Protein 2CZC (pdb70)

Solvent-accessible surface area: 44474 Å² total; per-residue (Å²): 212,88,9,59,0,0,0,4,17,11,30,52,34,0,6,2,0,0,45,0,0,72,87,7,99,31,4,76,22,32,0,0,1,21,52,97,14,20,19,18,0,81,35,0,88,118,88,64,17,47,5,9,0,21,23,98,134,57,38,72,109,1,125,171,92,67,10,142,34,58,15,16,6,63,56,0,6,147,104,12,62,0,0,0,2,14,26,98,52,36,62,0,53,150,18,42,80,72,0,95,183,46,67,10,34,0,0,0,20,10,58,11,155,46,128,9,18,94,30,5,0,0,0,18,26,20,0,97,44,0,72,28,77,69,22,0,4,0,0,18,23,1,0,0,0,0,0,1,0,0,31,34,0,77,93,58,8,67,16,0,0,0,0,0,0,58,36,7,2,18,28,34,39,13,152,132,6,5,16,9,0,0,64,1,43,4,105,15,37,5,95,7,0,68,17,0,85,54,14,6,98,19,92,10,21,0,0,2,0,24,0,4,0,5,23,0,0,0,0,0,0,0,0,29,17,110,82,118,17,72,88,97,60,0,31,78,44,0,98,133,18,10,0,3,48,34,7,52,59,143,47,24,13,23,0,0,4,10,0,14,4,56,0,11,5,60,59,17,20,11,14,0,0,1,7,0,0,0,0,79,50,0,2,25,37,94,75,109,45,0,0,0,0,0,0,0,0,6,4,0,0,8,0,0,0,0,0,0,0,0,1,0,1,56,115,73,30,106,38,131,90,0,1,112,74,0,0,182,26,7,42,3,158,80,158,16,82,0,0,0,5,16,11,31,48,33,0,7,2,0,0,43,0,1,76,98,5,106,36,9,76,28,21,0,0,1,20,47,96,15,20,20,20,0,80,40,0,84,126,87,62,16,53,4,8,0,18,38,114,132,38,24,75,109,1,118,168,88,66,9,144,35,50,16,11,15,78,53,0,6,149,93,11,59,0,0,0,3,17,26,92,53,35,69,0,49,161,26,42,61,79,0,75,156,50,67,9,35,0,0,0,21,13,57,9,149,49,109,8,16,99,33,5,0,0,0,18,24,22,0,96,41,0,70,30,74,75,28,0,2,0,1,28,23,1,1,0,0,0,0,1,0,0,22,34,0,94,94,48,7,68,23,0,0,0,0,0,0,58,34,8,1,23,26,40,44,12,142,132,6,4,15,10,0,0,75,1,36,5,107,9,29,3,120,8,0,70,23,0,86,51,12,8,98,16,95,10,20,0,0,2,0,24,0,4,0,3,27,0,0,0,0,0,0,0,0,22,20,118,100,128,11,74,78,106,60,0,19,82,40,0,81,117,14,14,0,0,34,36,9,46,42,138,57,25,12,24,0,0,3,12,0,11,3,51,0,10,6,54,60,17,19,11,13,0,0,0,5,0,0,0,1,64,44,0,0,28,46,76,76,77,28,0,0,0,0,0,0,0,1,7,5,0,0,6,0,0,0,0,0,0,0,0,0,0,2,49,118,72,33,104,35,137,73,0,3,143,73,0,11,167,26,8,42,6,171,71,145,12,58,0,0,1,6,16,10,30,47,35,0,6,1,0,0,46,0,1,84,97,10,103,25,5,77,25,28,0,0,1,22,55,97,13,16,22,23,0,77,38,0,86,125,87,60,19,52,5,4,0,21,31,136,125,41,65,68,106,0,120,161,89,71,8,147,30,46,19,27,10,88,60,0,5,144,98,12,61,0,0,0,2,16,25,102,54,39,62,0,51,131,19,40,58,59,0,79,158,41,65,10,34,0,0,0,21,10,56,9,149,42,104,6,13,86,34,6,0,0,0,20,25,23,1,97,43,0,68,32,71,72,24,0,2,0,0,17,24,1,0,0,0,0,0,1,0,1,32,30,0,92,94,38,7,59,14,0,0,0,0,0,0,60,33,6,0,23,26,34,40,8,134,129,6,4,16,9,0,0,72,0,46,4,105,16,41,3,96,8,0,60,19,0,82,57,12,8,95,19,86,8,27,0,0,6,1,24,0,4,0,4,24,0,0,0,0,0,0,0,0,36,13,115,91,128,15,74,97,101,65,0,24,75,40,0,80,113,17,14,0,0,22,40,9,54,45,136,47,24,10,32,1,0,3,14,0,10,5,41,0,10,4,43,59,19,20,10,15,0,0,0,0,0,0,0,0,67,53,0,3,41,35,90,76,93,27,0,0,0,0,0,0,0,0,7,3,0,0,6,0,0,0,0,0,0,0,0,0,0,2,50,117,73,36,107,37,110,83,0,1,133,74,0,11,180,25,6,41,10,89,72,157,12,83,0,0,0,5,18,10,31,42,40,0,6,2,0,3,49,0,0,68,98,14,92,33,4,66,22,32,0,0,0,24,48,91,16,24,17,22,0,73,34,0,79,128,89,60,25,53,4,4,0,19,28,120,134,50,26,66,105,3,120,193,63,84,10,143,33,52,15,13,8,64,56,0,4,143,100,12,54,0,0,0,2,16,24,101,55,37,73,0,49,142,20,42,77,54,0,89,123,39,66,11,30,0,0,0,21,12,59,8,139,52,103,5,15,94,28,5,0,0,0,17,24,18,1,95,40,0,70,28,75,71,24,0,6,0,0,25,25,12,0,0,0,0,0,1,0,3,33,27,1,99,93,40,7,69,13,2,0,0,0,0,0,39,48,9,2,22,26,36,40,17,160,139,7,4,15,10,0,0,66,0,26,4,112,8,33,3,105,2,0,73,20,0,90,44,13,8,93,22,100,7,25,0,0,0,0,27,0,5,0,4,25,0,3,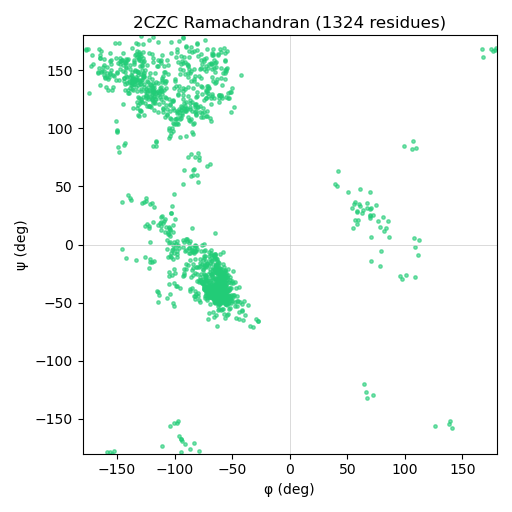0,0,0,0,0,0,17,18,116,88,127,13,76,101,102,60,0,22,81,36,0,111,116,23,35,4,10,52,41,9,50,45,136,55,29,11,28,0,0,3,14,0,11,3,61,0,11,5,61,60,19,18,14,17,0,0,1,3,0,0,0,0,66,45,0,0,33,48,81,76,83,26,0,1,0,0,0,0,0,1,5,3,0,0,6,0,0,0,0,0,0,0,0,0,0,2,54,118,77,29,107,37,115,86,0,1,124,84,0,15,170,24,8,40,9,206

Radius of gyration: 32.2 Å; Cα contacts (8 Å, |Δi|>4): 3314; chains: 4; bounding box: 84×84×84 Å

B-factor: mean 29.63, std 9.0, range [9.37, 69.11]

Structure (mmCIF, N/CA/C/O backbone):
data_2CZC
#
_entry.id   2CZC
#
_cell.length_a   67.693
_cell.length_b   127.192
_cell.length_c   161.454
_cell.angle_alpha   90.00
_cell.angle_beta   90.00
_cell.angle_gamma   90.00
#
_symmetry.space_group_name_H-M   'P 21 21 21'
#
loop_
_entity.id
_entity.type
_entity.pdbx_description
1 polymer 'Glyceraldehyde-3-phosphate dehydrogenase'
2 non-polymer 'PHOSPHATE ION'
3 non-polymer NICOTINAMIDE-ADENINE-DINUCLEOTIDE
4 water water
#
loop_
_atom_site.group_PDB
_atom_site.id
_atom_site.type_symbol
_atom_site.label_atom_id
_atom_site.label_alt_id
_atom_site.label_comp_id
_atom_site.label_asym_id
_atom_site.label_entity_id
_atom_site.label_seq_id
_atom_site.pdbx_PDB_ins_code
_atom_site.Cartn_x
_atom_site.Cartn_y
_atom_site.Cartn_z
_atom_site.occupancy
_atom_site.B_iso_or_equiv
_atom_site.auth_seq_id
_atom_site.auth_comp_id
_atom_site.auth_asym_id
_atom_site.auth_atom_id
_atom_site.pdbx_PDB_model_num
ATOM 1 N N . MET A 1 1 ? 29.515 25.188 21.633 1.00 50.46 1 MET A N 1
ATOM 2 C CA . MET A 1 1 ? 29.934 25.497 20.241 1.00 48.98 1 MET A CA 1
ATOM 3 C C . MET A 1 1 ? 29.856 24.259 19.359 1.00 48.41 1 MET A C 1
ATOM 4 O O . MET A 1 1 ? 29.748 23.130 19.848 1.00 48.13 1 MET A O 1
ATOM 9 N N . LYS A 1 2 ? 29.911 24.485 18.053 1.00 44.95 2 LYS A N 1
ATOM 10 C CA . LYS A 1 2 ? 29.853 23.403 17.089 1.00 41.10 2 LYS A CA 1
ATOM 11 C C . LYS A 1 2 ? 31.231 22.766 16.903 1.00 37.83 2 LYS A C 1
ATOM 12 O O . LYS A 1 2 ? 32.254 23.453 16.993 1.00 31.28 2 LYS A O 1
ATOM 18 N N . VAL A 1 3 ? 31.261 21.451 16.684 1.00 35.27 3 VAL A N 1
ATOM 19 C CA . VAL A 1 3 ? 32.538 20.760 16.446 1.00 34.43 3 VAL A CA 1
ATOM 20 C C . VAL A 1 3 ? 32.966 21.193 15.040 1.00 32.51 3 VAL A C 1
ATOM 21 O O . VAL A 1 3 ? 32.138 21.266 14.138 1.00 30.26 3 VAL A O 1
ATOM 25 N N . LYS A 1 4 ? 34.247 21.514 14.868 1.00 28.09 4 LYS A N 1
ATOM 26 C CA . LYS A 1 4 ? 34.739 21.958 13.572 1.00 27.46 4 LYS A CA 1
ATOM 27 C C . LYS A 1 4 ? 35.203 20.762 12.742 1.00 27.55 4 LYS A C 1
ATOM 28 O O . LYS A 1 4 ? 36.153 20.055 13.102 1.00 27.97 4 LYS A O 1
ATOM 34 N N . VAL A 1 5 ? 34.523 20.549 11.625 1.00 23.26 5 VAL A N 1
ATOM 35 C CA . VAL A 1 5 ? 34.812 19.423 10.756 1.00 22.72 5 VAL A CA 1
ATOM 36 C C . VAL A 1 5 ? 35.429 19.782 9.407 1.00 24.43 5 VAL A C 1
ATOM 37 O O . VAL A 1 5 ? 35.105 20.802 8.794 1.00 22.63 5 VAL A O 1
ATOM 41 N N . GLY A 1 6 ? 36.335 18.918 8.968 1.00 24.30 6 GLY A N 1
ATOM 42 C CA . GLY A 1 6 ? 36.983 19.067 7.680 1.00 23.61 6 GLY A CA 1
ATOM 43 C C . GLY A 1 6 ? 36.787 17.740 6.950 1.00 19.66 6 GLY A C 1
ATOM 44 O O . GLY A 1 6 ? 36.720 16.693 7.578 1.00 20.60 6 GLY A O 1
ATOM 45 N N . VAL A 1 7 ? 36.666 17.760 5.631 1.00 20.63 7 VAL A N 1
ATOM 46 C CA . VAL A 1 7 ? 36.499 16.506 4.920 1.00 20.93 7 VAL A CA 1
ATOM 47 C C . VAL A 1 7 ? 37.637 16.385 3.922 1.00 23.07 7 VAL A C 1
ATOM 48 O O . VAL A 1 7 ? 37.807 17.232 3.045 1.00 21.87 7 VAL A O 1
ATOM 52 N N . ASN A 1 8 ? 38.440 15.343 4.084 1.00 21.84 8 ASN A N 1
ATOM 53 C CA . ASN A 1 8 ? 39.553 15.102 3.188 1.00 22.52 8 ASN A CA 1
ATOM 54 C C . ASN A 1 8 ? 39.064 14.060 2.179 1.00 22.87 8 ASN A C 1
ATOM 55 O O . ASN A 1 8 ? 38.780 12.912 2.543 1.00 22.28 8 ASN A O 1
ATOM 60 N N . GLY A 1 9 ? 38.964 14.463 0.917 1.00 23.47 9 GLY A N 1
ATOM 61 C CA . GLY A 1 9 ? 38.490 13.557 -0.115 1.00 25.14 9 GLY A CA 1
ATOM 62 C C . GLY A 1 9 ? 37.023 13.839 -0.396 1.00 23.25 9 GLY A C 1
ATOM 63 O O . GLY A 1 9 ? 36.136 13.203 0.171 1.00 22.77 9 GLY A O 1
ATOM 64 N N . TYR A 1 10 ? 36.772 14.811 -1.262 1.00 23.24 10 TYR A N 1
ATOM 65 C CA . TYR A 1 10 ? 35.411 15.207 -1.611 1.00 26.11 10 TYR A CA 1
ATOM 66 C C . TYR A 1 10 ? 34.906 14.315 -2.733 1.00 24.03 10 TYR A C 1
ATOM 67 O O . TYR A 1 10 ? 34.562 14.794 -3.815 1.00 28.35 10 TYR A O 1
ATOM 76 N N . GLY A 1 11 ? 34.876 13.012 -2.464 1.00 25.59 11 GLY A N 1
ATOM 77 C CA . GLY A 1 11 ? 34.420 12.043 -3.451 1.00 19.90 11 GLY A CA 1
ATOM 78 C C . GLY A 1 11 ? 32.962 11.630 -3.275 1.00 21.62 11 GLY A C 1
ATOM 79 O O . GLY A 1 11 ? 32.156 12.395 -2.741 1.00 17.02 11 GLY A O 1
ATOM 80 N N . THR A 1 12 ? 32.606 10.417 -3.692 1.00 19.21 12 THR A N 1
ATOM 81 C CA . THR A 1 12 ? 31.211 10.015 -3.590 1.00 19.90 12 THR A CA 1
ATOM 82 C C . THR A 1 12 ? 30.727 9.995 -2.139 1.00 19.91 12 THR A C 1
ATOM 83 O O . THR A 1 12 ? 29.615 10.455 -1.835 1.00 16.83 12 THR A O 1
ATOM 87 N N . ILE A 1 13 ? 31.562 9.506 -1.231 1.00 20.90 13 ILE A N 1
ATOM 88 C CA . ILE A 1 13 ? 31.184 9.496 0.178 1.00 19.81 13 ILE A CA 1
ATOM 89 C C . ILE A 1 13 ? 31.456 10.864 0.803 1.00 19.92 13 ILE A C 1
ATOM 90 O O . ILE A 1 13 ? 30.620 11.415 1.536 1.00 19.90 13 ILE A O 1
ATOM 95 N N . GLY A 1 14 ? 32.623 11.415 0.495 1.00 18.28 14 GLY A N 1
ATOM 96 C CA . GLY A 1 14 ? 33.005 12.702 1.048 1.00 20.34 14 GLY A CA 1
ATOM 97 C C . GLY A 1 14 ? 32.040 13.851 0.823 1.00 20.98 14 GLY A C 1
ATOM 98 O O . GLY A 1 14 ? 31.676 14.558 1.772 1.00 16.93 14 GLY A O 1
ATOM 99 N N . LYS A 1 15 ? 31.604 14.060 -0.416 1.00 18.30 15 LYS A N 1
ATOM 100 C CA . LYS A 1 15 ? 30.704 15.189 -0.629 1.00 20.64 15 LYS A CA 1
ATOM 101 C C . LYS A 1 15 ? 29.376 15.000 0.077 1.00 19.58 15 LYS A C 1
ATOM 102 O O . LYS A 1 15 ? 28.737 15.978 0.464 1.00 19.38 15 LYS A O 1
ATOM 108 N N . ARG A 1 16 ? 28.965 13.743 0.256 1.00 19.09 16 ARG A N 1
ATOM 109 C CA . ARG A 1 16 ? 27.699 13.451 0.913 1.00 18.97 16 ARG A CA 1
ATOM 110 C C . ARG A 1 16 ? 27.820 13.644 2.407 1.00 19.72 16 ARG A C 1
ATOM 111 O O . ARG A 1 16 ? 26.852 14.046 3.080 1.00 17.33 16 ARG A O 1
ATOM 119 N N . VAL A 1 17 ? 29.001 13.357 2.945 1.00 20.46 17 VAL A N 1
ATOM 120 C CA . VAL A 1 17 ? 29.219 13.581 4.369 1.00 21.37 17 VAL A CA 1
ATOM 121 C C . VAL A 1 17 ? 29.282 15.092 4.616 1.00 18.90 17 VAL A C 1
ATOM 122 O O . VAL A 1 17 ? 28.687 15.585 5.571 1.00 23.70 17 VAL A O 1
ATOM 126 N N . ALA A 1 18 ? 29.987 15.818 3.746 1.00 19.67 18 ALA A N 1
ATOM 127 C CA . ALA A 1 18 ? 30.126 17.271 3.867 1.00 20.28 18 ALA A CA 1
ATOM 128 C C . ALA A 1 18 ? 28.735 17.892 3.902 1.00 22.22 18 ALA A C 1
ATOM 129 O O . ALA A 1 18 ? 28.449 18.796 4.702 1.00 20.04 18 ALA A O 1
ATOM 131 N N . TYR A 1 19 ? 27.865 17.408 3.021 1.00 18.12 19 TYR A N 1
ATOM 132 C CA . TYR A 1 19 ? 26.503 17.915 2.986 1.00 17.88 19 TYR A CA 1
ATOM 133 C C . TYR A 1 19 ? 25.826 17.611 4.322 1.00 18.83 19 TYR A C 1
ATOM 134 O O . TYR A 1 19 ? 25.153 18.468 4.901 1.00 17.47 19 TYR A O 1
ATOM 143 N N . ALA A 1 20 ? 25.981 16.375 4.803 1.00 16.63 20 ALA A N 1
ATOM 144 C CA . ALA A 1 20 ? 25.361 15.994 6.075 1.00 18.13 20 ALA A CA 1
ATOM 145 C C . ALA A 1 20 ? 25.851 16.898 7.204 1.00 22.73 20 ALA A C 1
ATOM 146 O O . ALA A 1 20 ? 25.059 17.354 8.041 1.00 23.86 20 ALA A O 1
ATOM 148 N N . VAL A 1 21 ? 27.150 17.168 7.232 1.00 19.12 21 VAL A N 1
ATOM 149 C CA . VAL A 1 21 ? 27.673 18.028 8.275 1.00 21.97 21 VAL A CA 1
ATOM 150 C C . VAL A 1 21 ? 27.022 19.421 8.233 1.00 21.61 21 VAL A C 1
ATOM 151 O O . VAL A 1 21 ? 26.717 19.997 9.276 1.00 23.21 21 VAL A O 1
ATOM 155 N N . THR A 1 22 ? 26.799 19.965 7.046 1.00 22.35 22 THR A N 1
ATOM 156 C CA . THR A 1 22 ? 26.174 21.282 6.975 1.00 25.76 22 THR A CA 1
ATOM 157 C C . THR A 1 22 ? 24.743 21.266 7.534 1.00 25.48 22 THR A C 1
ATOM 158 O O . THR A 1 22 ? 24.211 22.317 7.913 1.00 25.46 22 THR A O 1
ATOM 162 N N . LYS A 1 23 ? 24.122 20.087 7.596 1.00 25.81 23 LYS A N 1
ATOM 163 C CA . LYS A 1 23 ? 22.749 19.986 8.111 1.00 28.09 23 LYS A CA 1
ATOM 164 C C . LYS A 1 23 ? 22.681 19.818 9.635 1.00 29.07 23 LYS A C 1
ATOM 165 O O . LYS A 1 23 ? 21.595 19.783 10.210 1.00 28.84 23 LYS A O 1
ATOM 171 N N . GLN A 1 24 ? 23.831 19.719 10.296 1.00 24.88 24 GLN A N 1
ATOM 172 C CA . GLN A 1 24 ? 23.833 19.548 11.742 1.00 28.34 24 GLN A CA 1
ATOM 173 C C . GLN A 1 24 ? 24.006 20.900 12.437 1.00 30.81 24 GLN A C 1
ATOM 174 O O . GLN A 1 24 ? 24.870 21.696 12.067 1.00 33.44 24 GLN A O 1
ATOM 180 N N . ASP A 1 25 ? 23.182 21.173 13.440 1.00 32.07 25 ASP A N 1
ATOM 181 C CA . ASP A 1 25 ? 23.297 22.450 14.124 1.00 34.18 25 ASP A CA 1
ATOM 182 C C . ASP A 1 25 ? 24.386 22.481 15.178 1.00 33.27 25 ASP A C 1
ATOM 183 O O . ASP A 1 25 ? 24.637 23.538 15.758 1.00 36.16 25 ASP A O 1
ATOM 188 N N . ASP A 1 26 ? 25.031 21.338 15.428 1.00 32.48 26 ASP A N 1
ATOM 189 C CA . ASP A 1 26 ? 26.116 21.270 16.405 1.00 30.25 26 ASP A CA 1
ATOM 190 C C . ASP A 1 26 ? 27.480 21.003 15.737 1.00 30.16 26 ASP A C 1
ATOM 191 O O . ASP A 1 26 ? 28.461 20.635 16.396 1.00 27.23 26 ASP A O 1
ATOM 196 N N . MET A 1 27 ? 27.540 21.197 14.425 1.00 28.59 27 MET A N 1
ATOM 197 C CA . MET A 1 27 ? 28.776 20.982 13.685 1.00 27.33 27 MET A CA 1
ATOM 198 C C . MET A 1 27 ? 28.909 22.033 12.618 1.00 24.27 27 MET A C 1
ATOM 199 O O . MET A 1 27 ? 27.916 22.548 12.131 1.00 29.73 27 MET A O 1
ATOM 204 N N . GLU A 1 28 ? 30.141 22.337 12.239 1.00 24.60 28 GLU A N 1
ATOM 205 C CA . GLU A 1 28 ? 30.383 23.313 11.197 1.00 24.90 28 GLU A CA 1
ATOM 206 C C . GLU A 1 28 ? 31.395 22.767 10.189 1.00 23.67 28 GLU A C 1
ATOM 207 O O . GLU A 1 28 ? 32.446 22.247 10.576 1.00 22.68 28 GLU A O 1
ATOM 213 N N . LEU A 1 29 ? 31.089 22.890 8.901 1.00 20.06 29 LEU A N 1
ATOM 214 C CA . LEU A 1 29 ? 31.998 22.400 7.854 1.00 22.05 29 LEU A CA 1
ATOM 215 C C . LEU A 1 29 ? 33.056 23.463 7.566 1.00 22.99 29 LEU A C 1
ATOM 216 O O . LEU A 1 29 ? 32.779 24.452 6.898 1.00 22.61 29 LEU A O 1
ATOM 221 N N . ILE A 1 30 ? 34.265 23.252 8.064 1.00 21.85 30 ILE A N 1
ATOM 222 C CA . ILE A 1 30 ? 35.360 24.203 7.863 1.00 22.10 30 ILE A CA 1
ATOM 223 C C . ILE A 1 30 ? 35.858 24.169 6.430 1.00 22.86 30 ILE A C 1
ATOM 224 O O . ILE A 1 30 ? 36.296 25.188 5.892 1.00 22.45 30 ILE A O 1
ATOM 229 N N . GLY A 1 31 ? 35.827 22.991 5.814 1.00 19.34 31 GLY A N 1
ATOM 230 C CA . GLY A 1 31 ? 36.268 22.898 4.431 1.00 21.91 31 GLY A CA 1
ATOM 231 C C . GLY A 1 31 ? 36.478 21.478 3.940 1.00 22.11 31 GLY A C 1
ATOM 232 O O . GLY A 1 31 ? 36.476 20.533 4.733 1.00 25.02 31 GLY A O 1
ATOM 233 N N . ILE A 1 32 ? 36.647 21.324 2.631 1.00 22.09 32 ILE A N 1
ATOM 234 C CA . ILE A 1 32 ? 36.896 20.012 2.048 1.00 20.85 32 ILE A CA 1
ATOM 235 C C . ILE A 1 32 ? 38.105 20.094 1.116 1.00 22.57 32 ILE A C 1
ATOM 236 O O . ILE A 1 32 ? 38.545 21.201 0.742 1.00 23.05 32 ILE A O 1
ATOM 241 N N . THR A 1 33 ? 38.661 18.936 0.760 1.00 18.86 33 THR A N 1
ATOM 242 C CA . THR A 1 33 ? 39.794 18.918 -0.152 1.00 19.00 33 THR A CA 1
ATOM 243 C C . THR A 1 33 ? 39.468 18.241 -1.475 1.00 21.67 33 THR A C 1
ATOM 244 O O . THR A 1 33 ? 38.565 17.403 -1.558 1.00 18.07 33 THR A O 1
ATOM 248 N N . LYS A 1 34 ? 40.201 18.643 -2.514 1.00 21.66 34 LYS A N 1
ATOM 249 C CA . LYS A 1 34 ? 40.099 18.065 -3.849 1.00 23.24 34 LYS A CA 1
ATOM 250 C C . LYS A 1 34 ? 41.530 17.926 -4.423 1.00 25.19 34 LYS A C 1
ATOM 251 O O . LYS A 1 34 ? 42.451 18.649 -4.012 1.00 21.00 34 LYS A O 1
ATOM 257 N N . THR A 1 35 ? 41.721 16.989 -5.348 1.00 24.12 35 THR A N 1
ATOM 258 C CA . THR A 1 35 ? 43.040 16.801 -5.940 1.00 24.89 35 THR A CA 1
ATOM 259 C C . THR A 1 35 ? 43.136 17.526 -7.279 1.00 25.20 35 THR A C 1
ATOM 260 O O . THR A 1 35 ? 44.214 17.637 -7.863 1.00 25.76 35 THR A O 1
ATOM 264 N N . LYS A 1 36 ? 42.010 18.042 -7.752 1.00 25.43 36 LYS A N 1
ATOM 265 C CA . LYS A 1 36 ? 41.974 18.731 -9.035 1.00 25.75 36 LYS A CA 1
ATOM 266 C C . LYS A 1 36 ? 40.781 19.661 -9.124 1.00 21.99 36 LYS A C 1
ATOM 267 O O . LYS A 1 36 ? 39.751 19.438 -8.492 1.00 21.05 36 LYS A O 1
ATOM 273 N N . PRO A 1 37 ? 40.908 20.720 -9.920 1.00 24.05 37 PRO A N 1
ATOM 274 C CA . PRO A 1 37 ? 39.801 21.664 -10.064 1.00 24.14 37 PRO A CA 1
ATOM 275 C C . PRO A 1 37 ? 38.782 21.214 -11.116 1.00 23.74 37 PRO A C 1
ATOM 276 O O . PRO A 1 37 ? 38.613 21.887 -12.130 1.00 21.04 37 PRO A O 1
ATOM 280 N N . ASP A 1 38 ? 38.104 20.085 -10.875 1.00 23.40 38 ASP A N 1
ATOM 281 C CA . ASP A 1 38 ? 37.102 19.618 -11.822 1.00 23.36 38 ASP A CA 1
ATOM 282 C C . ASP A 1 38 ? 35.734 20.201 -11.444 1.00 23.48 38 ASP A C 1
ATOM 283 O O . ASP A 1 38 ? 35.646 21.043 -10.547 1.00 19.18 38 ASP A O 1
ATOM 288 N N . PHE A 1 39 ? 34.675 19.745 -12.105 1.00 19.44 39 PHE A N 1
ATOM 289 C CA . PHE A 1 39 ? 33.341 20.286 -11.847 1.00 20.62 39 PHE A CA 1
ATOM 290 C C . PHE A 1 39 ? 32.855 20.147 -10.404 1.00 20.68 39 PHE A C 1
ATOM 291 O O . PHE A 1 39 ? 32.096 20.990 -9.925 1.00 18.84 39 PHE A O 1
ATOM 299 N N . GLU A 1 40 ? 33.308 19.106 -9.707 1.00 17.96 40 GLU A N 1
ATOM 300 C CA . GLU A 1 40 ? 32.913 18.906 -8.310 1.00 20.21 40 GLU A CA 1
ATOM 301 C C . GLU A 1 40 ? 33.570 19.967 -7.422 1.00 21.74 40 GLU A C 1
ATOM 302 O O . GLU A 1 40 ? 32.960 20.469 -6.484 1.00 21.12 40 GLU A O 1
ATOM 308 N N . ALA A 1 41 ? 34.813 20.316 -7.732 1.00 19.49 41 ALA A N 1
ATOM 309 C CA . ALA A 1 41 ? 35.510 21.358 -6.988 1.00 20.45 41 ALA A CA 1
ATOM 310 C C . ALA A 1 41 ? 34.761 22.673 -7.191 1.00 19.29 41 ALA A C 1
ATOM 311 O O . ALA A 1 41 ? 34.537 23.420 -6.240 1.00 18.67 41 ALA A O 1
ATOM 313 N N . TYR A 1 42 ? 34.391 22.967 -8.434 1.00 17.54 42 TYR A N 1
ATOM 314 C CA . TYR A 1 42 ? 33.650 24.183 -8.700 1.00 18.92 42 TYR A CA 1
ATOM 315 C C . TYR A 1 42 ? 32.325 24.187 -7.960 1.00 20.64 42 TYR A C 1
ATOM 316 O O . TYR A 1 42 ? 31.848 25.242 -7.539 1.00 23.24 42 TYR A O 1
ATOM 325 N N . ARG A 1 43 ? 31.726 23.014 -7.793 1.00 19.78 43 ARG A N 1
ATOM 326 C CA . ARG A 1 43 ? 30.442 22.920 -7.098 1.00 21.28 43 ARG A CA 1
ATOM 327 C C . ARG A 1 43 ? 30.611 23.240 -5.606 1.00 20.50 43 ARG A C 1
ATOM 328 O O . ARG A 1 43 ? 29.816 23.972 -5.018 1.00 20.13 43 ARG A O 1
ATOM 336 N N . ALA A 1 44 ? 31.653 22.700 -4.995 1.00 23.44 44 ALA A N 1
ATOM 337 C CA . ALA A 1 44 ? 31.899 22.966 -3.586 1.00 24.26 44 ALA A CA 1
ATOM 338 C C . ALA A 1 44 ? 32.007 24.485 -3.378 1.00 24.02 44 ALA A C 1
ATOM 339 O O . ALA A 1 44 ? 31.371 25.054 -2.487 1.00 24.34 44 ALA A O 1
ATOM 341 N N . LYS A 1 45 ? 32.819 25.139 -4.201 1.00 25.71 45 LYS A N 1
ATOM 342 C CA . LYS A 1 45 ? 32.981 26.585 -4.097 1.00 29.19 45 LYS A CA 1
ATOM 343 C C . LYS A 1 45 ? 31.642 27.287 -4.322 1.00 29.61 45 LYS A C 1
ATOM 344 O O . LYS A 1 45 ? 31.272 28.208 -3.588 1.00 32.51 45 LYS A O 1
ATOM 350 N N . GLU A 1 46 ? 30.916 26.845 -5.342 1.00 27.90 46 GLU A N 1
ATOM 351 C CA . GLU A 1 46 ? 29.614 27.417 -5.651 1.00 28.14 46 GLU A CA 1
ATOM 352 C C . GLU A 1 46 ? 28.718 27.319 -4.409 1.00 26.63 46 GLU A C 1
ATOM 353 O O . GLU A 1 46 ? 27.870 28.181 -4.166 1.00 25.14 46 GLU A O 1
ATOM 359 N N . LEU A 1 47 ? 28.922 26.265 -3.620 1.00 24.40 47 LEU A N 1
ATOM 360 C CA . LEU A 1 47 ? 28.151 26.051 -2.396 1.00 23.30 47 LEU A CA 1
ATOM 361 C C . LEU A 1 47 ? 28.654 26.880 -1.212 1.00 24.80 47 LEU A C 1
ATOM 362 O O . LEU A 1 47 ? 28.063 26.851 -0.134 1.00 25.28 47 LEU A O 1
ATOM 367 N N . GLY A 1 48 ? 29.748 27.608 -1.405 1.00 24.65 48 GLY A N 1
ATOM 368 C CA . GLY A 1 48 ? 30.292 28.405 -0.318 1.00 27.52 48 GLY A CA 1
ATOM 369 C C . GLY A 1 48 ? 31.237 27.607 0.573 1.00 27.22 48 GLY A C 1
ATOM 370 O O . GLY A 1 48 ? 31.677 28.104 1.600 1.00 29.09 48 GLY A O 1
ATOM 371 N N . ILE A 1 49 ? 31.539 26.366 0.190 1.00 28.18 49 ILE A N 1
ATOM 372 C CA . ILE A 1 49 ? 32.434 25.515 0.980 1.00 23.86 49 ILE A CA 1
ATOM 373 C C . ILE A 1 49 ? 33.878 25.766 0.591 1.00 25.62 49 ILE A C 1
ATOM 374 O O . ILE A 1 49 ? 34.248 25.650 -0.572 1.00 23.36 49 ILE A O 1
ATOM 379 N N . PRO A 1 50 ? 34.716 26.106 1.569 1.00 24.18 50 PRO A N 1
ATOM 380 C CA . PRO A 1 50 ? 36.125 26.365 1.269 1.00 25.30 50 PRO A CA 1
ATOM 381 C C . PRO A 1 50 ? 36.787 25.131 0.694 1.00 20.67 50 PRO A C 1
ATOM 382 O O . PRO A 1 50 ? 36.693 24.048 1.251 1.00 22.83 50 PRO A O 1
ATOM 386 N N . VAL A 1 51 ? 37.443 25.311 -0.438 1.00 21.91 51 VAL A N 1
ATOM 387 C CA . VAL A 1 51 ? 38.114 24.218 -1.135 1.00 23.32 51 VAL A CA 1
ATOM 388 C C . VAL A 1 51 ? 39.620 24.281 -0.934 1.00 25.16 51 VAL A C 1
ATOM 389 O O . VAL A 1 51 ? 40.261 25.282 -1.284 1.00 25.59 51 VAL A O 1
ATOM 393 N N . TYR A 1 52 ? 40.169 23.214 -0.361 1.00 24.60 52 TYR A N 1
ATOM 394 C CA . TYR A 1 52 ? 41.605 23.103 -0.106 1.00 26.10 52 TYR A CA 1
ATOM 395 C C . TYR A 1 52 ? 42.227 22.046 -1.018 1.00 27.18 52 TYR A C 1
ATOM 396 O O . TYR A 1 52 ? 41.635 20.991 -1.249 1.00 23.74 52 TYR A O 1
ATOM 405 N N . ALA A 1 53 ? 43.417 22.316 -1.535 1.00 25.95 53 ALA A N 1
ATOM 406 C CA . ALA A 1 53 ? 44.069 21.311 -2.363 1.00 25.83 53 ALA A CA 1
ATOM 407 C C . ALA A 1 53 ? 44.489 20.194 -1.395 1.00 26.16 53 ALA A C 1
ATOM 408 O O . ALA A 1 53 ? 45.019 20.473 -0.313 1.00 23.01 53 ALA A O 1
ATOM 410 N N . ALA A 1 54 ? 44.241 18.940 -1.772 1.00 22.07 54 ALA A N 1
ATOM 411 C CA . ALA A 1 54 ? 44.579 17.799 -0.924 1.00 23.53 54 ALA A CA 1
ATOM 412 C C . ALA A 1 54 ? 46.042 17.813 -0.493 1.00 28.32 54 ALA A C 1
ATOM 413 O O . ALA A 1 54 ? 46.407 17.179 0.489 1.00 27.49 54 ALA A O 1
ATOM 415 N N . SER A 1 55 ? 46.878 18.523 -1.240 1.00 30.41 55 SER A N 1
ATOM 416 C CA . SER A 1 55 ? 48.287 18.592 -0.908 1.00 30.44 55 SER A CA 1
ATOM 417 C C . SER A 1 55 ? 49.021 19.605 -1.751 1.00 28.82 55 SER A C 1
ATOM 418 O O . SER A 1 55 ? 48.540 20.033 -2.793 1.00 29.01 55 SER A O 1
ATOM 421 N N . GLU A 1 56 ? 50.204 19.989 -1.295 1.00 30.00 56 GLU A N 1
ATOM 422 C CA . GLU A 1 56 ? 51.013 20.954 -2.029 1.00 33.02 56 GLU A CA 1
ATOM 423 C C . GLU A 1 56 ? 51.296 20.397 -3.425 1.00 31.87 56 GLU A C 1
ATOM 424 O O . GLU A 1 56 ? 51.469 21.151 -4.389 1.00 29.59 56 GLU A O 1
ATOM 430 N N . GLU A 1 57 ? 51.335 19.071 -3.524 1.00 29.34 57 GLU A N 1
ATOM 431 C CA . GLU A 1 57 ? 51.595 18.386 -4.789 1.00 32.19 57 GLU A CA 1
ATOM 432 C C . GLU A 1 57 ? 50.525 18.602 -5.864 1.00 33.50 57 GLU A C 1
ATOM 433 O O . GLU A 1 57 ? 50.814 18.463 -7.063 1.00 32.77 57 GLU A O 1
ATOM 439 N N . PHE A 1 58 ? 49.301 18.936 -5.455 1.00 30.31 58 PHE A N 1
ATOM 440 C CA . PHE A 1 58 ? 48.215 19.131 -6.417 1.00 29.78 58 PHE A CA 1
ATOM 441 C C . PHE A 1 58 ? 47.932 20.598 -6.713 1.00 29.51 58 PHE A C 1
ATOM 442 O O . PHE A 1 58 ? 47.144 20.918 -7.604 1.00 27.39 58 PHE A O 1
ATOM 450 N N . ILE A 1 59 ? 48.579 21.481 -5.958 1.00 29.56 59 ILE A N 1
ATOM 451 C CA . ILE A 1 59 ? 48.416 22.923 -6.106 1.00 31.02 59 ILE A CA 1
ATOM 452 C C . ILE A 1 59 ? 48.624 23.397 -7.540 1.00 33.78 59 ILE A C 1
ATOM 453 O O . ILE A 1 59 ? 47.938 24.311 -8.009 1.00 34.28 59 ILE A O 1
ATOM 458 N N . PRO A 1 60 ? 49.584 22.799 -8.257 1.00 35.01 60 PRO A N 1
ATOM 459 C CA . PRO A 1 60 ? 49.792 23.237 -9.642 1.00 35.87 60 PRO A CA 1
ATOM 460 C C . PRO A 1 60 ? 48.569 23.005 -10.539 1.00 33.65 60 PRO A C 1
ATOM 461 O O . PRO A 1 60 ? 48.321 23.777 -11.466 1.00 34.45 60 PRO A O 1
ATOM 465 N N . ARG A 1 61 ? 47.800 21.953 -10.262 1.00 32.16 61 ARG A N 1
ATOM 466 C CA . ARG A 1 61 ? 46.604 21.673 -11.059 1.00 30.78 61 ARG A CA 1
ATOM 467 C C . ARG A 1 61 ? 45.625 22.826 -10.920 1.00 31.68 61 ARG A C 1
ATOM 468 O O . ARG A 1 61 ? 44.976 23.219 -11.889 1.00 30.51 61 ARG A O 1
ATOM 476 N N . PHE A 1 62 ? 45.522 23.370 -9.710 1.00 31.63 62 PHE A N 1
ATOM 477 C CA . PHE A 1 62 ? 44.624 24.486 -9.452 1.00 32.05 62 PHE A CA 1
ATOM 478 C C . PHE A 1 62 ? 45.150 25.787 -10.031 1.00 33.88 62 PHE A C 1
ATOM 479 O O . PHE A 1 62 ? 44.405 26.537 -10.657 1.00 31.18 62 PHE A O 1
ATOM 487 N N . GLU A 1 63 ? 46.435 26.050 -9.808 1.00 39.04 63 GLU A N 1
ATOM 488 C CA . GLU A 1 63 ? 47.076 27.266 -10.310 1.00 40.49 63 GLU A CA 1
ATOM 489 C C . GLU A 1 63 ? 46.955 27.284 -11.818 1.00 39.98 63 GLU A C 1
ATOM 490 O O . GLU A 1 63 ? 46.669 28.320 -12.413 1.00 38.73 63 GLU A O 1
ATOM 496 N N . LYS A 1 64 ? 47.173 26.124 -12.429 1.00 38.95 64 LYS A N 1
ATOM 497 C CA . LYS A 1 64 ? 47.085 25.995 -13.874 1.00 41.00 64 LYS A CA 1
ATOM 498 C C . LYS A 1 64 ? 45.751 26.502 -14.399 1.00 42.03 64 LYS A C 1
ATOM 499 O O . LYS A 1 64 ? 45.713 27.253 -15.370 1.00 44.26 64 LYS A O 1
ATOM 505 N N . GLU A 1 65 ? 44.662 26.088 -13.760 1.00 37.42 65 GLU A N 1
ATOM 506 C CA . GLU A 1 65 ? 43.332 26.520 -14.174 1.00 39.34 65 GLU A CA 1
ATOM 507 C C . GLU A 1 65 ? 42.942 27.862 -13.577 1.00 35.26 65 GLU A C 1
ATOM 508 O O . GLU A 1 65 ? 41.864 28.368 -13.859 1.00 34.81 65 GLU A O 1
ATOM 514 N N . GLY A 1 66 ? 43.808 28.431 -12.745 1.00 34.94 66 GLY A N 1
ATOM 515 C CA . GLY A 1 66 ? 43.491 29.705 -12.116 1.00 34.53 66 GLY A CA 1
ATOM 516 C C . GLY A 1 66 ? 42.375 29.548 -11.091 1.00 32.85 66 GLY A C 1
ATOM 517 O O . GLY A 1 66 ? 41.583 30.461 -10.860 1.00 30.61 66 GLY A O 1
ATOM 518 N N . PHE A 1 67 ? 42.315 28.371 -10.480 1.00 31.65 67 PHE A N 1
ATOM 519 C CA . PHE A 1 67 ? 41.303 28.077 -9.479 1.00 32.22 67 PHE A CA 1
ATOM 520 C C . PHE A 1 67 ? 41.880 28.345 -8.090 1.00 31.46 67 PHE A C 1
ATOM 521 O O . PHE A 1 67 ? 42.711 27.586 -7.596 1.00 29.19 67 PHE A O 1
ATOM 529 N N . GLU A 1 68 ? 41.422 29.420 -7.461 1.00 32.34 68 GLU A N 1
ATOM 530 C CA . GLU A 1 68 ? 41.913 29.785 -6.134 1.00 35.21 68 GLU A CA 1
ATOM 531 C C . GLU A 1 68 ? 41.455 28.823 -5.029 1.00 33.43 68 GLU A C 1
ATOM 532 O O . GLU A 1 68 ? 40.292 28.440 -4.974 1.00 32.06 68 GLU A O 1
ATOM 538 N N . VAL A 1 69 ? 42.382 28.422 -4.160 1.00 32.82 69 VAL A N 1
ATOM 539 C CA . VAL A 1 69 ? 42.051 27.523 -3.050 1.00 30.64 69 VAL A CA 1
ATOM 540 C C . VAL A 1 69 ? 42.353 28.226 -1.736 1.00 30.86 69 VAL A C 1
ATOM 541 O O . VAL A 1 69 ? 43.095 29.202 -1.714 1.00 31.33 69 VAL A O 1
ATOM 545 N N . ALA A 1 70 ? 41.756 27.750 -0.648 1.00 30.15 70 ALA A N 1
ATOM 546 C CA . ALA A 1 70 ? 41.966 28.349 0.666 1.00 27.16 70 ALA A CA 1
ATOM 547 C C . ALA A 1 70 ? 43.240 27.836 1.303 1.00 29.31 70 ALA A C 1
ATOM 548 O O . ALA A 1 70 ? 43.581 28.241 2.408 1.00 31.07 70 ALA A O 1
ATOM 550 N N . GLY A 1 71 ? 43.930 26.935 0.611 1.00 28.22 71 GLY A N 1
ATOM 551 C CA . GLY A 1 71 ? 45.152 26.364 1.147 1.00 26.88 71 GLY A CA 1
ATOM 552 C C . GLY A 1 71 ? 45.262 24.885 0.815 1.00 30.22 71 GLY A C 1
ATOM 553 O O . GLY A 1 71 ? 44.638 24.409 -0.136 1.00 30.13 71 GLY A O 1
ATOM 554 N N . THR A 1 72 ? 46.059 24.162 1.597 1.00 27.03 72 THR A N 1
ATOM 555 C CA . THR A 1 72 ? 46.263 22.722 1.408 1.00 26.61 72 THR A CA 1
ATOM 556 C C . THR A 1 72 ? 45.687 22.035 2.638 1.00 23.76 72 THR A C 1
ATOM 557 O O . THR A 1 72 ? 45.303 22.706 3.591 1.00 26.18 72 THR A O 1
ATOM 561 N N . LEU A 1 73 ? 45.649 20.705 2.631 1.00 23.44 73 LEU A N 1
ATOM 562 C CA . LEU A 1 73 ? 45.131 19.960 3.776 1.00 24.87 73 LEU A CA 1
ATOM 563 C C . LEU A 1 73 ? 45.872 20.359 5.056 1.00 27.99 73 LEU A C 1
ATOM 564 O O . LEU A 1 73 ? 45.286 20.392 6.140 1.00 27.14 73 LEU A O 1
ATOM 569 N N . ASN A 1 74 ? 47.164 20.651 4.941 1.00 28.75 74 ASN A N 1
ATOM 570 C CA . ASN A 1 74 ? 47.923 21.053 6.121 1.00 31.35 74 ASN A CA 1
ATOM 571 C C . ASN A 1 74 ? 47.318 22.309 6.738 1.00 30.20 74 ASN A C 1
ATOM 572 O O . ASN A 1 74 ? 47.280 22.456 7.958 1.00 33.59 74 ASN A O 1
ATOM 577 N N . ASP A 1 75 ? 46.828 23.211 5.895 1.00 28.11 75 ASP A N 1
ATOM 578 C CA . ASP A 1 75 ? 46.208 24.424 6.406 1.00 28.14 75 ASP A CA 1
ATOM 579 C C . ASP A 1 75 ? 44.887 24.061 7.065 1.00 28.03 75 ASP A C 1
ATOM 580 O O . ASP A 1 75 ? 44.586 24.510 8.169 1.00 32.10 75 ASP A O 1
ATOM 585 N N . LEU A 1 76 ? 44.109 23.221 6.394 1.00 25.17 76 LEU A N 1
ATOM 586 C CA . LEU A 1 76 ? 42.821 22.803 6.922 1.00 25.34 76 LEU A CA 1
ATOM 587 C C . LEU A 1 76 ? 42.936 22.079 8.262 1.00 24.09 76 LEU A C 1
ATOM 588 O O . LEU A 1 76 ? 42.089 22.265 9.134 1.00 19.21 76 LEU A O 1
ATOM 593 N N . LEU A 1 77 ? 43.975 21.258 8.432 1.00 25.97 77 LEU A N 1
ATOM 594 C CA . LEU A 1 77 ? 44.154 20.503 9.683 1.00 25.50 77 LEU A CA 1
ATOM 595 C C . LEU A 1 77 ? 44.414 21.390 10.897 1.00 28.04 77 LEU A C 1
ATOM 596 O O . LEU A 1 77 ? 44.211 20.972 12.037 1.00 28.50 77 LEU A O 1
ATOM 601 N N . GLU A 1 78 ? 44.862 22.615 10.652 1.00 27.44 78 GLU A N 1
ATOM 602 C CA . GLU A 1 78 ? 45.123 23.541 11.740 1.00 32.51 78 GLU A CA 1
ATOM 603 C C . GLU A 1 78 ? 43.837 24.226 12.192 1.00 31.50 78 GLU A C 1
ATOM 604 O O . GLU A 1 78 ? 43.794 24.852 13.243 1.00 28.33 78 GLU A O 1
ATOM 610 N N . LYS A 1 79 ? 42.770 24.095 11.412 1.00 33.51 79 LYS A N 1
ATOM 611 C CA . LYS A 1 79 ? 41.524 24.734 11.810 1.00 32.15 79 LYS A CA 1
ATOM 612 C C . LYS A 1 79 ? 40.318 23.834 12.056 1.00 31.11 79 LYS A C 1
ATOM 613 O O . LYS A 1 79 ? 39.190 24.315 12.074 1.00 33.17 79 LYS A O 1
ATOM 619 N N . VAL A 1 80 ? 40.552 22.541 12.276 1.00 26.92 80 VAL A N 1
ATOM 620 C CA . VAL A 1 80 ? 39.444 21.629 12.541 1.00 26.15 80 VAL A CA 1
ATOM 621 C C . VAL A 1 80 ? 39.692 20.812 13.799 1.00 26.43 80 VAL A C 1
ATOM 622 O O . VAL A 1 80 ? 40.832 20.652 14.234 1.00 23.58 80 VAL A O 1
ATOM 626 N N . ASP A 1 81 ? 38.611 20.302 14.382 1.00 23.86 81 ASP A N 1
ATOM 627 C CA . ASP A 1 81 ? 38.711 19.460 15.568 1.00 22.59 81 ASP A CA 1
ATOM 628 C C . ASP A 1 81 ? 38.777 18.013 15.097 1.00 23.12 81 ASP A C 1
ATOM 629 O O . ASP A 1 81 ? 39.322 17.146 15.781 1.00 21.39 81 ASP A O 1
ATOM 634 N N . ILE A 1 82 ? 38.200 17.744 13.926 1.00 22.46 82 ILE A N 1
ATOM 635 C CA . ILE A 1 82 ? 38.195 16.386 13.409 1.00 27.86 82 ILE A CA 1
ATOM 636 C C . ILE A 1 82 ? 38.186 16.376 11.894 1.00 28.20 82 ILE A C 1
ATOM 637 O O . ILE A 1 82 ? 37.628 17.264 11.248 1.00 29.66 82 ILE A O 1
ATOM 642 N N . ILE A 1 83 ? 38.830 15.366 11.335 1.00 27.57 83 ILE A N 1
ATOM 643 C CA . ILE A 1 83 ? 38.892 15.247 9.902 1.00 26.83 83 ILE A CA 1
ATOM 644 C C . ILE A 1 83 ? 38.171 13.977 9.514 1.00 25.23 83 ILE A C 1
ATOM 645 O O . ILE A 1 83 ? 38.383 12.933 10.119 1.00 24.89 83 ILE A O 1
ATOM 650 N N . VAL A 1 84 ? 37.265 14.083 8.548 1.00 24.61 84 VAL A N 1
ATOM 651 C CA . VAL A 1 84 ? 36.576 12.901 8.055 1.00 24.90 84 VAL A CA 1
ATOM 652 C C . VAL A 1 84 ? 37.426 12.527 6.855 1.00 23.73 84 VAL A C 1
ATOM 653 O O . VAL A 1 84 ? 37.543 13.303 5.900 1.00 22.10 84 VAL A O 1
ATOM 657 N N . ASP A 1 85 ? 38.060 11.364 6.918 1.00 20.66 85 ASP A N 1
ATOM 658 C CA . ASP A 1 85 ? 38.906 10.925 5.813 1.00 20.53 85 ASP A CA 1
ATOM 659 C C . ASP A 1 85 ? 38.030 10.115 4.864 1.00 20.69 85 ASP A C 1
ATOM 660 O O . ASP A 1 85 ? 37.497 9.066 5.232 1.00 22.99 85 ASP A O 1
ATOM 665 N N . ALA A 1 86 ? 37.851 10.621 3.655 1.00 21.92 86 ALA A N 1
ATOM 666 C CA . ALA A 1 86 ? 37.021 9.934 2.668 1.00 22.86 86 ALA A CA 1
ATOM 667 C C . ALA A 1 86 ? 37.828 9.705 1.399 1.00 22.06 86 ALA A C 1
ATOM 668 O O . ALA A 1 86 ? 37.296 9.861 0.291 1.00 21.65 86 ALA A O 1
ATOM 670 N N . THR A 1 87 ? 39.105 9.341 1.569 1.00 21.57 87 THR A N 1
ATOM 671 C CA . THR A 1 87 ? 40.016 9.088 0.436 1.00 22.08 87 THR A CA 1
ATOM 672 C C . THR A 1 87 ? 39.957 7.620 0.018 1.00 22.21 87 THR A C 1
ATOM 673 O O . THR A 1 87 ? 39.351 6.799 0.698 1.00 21.84 87 THR A O 1
ATOM 677 N N . PRO A 1 88 ? 40.588 7.268 -1.111 1.00 24.45 88 PRO A N 1
ATOM 678 C CA . PRO A 1 88 ? 40.565 5.874 -1.571 1.00 24.71 88 PRO A CA 1
ATOM 679 C C . PRO A 1 88 ? 41.070 4.896 -0.532 1.00 25.51 88 PRO A C 1
ATOM 680 O O . PRO A 1 88 ? 41.935 5.237 0.285 1.00 24.44 88 PRO A O 1
ATOM 684 N N . GLY A 1 89 ? 40.527 3.677 -0.566 1.00 26.16 89 GLY A N 1
ATOM 685 C CA . GLY A 1 89 ? 40.950 2.647 0.367 1.00 25.09 89 GLY A CA 1
ATOM 686 C C . GLY A 1 89 ? 42.467 2.490 0.394 1.00 28.59 89 GLY A C 1
ATOM 687 O O . GLY A 1 89 ? 43.111 2.382 -0.647 1.00 30.80 89 GLY A O 1
ATOM 688 N N . GLY A 1 90 ? 43.040 2.468 1.592 1.00 28.88 90 GLY A N 1
ATOM 689 C CA . GLY A 1 90 ? 44.481 2.345 1.728 1.00 30.48 90 GLY A CA 1
ATOM 690 C C . GLY A 1 90 ? 45.125 3.707 1.931 1.00 31.31 90 GLY A C 1
ATOM 691 O O . GLY A 1 90 ? 46.165 3.828 2.579 1.00 34.34 90 GLY A O 1
ATOM 692 N N . ILE A 1 91 ? 44.506 4.741 1.373 1.00 28.69 91 ILE A N 1
ATOM 693 C CA . ILE A 1 91 ? 45.024 6.085 1.497 1.00 28.53 91 ILE A CA 1
ATOM 694 C C . ILE A 1 91 ? 44.769 6.633 2.911 1.00 27.94 91 ILE A C 1
ATOM 695 O O . ILE A 1 91 ? 45.494 7.508 3.390 1.00 23.65 91 ILE A O 1
ATOM 700 N N . GLY A 1 92 ? 43.743 6.116 3.579 1.00 27.50 92 GLY A N 1
ATOM 701 C CA . GLY A 1 92 ? 43.451 6.581 4.927 1.00 30.56 92 GLY A CA 1
ATOM 702 C C . GLY A 1 92 ? 44.624 6.291 5.848 1.00 29.43 92 GLY A C 1
ATOM 703 O O . GLY A 1 92 ? 45.060 7.142 6.623 1.00 28.20 92 GLY A O 1
ATOM 704 N N . ALA A 1 93 ? 45.140 5.074 5.753 1.00 30.32 93 ALA A N 1
ATOM 705 C CA . ALA A 1 93 ? 46.272 4.658 6.571 1.00 30.81 93 ALA A CA 1
ATOM 706 C C . ALA A 1 93 ? 47.451 5.606 6.370 1.00 32.93 93 ALA A C 1
ATOM 707 O O . ALA A 1 93 ? 48.157 5.954 7.320 1.00 33.59 93 ALA A O 1
ATOM 709 N N . LYS A 1 94 ? 47.660 6.039 5.133 1.00 31.08 94 LYS A N 1
ATOM 710 C CA . LYS A 1 94 ? 48.777 6.925 4.849 1.00 33.50 94 LYS A CA 1
ATOM 711 C C . LYS A 1 94 ? 48.595 8.313 5.445 1.00 34.84 94 LYS A C 1
ATOM 712 O O . LYS A 1 94 ? 49.563 8.957 5.842 1.00 34.84 94 LYS A O 1
ATOM 718 N N . ASN A 1 95 ? 47.352 8.768 5.516 1.00 31.99 95 ASN A N 1
ATOM 719 C CA . ASN A 1 95 ? 47.066 10.080 6.072 1.00 33.49 95 ASN A CA 1
ATOM 720 C C . ASN A 1 95 ? 47.094 10.113 7.603 1.00 30.41 95 ASN A C 1
ATOM 721 O O . ASN A 1 95 ? 47.399 11.149 8.192 1.00 32.06 95 ASN A O 1
ATOM 726 N N . LYS A 1 96 ? 46.794 8.987 8.242 1.00 32.04 96 LYS A N 1
ATOM 727 C CA . LYS A 1 96 ? 46.730 8.926 9.706 1.00 33.59 96 LYS A CA 1
ATOM 728 C C . LYS A 1 96 ? 47.846 9.646 10.453 1.00 32.65 96 LYS A C 1
ATOM 729 O O . LYS A 1 96 ? 47.579 10.418 11.376 1.00 34.07 96 LYS A O 1
ATOM 735 N N . PRO A 1 97 ? 49.109 9.398 10.080 1.00 34.48 97 PRO A N 1
ATOM 736 C CA . PRO A 1 97 ? 50.195 10.086 10.791 1.00 34.12 97 PRO A CA 1
ATOM 737 C C . PRO A 1 97 ? 50.132 11.609 10.654 1.00 34.05 97 PRO A C 1
ATOM 738 O O . PRO A 1 97 ? 50.596 12.339 11.533 1.00 34.27 97 PRO A O 1
ATOM 742 N N . LEU A 1 98 ? 49.544 12.092 9.565 1.00 34.19 98 LEU A N 1
ATOM 743 C CA . LEU A 1 98 ? 49.403 13.535 9.371 1.00 32.68 98 LEU A CA 1
ATOM 744 C C . LEU A 1 98 ? 48.372 14.051 10.364 1.00 31.95 98 LEU A C 1
ATOM 745 O O . LEU A 1 98 ? 48.517 15.142 10.915 1.00 27.59 98 LEU A O 1
ATOM 750 N N . TYR A 1 99 ? 47.339 13.246 10.606 1.00 26.43 99 TYR A N 1
ATOM 751 C CA . TYR A 1 99 ? 46.293 13.619 11.542 1.00 29.45 99 TYR A CA 1
ATOM 752 C C . TYR A 1 99 ? 46.820 13.572 12.978 1.00 29.41 99 TYR A C 1
ATOM 753 O O . TYR A 1 99 ? 46.546 14.470 13.768 1.00 27.65 99 TYR A O 1
ATOM 762 N N . GLU A 1 100 ? 47.581 12.532 13.310 1.00 32.00 100 GLU A N 1
ATOM 763 C CA . GLU A 1 100 ? 48.140 12.410 14.656 1.00 33.47 100 GLU A CA 1
ATOM 764 C C . GLU A 1 100 ? 49.123 13.536 14.920 1.00 32.43 100 GLU A C 1
ATOM 765 O O . GLU A 1 100 ? 49.146 14.097 16.002 1.00 35.18 100 GLU A O 1
ATOM 771 N N . LYS A 1 101 ? 49.921 13.886 13.925 1.00 34.36 101 LYS A N 1
ATOM 772 C CA . LYS A 1 101 ? 50.878 14.967 14.102 1.00 35.72 101 LYS A CA 1
ATOM 773 C C . LYS A 1 101 ? 50.163 16.302 14.287 1.00 36.89 101 LYS A C 1
ATOM 774 O O . LYS A 1 101 ? 50.639 17.171 15.016 1.00 35.85 101 LYS A O 1
ATOM 780 N N . ALA A 1 102 ? 49.021 16.466 13.627 1.00 34.54 102 ALA A N 1
ATOM 781 C CA . ALA A 1 102 ? 48.259 17.704 13.732 1.00 33.13 102 ALA A CA 1
ATOM 782 C C . ALA A 1 102 ? 47.381 17.707 14.979 1.00 30.82 102 ALA A C 1
ATOM 783 O O . ALA A 1 102 ? 46.760 18.713 15.294 1.00 31.04 102 ALA A O 1
ATOM 785 N N . GLY A 1 103 ? 47.317 16.574 15.675 1.00 30.47 103 GLY A N 1
ATOM 786 C CA . GLY A 1 103 ? 46.528 16.494 16.893 1.00 31.03 103 GLY A CA 1
ATOM 787 C C . GLY A 1 103 ? 45.019 16.540 16.750 1.00 32.67 103 GLY A C 1
ATOM 788 O O . GLY A 1 103 ? 44.314 16.904 17.693 1.00 33.45 103 GLY A O 1
ATOM 789 N N . VAL A 1 104 ? 44.504 16.160 15.587 1.00 30.54 104 VAL A N 1
ATOM 790 C CA . VAL A 1 104 ? 43.064 16.181 15.382 1.00 29.86 104 VAL A CA 1
ATOM 791 C C . VAL A 1 104 ? 42.523 14.761 15.310 1.00 28.41 104 VAL A C 1
ATOM 792 O O . VAL A 1 104 ? 43.221 13.857 14.861 1.00 30.14 104 VAL A O 1
ATOM 796 N N . LYS A 1 105 ? 41.286 14.567 15.757 1.00 28.72 105 LYS A N 1
ATOM 797 C CA . LYS A 1 105 ? 40.636 13.256 15.692 1.00 26.96 105 LYS A CA 1
ATOM 798 C C . LYS A 1 105 ? 40.394 12.940 14.220 1.00 28.45 105 LYS A C 1
ATOM 799 O O . LYS A 1 105 ? 40.432 13.842 13.377 1.00 30.91 105 LYS A O 1
ATOM 805 N N . ALA A 1 106 ? 40.131 11.673 13.901 1.00 25.01 106 ALA A N 1
ATOM 806 C CA . ALA A 1 106 ? 39.905 11.310 12.516 1.00 25.38 106 ALA A CA 1
ATOM 807 C C . ALA A 1 106 ? 38.980 10.128 12.345 1.00 24.71 106 ALA A C 1
ATOM 808 O O . ALA A 1 106 ? 38.998 9.175 13.134 1.00 24.59 106 ALA A O 1
ATOM 810 N N . ILE A 1 107 ? 38.146 10.217 11.316 1.00 24.19 107 ILE A N 1
ATOM 811 C CA . ILE A 1 107 ? 37.225 9.130 10.978 1.00 24.22 107 ILE A CA 1
ATOM 812 C C . ILE A 1 107 ? 37.643 8.582 9.611 1.00 24.68 107 ILE A C 1
ATOM 813 O O . ILE A 1 107 ? 37.827 9.338 8.653 1.00 25.88 107 ILE A O 1
ATOM 818 N N . PHE A 1 108 ? 37.817 7.268 9.538 1.00 25.64 108 PHE A N 1
ATOM 819 C CA . PHE A 1 108 ? 38.210 6.603 8.309 1.00 24.34 108 PHE A CA 1
ATOM 820 C C . PHE A 1 108 ? 37.026 5.803 7.798 1.00 25.19 108 PHE A C 1
ATOM 821 O O . PHE A 1 108 ? 36.177 5.397 8.586 1.00 22.16 108 PHE A O 1
ATOM 829 N N . GLN A 1 109 ? 36.977 5.573 6.484 1.00 26.93 109 GLN A N 1
ATOM 830 C CA . GLN A 1 109 ? 35.892 4.795 5.876 1.00 26.52 109 GLN A CA 1
ATOM 831 C C . GLN A 1 109 ? 36.226 3.299 5.824 1.00 26.27 109 GLN A C 1
ATOM 832 O O . GLN A 1 109 ? 37.368 2.894 6.063 1.00 24.78 109 GLN A O 1
ATOM 838 N N . GLY A 1 110 ? 35.222 2.497 5.481 1.00 26.37 110 GLY A N 1
ATOM 839 C CA . GLY A 1 110 ? 35.362 1.055 5.433 1.00 23.80 110 GLY A CA 1
ATOM 840 C C . GLY A 1 110 ? 36.424 0.481 4.529 1.00 27.69 110 GLY A C 1
ATOM 841 O O . GLY A 1 110 ? 36.809 -0.683 4.681 1.00 29.02 110 GLY A O 1
ATOM 842 N N . GLY A 1 111 ? 36.909 1.291 3.596 1.00 27.26 111 GLY A N 1
ATOM 843 C CA . GLY A 1 111 ? 37.934 0.820 2.694 1.00 29.55 111 GLY A CA 1
ATOM 844 C C . GLY A 1 111 ? 39.271 0.615 3.381 1.00 29.09 111 GLY A C 1
ATOM 845 O O . GLY A 1 111 ? 40.190 0.057 2.783 1.00 29.19 111 GLY A O 1
ATOM 846 N N . GLU A 1 112 ? 39.393 1.072 4.627 1.00 25.14 112 GLU A N 1
ATOM 847 C CA . GLU A 1 112 ? 40.644 0.917 5.375 1.00 26.86 112 GLU A CA 1
ATOM 848 C C . GLU A 1 112 ? 40.616 -0.330 6.246 1.00 27.44 112 GLU A C 1
ATOM 849 O O . GLU A 1 112 ? 39.550 -0.882 6.528 1.00 27.22 112 GLU A O 1
ATOM 855 N N . LYS A 1 113 ? 41.795 -0.770 6.670 1.00 28.21 113 LYS A N 1
ATOM 856 C CA . LYS A 1 113 ? 41.917 -1.940 7.530 1.00 29.07 113 LYS A CA 1
ATOM 857 C C . LYS A 1 113 ? 41.440 -1.586 8.938 1.00 28.20 113 LYS A C 1
ATOM 858 O O . LYS A 1 113 ? 41.575 -0.433 9.361 1.00 21.50 113 LYS A O 1
ATOM 864 N N . ALA A 1 114 ? 40.885 -2.564 9.660 1.00 27.61 114 ALA A N 1
ATOM 865 C CA . ALA A 1 114 ? 40.413 -2.337 11.034 1.00 31.35 114 ALA A CA 1
ATOM 866 C C . ALA A 1 114 ? 41.584 -1.712 11.797 1.00 31.18 114 ALA A C 1
ATOM 867 O O . ALA A 1 114 ? 41.407 -0.893 12.693 1.00 31.68 114 ALA A O 1
ATOM 869 N N . ASP A 1 115 ? 42.772 -2.131 11.390 1.00 31.72 115 ASP A N 1
ATOM 870 C CA . ASP A 1 115 ? 44.064 -1.674 11.884 1.00 36.07 115 ASP A CA 1
ATOM 871 C C . ASP A 1 115 ? 44.075 -0.187 12.211 1.00 33.36 115 ASP A C 1
ATOM 872 O O . ASP A 1 115 ? 44.491 0.248 13.282 1.00 34.94 115 ASP A O 1
ATOM 877 N N . VAL A 1 116 ? 43.627 0.566 11.215 1.00 30.20 116 VAL A N 1
ATOM 878 C CA . VAL A 1 116 ? 43.593 2.018 11.197 1.00 30.16 116 VAL A CA 1
ATOM 879 C C . VAL A 1 116 ? 42.996 2.787 12.359 1.00 26.78 116 VAL A C 1
ATOM 880 O O . VAL A 1 116 ? 43.423 3.892 12.642 1.00 27.48 116 VAL A O 1
ATOM 884 N N . ALA A 1 117 ? 41.999 2.229 13.022 1.00 26.49 117 ALA A N 1
ATOM 885 C CA . ALA A 1 117 ? 41.385 2.971 14.101 1.00 29.14 117 ALA A CA 1
ATOM 886 C C . ALA A 1 117 ? 41.318 2.202 15.397 1.00 30.83 117 ALA A C 1
ATOM 887 O O . ALA A 1 117 ? 41.616 1.003 15.457 1.00 31.17 117 ALA A O 1
ATOM 889 N N . GLU A 1 118 ? 40.896 2.914 16.433 1.00 29.89 118 GLU A N 1
ATOM 890 C CA . GLU A 1 118 ? 40.764 2.339 17.748 1.00 29.56 118 GLU A CA 1
ATOM 891 C C . GLU A 1 118 ? 39.551 1.427 17.794 1.00 28.46 118 GLU A C 1
ATOM 892 O O . GLU A 1 118 ? 39.510 0.497 18.591 1.00 21.22 118 GLU A O 1
ATOM 898 N N . VAL A 1 119 ? 38.569 1.692 16.934 1.00 27.65 119 VAL A N 1
ATOM 899 C CA . VAL A 1 119 ? 37.361 0.881 16.906 1.00 24.42 119 VAL A CA 1
ATOM 900 C C . VAL A 1 119 ? 36.573 1.099 15.614 1.00 27.82 119 VAL A C 1
ATOM 901 O O . VAL A 1 119 ? 36.610 2.190 15.052 1.00 30.34 119 VAL A O 1
ATOM 905 N N . SER A 1 120 ? 35.869 0.062 15.145 1.00 25.78 120 SER A N 1
ATOM 906 C CA . SER A 1 120 ? 35.033 0.154 13.940 1.00 24.85 120 SER A CA 1
ATOM 907 C C . SER A 1 120 ? 33.637 0.526 14.434 1.00 26.02 120 SER A C 1
ATOM 908 O O . SER A 1 120 ? 33.239 0.127 15.531 1.00 26.11 120 SER A O 1
ATOM 911 N N . PHE A 1 121 ? 32.872 1.232 13.615 1.00 23.28 121 PHE A N 1
ATOM 912 C CA . PHE A 1 121 ? 31.609 1.778 14.090 1.00 23.84 121 PHE A CA 1
ATOM 913 C C . PHE A 1 121 ? 30.361 1.664 13.208 1.00 23.13 121 PHE A C 1
ATOM 914 O O . PHE A 1 121 ? 30.423 1.766 11.990 1.00 20.34 121 PHE A O 1
ATOM 922 N N . VAL A 1 122 ? 29.239 1.426 13.873 1.00 22.54 122 VAL A N 1
ATOM 923 C CA . VAL A 1 122 ? 27.913 1.384 13.280 1.00 24.01 122 VAL A CA 1
ATOM 924 C C . VAL A 1 122 ? 27.009 1.859 14.433 1.00 24.81 122 VAL A C 1
ATOM 925 O O . VAL A 1 122 ? 26.650 1.075 15.313 1.00 25.25 122 VAL A O 1
ATOM 929 N N . ALA A 1 123 ? 26.674 3.146 14.416 1.00 24.77 123 ALA A N 1
ATOM 930 C CA . ALA A 1 123 ? 25.850 3.785 15.444 1.00 24.43 123 ALA A CA 1
ATOM 931 C C . ALA A 1 123 ? 24.859 2.899 16.186 1.00 23.82 123 ALA A C 1
ATOM 932 O O . ALA A 1 123 ? 25.010 2.664 17.382 1.00 26.61 123 ALA A O 1
ATOM 934 N N . GLN A 1 124 ? 23.858 2.386 15.486 1.00 22.49 124 GLN A N 1
ATOM 935 C CA . GLN A 1 124 ? 22.843 1.580 16.156 1.00 23.20 124 GLN A CA 1
ATOM 936 C C . GLN A 1 124 ? 23.340 0.289 16.785 1.00 20.61 124 GLN A C 1
ATOM 937 O O . GLN A 1 124 ? 22.616 -0.342 17.571 1.00 20.46 124 GLN A O 1
ATOM 943 N N . ALA A 1 125 ? 24.567 -0.108 16.460 1.00 20.99 125 ALA A N 1
ATOM 944 C CA . ALA A 1 125 ? 25.115 -1.355 17.015 1.00 22.98 125 ALA A CA 1
ATOM 945 C C . ALA A 1 125 ? 26.131 -1.185 18.137 1.00 25.41 125 ALA A C 1
ATOM 946 O O . ALA A 1 125 ? 26.074 -1.921 19.120 1.00 22.92 125 ALA A O 1
ATOM 948 N N . ASN A 1 126 ? 27.061 -0.233 18.011 1.00 24.05 126 ASN A N 1
ATOM 949 C CA . ASN A 1 126 ? 28.070 -0.057 19.065 1.00 22.29 126 ASN A CA 1
ATOM 950 C C . ASN A 1 126 ? 28.500 1.406 19.292 1.00 25.26 126 ASN A C 1
ATOM 951 O O . ASN A 1 126 ? 29.671 1.704 19.578 1.00 21.36 126 ASN A O 1
ATOM 956 N N . TYR A 1 127 ? 27.539 2.317 19.169 1.00 24.63 127 TYR A N 1
ATOM 957 C CA . TYR A 1 127 ? 27.793 3.737 19.359 1.00 25.05 127 TYR A CA 1
ATOM 958 C C . TYR A 1 127 ? 28.717 4.005 20.543 1.00 25.96 127 TYR A C 1
ATOM 959 O O . TYR A 1 127 ? 29.761 4.657 20.408 1.00 26.36 127 TYR A O 1
ATOM 968 N N . GLU A 1 128 ? 28.314 3.507 21.706 1.00 25.77 128 GLU A N 1
ATOM 969 C CA . GLU A 1 128 ? 29.085 3.722 22.929 1.00 27.80 128 GLU A CA 1
ATOM 970 C C . GLU A 1 128 ? 30.544 3.305 22.833 1.00 30.09 128 GLU A C 1
ATOM 971 O O . GLU A 1 128 ? 31.382 3.841 23.552 1.00 31.35 128 GLU A O 1
ATOM 977 N N . ALA A 1 129 ? 30.865 2.360 21.955 1.00 27.85 129 ALA A N 1
ATOM 978 C CA . ALA A 1 129 ? 32.254 1.929 21.831 1.00 25.72 129 ALA A CA 1
ATOM 979 C C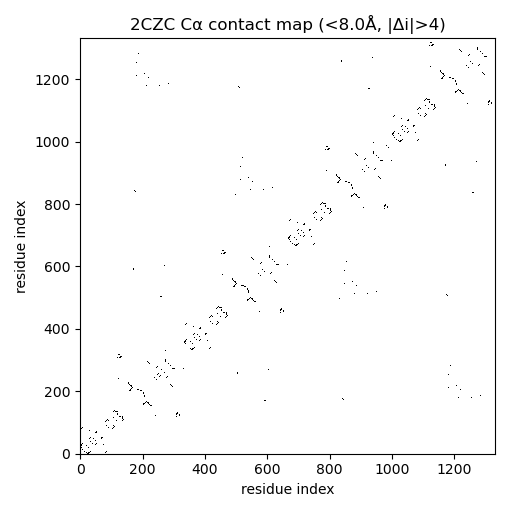 . ALA A 1 129 ? 33.171 3.033 21.307 1.00 24.51 129 ALA A C 1
ATOM 980 O O . ALA A 1 129 ? 34.383 2.997 21.529 1.00 23.68 129 ALA A O 1
ATOM 982 N N . ALA A 1 130 ? 32.604 4.020 20.624 1.00 23.02 130 ALA A N 1
ATOM 983 C CA . ALA A 1 130 ? 33.418 5.105 20.074 1.00 26.10 130 ALA A CA 1
ATOM 984 C C . ALA A 1 130 ? 33.435 6.338 20.959 1.00 26.18 130 ALA A C 1
ATOM 985 O O . ALA A 1 130 ? 34.060 7.342 20.612 1.00 23.35 130 ALA A O 1
ATOM 987 N N . LEU A 1 131 ? 32.731 6.283 22.084 1.00 28.45 131 LEU A N 1
ATOM 988 C CA . LEU A 1 131 ? 32.688 7.433 22.984 1.00 28.04 131 LEU A CA 1
ATOM 989 C C . LEU A 1 131 ? 34.099 7.907 23.337 1.00 29.09 131 LEU A C 1
ATOM 990 O O . LEU A 1 131 ? 34.935 7.114 23.753 1.00 25.06 131 LEU A O 1
ATOM 995 N N . GLY A 1 132 ? 34.360 9.197 23.119 1.00 28.46 132 GLY A N 1
ATOM 996 C CA . GLY A 1 132 ? 35.654 9.777 23.440 1.00 29.74 132 GLY A CA 1
ATOM 997 C C . GLY A 1 132 ? 36.837 9.388 22.573 1.00 29.91 132 GLY A C 1
ATOM 998 O O . GLY A 1 132 ? 37.880 10.044 22.617 1.00 26.51 132 GLY A O 1
ATOM 999 N N . LYS A 1 133 ? 36.692 8.336 21.777 1.00 27.28 133 LYS A N 1
ATOM 1000 C CA . LYS A 1 133 ? 37.783 7.894 20.919 1.00 28.00 133 LYS A CA 1
ATOM 1001 C C . LYS A 1 133 ? 38.281 8.990 19.987 1.00 28.54 133 LYS A C 1
ATOM 1002 O O . LYS A 1 133 ? 37.559 9.952 19.693 1.00 27.62 133 LYS A O 1
ATOM 1008 N N . ASN A 1 134 ? 39.517 8.843 19.518 1.00 28.57 134 ASN A N 1
ATOM 1009 C CA . ASN A 1 134 ? 40.102 9.816 18.604 1.00 31.65 134 ASN A CA 1
ATOM 1010 C C . ASN A 1 134 ? 40.141 9.273 17.179 1.00 30.67 134 ASN A C 1
ATOM 1011 O O . ASN A 1 134 ? 40.110 10.042 16.219 1.00 30.90 134 ASN A O 1
ATOM 1016 N N . TYR A 1 135 ? 40.209 7.952 17.044 1.00 28.49 135 TYR A N 1
ATOM 1017 C CA . TYR A 1 135 ? 40.246 7.341 15.727 1.00 30.26 135 TYR A CA 1
ATOM 1018 C C . TYR A 1 135 ? 39.208 6.242 15.593 1.00 28.65 135 TYR A C 1
ATOM 1019 O O . TYR A 1 135 ? 39.257 5.207 16.275 1.00 27.09 135 TYR A O 1
ATOM 1028 N N . VAL A 1 136 ? 38.252 6.494 14.704 1.00 29.46 136 VAL A N 1
ATOM 1029 C CA . VAL A 1 136 ? 37.151 5.566 14.458 1.00 24.46 136 VAL A CA 1
ATOM 1030 C C . VAL A 1 136 ? 37.002 5.217 12.986 1.00 23.00 136 VAL A C 1
ATOM 1031 O O . VAL A 1 136 ? 37.108 6.078 12.120 1.00 25.98 136 VAL A O 1
ATOM 1035 N N . ARG A 1 137 ? 36.752 3.945 12.708 1.00 25.91 137 ARG A N 1
ATOM 1036 C CA . ARG A 1 137 ? 36.548 3.494 11.343 1.00 23.67 137 ARG A CA 1
ATOM 1037 C C . ARG A 1 137 ? 35.072 3.182 11.122 1.00 23.78 137 ARG A C 1
ATOM 1038 O O . ARG A 1 137 ? 34.541 2.296 11.767 1.00 18.57 137 ARG A O 1
ATOM 1046 N N . VAL A 1 138 ? 34.414 3.920 10.236 1.00 23.62 138 VAL A N 1
ATOM 1047 C CA . VAL A 1 138 ? 33.020 3.639 9.909 1.00 23.97 138 VAL A CA 1
ATOM 1048 C C . VAL A 1 138 ? 33.152 2.519 8.898 1.00 23.47 138 VAL A C 1
ATOM 1049 O O . VAL A 1 138 ? 33.753 2.722 7.848 1.00 24.47 138 VAL A O 1
ATOM 1053 N N . VAL A 1 139 ? 32.611 1.343 9.201 1.00 23.80 139 VAL A N 1
ATOM 1054 C CA . VAL A 1 139 ? 32.737 0.220 8.286 1.00 23.29 139 VAL A CA 1
ATOM 1055 C C . VAL A 1 139 ? 32.131 0.483 6.907 1.00 23.74 139 VAL A C 1
ATOM 1056 O O . VAL A 1 139 ? 31.389 1.447 6.709 1.00 23.79 139 VAL A O 1
ATOM 1060 N N . SER A 1 140 ? 32.474 -0.381 5.953 1.00 22.78 140 SER A N 1
ATOM 1061 C CA . SER A 1 140 ? 32.013 -0.265 4.574 1.00 23.08 140 SER A CA 1
ATOM 1062 C C . SER A 1 140 ? 30.494 -0.323 4.355 1.00 24.01 140 SER A C 1
ATOM 1063 O O . SER A 1 140 ? 29.723 -0.693 5.246 1.00 22.41 140 SER A O 1
ATOM 1066 N N . CYS A 1 141 ? 30.094 0.034 3.137 1.00 21.94 141 CYS A N 1
ATOM 1067 C CA . CYS A 1 141 ? 28.697 0.043 2.732 1.00 27.80 141 CYS A CA 1
ATOM 1068 C C . CYS A 1 141 ? 27.985 -1.279 2.990 1.00 23.29 141 CYS A C 1
ATOM 1069 O O . CYS A 1 141 ? 26.919 -1.300 3.577 1.00 22.33 141 CYS A O 1
ATOM 1072 N N . ASN A 1 142 ? 28.567 -2.387 2.550 1.00 25.98 142 ASN A N 1
ATOM 1073 C CA . ASN A 1 142 ? 27.938 -3.697 2.754 1.00 26.65 142 ASN A CA 1
ATOM 1074 C C . ASN A 1 142 ? 28.008 -4.166 4.205 1.00 25.54 142 ASN A C 1
ATOM 1075 O O . ASN A 1 142 ? 27.085 -4.804 4.696 1.00 26.91 142 ASN A O 1
ATOM 1080 N N . THR A 1 143 ? 29.109 -3.864 4.884 1.00 22.99 143 THR A N 1
ATOM 1081 C CA . THR A 1 143 ? 29.262 -4.244 6.283 1.00 24.53 143 THR A CA 1
ATOM 1082 C C . THR A 1 143 ? 28.181 -3.516 7.100 1.00 22.22 143 THR A C 1
ATOM 1083 O O . THR A 1 143 ? 27.508 -4.111 7.934 1.00 24.69 143 THR A O 1
ATOM 1087 N N . THR A 1 144 ? 28.008 -2.227 6.843 1.00 24.13 144 THR A N 1
ATOM 1088 C CA . THR A 1 144 ? 26.999 -1.443 7.553 1.00 20.17 144 THR A CA 1
ATOM 1089 C C . THR A 1 144 ? 25.612 -2.040 7.344 1.00 23.00 144 THR A C 1
ATOM 1090 O O . THR A 1 144 ? 24.853 -2.208 8.297 1.00 20.14 144 THR A O 1
ATOM 1094 N N . GLY A 1 145 ? 25.284 -2.365 6.092 1.00 19.89 145 GLY A N 1
ATOM 1095 C CA . GLY A 1 145 ? 23.982 -2.949 5.801 1.00 21.48 145 GLY A CA 1
ATOM 1096 C C . GLY A 1 145 ? 23.769 -4.269 6.535 1.00 16.67 145 GLY A C 1
ATOM 1097 O O . GLY A 1 145 ? 22.703 -4.535 7.087 1.00 18.63 145 GLY A O 1
ATOM 1098 N N . LEU A 1 146 ? 24.788 -5.112 6.521 1.00 15.93 146 LEU A N 1
ATOM 1099 C CA . LEU A 1 146 ? 24.733 -6.403 7.198 1.00 20.75 146 LEU A CA 1
ATOM 1100 C C . LEU A 1 146 ? 24.552 -6.177 8.714 1.00 21.24 146 LEU A C 1
ATOM 1101 O O . LEU A 1 146 ? 23.676 -6.773 9.353 1.00 21.30 146 LEU A O 1
ATOM 1106 N N . VAL A 1 147 ? 25.358 -5.288 9.290 1.00 22.12 147 VAL A N 1
ATOM 1107 C CA . VAL A 1 147 ? 25.270 -5.027 10.728 1.00 19.67 147 VAL A CA 1
ATOM 1108 C C . VAL A 1 147 ? 23.905 -4.500 11.159 1.00 20.45 147 VAL A C 1
ATOM 1109 O O . VAL A 1 147 ? 23.389 -4.919 12.200 1.00 18.41 147 VAL A O 1
ATOM 1113 N N . ARG A 1 148 ? 23.309 -3.598 10.373 1.00 19.76 148 ARG A N 1
ATOM 1114 C CA . ARG A 1 148 ? 22.016 -3.045 10.768 1.00 19.55 148 ARG A CA 1
ATOM 1115 C C . ARG A 1 148 ? 20.924 -4.102 11.002 1.00 23.60 148 ARG A C 1
ATOM 1116 O O . ARG A 1 148 ? 20.209 -4.056 12.008 1.00 25.20 148 ARG A O 1
ATOM 1124 N N . THR A 1 149 ? 20.789 -5.065 10.096 1.00 18.82 149 THR A N 1
ATOM 1125 C CA . THR A 1 149 ? 19.743 -6.059 10.286 1.00 19.58 149 THR A CA 1
ATOM 1126 C C . THR A 1 149 ? 20.178 -7.243 11.147 1.00 21.18 149 THR A C 1
ATOM 1127 O O . THR A 1 149 ? 19.400 -7.752 11.969 1.00 21.07 149 THR A O 1
ATOM 1131 N N . LEU A 1 150 ? 21.415 -7.685 10.974 1.00 19.50 150 LEU A N 1
ATOM 1132 C CA . LEU A 1 150 ? 21.906 -8.805 11.766 1.00 23.25 150 LEU A CA 1
ATOM 1133 C C . LEU A 1 150 ? 21.923 -8.424 13.264 1.00 25.17 150 LEU A C 1
ATOM 1134 O O . LEU A 1 150 ? 21.502 -9.199 14.115 1.00 24.23 150 LEU A O 1
ATOM 1139 N N . SER A 1 151 ? 22.384 -7.217 13.573 1.00 26.28 151 SER A N 1
ATOM 1140 C CA . SER A 1 151 ? 22.460 -6.769 14.958 1.00 26.23 151 SER A CA 1
ATOM 1141 C C . SER A 1 151 ? 21.095 -6.788 15.632 1.00 27.10 151 SER A C 1
ATOM 1142 O O . SER A 1 151 ? 20.989 -7.069 16.826 1.00 21.64 151 SER A O 1
ATOM 1145 N N . ALA A 1 152 ? 20.054 -6.493 14.863 1.00 26.50 152 ALA A N 1
ATOM 1146 C CA . ALA A 1 152 ? 18.692 -6.474 15.391 1.00 25.95 152 ALA A CA 1
ATOM 1147 C C . ALA A 1 152 ? 18.215 -7.864 15.789 1.00 26.68 152 ALA A C 1
ATOM 1148 O O . ALA A 1 152 ? 17.326 -7.993 16.627 1.00 24.69 152 ALA A O 1
ATOM 1150 N N . ILE A 1 153 ? 18.791 -8.903 15.188 1.00 22.08 153 ILE A N 1
ATOM 1151 C CA . ILE A 1 153 ? 18.385 -10.278 15.502 1.00 25.87 153 ILE A CA 1
ATOM 1152 C C . ILE A 1 153 ? 19.550 -11.132 16.001 1.00 25.13 153 ILE A C 1
ATOM 1153 O O . ILE A 1 153 ? 19.465 -12.358 16.019 1.00 26.77 153 ILE A O 1
ATOM 1158 N N . ARG A 1 154 ? 20.638 -10.486 16.400 1.00 22.22 154 ARG A N 1
ATOM 1159 C CA . ARG A 1 154 ? 21.827 -11.200 16.847 1.00 28.08 154 ARG A CA 1
ATOM 1160 C C . ARG A 1 154 ? 21.522 -12.274 17.882 1.00 33.38 154 ARG A C 1
ATOM 1161 O O . ARG A 1 154 ? 22.018 -13.392 17.791 1.00 33.86 154 ARG A O 1
ATOM 1169 N N . GLU A 1 155 ? 20.697 -11.931 18.862 1.00 32.00 155 GLU A N 1
ATOM 1170 C CA . GLU A 1 155 ? 20.345 -12.872 19.916 1.00 38.28 155 GLU A CA 1
ATOM 1171 C C . GLU A 1 155 ? 19.768 -14.184 19.399 1.00 34.66 155 GLU A C 1
ATOM 1172 O O . GLU A 1 155 ? 19.848 -15.202 20.072 1.00 33.89 155 GLU A O 1
ATOM 1178 N N . TYR A 1 156 ? 19.183 -14.167 18.205 1.00 34.72 156 TYR A N 1
ATOM 1179 C CA . TYR A 1 156 ? 18.598 -15.382 17.644 1.00 33.40 156 TYR A CA 1
ATOM 1180 C C . TYR A 1 156 ? 19.512 -16.094 16.659 1.00 35.66 156 TYR A C 1
ATOM 1181 O O . TYR A 1 156 ? 19.174 -17.178 16.192 1.00 36.18 156 TYR A O 1
ATOM 1190 N N . ALA A 1 157 ? 20.654 -15.482 16.336 1.00 34.12 157 ALA A N 1
ATOM 1191 C CA . ALA A 1 157 ? 21.589 -16.038 15.357 1.00 33.52 157 ALA A CA 1
ATOM 1192 C C . ALA A 1 157 ? 22.701 -16.909 15.926 1.00 32.59 157 ALA A C 1
ATOM 1193 O O . ALA A 1 157 ? 23.461 -16.485 16.787 1.00 31.24 157 ALA A O 1
ATOM 1195 N N . ASP A 1 158 ? 22.798 -18.129 15.419 1.00 32.74 158 ASP A N 1
ATOM 1196 C CA . ASP A 1 158 ? 23.834 -19.055 15.852 1.00 33.37 158 ASP A CA 1
ATOM 1197 C C . ASP A 1 158 ? 24.958 -18.974 14.819 1.00 32.12 158 ASP A C 1
ATOM 1198 O O . ASP A 1 158 ? 26.146 -19.032 15.140 1.00 31.90 158 ASP A O 1
ATOM 1203 N N . TYR A 1 159 ? 24.557 -18.801 13.568 1.00 29.45 159 TYR A N 1
ATOM 1204 C CA . TYR A 1 159 ? 25.494 -18.708 12.466 1.00 28.04 159 TYR A CA 1
ATOM 1205 C C . TYR A 1 159 ? 24.772 -18.060 11.288 1.00 26.71 159 TYR A C 1
ATOM 1206 O O . TYR A 1 159 ? 23.561 -18.245 11.104 1.00 24.38 159 TYR A O 1
ATOM 1215 N N . VAL A 1 160 ? 25.511 -17.282 10.509 1.00 23.28 160 VAL A N 1
ATOM 1216 C CA . VAL A 1 160 ? 24.933 -16.634 9.343 1.00 26.09 160 VAL A CA 1
ATOM 1217 C C . VAL A 1 160 ? 25.862 -16.739 8.143 1.00 24.07 160 VAL A C 1
ATOM 1218 O O . VAL A 1 160 ? 27.093 -16.666 8.273 1.00 24.69 160 VAL A O 1
ATOM 1222 N N . TYR A 1 161 ? 25.258 -16.953 6.979 1.00 19.51 161 TYR A N 1
ATOM 1223 C CA . TYR A 1 161 ? 25.995 -17.058 5.737 1.00 18.13 161 TYR A CA 1
ATOM 1224 C C . TYR A 1 161 ? 25.347 -16.039 4.808 1.00 19.65 161 TYR A C 1
ATOM 1225 O O . TYR A 1 161 ? 24.144 -16.093 4.561 1.00 21.07 161 TYR A O 1
ATOM 1234 N N . ALA A 1 162 ? 26.149 -15.102 4.314 1.00 18.66 162 ALA A N 1
ATOM 1235 C CA . ALA A 1 162 ? 25.649 -14.066 3.435 1.00 20.89 162 ALA A CA 1
ATOM 1236 C C . ALA A 1 162 ? 26.474 -13.937 2.153 1.00 20.02 162 ALA A C 1
ATOM 1237 O O . ALA A 1 162 ? 27.705 -13.928 2.174 1.00 19.75 162 ALA A O 1
ATOM 1239 N N . VAL A 1 163 ? 25.766 -13.849 1.036 1.00 21.95 163 VAL A N 1
ATOM 1240 C CA . VAL A 1 163 ? 26.382 -13.696 -0.268 1.00 20.51 163 VAL A CA 1
ATOM 1241 C C . VAL A 1 163 ? 26.190 -12.237 -0.694 1.00 21.68 163 VAL A C 1
ATOM 1242 O O . VAL A 1 163 ? 25.068 -11.722 -0.702 1.00 19.33 163 VAL A O 1
ATOM 1246 N N . MET A 1 164 ? 27.295 -11.574 -1.019 1.00 23.17 164 MET A N 1
ATOM 1247 C CA . MET A 1 164 ? 27.268 -10.184 -1.447 1.00 23.13 164 MET A CA 1
ATOM 1248 C C . MET A 1 164 ? 27.192 -10.091 -2.978 1.0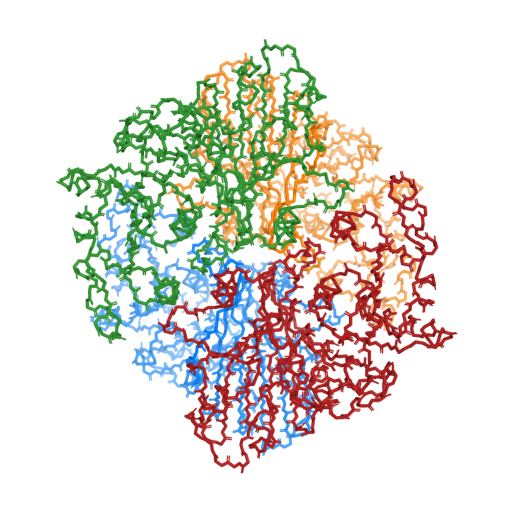0 23.26 164 MET A C 1
ATOM 1249 O O . MET A 1 164 ? 28.138 -10.462 -3.666 1.00 21.30 164 MET A O 1
ATOM 1254 N N . ILE A 1 165 ? 26.082 -9.596 -3.520 1.00 19.52 165 ILE A N 1
ATOM 1255 C CA . ILE A 1 165 ? 25.991 -9.432 -4.980 1.00 19.03 165 ILE A CA 1
ATOM 1256 C C . ILE A 1 165 ? 26.201 -7.926 -5.157 1.00 20.45 165 ILE A C 1
ATOM 1257 O O . ILE A 1 165 ? 25.273 -7.131 -4.999 1.00 19.01 165 ILE A O 1
ATOM 1262 N N . ARG A 1 166 ? 27.449 -7.558 -5.447 1.00 16.36 166 ARG A N 1
ATOM 1263 C CA . ARG A 1 166 ? 27.879 -6.167 -5.541 1.00 18.21 166 ARG A CA 1
ATOM 1264 C C . ARG A 1 166 ? 27.802 -5.486 -6.888 1.00 21.81 166 ARG A C 1
ATOM 1265 O O . ARG A 1 166 ? 28.007 -6.125 -7.922 1.00 24.50 166 ARG A O 1
ATOM 1273 N N . ARG A 1 167 ? 27.523 -4.181 -6.886 1.00 20.33 167 ARG A N 1
ATOM 1274 C CA . ARG A 1 167 ? 27.504 -3.446 -8.147 1.00 22.53 167 ARG A CA 1
ATOM 1275 C C . ARG A 1 167 ? 28.964 -3.259 -8.565 1.00 23.14 167 ARG A C 1
ATOM 1276 O O . ARG A 1 167 ? 29.850 -3.204 -7.714 1.00 18.17 167 ARG A O 1
ATOM 1284 N N . ALA A 1 168 ? 29.206 -3.176 -9.871 1.00 24.60 168 ALA A N 1
ATOM 1285 C CA . ALA A 1 168 ? 30.555 -3.047 -10.422 1.00 20.90 168 ALA A CA 1
ATOM 1286 C C . ALA A 1 168 ? 31.159 -1.663 -10.241 1.00 21.97 168 ALA A C 1
ATOM 1287 O O . ALA A 1 168 ? 32.371 -1.540 -10.039 1.00 21.05 168 ALA A O 1
ATOM 1289 N N . ALA A 1 169 ? 30.327 -0.625 -10.324 1.00 18.07 169 ALA A N 1
ATOM 1290 C CA . ALA A 1 169 ? 30.816 0.740 -10.170 1.00 18.89 169 ALA A CA 1
ATOM 1291 C C . ALA A 1 169 ? 29.691 1.718 -9.856 1.00 16.52 169 ALA A C 1
ATOM 1292 O O . ALA A 1 169 ? 28.551 1.505 -10.253 1.00 18.11 169 ALA A O 1
ATOM 1294 N N . ASP A 1 170 ? 30.004 2.773 -9.115 1.00 15.53 170 ASP A N 1
ATOM 1295 C CA . ASP A 1 170 ? 29.003 3.796 -8.801 1.00 19.61 170 ASP A CA 1
ATOM 1296 C C . ASP A 1 170 ? 28.564 4.472 -10.106 1.00 17.25 170 ASP A C 1
ATOM 1297 O O . ASP A 1 170 ? 29.308 4.469 -11.091 1.00 17.82 170 ASP A O 1
ATOM 1302 N N . PRO A 1 171 ? 27.359 5.083 -10.128 1.00 16.00 171 PRO A N 1
ATOM 1303 C CA . PRO A 1 171 ? 26.850 5.746 -11.342 1.00 16.78 171 PRO A CA 1
ATOM 1304 C C . PRO A 1 171 ? 27.804 6.753 -11.984 1.00 18.37 171 PRO A C 1
ATOM 1305 O O . PRO A 1 171 ? 27.800 6.914 -13.200 1.00 20.74 171 PRO A O 1
ATOM 1309 N N . ASN A 1 172 ? 28.633 7.403 -11.171 1.00 18.39 172 ASN A N 1
ATOM 1310 C CA . ASN A 1 172 ? 29.550 8.422 -11.666 1.00 19.17 172 ASN A CA 1
ATOM 1311 C C . ASN A 1 172 ? 30.889 7.863 -12.133 1.00 21.46 172 ASN A C 1
ATOM 1312 O O . ASN A 1 172 ? 31.740 8.603 -12.618 1.00 17.03 172 ASN A O 1
ATOM 1317 N N . ASP A 1 173 ? 31.073 6.558 -11.974 1.00 19.81 173 ASP A N 1
ATOM 1318 C CA . ASP A 1 173 ? 32.311 5.902 -12.367 1.00 21.53 173 ASP A CA 1
ATOM 1319 C C . ASP A 1 173 ? 32.115 5.193 -13.689 1.00 20.68 173 ASP A C 1
ATOM 1320 O O . ASP A 1 173 ? 31.492 4.132 -13.764 1.00 21.36 173 ASP A O 1
ATOM 1325 N N . THR A 1 174 ? 32.655 5.783 -14.739 1.00 17.42 174 THR A N 1
ATOM 1326 C CA . THR A 1 174 ? 32.516 5.212 -16.062 1.00 20.25 174 THR A CA 1
ATOM 1327 C C . THR A 1 174 ? 33.795 4.597 -16.593 1.00 20.77 174 THR A C 1
ATOM 1328 O O . THR A 1 174 ? 33.878 4.300 -17.779 1.00 23.50 174 THR A O 1
ATOM 1332 N N . LYS A 1 175 ? 34.768 4.376 -15.716 1.00 23.48 175 LYS A N 1
ATOM 1333 C CA . LYS A 1 175 ? 36.061 3.829 -16.128 1.00 30.34 175 LYS A CA 1
ATOM 1334 C C . LYS A 1 175 ? 36.334 2.489 -15.471 1.00 31.47 175 LYS A C 1
ATOM 1335 O O . LYS A 1 175 ? 37.480 2.150 -15.196 1.00 34.57 175 LYS A O 1
ATOM 1341 N N . ARG A 1 176 ? 35.282 1.729 -15.222 1.00 29.89 176 ARG A N 1
ATOM 1342 C CA . ARG A 1 176 ? 35.436 0.455 -14.556 1.00 29.56 176 ARG A CA 1
ATOM 1343 C C . ARG A 1 176 ? 34.460 -0.573 -15.124 1.00 26.92 176 ARG A C 1
ATOM 1344 O O . ARG A 1 176 ? 33.306 -0.244 -15.390 1.00 21.69 176 ARG A O 1
ATOM 1352 N N . GLY A 1 177 ? 34.943 -1.800 -15.331 1.00 22.48 177 GLY A N 1
ATOM 1353 C CA . GLY A 1 177 ? 34.087 -2.868 -15.830 1.00 17.91 177 GLY A CA 1
ATOM 1354 C C . GLY A 1 177 ? 33.576 -3.681 -14.656 1.00 18.92 177 GLY A C 1
ATOM 1355 O O . GLY A 1 177 ? 33.688 -3.226 -13.519 1.00 18.89 177 GLY A O 1
ATOM 1356 N N . PRO A 1 178 ? 33.021 -4.886 -14.876 1.00 18.86 178 PRO A N 1
ATOM 1357 C CA . PRO A 1 178 ? 32.844 -5.537 -16.178 1.00 19.74 178 PRO A CA 1
ATOM 1358 C C . PRO A 1 178 ? 31.563 -5.111 -16.878 1.00 20.92 178 PRO A C 1
ATOM 1359 O O . PRO A 1 178 ? 30.522 -4.951 -16.245 1.00 19.51 178 PRO A O 1
ATOM 1363 N N . ILE A 1 179 ? 31.646 -4.934 -18.192 1.00 21.96 179 ILE A N 1
ATOM 1364 C CA . ILE A 1 179 ? 30.487 -4.554 -18.993 1.00 22.75 179 ILE A CA 1
ATOM 1365 C C . ILE A 1 179 ? 29.524 -5.744 -19.051 1.00 22.10 179 ILE A C 1
ATOM 1366 O O . ILE A 1 179 ? 28.300 -5.589 -18.934 1.00 21.83 179 ILE A O 1
ATOM 1371 N N . ASN A 1 180 ? 30.081 -6.938 -19.217 1.00 19.99 180 ASN A N 1
ATOM 1372 C CA . ASN A 1 180 ? 29.251 -8.128 -19.336 1.00 18.87 180 ASN A CA 1
ATOM 1373 C C . ASN A 1 180 ? 29.877 -9.402 -18.778 1.00 19.80 180 ASN A C 1
ATOM 1374 O O . ASN A 1 180 ? 30.391 -10.237 -19.521 1.00 17.70 180 ASN A O 1
ATOM 1379 N N . ALA A 1 181 ? 29.827 -9.551 -17.462 1.00 19.20 181 ALA A N 1
ATOM 1380 C CA . ALA A 1 181 ? 30.356 -10.744 -16.806 1.00 18.54 181 ALA A CA 1
ATOM 1381 C C . ALA A 1 181 ? 30.044 -10.684 -15.330 1.00 20.22 181 ALA A C 1
ATOM 1382 O O . ALA A 1 181 ? 29.622 -9.647 -14.809 1.00 18.61 181 ALA A O 1
ATOM 1384 N N . ILE A 1 182 ? 30.259 -11.814 -14.670 1.00 19.03 182 ILE A N 1
ATOM 1385 C CA . ILE A 1 182 ? 30.097 -11.920 -13.232 1.00 17.33 182 ILE A CA 1
ATOM 1386 C C . ILE A 1 182 ? 31.504 -12.264 -12.737 1.00 21.05 182 ILE A C 1
ATOM 1387 O O . ILE A 1 182 ? 32.074 -13.268 -13.183 1.00 18.57 182 ILE A O 1
ATOM 1392 N N . LYS A 1 183 ? 32.055 -11.422 -11.851 1.00 21.47 183 LYS A N 1
ATOM 1393 C CA . LYS A 1 183 ? 33.391 -11.610 -11.280 1.00 21.01 183 LYS A CA 1
ATOM 1394 C C . LYS A 1 183 ? 33.291 -12.053 -9.829 1.00 22.52 183 LYS A C 1
ATOM 1395 O O . LYS A 1 183 ? 32.856 -11.288 -8.961 1.00 23.05 183 LYS A O 1
ATOM 1401 N N . PRO A 1 184 ? 33.689 -13.302 -9.536 1.00 23.09 184 PRO A N 1
ATOM 1402 C CA . PRO A 1 184 ? 33.605 -13.768 -8.148 1.00 25.79 184 PRO A CA 1
ATOM 1403 C C . PRO A 1 184 ? 34.852 -13.458 -7.329 1.00 25.14 184 PRO A C 1
ATOM 1404 O O . PRO A 1 184 ? 35.936 -13.290 -7.877 1.00 25.55 184 PRO A O 1
ATOM 1408 N N . THR A 1 185 ? 34.684 -13.353 -6.017 1.00 23.81 185 THR A N 1
ATOM 1409 C CA . THR A 1 185 ? 35.820 -13.165 -5.131 1.00 26.58 185 THR A CA 1
ATOM 1410 C C . THR A 1 185 ? 36.132 -14.607 -4.733 1.00 25.89 185 THR A C 1
ATOM 1411 O O . THR A 1 185 ? 35.334 -15.251 -4.044 1.00 23.65 185 THR A O 1
ATOM 1415 N N . VAL A 1 186 ? 37.270 -15.125 -5.191 1.00 27.65 186 VAL A N 1
ATOM 1416 C CA . VAL A 1 186 ? 37.623 -16.513 -4.903 1.00 29.21 186 VAL A CA 1
ATOM 1417 C C . VAL A 1 186 ? 38.035 -16.772 -3.461 1.00 32.88 186 VAL A C 1
ATOM 1418 O O . VAL A 1 186 ? 38.046 -17.925 -3.007 1.00 31.67 186 VAL A O 1
ATOM 1422 N N . GLU A 1 187 ? 38.367 -15.707 -2.739 1.00 32.42 187 GLU A N 1
ATOM 1423 C CA . GLU A 1 187 ? 38.739 -15.851 -1.336 1.00 33.54 187 GLU A CA 1
ATOM 1424 C C . GLU A 1 187 ? 37.469 -16.121 -0.538 1.00 37.40 187 GLU A C 1
ATOM 1425 O O . GLU A 1 187 ? 36.495 -15.355 -0.596 1.00 33.76 187 GLU A O 1
ATOM 1431 N N . VAL A 1 188 ? 37.469 -17.223 0.198 1.00 39.78 188 VAL A N 1
ATOM 1432 C CA . VAL A 1 188 ? 36.314 -17.571 1.006 1.00 44.47 188 VAL A CA 1
ATOM 1433 C C . VAL A 1 188 ? 36.756 -17.657 2.452 1.00 47.76 188 VAL A C 1
ATOM 1434 O O . VAL A 1 188 ? 37.565 -18.511 2.815 1.00 50.54 188 VAL A O 1
ATOM 1438 N N . PRO A 1 189 ? 36.192 -16.802 3.315 1.00 48.30 189 PRO A N 1
ATOM 1439 C CA . PRO A 1 189 ? 35.178 -15.787 3.029 1.00 47.12 189 PRO A CA 1
ATOM 1440 C C . PRO A 1 189 ? 35.711 -14.440 2.552 1.00 45.23 189 PRO A C 1
ATOM 1441 O O . PRO A 1 189 ? 36.907 -14.174 2.599 1.00 46.35 189 PRO A O 1
ATOM 1445 N N . SER A 1 190 ? 34.804 -13.587 2.096 1.00 41.34 190 SER A N 1
ATOM 1446 C CA . SER A 1 190 ? 35.186 -12.258 1.655 1.00 39.85 190 SER A CA 1
ATOM 1447 C C . SER A 1 190 ? 35.507 -11.431 2.910 1.00 39.94 190 SER A C 1
ATOM 1448 O O . SER A 1 190 ? 35.328 -11.908 4.034 1.00 38.89 190 SER A O 1
ATOM 1451 N N . HIS A 1 191 ? 35.964 -10.198 2.718 1.00 35.72 191 HIS A N 1
ATOM 1452 C CA . HIS A 1 191 ? 36.338 -9.338 3.835 1.00 36.77 191 HIS A CA 1
ATOM 1453 C C . HIS A 1 191 ? 35.154 -8.929 4.706 1.00 35.80 191 HIS A C 1
ATOM 1454 O O . HIS A 1 191 ? 35.332 -8.466 5.839 1.00 30.72 191 HIS A O 1
ATOM 1461 N N . HIS A 1 192 ? 33.953 -9.102 4.170 1.00 31.15 192 HIS A N 1
ATOM 1462 C CA . HIS A 1 192 ? 32.737 -8.697 4.851 1.00 32.01 192 HIS A CA 1
ATOM 1463 C C . HIS A 1 192 ? 32.489 -9.366 6.200 1.00 27.61 192 HIS A C 1
ATOM 1464 O O . HIS A 1 192 ? 32.158 -8.692 7.179 1.00 27.14 192 HIS A O 1
ATOM 1471 N N . GLY A 1 193 ? 32.661 -10.680 6.255 1.00 22.85 193 GLY A N 1
ATOM 1472 C CA . GLY A 1 193 ? 32.420 -11.392 7.498 1.00 24.32 193 GLY A CA 1
ATOM 1473 C C . GLY A 1 193 ? 33.229 -10.857 8.661 1.00 24.91 193 GLY A C 1
ATOM 1474 O O . GLY A 1 193 ? 32.661 -10.370 9.649 1.00 26.22 193 GLY A O 1
ATOM 1475 N N . PRO A 1 194 ? 34.563 -10.946 8.588 1.00 24.47 194 PRO A N 1
ATOM 1476 C CA . PRO A 1 194 ? 35.394 -10.441 9.688 1.00 24.70 194 PRO A CA 1
ATOM 1477 C C . PRO A 1 194 ? 35.163 -8.957 9.965 1.00 27.44 194 PRO A C 1
ATOM 1478 O O . PRO A 1 194 ? 35.279 -8.515 11.103 1.00 24.66 194 PRO A O 1
ATOM 1482 N N . ASP A 1 195 ? 34.840 -8.189 8.924 1.00 26.22 195 ASP A N 1
ATOM 1483 C CA . ASP A 1 195 ? 34.561 -6.764 9.106 1.00 27.65 195 ASP A CA 1
ATOM 1484 C C . ASP A 1 195 ? 33.312 -6.586 9.966 1.00 26.16 195 ASP A C 1
ATOM 1485 O O . ASP A 1 195 ? 33.244 -5.680 10.808 1.00 24.31 195 ASP A O 1
ATOM 1490 N N . VAL A 1 196 ? 32.326 -7.455 9.756 1.00 21.04 196 VAL A N 1
ATOM 1491 C CA . VAL A 1 196 ? 31.114 -7.385 10.539 1.00 20.76 196 VAL A CA 1
ATOM 1492 C C . VAL A 1 196 ? 31.472 -7.646 11.998 1.00 23.73 196 VAL A C 1
ATOM 1493 O O . VAL A 1 196 ? 30.986 -6.975 12.908 1.00 21.72 196 VAL A O 1
ATOM 1497 N N . GLN A 1 197 ? 32.330 -8.634 12.209 1.00 19.76 197 GLN A N 1
ATOM 1498 C CA . GLN A 1 197 ? 32.738 -9.010 13.546 1.00 24.42 197 GLN A CA 1
ATOM 1499 C C . GLN A 1 197 ? 33.551 -7.952 14.292 1.00 25.08 197 GLN A C 1
ATOM 1500 O O . GLN A 1 197 ? 33.785 -8.095 15.494 1.00 25.59 197 GLN A O 1
ATOM 1506 N N . THR A 1 198 ? 33.986 -6.898 13.601 1.00 24.15 198 THR A N 1
ATOM 1507 C CA . THR A 1 198 ? 34.731 -5.847 14.289 1.00 23.48 198 THR A CA 1
ATOM 1508 C C . THR A 1 198 ? 33.722 -4.895 14.925 1.00 24.40 198 THR A C 1
ATOM 1509 O O . THR A 1 198 ? 34.080 -3.976 15.661 1.00 23.36 198 THR A O 1
ATOM 1513 N N . VAL A 1 199 ? 32.445 -5.121 14.650 1.00 21.66 199 VAL A N 1
ATOM 1514 C CA . VAL A 1 199 ? 31.408 -4.258 15.187 1.00 24.66 199 VAL A CA 1
ATOM 1515 C C . VAL A 1 199 ? 30.517 -5.000 16.166 1.00 24.14 199 VAL A C 1
ATOM 1516 O O . VAL A 1 199 ? 30.266 -4.510 17.252 1.00 20.43 199 VAL A O 1
ATOM 1520 N N . ILE A 1 200 ? 30.023 -6.169 15.767 1.00 24.21 200 ILE A N 1
ATOM 1521 C CA . ILE A 1 200 ? 29.174 -6.984 16.638 1.00 23.83 200 ILE A CA 1
ATOM 1522 C C . ILE A 1 200 ? 29.705 -8.421 16.695 1.00 26.54 200 ILE A C 1
ATOM 1523 O O . ILE A 1 200 ? 30.255 -8.941 15.722 1.00 21.75 200 ILE A O 1
ATOM 1528 N N . PRO A 1 201 ? 29.547 -9.078 17.851 1.00 28.26 201 PRO A N 1
ATOM 1529 C CA . PRO A 1 201 ? 30.008 -10.454 18.020 1.00 28.92 201 PRO A CA 1
ATOM 1530 C C . PRO A 1 201 ? 28.972 -11.381 17.385 1.00 30.42 201 PRO A C 1
ATOM 1531 O O . PRO A 1 201 ? 27.813 -11.411 17.806 1.00 30.41 201 PRO A O 1
ATOM 1535 N N . ILE A 1 202 ? 29.388 -12.130 16.370 1.00 27.63 202 ILE A N 1
ATOM 1536 C CA . ILE A 1 202 ? 28.479 -13.032 15.683 1.00 28.13 202 ILE A CA 1
ATOM 1537 C C . ILE A 1 202 ? 29.272 -13.995 14.805 1.00 28.12 202 ILE A C 1
ATOM 1538 O O . ILE A 1 202 ? 30.342 -13.645 14.295 1.00 27.02 202 ILE A O 1
ATOM 1543 N N . ASN A 1 203 ? 28.748 -15.210 14.649 1.00 29.21 203 ASN A N 1
ATOM 1544 C CA . ASN A 1 203 ? 29.381 -16.244 13.833 1.00 26.49 203 ASN A CA 1
ATOM 1545 C C . ASN A 1 203 ? 28.913 -16.009 12.418 1.00 25.17 203 ASN A C 1
ATOM 1546 O O . ASN A 1 203 ? 27.755 -16.276 12.100 1.00 26.53 203 ASN A O 1
ATOM 1551 N N . ILE A 1 204 ? 29.803 -15.518 11.565 1.00 26.37 204 ILE A N 1
ATOM 1552 C CA . ILE A 1 204 ? 29.422 -15.218 10.187 1.00 26.29 204 ILE A CA 1
ATOM 1553 C C . ILE A 1 204 ? 30.492 -15.504 9.148 1.00 26.61 204 ILE A C 1
ATOM 1554 O O . ILE A 1 204 ? 31.686 -15.304 9.380 1.00 26.82 204 ILE A O 1
ATOM 1559 N N . GLU A 1 205 ? 30.040 -15.975 7.990 1.00 28.56 205 GLU A N 1
ATOM 1560 C CA . GLU A 1 205 ? 30.916 -16.226 6.859 1.00 25.91 205 GLU A CA 1
ATOM 1561 C C . GLU A 1 205 ? 30.200 -15.625 5.654 1.00 26.61 205 GLU A C 1
ATOM 1562 O O . GLU A 1 205 ? 28.962 -15.709 5.553 1.00 23.20 205 GLU A O 1
ATOM 1568 N N . THR A 1 206 ? 30.970 -15.004 4.761 1.00 23.95 206 THR A N 1
ATOM 1569 C CA . THR A 1 206 ? 30.426 -14.350 3.578 1.00 24.09 206 THR A CA 1
ATOM 1570 C C . THR A 1 206 ? 31.233 -14.658 2.308 1.00 27.46 206 THR A C 1
ATOM 1571 O O . THR A 1 206 ? 32.415 -15.012 2.366 1.00 26.40 206 THR A O 1
ATOM 1575 N N . MET A 1 207 ? 30.567 -14.504 1.168 1.00 26.19 207 MET A N 1
ATOM 1576 C CA . MET A 1 207 ? 31.153 -14.698 -0.154 1.00 25.31 207 MET A CA 1
ATOM 1577 C C . MET A 1 207 ? 30.642 -13.551 -1.018 1.00 24.33 207 MET A C 1
ATOM 1578 O O . MET A 1 207 ? 29.496 -13.127 -0.860 1.00 25.52 207 MET A O 1
ATOM 1583 N N . ALA A 1 208 ? 31.490 -13.027 -1.904 1.00 21.16 208 ALA A N 1
ATOM 1584 C CA . ALA A 1 208 ? 31.104 -11.873 -2.717 1.00 19.36 208 ALA A CA 1
ATOM 1585 C C . ALA A 1 208 ? 31.294 -12.035 -4.217 1.00 22.48 208 ALA A C 1
ATOM 1586 O O . ALA A 1 208 ? 32.124 -12.821 -4.678 1.00 21.88 208 ALA A O 1
ATOM 1588 N N . PHE A 1 209 ? 30.536 -11.230 -4.958 1.00 20.28 209 PHE A N 1
ATOM 1589 C CA . PHE A 1 209 ? 30.560 -11.238 -6.404 1.00 19.89 209 PHE A CA 1
ATOM 1590 C C . PHE A 1 209 ? 30.301 -9.835 -6.930 1.00 22.24 209 PHE A C 1
ATOM 1591 O O . PHE A 1 209 ? 29.667 -9.012 -6.259 1.00 23.35 209 PHE A O 1
ATOM 1599 N N . VAL A 1 210 ? 30.785 -9.573 -8.137 1.00 19.52 210 VAL A N 1
ATOM 1600 C CA . VAL A 1 210 ? 30.563 -8.289 -8.800 1.00 21.83 210 VAL A CA 1
ATOM 1601 C C . VAL A 1 210 ? 29.770 -8.566 -10.087 1.00 22.43 210 VAL A C 1
ATOM 1602 O O . VAL A 1 210 ? 30.122 -9.470 -10.855 1.00 19.11 210 VAL A O 1
ATOM 1606 N N . VAL A 1 211 ? 28.702 -7.799 -10.311 1.00 18.59 211 VAL A N 1
ATOM 1607 C CA . VAL A 1 211 ? 27.851 -7.977 -11.492 1.00 19.34 211 VAL A CA 1
ATOM 1608 C C . VAL A 1 211 ? 27.733 -6.612 -12.162 1.00 20.30 211 VAL A C 1
ATOM 1609 O O . VAL A 1 211 ? 28.070 -5.601 -11.552 1.00 18.56 211 VAL A O 1
ATOM 1613 N N . PRO A 1 212 ? 27.257 -6.560 -13.421 1.00 18.37 212 PRO A N 1
ATOM 1614 C CA . PRO A 1 212 ? 27.155 -5.260 -14.094 1.00 20.15 212 PRO A CA 1
ATOM 1615 C C . PRO A 1 212 ? 25.965 -4.381 -13.752 1.00 20.14 212 PRO A C 1
ATOM 1616 O O . PRO A 1 212 ? 24.998 -4.319 -14.503 1.00 21.62 212 PRO A O 1
ATOM 1620 N N . THR A 1 213 ? 26.027 -3.704 -12.619 1.00 20.50 213 THR A N 1
ATOM 1621 C CA . THR A 1 213 ? 24.958 -2.790 -12.237 1.00 18.25 213 THR A CA 1
ATOM 1622 C C . THR A 1 213 ? 25.634 -1.659 -11.467 1.00 20.55 213 THR A C 1
ATOM 1623 O O . THR A 1 213 ? 26.758 -1.849 -10.972 1.00 17.81 213 THR A O 1
ATOM 1627 N N . THR A 1 214 ? 24.974 -0.504 -11.350 1.00 16.33 214 THR A N 1
ATOM 1628 C CA . THR A 1 214 ? 25.571 0.627 -10.637 1.00 17.98 214 THR A CA 1
ATOM 1629 C C . THR A 1 214 ? 24.743 1.116 -9.460 1.00 22.07 214 THR A C 1
ATOM 1630 O O . THR A 1 214 ? 25.217 1.883 -8.613 1.00 20.13 214 THR A O 1
ATOM 1634 N N . LEU A 1 215 ? 23.496 0.673 -9.439 1.00 22.71 215 LEU A N 1
ATOM 1635 C CA . LEU A 1 215 ? 22.518 1.112 -8.463 1.00 23.09 215 LEU A CA 1
ATOM 1636 C C . LEU A 1 215 ? 22.750 0.811 -6.996 1.00 20.84 215 LEU A C 1
ATOM 1637 O O . LEU A 1 215 ? 22.995 1.721 -6.216 1.00 19.73 215 LEU A O 1
ATOM 1642 N N . MET A 1 216 ? 22.650 -0.452 -6.613 1.00 19.65 216 MET A N 1
ATOM 1643 C CA . MET A 1 216 ? 22.840 -0.838 -5.224 1.00 17.13 216 MET A CA 1
ATOM 1644 C C . MET A 1 216 ? 23.436 -2.226 -5.196 1.00 20.86 216 MET A C 1
ATOM 1645 O O . MET A 1 216 ? 23.558 -2.890 -6.230 1.00 20.57 216 MET A O 1
ATOM 1650 N N . HIS A 1 217 ? 23.802 -2.663 -3.999 1.00 19.85 217 HIS A N 1
ATOM 1651 C CA . HIS A 1 217 ? 24.311 -4.015 -3.807 1.00 20.46 217 HIS A CA 1
ATOM 1652 C C . HIS A 1 217 ? 23.079 -4.772 -3.325 1.00 19.13 217 HIS A C 1
ATOM 1653 O O . HIS A 1 217 ? 22.077 -4.151 -2.930 1.00 19.51 217 HIS A O 1
ATOM 1660 N N . VAL A 1 218 ? 23.145 -6.096 -3.342 1.00 17.34 218 VAL A N 1
ATOM 1661 C CA . VAL A 1 218 ? 22.044 -6.903 -2.837 1.00 17.36 218 VAL A CA 1
ATOM 1662 C C . VAL A 1 218 ? 22.645 -7.992 -1.957 1.00 20.35 218 VAL A C 1
ATOM 1663 O O . VAL A 1 218 ? 23.709 -8.507 -2.272 1.00 17.79 218 VAL A O 1
ATOM 1667 N N . HIS A 1 219 ? 21.964 -8.308 -0.864 1.00 18.95 219 HIS A N 1
ATOM 1668 C CA . HIS A 1 219 ? 22.418 -9.350 0.057 1.00 22.44 219 HIS A CA 1
ATOM 1669 C C . HIS A 1 219 ? 21.407 -10.521 0.177 1.00 20.72 219 HIS A C 1
ATOM 1670 O O . HIS A 1 219 ? 20.194 -10.321 0.342 1.00 19.45 219 HIS A O 1
ATOM 1677 N N . SER A 1 220 ? 21.985 -11.734 0.043 1.00 21.59 220 SER A N 1
ATOM 1678 C CA . SER A 1 220 ? 21.270 -12.985 0.223 1.00 24.85 220 SER A CA 1
ATOM 1679 C C . SER A 1 220 ? 21.718 -13.483 1.563 1.00 24.65 220 SER A C 1
ATOM 1680 O O . SER A 1 220 ? 22.869 -13.899 1.742 1.00 26.90 220 SER A O 1
ATOM 1683 N N . VAL A 1 221 ? 20.788 -13.421 2.515 1.00 23.89 221 VAL A N 1
ATOM 1684 C CA . VAL A 1 221 ? 21.149 -13.773 3.892 1.00 23.73 221 VAL A CA 1
ATOM 1685 C C . VAL A 1 221 ? 20.504 -15.050 4.433 1.00 22.40 221 VAL A C 1
ATOM 1686 O O . VAL A 1 221 ? 19.300 -15.284 4.273 1.00 23.29 221 VAL A O 1
ATOM 1690 N N . MET A 1 222 ? 21.329 -15.866 5.083 1.00 20.76 222 MET A N 1
ATOM 1691 C CA . MET A 1 222 ? 20.882 -17.119 5.701 1.00 26.51 222 MET A CA 1
ATOM 1692 C C . MET A 1 222 ? 21.386 -17.171 7.165 1.00 23.89 222 MET A C 1
ATOM 1693 O O . MET A 1 222 ? 22.585 -17.028 7.431 1.00 24.62 222 MET A O 1
ATOM 1698 N N . VAL A 1 223 ? 20.464 -17.362 8.104 1.00 26.08 223 VAL A N 1
ATOM 1699 C CA . VAL A 1 223 ? 20.810 -17.434 9.521 1.00 22.33 223 VAL A CA 1
ATOM 1700 C C . VAL A 1 223 ? 20.311 -18.716 10.186 1.00 25.10 223 VAL A C 1
ATOM 1701 O O . VAL A 1 223 ? 19.126 -19.030 10.127 1.00 20.92 223 VAL A O 1
ATOM 1705 N N . GLU A 1 224 ? 21.206 -19.450 10.836 1.00 26.85 224 GLU A N 1
ATOM 1706 C CA . GLU A 1 224 ? 20.776 -20.655 11.537 1.00 29.33 224 GLU A CA 1
ATOM 1707 C C . GLU A 1 224 ? 20.340 -20.190 12.932 1.00 28.84 224 GLU A C 1
ATOM 1708 O O . GLU A 1 224 ? 21.133 -19.629 13.686 1.00 31.96 224 GLU A O 1
ATOM 1714 N N . LEU A 1 225 ? 19.057 -20.374 13.236 1.00 31.15 225 LEU A N 1
ATOM 1715 C CA . LEU A 1 225 ? 18.462 -19.952 14.506 1.00 34.72 225 LEU A CA 1
ATOM 1716 C C . LEU A 1 225 ? 18.798 -20.840 15.698 1.00 37.57 225 LEU A C 1
ATOM 1717 O O . LEU A 1 225 ? 18.635 -22.054 15.633 1.00 35.06 225 LEU A O 1
ATOM 1722 N N . LYS A 1 226 ? 19.255 -20.239 16.794 1.00 39.40 226 LYS A N 1
ATOM 1723 C CA . LYS A 1 226 ? 19.548 -21.033 17.986 1.00 42.38 226 LYS A CA 1
ATOM 1724 C C . LYS A 1 226 ? 18.559 -20.683 19.087 1.00 42.41 226 LYS A C 1
ATOM 1725 O O . LYS A 1 226 ? 18.780 -20.964 20.265 1.00 40.53 226 LYS A O 1
ATOM 1731 N N . LYS A 1 227 ? 17.447 -20.083 18.672 1.00 43.96 227 LYS A N 1
ATOM 1732 C CA . LYS A 1 227 ? 16.381 -19.681 19.579 1.00 44.55 227 LYS A CA 1
ATOM 1733 C C . LYS A 1 227 ? 15.136 -19.389 18.737 1.00 44.47 227 LYS A C 1
ATOM 1734 O O . LYS A 1 227 ? 15.230 -18.773 17.678 1.00 44.21 227 LYS A O 1
ATOM 1740 N N . PRO A 1 228 ? 13.956 -19.834 19.195 1.00 44.67 228 PRO A N 1
ATOM 1741 C CA . PRO A 1 228 ? 12.693 -19.623 18.471 1.00 44.07 228 PRO A CA 1
ATOM 1742 C C . PRO A 1 228 ? 12.535 -18.233 17.879 1.00 42.89 228 PRO A C 1
ATOM 1743 O O . PRO A 1 228 ? 12.974 -17.253 18.466 1.00 44.98 228 PRO A O 1
ATOM 1747 N N . LEU A 1 229 ? 11.884 -18.158 16.725 1.00 40.21 229 LEU A N 1
ATOM 1748 C CA . LEU A 1 229 ? 11.668 -16.890 16.036 1.00 38.18 229 LEU A CA 1
ATOM 1749 C C . LEU A 1 229 ? 10.771 -17.135 14.826 1.00 36.05 229 LEU A C 1
ATOM 1750 O O . LEU A 1 229 ? 11.038 -18.029 14.036 1.00 40.00 229 LEU A O 1
ATOM 1755 N N . THR A 1 230 ? 9.715 -16.344 14.674 1.00 34.18 230 THR A N 1
ATOM 1756 C CA . THR A 1 230 ? 8.803 -16.519 13.548 1.00 33.34 230 THR A CA 1
ATOM 1757 C C . THR A 1 230 ? 9.022 -15.472 12.463 1.00 32.92 230 THR A C 1
ATOM 1758 O O . THR A 1 230 ? 9.790 -14.522 12.639 1.00 28.14 230 THR A O 1
ATOM 1762 N N . LYS A 1 231 ? 8.310 -15.654 11.356 1.00 31.92 231 LYS A N 1
ATOM 1763 C CA . LYS A 1 231 ? 8.359 -14.766 10.203 1.00 32.35 231 LYS A CA 1
ATOM 1764 C C . LYS A 1 231 ? 7.855 -13.376 10.577 1.00 34.03 231 LYS A C 1
ATOM 1765 O O . LYS A 1 231 ? 8.443 -12.361 10.197 1.00 33.19 231 LYS A O 1
ATOM 1771 N N . ASP A 1 232 ? 6.754 -13.328 11.317 1.00 31.53 232 ASP A N 1
ATOM 1772 C CA . ASP A 1 232 ? 6.185 -12.049 11.730 1.00 34.55 232 ASP A CA 1
ATOM 1773 C C . ASP A 1 232 ? 7.096 -11.346 12.738 1.00 34.01 232 ASP A C 1
ATOM 1774 O O . ASP A 1 232 ? 7.223 -10.118 12.731 1.00 33.26 232 ASP A O 1
ATOM 1779 N N . ASP A 1 233 ? 7.718 -12.128 13.613 1.00 33.35 233 ASP A N 1
ATOM 1780 C CA . ASP A 1 233 ? 8.624 -11.571 14.602 1.00 32.83 233 ASP A CA 1
ATOM 1781 C C . ASP A 1 233 ? 9.723 -10.826 13.856 1.00 31.93 233 ASP A C 1
ATOM 1782 O O . ASP A 1 233 ? 10.110 -9.720 14.236 1.00 28.12 233 ASP A O 1
ATOM 1787 N N . VAL A 1 234 ? 10.216 -11.434 12.781 1.00 29.14 234 VAL A N 1
ATOM 1788 C CA . VAL A 1 234 ? 11.287 -10.810 12.020 1.00 28.76 234 VAL A CA 1
ATOM 1789 C C . VAL A 1 234 ? 10.840 -9.540 11.322 1.00 28.89 234 VAL A C 1
ATOM 1790 O O . VAL A 1 234 ? 11.554 -8.537 11.356 1.00 30.09 234 VAL A O 1
ATOM 1794 N N . ILE A 1 235 ? 9.666 -9.551 10.695 1.00 29.85 235 ILE A N 1
ATOM 1795 C CA . ILE A 1 235 ? 9.246 -8.333 10.021 1.00 31.99 235 ILE A CA 1
ATOM 1796 C C . ILE A 1 235 ? 8.950 -7.254 11.070 1.00 31.83 235 ILE A C 1
ATOM 1797 O O . ILE A 1 235 ? 9.166 -6.057 10.839 1.00 31.01 235 ILE A O 1
ATOM 1802 N N . ASP A 1 236 ? 8.498 -7.688 12.243 1.00 31.83 236 ASP A N 1
ATOM 1803 C CA . ASP A 1 236 ? 8.204 -6.765 13.329 1.00 28.66 236 ASP A CA 1
ATOM 1804 C C . ASP A 1 236 ? 9.492 -6.082 13.764 1.00 26.81 236 ASP A C 1
ATOM 1805 O O . ASP A 1 236 ? 9.539 -4.856 13.916 1.00 25.43 236 ASP A O 1
ATOM 1810 N N . ILE A 1 237 ? 10.537 -6.881 13.952 1.00 22.64 237 ILE A N 1
ATOM 1811 C CA . ILE A 1 237 ? 11.831 -6.363 14.372 1.00 24.83 237 ILE A CA 1
ATOM 1812 C C . ILE A 1 237 ? 12.410 -5.402 13.333 1.00 24.13 237 ILE A C 1
ATOM 1813 O O . ILE A 1 237 ? 12.845 -4.300 13.669 1.00 23.91 237 ILE A O 1
ATOM 1818 N N . PHE A 1 238 ? 12.410 -5.820 12.073 1.00 23.63 238 PHE A N 1
ATOM 1819 C CA . PHE A 1 238 ? 12.931 -4.973 11.004 1.00 26.39 238 PHE A CA 1
ATOM 1820 C C . PHE A 1 238 ? 12.081 -3.715 10.867 1.00 28.33 238 PHE A C 1
ATOM 1821 O O . PHE A 1 238 ? 12.609 -2.629 10.626 1.00 28.21 238 PHE A O 1
ATOM 1829 N N . GLU A 1 239 ? 10.770 -3.872 11.030 1.00 30.54 239 GLU A N 1
ATOM 1830 C CA . GLU A 1 239 ? 9.837 -2.757 10.938 1.00 32.88 239 GLU A CA 1
ATOM 1831 C C . GLU A 1 239 ? 10.184 -1.697 11.977 1.00 31.54 239 GLU A C 1
ATOM 1832 O O . GLU A 1 239 ? 9.928 -0.509 11.782 1.00 33.14 239 GLU A O 1
ATOM 1838 N N . ASN A 1 240 ? 10.787 -2.119 13.076 1.00 28.48 240 ASN A N 1
ATOM 1839 C CA . ASN A 1 240 ? 11.147 -1.165 14.107 1.00 29.54 240 ASN A CA 1
ATOM 1840 C C . ASN A 1 240 ? 12.622 -0.924 14.311 1.00 28.56 240 ASN A C 1
ATOM 1841 O O . ASN A 1 240 ? 13.027 -0.508 15.389 1.00 24.17 240 ASN A O 1
ATOM 1846 N N . THR A 1 241 ? 13.427 -1.190 13.289 1.00 25.05 241 THR A N 1
ATOM 1847 C CA . THR A 1 241 ? 14.858 -0.952 13.383 1.00 28.79 241 THR A CA 1
ATOM 1848 C C . THR A 1 241 ? 15.185 0.263 12.534 1.00 26.75 241 THR A C 1
ATOM 1849 O O . THR A 1 241 ? 14.847 0.317 11.359 1.00 27.12 241 THR A O 1
ATOM 1853 N N . THR A 1 242 ? 15.847 1.236 13.148 1.00 27.20 242 THR A N 1
ATOM 1854 C CA . THR A 1 242 ? 16.200 2.483 12.482 1.00 26.25 242 THR A CA 1
ATOM 1855 C C . THR A 1 242 ? 17.076 2.242 11.278 1.00 22.50 242 THR A C 1
ATOM 1856 O O . THR A 1 242 ? 17.812 1.260 11.227 1.00 19.55 242 THR A O 1
ATOM 1860 N N . ARG A 1 243 ? 16.969 3.156 10.320 1.00 22.03 243 ARG A N 1
ATOM 1861 C CA . ARG A 1 243 ? 17.729 3.137 9.086 1.00 21.74 243 ARG A CA 1
ATOM 1862 C C . ARG A 1 243 ? 17.600 1.808 8.324 1.00 21.91 243 ARG A C 1
ATOM 1863 O O . ARG A 1 243 ? 18.498 1.356 7.609 1.00 20.74 243 ARG A O 1
ATOM 1871 N N . VAL A 1 244 ? 16.424 1.210 8.491 1.00 21.68 244 VAL A N 1
ATOM 1872 C CA . VAL A 1 244 ? 16.020 -0.001 7.775 1.00 22.79 244 VAL A CA 1
ATOM 1873 C C . VAL A 1 244 ? 14.564 0.197 7.331 1.00 23.74 244 VAL A C 1
ATOM 1874 O O . VAL A 1 244 ? 13.737 0.740 8.077 1.00 22.28 244 VAL A O 1
ATOM 1878 N N . LEU A 1 245 ? 14.257 -0.231 6.109 1.00 23.11 245 LEU A N 1
ATOM 1879 C CA . LEU A 1 245 ? 12.909 -0.104 5.555 1.00 21.52 245 LEU A CA 1
ATOM 1880 C C . LEU A 1 245 ? 12.463 -1.360 4.818 1.00 23.13 245 LEU A C 1
ATOM 1881 O O . LEU A 1 245 ? 13.240 -1.965 4.068 1.00 17.42 245 LEU A O 1
ATOM 1886 N N . LEU A 1 246 ? 11.209 -1.744 5.011 1.00 19.15 246 LEU A N 1
ATOM 1887 C CA . LEU A 1 246 ? 10.693 -2.913 4.318 1.00 21.59 246 LEU A CA 1
ATOM 1888 C C . LEU A 1 246 ? 10.033 -2.452 3.017 1.00 20.47 246 LEU A C 1
ATOM 1889 O O . LEU A 1 246 ? 9.286 -1.470 3.009 1.00 19.26 246 LEU A O 1
ATOM 1894 N N . PHE A 1 247 ? 10.323 -3.154 1.928 1.00 18.89 247 PHE A N 1
ATOM 1895 C CA . PHE A 1 247 ? 9.743 -2.843 0.628 1.00 20.06 247 PHE A CA 1
ATOM 1896 C C . PHE A 1 247 ? 8.996 -4.091 0.154 1.00 21.08 247 PHE A C 1
ATOM 1897 O O . PHE A 1 247 ? 9.491 -5.200 0.306 1.00 22.17 247 PHE A O 1
ATOM 1905 N N . GLU A 1 248 ? 7.811 -3.908 -0.415 1.00 20.92 248 GLU A N 1
ATOM 1906 C CA . GLU A 1 248 ? 7.013 -5.022 -0.905 1.00 21.94 248 GLU A CA 1
ATOM 1907 C C . GLU A 1 248 ? 7.112 -5.191 -2.417 1.00 27.01 248 GLU A C 1
ATOM 1908 O O . GLU A 1 248 ? 6.720 -4.295 -3.173 1.00 22.50 248 GLU A O 1
ATOM 1914 N N . LYS A 1 249 ? 7.629 -6.332 -2.867 1.00 25.03 249 LYS A N 1
ATOM 1915 C CA . LYS A 1 249 ? 7.710 -6.571 -4.305 1.00 29.09 249 LYS A CA 1
ATOM 1916 C C . LYS A 1 249 ? 6.287 -6.492 -4.864 1.00 28.34 249 LYS A C 1
ATOM 1917 O O . LYS A 1 249 ? 6.075 -6.178 -6.036 1.00 29.83 249 LYS A O 1
ATOM 1923 N N . GLU A 1 250 ? 5.312 -6.759 -4.004 1.00 29.54 250 GLU A N 1
ATOM 1924 C CA . GLU A 1 250 ? 3.907 -6.744 -4.405 1.00 30.90 250 GLU A CA 1
ATOM 1925 C C . GLU A 1 250 ? 3.405 -5.351 -4.770 1.00 28.82 250 GLU A C 1
ATOM 1926 O O . GLU A 1 250 ? 2.451 -5.218 -5.525 1.00 27.64 250 GLU A O 1
ATOM 1932 N N . LYS A 1 251 ? 4.038 -4.321 -4.217 1.00 25.06 251 LYS A N 1
ATOM 1933 C CA . LYS A 1 251 ? 3.657 -2.944 -4.501 1.00 24.13 251 LYS A CA 1
ATOM 1934 C C . LYS A 1 251 ? 4.373 -2.464 -5.758 1.00 23.98 251 LYS A C 1
ATOM 1935 O O . LYS A 1 251 ? 4.249 -1.306 -6.145 1.00 21.34 251 LYS A O 1
ATOM 1941 N N . GLY A 1 252 ? 5.137 -3.357 -6.384 1.00 22.93 252 GLY A N 1
ATOM 1942 C CA . GLY A 1 252 ? 5.865 -2.994 -7.589 1.00 20.70 252 GLY A CA 1
ATOM 1943 C C . GLY A 1 252 ? 7.369 -2.862 -7.384 1.00 22.66 252 GLY A C 1
ATOM 1944 O O . GLY A 1 252 ? 8.081 -2.450 -8.306 1.00 23.14 252 GLY A O 1
ATOM 1945 N N . PHE A 1 253 ? 7.869 -3.197 -6.191 1.00 23.42 253 PHE A N 1
ATOM 1946 C CA . PHE A 1 253 ? 9.315 -3.107 -5.951 1.00 21.62 253 PHE A CA 1
ATOM 1947 C C . PHE A 1 253 ? 9.971 -4.400 -6.416 1.00 22.65 253 PHE A C 1
ATOM 1948 O O . PHE A 1 253 ? 10.331 -5.260 -5.624 1.00 21.77 253 PHE A O 1
ATOM 1956 N N . ASP A 1 254 ? 10.141 -4.502 -7.724 1.00 21.63 254 ASP A N 1
ATOM 1957 C CA . ASP A 1 254 ? 10.722 -5.670 -8.355 1.00 23.45 254 ASP A CA 1
ATOM 1958 C C . ASP A 1 254 ? 12.211 -5.858 -8.279 1.00 21.46 254 ASP A C 1
ATOM 1959 O O . ASP A 1 254 ? 12.689 -6.991 -8.250 1.00 21.99 254 ASP A O 1
ATOM 1964 N N . SER A 1 255 ? 12.948 -4.757 -8.266 1.00 19.50 255 SER A N 1
ATOM 1965 C CA . SER A 1 255 ? 14.395 -4.840 -8.260 1.00 17.50 255 SER A CA 1
ATOM 1966 C C . SER A 1 255 ? 15.015 -3.614 -7.631 1.00 15.50 255 SER A C 1
ATOM 1967 O O . SER A 1 255 ? 14.305 -2.714 -7.206 1.00 16.32 255 SER A O 1
ATOM 1970 N N . THR A 1 256 ? 16.341 -3.577 -7.570 1.00 15.69 256 THR A N 1
ATOM 1971 C CA . THR A 1 256 ? 17.018 -2.423 -6.992 1.00 17.42 256 THR A CA 1
ATOM 1972 C C . THR A 1 256 ? 16.620 -1.125 -7.710 1.00 18.47 256 THR A C 1
ATOM 1973 O O . THR A 1 256 ? 16.625 -0.048 -7.115 1.00 17.59 256 THR A O 1
ATOM 1977 N N . ALA A 1 257 ? 16.255 -1.224 -8.985 1.00 18.16 257 ALA A N 1
ATOM 1978 C CA . ALA A 1 257 ? 15.876 -0.016 -9.723 1.00 18.16 257 ALA A CA 1
ATOM 1979 C C . ALA A 1 257 ? 14.655 0.672 -9.105 1.00 18.77 257 ALA A C 1
ATOM 1980 O O . ALA A 1 257 ? 14.631 1.895 -8.969 1.00 13.10 257 ALA A O 1
ATOM 1982 N N . GLN A 1 258 ? 13.647 -0.109 -8.716 1.00 16.93 258 GLN A N 1
ATOM 1983 C CA . GLN A 1 258 ? 12.445 0.479 -8.122 1.00 18.87 258 GLN A CA 1
ATOM 1984 C C . GLN A 1 258 ? 12.734 0.946 -6.698 1.00 16.26 258 GLN A C 1
ATOM 1985 O O . GLN A 1 258 ? 12.140 1.891 -6.234 1.00 15.36 258 GLN A O 1
ATOM 1991 N N . ILE A 1 259 ? 13.643 0.262 -6.008 1.00 16.30 259 ILE A N 1
ATOM 1992 C CA . ILE A 1 259 ? 14.009 0.647 -4.661 1.00 19.15 259 ILE A CA 1
ATOM 1993 C C . ILE A 1 259 ? 14.629 2.050 -4.738 1.00 23.02 259 ILE A C 1
ATOM 1994 O O . ILE A 1 259 ? 14.248 2.947 -3.987 1.00 18.79 259 ILE A O 1
ATOM 1999 N N . ILE A 1 260 ? 15.565 2.239 -5.664 1.00 19.28 260 ILE A N 1
ATOM 2000 C CA . ILE A 1 260 ? 16.171 3.554 -5.847 1.00 19.93 260 ILE A CA 1
ATOM 2001 C C . ILE A 1 260 ? 15.115 4.564 -6.293 1.00 17.97 260 ILE A C 1
ATOM 2002 O O . ILE A 1 260 ? 15.196 5.726 -5.940 1.00 19.49 260 ILE A O 1
ATOM 2007 N N . GLU A 1 261 ? 14.120 4.128 -7.058 1.00 15.27 261 GLU A N 1
ATOM 2008 C CA . GLU A 1 261 ? 13.092 5.058 -7.541 1.00 17.36 261 GLU A CA 1
ATOM 2009 C C . GLU A 1 261 ? 12.327 5.649 -6.345 1.00 20.54 261 GLU A C 1
ATOM 2010 O O . GLU A 1 261 ? 11.842 6.777 -6.389 1.00 21.71 261 GLU A O 1
ATOM 2016 N N . PHE A 1 262 ? 12.231 4.874 -5.274 1.00 19.72 262 PHE A N 1
ATOM 2017 C CA . PHE A 1 262 ? 11.576 5.326 -4.058 1.00 19.92 262 PHE A CA 1
ATOM 2018 C C . PHE A 1 262 ? 12.332 6.557 -3.544 1.00 22.10 262 PHE A C 1
ATOM 2019 O O . PHE A 1 262 ? 11.719 7.535 -3.113 1.00 17.79 262 PHE A O 1
ATOM 2027 N N . ALA A 1 263 ? 13.669 6.488 -3.582 1.00 19.57 263 ALA A N 1
ATOM 2028 C CA . ALA A 1 263 ? 14.509 7.589 -3.114 1.00 22.14 263 ALA A CA 1
ATOM 2029 C C . ALA A 1 263 ? 14.406 8.778 -4.050 1.00 22.33 263 ALA A C 1
ATOM 2030 O O . ALA A 1 263 ? 14.438 9.928 -3.594 1.00 20.50 263 ALA A O 1
ATOM 2032 N N . ARG A 1 264 ? 14.298 8.506 -5.354 1.00 18.96 264 ARG A N 1
ATOM 2033 C CA . ARG A 1 264 ? 14.177 9.581 -6.336 1.00 20.44 264 ARG A CA 1
ATOM 2034 C C . ARG A 1 264 ? 12.843 10.280 -6.097 1.00 22.35 264 ARG A C 1
ATOM 2035 O O . ARG A 1 264 ? 12.760 11.503 -6.162 1.00 21.16 264 ARG A O 1
ATOM 2043 N N . ASP A 1 265 ? 11.817 9.489 -5.772 1.00 21.06 265 ASP A N 1
ATOM 2044 C CA . ASP A 1 265 ? 10.467 10.001 -5.506 1.00 18.82 265 ASP A CA 1
ATOM 2045 C C . ASP A 1 265 ? 10.450 10.927 -4.292 1.00 19.94 265 ASP A C 1
ATOM 2046 O O . ASP A 1 265 ? 9.672 11.883 -4.250 1.00 16.62 265 ASP A O 1
ATOM 2051 N N . LEU A 1 266 ? 11.274 10.620 -3.292 1.00 17.90 266 LEU A N 1
ATOM 2052 C CA . LEU A 1 266 ? 11.372 11.472 -2.113 1.00 19.47 266 LEU A CA 1
ATOM 2053 C C . LEU A 1 266 ? 12.130 12.760 -2.458 1.00 19.96 266 LEU A C 1
ATOM 2054 O O . LEU A 1 266 ? 12.173 13.684 -1.656 1.00 19.42 266 LEU A O 1
ATOM 2059 N N . HIS A 1 267 ? 12.739 12.816 -3.642 1.00 16.89 267 HIS A N 1
ATOM 2060 C CA . HIS A 1 267 ? 13.524 13.976 -4.079 1.00 20.62 267 HIS A CA 1
ATOM 2061 C C . HIS A 1 267 ? 14.758 14.093 -3.220 1.00 24.99 267 HIS A C 1
ATOM 2062 O O . HIS A 1 267 ? 15.203 15.190 -2.882 1.00 23.88 267 HIS A O 1
ATOM 2069 N N . ARG A 1 268 ? 15.311 12.958 -2.844 1.00 24.70 268 ARG A N 1
ATOM 2070 C CA . ARG A 1 268 ? 16.508 12.984 -2.040 1.00 27.29 268 ARG A CA 1
ATOM 2071 C C . ARG A 1 268 ? 17.699 13.566 -2.762 1.00 23.53 268 ARG A C 1
ATOM 2072 O O . ARG A 1 268 ? 17.785 13.488 -3.979 1.00 27.77 268 ARG A O 1
ATOM 2080 N N . GLU A 1 269 ? 18.609 14.154 -1.993 1.00 19.57 269 GLU A N 1
ATOM 2081 C CA . GLU A 1 269 ? 19.835 14.706 -2.542 1.00 18.25 269 GLU A CA 1
ATOM 2082 C C . GLU A 1 269 ? 20.558 13.500 -3.167 1.00 15.71 269 GLU A C 1
ATOM 2083 O O . GLU A 1 269 ? 20.714 12.485 -2.512 1.00 17.82 269 GLU A O 1
ATOM 2089 N N . TRP A 1 270 ? 20.933 13.590 -4.441 1.00 15.01 270 TRP A N 1
ATOM 2090 C CA . TRP A 1 270 ? 21.642 12.486 -5.139 1.00 16.30 270 TRP A CA 1
ATOM 2091 C C . TRP A 1 270 ? 20.872 11.158 -5.121 1.00 20.94 270 TRP A C 1
ATOM 2092 O O . TRP A 1 270 ? 21.464 10.092 -5.318 1.00 23.28 270 TRP A O 1
ATOM 2103 N N . ASN A 1 271 ? 19.561 11.215 -4.905 1.00 20.63 271 ASN A N 1
ATOM 2104 C CA . ASN A 1 271 ? 18.733 10.004 -4.803 1.00 22.26 271 ASN A CA 1
ATOM 2105 C C . ASN A 1 271 ? 19.258 9.073 -3.715 1.00 22.10 271 ASN A C 1
ATOM 2106 O O . ASN A 1 271 ? 19.171 7.859 -3.842 1.00 21.38 271 ASN A O 1
ATOM 2111 N N . ASN A 1 272 ? 19.792 9.657 -2.636 1.00 22.75 272 ASN A N 1
ATOM 2112 C CA . ASN A 1 272 ? 20.336 8.883 -1.513 1.00 20.98 272 ASN A CA 1
ATOM 2113 C C . ASN A 1 272 ? 19.283 8.112 -0.734 1.00 21.50 272 ASN A C 1
ATOM 2114 O O . ASN A 1 272 ? 18.284 8.687 -0.282 1.00 17.85 272 ASN A O 1
ATOM 2119 N N . LEU A 1 273 ? 19.532 6.819 -0.560 1.00 20.97 273 LEU A N 1
ATOM 2120 C CA . LEU A 1 273 ? 18.669 5.952 0.230 1.00 20.43 273 LEU A CA 1
ATOM 2121 C C . LEU A 1 273 ? 19.591 5.528 1.373 1.00 21.89 273 LEU A C 1
ATOM 2122 O O . LEU A 1 273 ? 20.329 4.532 1.283 1.00 23.99 273 LEU A O 1
ATOM 2127 N N . TYR A 1 274 ? 19.580 6.328 2.433 1.00 18.26 274 TYR A N 1
ATOM 2128 C CA . TYR A 1 274 ? 20.405 6.087 3.603 1.00 16.32 274 TYR A CA 1
ATOM 2129 C C . TYR A 1 274 ? 20.041 4.782 4.292 1.00 18.98 274 TYR A C 1
ATOM 2130 O O . TYR A 1 274 ? 20.890 4.137 4.918 1.00 18.84 274 TYR A O 1
ATOM 2139 N N . GLU A 1 275 ? 18.768 4.425 4.170 1.00 15.19 275 GLU A N 1
ATOM 2140 C CA . GLU A 1 275 ? 18.178 3.234 4.775 1.00 16.74 275 GLU A CA 1
ATOM 2141 C C . GLU A 1 275 ? 18.463 1.937 4.031 1.00 19.47 275 GLU A C 1
ATOM 2142 O O . GLU A 1 275 ? 18.512 1.916 2.793 1.00 18.39 275 GLU A O 1
ATOM 2148 N N . ILE A 1 276 ? 18.623 0.850 4.778 1.00 16.72 276 ILE A N 1
ATOM 2149 C CA . ILE A 1 276 ? 18.826 -0.459 4.167 1.00 18.87 276 ILE A CA 1
ATOM 2150 C C . ILE A 1 276 ? 17.453 -0.990 3.745 1.00 19.86 276 ILE A C 1
ATOM 2151 O O . ILE A 1 276 ? 16.517 -0.974 4.533 1.00 22.96 276 ILE A O 1
ATOM 2156 N N . ALA A 1 277 ? 17.335 -1.458 2.512 1.00 17.84 277 ALA A N 1
ATOM 2157 C CA . ALA A 1 277 ? 16.071 -1.988 2.010 1.00 17.71 277 ALA A CA 1
ATOM 2158 C C . ALA A 1 277 ? 15.956 -3.489 2.212 1.00 19.29 277 ALA A C 1
ATOM 2159 O O . ALA A 1 277 ? 16.883 -4.232 1.891 1.00 21.70 277 ALA A O 1
ATOM 2161 N N . VAL A 1 278 ? 14.815 -3.936 2.737 1.00 20.68 278 VAL A N 1
ATOM 2162 C CA . VAL A 1 278 ? 14.563 -5.360 2.939 1.00 20.25 278 VAL A CA 1
ATOM 2163 C C . VAL A 1 278 ? 13.275 -5.739 2.201 1.00 21.95 278 VAL A C 1
ATOM 2164 O O . VAL A 1 278 ? 12.242 -5.078 2.363 1.00 20.00 278 VAL A O 1
ATOM 2168 N N . TRP A 1 279 ? 13.338 -6.759 1.351 1.00 20.09 279 TRP A N 1
ATOM 2169 C CA . TRP A 1 279 ? 12.139 -7.163 0.635 1.00 22.37 279 TRP A CA 1
ATOM 2170 C C . TRP A 1 279 ? 11.283 -7.911 1.635 1.00 24.91 279 TRP A C 1
ATOM 2171 O O . TRP A 1 279 ? 11.687 -8.950 2.167 1.00 29.56 279 TRP A O 1
ATOM 2182 N N . LYS A 1 280 ? 10.101 -7.381 1.904 1.00 25.22 280 LYS A N 1
ATOM 2183 C CA . LYS A 1 280 ? 9.219 -8.012 2.877 1.00 25.96 280 LYS A CA 1
ATOM 2184 C C . LYS A 1 280 ? 8.929 -9.481 2.572 1.00 27.19 280 LYS A C 1
ATOM 2185 O O . LYS A 1 280 ? 9.064 -10.344 3.451 1.00 22.71 280 LYS A O 1
ATOM 2191 N N . GLU A 1 281 ? 8.548 -9.770 1.330 1.00 25.67 281 GLU A N 1
ATOM 2192 C CA . GLU A 1 281 ? 8.215 -11.134 0.944 1.00 25.08 281 GLU A CA 1
ATOM 2193 C C . GLU A 1 281 ? 9.367 -12.124 1.012 1.00 25.68 281 GLU A C 1
ATOM 2194 O O . GLU A 1 281 ? 9.140 -13.335 1.050 1.00 22.37 281 GLU A O 1
ATOM 2200 N N . SER A 1 282 ? 10.598 -11.619 1.039 1.00 23.13 282 SER A N 1
ATOM 2201 C CA . SER A 1 282 ? 11.760 -12.495 1.072 1.00 20.49 282 SER A CA 1
ATOM 2202 C C . SER A 1 282 ? 12.024 -13.077 2.461 1.00 20.38 282 SER A C 1
ATOM 2203 O O . SER A 1 282 ? 12.739 -14.062 2.593 1.00 20.50 282 SER A O 1
ATOM 2206 N N . ILE A 1 283 ? 11.466 -12.461 3.497 1.00 20.72 283 ILE A N 1
ATOM 2207 C CA . ILE A 1 283 ? 11.680 -12.945 4.844 1.00 21.28 283 ILE A CA 1
ATOM 2208 C C . ILE A 1 283 ? 10.905 -14.250 5.037 1.00 24.64 283 ILE A C 1
ATOM 2209 O O . ILE A 1 283 ? 9.676 -14.270 5.001 1.00 20.45 283 ILE A O 1
ATOM 2214 N N . ASN A 1 284 ? 11.637 -15.339 5.239 1.00 24.24 284 ASN A N 1
ATOM 2215 C CA . ASN A 1 284 ? 11.018 -16.656 5.426 1.00 31.90 284 ASN A CA 1
ATOM 2216 C C . ASN A 1 284 ? 11.769 -17.500 6.446 1.00 33.61 284 ASN A C 1
ATOM 2217 O O . ASN A 1 284 ? 12.968 -17.304 6.686 1.00 35.48 284 ASN A O 1
ATOM 2222 N N . ILE A 1 285 ? 11.059 -18.450 7.038 1.00 36.04 285 ILE A N 1
ATOM 2223 C CA . ILE A 1 285 ? 11.675 -19.359 7.984 1.00 38.02 285 ILE A CA 1
ATOM 2224 C C . ILE A 1 285 ? 11.314 -20.805 7.628 1.00 39.23 285 ILE A C 1
ATOM 2225 O O . ILE A 1 285 ? 10.143 -21.190 7.643 1.00 40.30 285 ILE A O 1
ATOM 2230 N N . LYS A 1 286 ? 12.339 -21.577 7.263 1.00 36.65 286 LYS A N 1
ATOM 2231 C CA . LYS A 1 286 ? 12.197 -22.991 6.901 1.00 38.90 286 LYS A CA 1
ATOM 2232 C C . LYS A 1 286 ? 13.010 -23.786 7.911 1.00 36.05 286 LYS A C 1
ATOM 2233 O O . LYS A 1 286 ? 14.228 -23.661 7.958 1.00 34.63 286 LYS A O 1
ATOM 2239 N N . GLY A 1 287 ? 12.342 -24.609 8.711 1.00 37.94 287 GLY A N 1
ATOM 2240 C CA . GLY A 1 287 ? 13.055 -25.375 9.717 1.00 36.25 287 GLY A CA 1
ATOM 2241 C C . GLY A 1 287 ? 13.596 -24.403 10.745 1.00 34.69 287 GLY A C 1
ATOM 2242 O O . GLY A 1 287 ? 12.864 -23.543 11.237 1.00 36.74 287 GLY A O 1
ATOM 2243 N N . ASN A 1 288 ? 14.868 -24.533 11.089 1.00 34.37 288 ASN A N 1
ATOM 2244 C CA . ASN A 1 288 ? 15.465 -23.610 12.044 1.00 33.73 288 ASN A CA 1
ATOM 2245 C C . ASN A 1 288 ? 16.345 -22.574 11.349 1.00 30.89 288 ASN A C 1
ATOM 2246 O O . ASN A 1 288 ? 17.285 -22.063 11.955 1.00 27.64 288 ASN A O 1
ATOM 2251 N N . ARG A 1 289 ? 16.034 -22.265 10.083 1.00 29.15 289 ARG A N 1
ATOM 2252 C CA . ARG A 1 289 ? 16.804 -21.274 9.312 1.00 27.07 289 ARG A CA 1
ATOM 2253 C C . ARG A 1 289 ? 15.992 -20.066 8.837 1.00 28.13 289 ARG A C 1
ATOM 2254 O O . ARG A 1 289 ? 14.905 -20.207 8.287 1.00 25.86 289 ARG A O 1
ATOM 2262 N N . LEU A 1 290 ? 16.524 -18.871 9.066 1.00 26.55 290 LEU A N 1
ATOM 2263 C CA . LEU A 1 290 ? 15.863 -17.662 8.601 1.00 23.09 290 LEU A CA 1
ATOM 2264 C C . LEU A 1 290 ? 16.548 -17.211 7.311 1.00 22.84 290 LEU A C 1
ATOM 2265 O O . LEU A 1 290 ? 17.774 -17.299 7.176 1.00 20.22 290 LEU A O 1
ATOM 2270 N N . PHE A 1 291 ? 15.748 -16.732 6.362 1.00 22.15 291 PHE A N 1
ATOM 2271 C CA . PHE A 1 291 ? 16.263 -16.240 5.094 1.00 25.18 291 PHE A CA 1
ATOM 2272 C C . PHE A 1 291 ? 15.621 -14.887 4.801 1.00 25.10 291 PHE A C 1
ATOM 2273 O O . PHE A 1 291 ? 14.466 -14.633 5.177 1.00 28.90 291 PHE A O 1
ATOM 2281 N N . TYR A 1 292 ? 16.370 -14.025 4.121 1.00 23.53 292 TYR A N 1
ATOM 2282 C CA . TYR A 1 292 ? 15.861 -12.714 3.716 1.00 20.68 292 TYR A CA 1
ATOM 2283 C C . TYR A 1 292 ? 16.829 -12.027 2.761 1.00 21.83 292 TYR A C 1
ATOM 2284 O O . TYR A 1 292 ? 18.030 -12.333 2.732 1.00 24.13 292 TYR A O 1
ATOM 2293 N N . ILE A 1 293 ? 16.293 -11.123 1.952 1.00 18.79 293 ILE A N 1
ATOM 2294 C CA . ILE A 1 293 ? 17.096 -10.425 0.969 1.00 18.65 293 ILE A CA 1
ATOM 2295 C C . ILE A 1 293 ? 17.040 -8.939 1.245 1.00 22.12 293 ILE A C 1
ATOM 2296 O O . ILE A 1 293 ? 15.965 -8.393 1.522 1.00 22.26 293 ILE A O 1
ATOM 2301 N N . GLN A 1 294 ? 18.195 -8.279 1.190 1.00 20.83 294 GLN A N 1
ATOM 2302 C CA . GLN A 1 294 ? 18.219 -6.840 1.404 1.00 22.26 294 GLN A CA 1
ATOM 2303 C C . GLN A 1 294 ? 19.046 -6.149 0.320 1.00 21.06 294 GLN A C 1
ATOM 2304 O O . GLN A 1 294 ? 19.766 -6.791 -0.443 1.00 20.66 294 GLN A O 1
ATOM 2310 N N . ALA A 1 295 ? 18.919 -4.837 0.252 1.00 19.49 295 ALA A N 1
ATOM 2311 C CA . ALA A 1 295 ? 19.649 -4.067 -0.741 1.00 19.83 295 ALA A CA 1
ATOM 2312 C C . ALA A 1 295 ? 20.284 -2.878 -0.060 1.00 19.19 295 ALA A C 1
ATOM 2313 O O . ALA A 1 295 ? 19.749 -2.343 0.921 1.00 21.31 295 ALA A O 1
ATOM 2315 N N . VAL A 1 296 ? 21.430 -2.464 -0.596 1.00 19.27 296 VAL A N 1
ATOM 2316 C CA . VAL A 1 296 ? 22.195 -1.368 -0.042 1.00 20.84 296 VAL A CA 1
ATOM 2317 C C . VAL A 1 296 ? 22.482 -0.298 -1.070 1.00 20.56 296 VAL A C 1
ATOM 2318 O O . VAL A 1 296 ? 22.927 -0.590 -2.177 1.00 16.87 296 VAL A O 1
ATOM 2322 N N . HIS A 1 297 ? 22.237 0.956 -0.705 1.00 20.11 297 HIS A N 1
ATOM 2323 C CA . HIS A 1 297 ? 22.560 2.039 -1.626 1.00 19.54 297 HIS A CA 1
ATOM 2324 C C . HIS A 1 297 ? 23.938 2.461 -1.141 1.00 21.06 297 HIS A C 1
ATOM 2325 O O . HIS A 1 297 ? 24.070 3.294 -0.230 1.00 17.08 297 HIS A O 1
ATOM 2332 N N . GLN A 1 298 ? 24.955 1.864 -1.761 1.00 18.20 298 GLN A N 1
ATOM 2333 C CA . GLN A 1 298 ? 26.347 2.071 -1.378 1.00 20.03 298 GLN A CA 1
ATOM 2334 C C . GLN A 1 298 ? 26.849 3.506 -1.405 1.00 21.22 298 GLN A C 1
ATOM 2335 O O . GLN A 1 298 ? 27.813 3.839 -0.721 1.00 23.04 298 GLN A O 1
ATOM 2341 N N . GLU A 1 299 ? 26.206 4.372 -2.176 1.00 21.14 299 GLU A N 1
ATOM 2342 C CA . GLU A 1 299 ? 26.692 5.734 -2.225 1.00 19.82 299 GLU A CA 1
ATOM 2343 C C . GLU A 1 299 ? 26.333 6.528 -0.985 1.00 21.13 299 GLU A C 1
ATOM 2344 O O . GLU A 1 299 ? 26.900 7.602 -0.754 1.00 18.73 299 GLU A O 1
ATOM 2350 N N . SER A 1 300 ? 25.421 6.017 -0.165 1.00 16.71 300 SER A N 1
ATOM 2351 C CA . SER A 1 300 ? 25.025 6.818 0.992 1.00 17.87 300 SER A CA 1
ATOM 2352 C C . SER A 1 300 ? 24.668 6.162 2.314 1.00 18.29 300 SER A C 1
ATOM 2353 O O . SER A 1 300 ? 24.406 6.877 3.294 1.00 22.19 300 SER A O 1
ATOM 2356 N N . ASP A 1 301 ? 24.640 4.840 2.388 1.00 15.93 301 ASP A N 1
ATOM 2357 C CA . ASP A 1 301 ? 24.256 4.258 3.660 1.00 17.17 301 ASP A CA 1
ATOM 2358 C C . ASP A 1 301 ? 25.194 4.596 4.816 1.00 18.26 301 ASP A C 1
ATOM 2359 O O . ASP A 1 301 ? 24.734 4.669 5.960 1.00 19.27 301 ASP A O 1
ATOM 2364 N N . VAL A 1 302 ? 26.476 4.870 4.546 1.00 17.70 302 VAL A N 1
ATOM 2365 C CA . VAL A 1 302 ? 27.382 5.190 5.656 1.00 20.74 302 VAL A CA 1
ATOM 2366 C C . VAL A 1 302 ? 27.387 6.667 6.029 1.00 22.94 302 VAL A C 1
ATOM 2367 O O . VAL A 1 302 ? 28.109 7.085 6.946 1.00 26.10 302 VAL A O 1
ATOM 2371 N N . ILE A 1 303 ? 26.578 7.462 5.342 1.00 22.93 303 ILE A N 1
ATOM 2372 C CA . ILE A 1 303 ? 26.536 8.889 5.636 1.00 19.35 303 ILE A CA 1
ATOM 2373 C C . ILE A 1 303 ? 26.070 9.187 7.059 1.00 17.51 303 ILE A C 1
ATOM 2374 O O . ILE A 1 303 ? 26.736 9.905 7.778 1.00 20.31 303 ILE A O 1
ATOM 2379 N N . PRO A 1 304 ? 24.932 8.630 7.499 1.00 18.55 304 PRO A N 1
ATOM 2380 C CA . PRO A 1 304 ? 24.507 8.937 8.873 1.00 16.45 304 PRO A CA 1
ATOM 2381 C C . PRO A 1 304 ? 25.476 8.419 9.924 1.00 17.69 304 PRO A C 1
ATOM 2382 O O . PRO A 1 304 ? 25.616 9.019 10.994 1.00 18.42 304 PRO A O 1
ATOM 2386 N N . GLU A 1 305 ? 26.143 7.310 9.606 1.00 15.91 305 GLU A N 1
ATOM 2387 C CA . GLU A 1 305 ? 27.122 6.682 10.493 1.00 18.37 305 GLU A CA 1
ATOM 2388 C C . GLU A 1 305 ? 28.305 7.633 10.787 1.00 19.92 305 GLU A C 1
ATOM 2389 O O . GLU A 1 305 ? 28.816 7.675 11.909 1.00 21.98 305 GLU A O 1
ATOM 2395 N N . ASN A 1 306 ? 28.751 8.378 9.781 1.00 17.78 306 ASN A N 1
ATOM 2396 C CA . ASN A 1 306 ? 29.853 9.336 9.983 1.00 18.92 306 ASN A CA 1
ATOM 2397 C C . ASN A 1 306 ? 29.447 10.452 10.945 1.00 21.18 306 ASN A C 1
ATOM 2398 O O . ASN A 1 306 ? 30.225 10.849 11.812 1.00 22.41 306 ASN A O 1
ATOM 2403 N N . ILE A 1 307 ? 28.225 10.956 10.789 1.00 20.18 307 ILE A N 1
ATOM 2404 C CA . ILE A 1 307 ? 27.732 12.021 11.654 1.00 20.17 307 ILE A CA 1
ATOM 2405 C C . ILE A 1 307 ? 27.662 11.564 13.111 1.00 21.96 307 ILE A C 1
ATOM 2406 O O . ILE A 1 307 ? 28.138 12.262 14.009 1.00 20.97 307 ILE A O 1
ATOM 2411 N N . ASP A 1 308 ? 27.057 10.405 13.353 1.00 19.23 308 ASP A N 1
ATOM 2412 C CA . ASP A 1 308 ? 26.955 9.904 14.713 1.00 21.88 308 ASP A CA 1
ATOM 2413 C C . ASP A 1 308 ? 28.326 9.610 15.327 1.00 21.63 308 ASP A C 1
ATOM 2414 O O . ASP A 1 308 ? 28.531 9.836 16.523 1.00 22.85 308 ASP A O 1
ATOM 2419 N N . ALA A 1 309 ? 29.254 9.102 14.512 1.00 19.71 309 ALA A N 1
ATOM 2420 C CA . ALA A 1 309 ? 30.590 8.773 15.006 1.00 20.74 309 ALA A CA 1
ATOM 2421 C C . ALA A 1 309 ? 31.198 10.042 15.604 1.00 19.79 309 ALA A C 1
ATOM 2422 O O . ALA A 1 309 ? 31.861 10.014 16.646 1.00 18.51 309 ALA A O 1
ATOM 2424 N N . ILE A 1 310 ? 30.946 11.161 14.939 1.00 21.25 310 ILE A N 1
ATOM 2425 C CA . ILE A 1 310 ? 31.453 12.447 15.396 1.00 24.02 310 ILE A CA 1
ATOM 2426 C C . ILE A 1 310 ? 30.886 12.763 16.789 1.00 24.40 310 ILE A C 1
ATOM 2427 O O . ILE A 1 310 ? 31.626 13.187 17.687 1.00 21.94 310 ILE A O 1
ATOM 2432 N N . ARG A 1 311 ? 29.585 12.542 16.971 1.00 25.77 311 ARG A N 1
ATOM 2433 C CA . ARG A 1 311 ? 28.954 12.830 18.267 1.00 25.83 311 ARG A CA 1
ATOM 2434 C C . ARG A 1 311 ? 29.500 11.945 19.374 1.00 25.27 311 ARG A C 1
ATOM 2435 O O . ARG A 1 311 ? 29.722 12.405 20.489 1.00 25.61 311 ARG A O 1
ATOM 2443 N N . ALA A 1 312 ? 29.708 10.672 19.078 1.00 24.67 312 ALA A N 1
ATOM 2444 C CA . ALA A 1 312 ? 30.255 9.773 20.089 1.00 25.15 312 ALA A CA 1
ATOM 2445 C C . ALA A 1 312 ? 31.695 10.165 20.455 1.00 24.60 312 ALA A C 1
ATOM 2446 O O . ALA A 1 312 ? 32.047 10.229 21.643 1.00 26.90 312 ALA A O 1
ATOM 2448 N N . MET A 1 313 ? 32.524 10.422 19.441 1.00 22.98 313 MET A N 1
ATOM 2449 C CA . MET A 1 313 ? 33.922 10.778 19.675 1.00 24.79 313 MET A CA 1
ATOM 2450 C C . MET A 1 313 ? 34.082 12.064 20.491 1.00 26.97 313 MET A C 1
ATOM 2451 O O . MET A 1 313 ? 35.070 12.227 21.202 1.00 27.13 313 MET A O 1
ATOM 2456 N N . PHE A 1 314 ? 33.137 12.991 20.381 1.00 28.53 314 PHE A N 1
ATOM 2457 C CA . PHE A 1 314 ? 33.253 14.215 21.167 1.00 27.21 314 PHE A CA 1
ATOM 2458 C C . PHE A 1 314 ? 32.291 14.155 22.341 1.00 28.15 314 PHE A C 1
ATOM 2459 O O . PHE A 1 314 ? 32.109 15.137 23.057 1.00 28.95 314 PHE A O 1
ATOM 2467 N N . GLU A 1 315 ? 31.664 12.998 22.533 1.00 25.30 315 GLU A N 1
ATOM 2468 C CA . GLU A 1 315 ? 30.727 12.822 23.631 1.00 25.78 315 GLU A CA 1
ATOM 2469 C C . GLU A 1 315 ? 29.704 13.955 23.650 1.00 27.86 315 GLU A C 1
ATOM 2470 O O . GLU A 1 315 ? 29.408 14.524 24.706 1.00 27.79 315 GLU A O 1
ATOM 2476 N N . LEU A 1 316 ? 29.174 14.286 22.475 1.00 29.26 316 LEU A N 1
ATOM 2477 C CA . LEU A 1 316 ? 28.181 15.344 22.348 1.00 26.33 316 LEU A CA 1
ATOM 2478 C C . LEU A 1 316 ? 26.808 14.876 22.797 1.00 25.47 316 LEU A C 1
ATOM 2479 O O . LEU A 1 316 ? 25.987 15.681 23.219 1.00 27.59 316 LEU A O 1
ATOM 2484 N N . ALA A 1 317 ? 26.556 13.574 22.722 1.00 24.34 317 ALA A N 1
ATOM 2485 C CA . ALA A 1 317 ? 25.245 13.068 23.079 1.00 26.22 317 ALA A CA 1
ATOM 2486 C C . ALA A 1 317 ? 25.195 11.565 23.267 1.00 28.03 317 ALA A C 1
ATOM 2487 O O . ALA A 1 317 ? 26.134 10.836 22.908 1.00 30.75 317 ALA A O 1
ATOM 2489 N N . ASP A 1 318 ? 24.093 11.094 23.832 1.00 26.71 318 ASP A N 1
ATOM 2490 C CA . ASP A 1 318 ? 23.913 9.665 24.026 1.00 28.62 318 ASP A CA 1
ATOM 2491 C C . ASP A 1 318 ? 23.532 9.078 22.677 1.00 27.22 318 ASP A C 1
ATOM 2492 O O . ASP A 1 318 ? 23.119 9.800 21.763 1.00 27.11 318 ASP A O 1
ATOM 2497 N N . LYS A 1 319 ? 23.660 7.765 22.583 1.00 26.21 319 LYS A N 1
ATOM 2498 C CA . LYS A 1 319 ? 23.344 7.000 21.383 1.00 27.57 319 LYS A CA 1
ATOM 2499 C C . LYS A 1 319 ? 22.044 7.375 20.670 1.00 28.71 319 LYS A C 1
ATOM 2500 O O . LYS A 1 319 ? 22.074 7.832 19.522 1.00 27.71 319 LYS A O 1
ATOM 2506 N N . TRP A 1 320 ? 20.899 7.177 21.320 1.00 22.64 320 TRP A N 1
ATOM 2507 C CA . TRP A 1 320 ? 19.659 7.479 20.621 1.00 25.99 320 TRP A CA 1
ATOM 2508 C C . TRP A 1 320 ? 19.406 8.957 20.359 1.00 27.33 320 TRP A C 1
ATOM 2509 O O . TRP A 1 320 ? 18.737 9.299 19.376 1.00 26.94 320 TRP A O 1
ATOM 2520 N N . ASP A 1 321 ? 19.928 9.842 21.209 1.00 24.96 321 ASP A N 1
ATOM 2521 C CA . ASP A 1 321 ? 19.737 11.277 20.959 1.00 26.40 321 ASP A CA 1
ATOM 2522 C C . ASP A 1 321 ? 20.460 11.676 19.664 1.00 24.57 321 ASP A C 1
ATOM 2523 O O . ASP A 1 321 ? 19.980 12.501 18.880 1.00 23.87 321 ASP A O 1
ATOM 2528 N N . SER A 1 322 ? 21.624 11.093 19.443 1.00 22.12 322 SER A N 1
ATOM 2529 C CA . SER A 1 322 ? 22.387 11.425 18.249 1.00 24.27 322 SER A CA 1
ATOM 2530 C C . SER A 1 322 ? 21.754 10.845 16.995 1.00 23.45 322 SER A C 1
ATOM 2531 O O . SER A 1 322 ? 21.603 11.540 15.985 1.00 18.47 322 SER A O 1
ATOM 2534 N N . ILE A 1 323 ? 21.408 9.561 17.066 1.00 20.40 323 ILE A N 1
ATOM 2535 C CA . ILE A 1 323 ? 20.813 8.874 15.934 1.00 23.26 323 ILE A CA 1
ATOM 2536 C C . ILE A 1 323 ? 19.538 9.578 15.470 1.00 24.51 323 ILE A C 1
ATOM 2537 O O . ILE A 1 323 ? 19.313 9.773 14.275 1.00 25.44 323 ILE A O 1
ATOM 2542 N N . LYS A 1 324 ? 18.709 9.983 16.417 1.00 24.51 324 LYS A N 1
ATOM 2543 C CA . LYS A 1 324 ? 17.471 10.645 16.050 1.00 24.22 324 LYS A CA 1
ATOM 2544 C C . LYS A 1 324 ? 17.720 12.002 15.418 1.00 24.16 324 LYS A C 1
ATOM 2545 O O . LYS A 1 324 ? 17.057 12.366 14.453 1.00 22.59 324 LYS A O 1
ATOM 2551 N N . LYS A 1 325 ? 18.688 12.737 15.960 1.00 20.20 325 LYS A N 1
ATOM 2552 C CA . LYS A 1 325 ? 19.045 14.054 15.458 1.00 21.64 325 LYS A CA 1
ATOM 2553 C C . LYS A 1 325 ? 19.607 13.889 14.041 1.00 22.07 325 LYS A C 1
ATOM 2554 O O . LYS A 1 325 ? 19.210 14.564 13.089 1.00 19.64 325 LYS A O 1
ATOM 2560 N N . THR A 1 326 ? 20.544 12.967 13.896 1.00 23.61 326 THR A N 1
ATOM 2561 C CA . THR A 1 326 ? 21.118 12.708 12.583 1.00 19.77 326 THR A CA 1
ATOM 2562 C C . THR A 1 326 ? 19.988 12.335 11.607 1.00 19.46 326 THR A C 1
ATOM 2563 O O . THR A 1 326 ? 19.898 12.875 10.491 1.00 18.91 326 THR A O 1
ATOM 2567 N N . ASN A 1 327 ? 19.107 11.443 12.052 1.00 16.20 327 ASN A N 1
ATOM 2568 C CA . ASN A 1 327 ? 17.990 10.983 11.220 1.00 17.19 327 ASN A CA 1
ATOM 2569 C C . ASN A 1 327 ? 17.069 12.101 10.774 1.00 18.38 327 ASN A C 1
ATOM 2570 O O . ASN A 1 327 ? 16.671 12.168 9.609 1.00 17.68 327 ASN A O 1
ATOM 2575 N N . LYS A 1 328 ? 16.699 12.973 11.699 1.00 18.27 328 LYS A N 1
ATOM 2576 C CA . LYS A 1 328 ? 15.807 14.069 11.343 1.00 18.63 328 LYS A CA 1
ATOM 2577 C C . LYS A 1 328 ? 16.457 15.015 10.323 1.00 19.06 328 LYS A C 1
ATOM 2578 O O . LYS A 1 328 ? 15.806 15.453 9.378 1.00 16.79 328 LYS A O 1
ATOM 2584 N N . SER A 1 329 ? 17.740 15.321 10.507 1.00 18.91 329 SER A N 1
ATOM 2585 C CA . SER A 1 329 ? 18.427 16.233 9.586 1.00 20.83 329 SER A CA 1
ATOM 2586 C C . SER A 1 329 ? 18.551 15.680 8.173 1.00 20.48 329 SER A C 1
ATOM 2587 O O . SER A 1 329 ? 18.703 16.445 7.225 1.00 19.79 329 SER A O 1
ATOM 2590 N N . LEU A 1 330 ? 18.498 14.356 8.029 1.00 19.96 330 LEU A N 1
ATOM 2591 C CA . LEU A 1 330 ? 18.613 13.734 6.713 1.00 20.73 330 LEU A CA 1
ATOM 2592 C C . LEU A 1 330 ? 17.265 13.221 6.147 1.00 24.41 330 LEU A C 1
ATOM 2593 O O . LEU A 1 330 ? 17.215 12.620 5.068 1.00 27.08 330 LEU A O 1
ATOM 2598 N N . GLY A 1 331 ? 16.175 13.432 6.873 1.00 26.17 331 GLY A N 1
ATOM 2599 C CA . GLY A 1 331 ? 14.875 12.991 6.407 1.00 23.33 331 GLY A CA 1
ATOM 2600 C C . GLY A 1 331 ? 14.687 11.456 6.543 1.00 25.32 331 GLY A C 1
ATOM 2601 O O . GLY A 1 331 ? 14.035 10.840 5.701 1.00 27.58 331 GLY A O 1
ATOM 2602 N N . ILE A 1 332 ? 15.261 10.845 7.573 1.00 25.16 332 ILE A N 1
ATOM 2603 C CA . ILE A 1 332 ? 15.160 9.403 7.802 1.00 28.76 332 ILE A CA 1
ATOM 2604 C C . ILE A 1 332 ? 14.115 9.202 8.896 1.00 31.92 332 ILE A C 1
ATOM 2605 O O . ILE A 1 332 ? 14.439 9.334 10.075 1.00 32.29 332 ILE A O 1
ATOM 2610 N N . LEU A 1 333 ? 12.879 8.897 8.580 1.00 40.40 333 LEU A N 1
ATOM 2611 C CA . LEU A 1 333 ? 11.828 8.792 9.618 1.00 40.18 333 LEU A CA 1
ATOM 2612 C C . LEU A 1 333 ? 12.029 7.632 10.595 1.00 42.73 333 LEU A C 1
ATOM 2613 O O . LEU A 1 333 ? 11.495 7.584 11.705 1.00 43.21 333 LEU A O 1
ATOM 2618 N N . LYS A 1 334 ? 12.850 6.704 10.046 1.00 18.61 334 LYS A N 1
ATOM 2619 C CA . LYS A 1 334 ? 13.331 5.426 10.571 1.00 20.36 334 LYS A CA 1
ATOM 2620 C C . LYS A 1 334 ? 12.249 4.602 11.261 1.00 19.16 334 LYS A C 1
ATOM 2621 O O . LYS A 1 334 ? 11.868 3.527 10.781 1.00 19.18 334 LYS A O 1
ATOM 2628 N N . LYS B 1 2 ? -7.411 30.290 -11.153 1.00 40.49 2 LYS B N 1
ATOM 2629 C CA . LYS B 1 2 ? -6.305 29.288 -11.320 1.00 39.68 2 LYS B CA 1
ATOM 2630 C C . LYS B 1 2 ? -6.700 28.189 -12.298 1.00 37.50 2 LYS B C 1
ATOM 2631 O O . LYS B 1 2 ? -7.699 27.494 -12.089 1.00 37.44 2 LYS B O 1
ATOM 2637 N N . VAL B 1 3 ? -5.922 28.027 -13.362 1.00 34.63 3 VAL B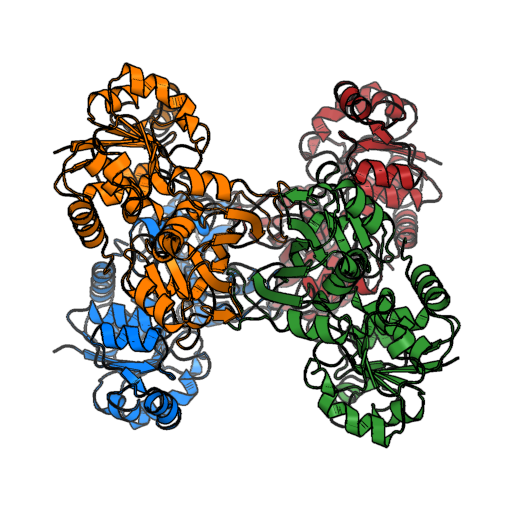 N 1
ATOM 2638 C CA . VAL B 1 3 ? -6.197 26.969 -14.330 1.00 32.64 3 VAL B CA 1
ATOM 2639 C C . VAL B 1 3 ? -6.155 25.672 -13.536 1.00 31.12 3 VAL B C 1
ATOM 2640 O O . VAL B 1 3 ? -5.184 25.409 -12.821 1.00 33.94 3 VAL B O 1
ATOM 2644 N N . LYS B 1 4 ? -7.219 24.883 -13.634 1.00 27.90 4 LYS B N 1
ATOM 2645 C CA . LYS B 1 4 ? -7.310 23.606 -12.924 1.00 29.14 4 LYS B CA 1
ATOM 2646 C C . LYS B 1 4 ? -6.744 22.511 -13.829 1.00 29.05 4 LYS B C 1
ATOM 2647 O O . LYS B 1 4 ? -7.228 22.312 -14.945 1.00 24.49 4 LYS B O 1
ATOM 2653 N N . VAL B 1 5 ? -5.732 21.798 -13.340 1.00 25.62 5 VAL B N 1
ATOM 2654 C CA . VAL B 1 5 ? -5.086 20.768 -14.146 1.00 23.71 5 VAL B CA 1
ATOM 2655 C C . VAL B 1 5 ? -5.200 19.350 -13.593 1.00 21.95 5 VAL B C 1
ATOM 2656 O O . VAL B 1 5 ? -5.234 19.132 -12.386 1.00 24.79 5 VAL B O 1
ATOM 2660 N N . GLY B 1 6 ? -5.250 18.392 -14.504 1.00 23.46 6 GLY B N 1
ATOM 2661 C CA . GLY B 1 6 ? -5.308 16.996 -14.136 1.00 25.14 6 GLY B CA 1
ATOM 2662 C C . GLY B 1 6 ? -4.317 16.225 -14.998 1.00 23.59 6 GLY B C 1
ATOM 2663 O O . GLY B 1 6 ? -4.035 16.609 -16.133 1.00 21.55 6 GLY B O 1
ATOM 2664 N N . VAL B 1 7 ? -3.770 15.136 -14.469 1.00 25.08 7 VAL B N 1
ATOM 2665 C CA . VAL B 1 7 ? -2.825 14.351 -15.246 1.00 21.65 7 VAL B CA 1
ATOM 2666 C C . VAL B 1 7 ? -3.290 12.912 -15.402 1.00 22.14 7 VAL B C 1
ATOM 2667 O O . VAL B 1 7 ? -3.449 12.192 -14.414 1.00 18.48 7 VAL B O 1
ATOM 2671 N N . ASN B 1 8 ? -3.495 12.499 -16.650 1.00 19.15 8 ASN B N 1
ATOM 2672 C CA . ASN B 1 8 ? -3.929 11.142 -16.947 1.00 23.82 8 ASN B CA 1
ATOM 2673 C C . ASN B 1 8 ? -2.682 10.378 -17.347 1.00 22.38 8 ASN B C 1
ATOM 2674 O O . ASN B 1 8 ? -2.141 10.601 -18.436 1.00 22.76 8 ASN B O 1
ATOM 2679 N N . GLY B 1 9 ? -2.233 9.479 -16.473 1.00 24.51 9 GLY B N 1
ATOM 2680 C CA . GLY B 1 9 ? -1.026 8.707 -16.729 1.00 24.24 9 GLY B CA 1
ATOM 2681 C C . GLY B 1 9 ? 0.072 9.250 -15.821 1.00 24.76 9 GLY B C 1
ATOM 2682 O O . GLY B 1 9 ? 0.798 10.166 -16.202 1.00 24.48 9 GLY B O 1
ATOM 2683 N N . TYR B 1 10 ? 0.176 8.698 -14.613 1.00 25.08 10 TYR B N 1
ATOM 2684 C CA . TYR B 1 10 ? 1.151 9.158 -13.615 1.00 25.02 10 TYR B CA 1
ATOM 2685 C C . TYR B 1 10 ? 2.444 8.351 -13.724 1.00 27.64 10 TYR B C 1
ATOM 2686 O O . TYR B 1 10 ? 2.942 7.802 -12.738 1.00 28.26 10 TYR B O 1
ATOM 2695 N N . GLY B 1 11 ? 2.971 8.293 -14.948 1.00 26.45 11 GLY B N 1
ATOM 2696 C CA . GLY B 1 11 ? 4.187 7.552 -15.221 1.00 25.24 11 GLY B CA 1
ATOM 2697 C C . GLY B 1 11 ? 5.413 8.441 -15.237 1.00 23.21 11 GLY B C 1
ATOM 2698 O O . GLY B 1 11 ? 5.428 9.484 -14.595 1.00 24.10 11 GLY B O 1
ATOM 2699 N N . THR B 1 12 ? 6.441 8.035 -15.971 1.00 19.85 12 THR B N 1
ATOM 2700 C CA . THR B 1 12 ? 7.675 8.816 -16.007 1.00 20.12 12 THR B CA 1
ATOM 2701 C C . THR B 1 12 ? 7.435 10.297 -16.240 1.00 17.80 12 THR B C 1
ATOM 2702 O O . THR B 1 12 ? 7.913 11.127 -15.459 1.00 17.34 12 THR B O 1
ATOM 2706 N N . ILE B 1 13 ? 6.687 10.637 -17.291 1.00 16.51 13 ILE B N 1
ATOM 2707 C CA . ILE B 1 13 ? 6.423 12.036 -17.579 1.00 19.74 13 ILE B CA 1
ATOM 2708 C C . ILE B 1 13 ? 5.329 12.613 -16.675 1.00 19.67 13 ILE B C 1
ATOM 2709 O O . ILE B 1 13 ? 5.487 13.693 -16.086 1.00 21.27 13 ILE B O 1
ATOM 2714 N N . GLY B 1 14 ? 4.228 11.882 -16.556 1.00 19.21 14 GLY B N 1
ATOM 2715 C CA . GLY B 1 14 ? 3.123 12.336 -15.728 1.00 18.81 14 GLY B CA 1
ATOM 2716 C C . GLY B 1 14 ? 3.453 12.745 -14.301 1.00 17.43 14 GLY B C 1
ATOM 2717 O O . GLY B 1 14 ? 2.983 13.778 -13.840 1.00 16.02 14 GLY B O 1
ATOM 2718 N N . LYS B 1 15 ? 4.262 11.963 -13.593 1.00 17.14 15 LYS B N 1
ATOM 2719 C CA . LYS B 1 15 ? 4.572 12.313 -12.199 1.00 19.13 15 LYS B CA 1
ATOM 2720 C C . LYS B 1 15 ? 5.433 13.571 -12.110 1.00 19.41 15 LYS B C 1
ATOM 2721 O O . LYS B 1 15 ? 5.292 14.374 -11.179 1.00 22.40 15 LYS B O 1
ATOM 2727 N N . ARG B 1 16 ? 6.318 13.760 -13.081 1.00 17.24 16 ARG B N 1
ATOM 2728 C CA . ARG B 1 16 ? 7.174 14.936 -13.084 1.00 18.45 16 ARG B CA 1
ATOM 2729 C C . ARG B 1 16 ? 6.405 16.183 -13.543 1.00 20.83 16 ARG B C 1
ATOM 2730 O O . ARG B 1 16 ? 6.706 17.297 -13.105 1.00 20.85 16 ARG B O 1
ATOM 2738 N N . VAL B 1 17 ? 5.414 16.004 -14.418 1.00 18.19 17 VAL B N 1
ATOM 2739 C CA . VAL B 1 17 ? 4.625 17.147 -14.860 1.00 20.71 17 VAL B CA 1
ATOM 2740 C C . VAL B 1 17 ? 3.682 17.546 -13.720 1.00 20.42 17 VAL B C 1
ATOM 2741 O O . VAL B 1 17 ? 3.442 18.732 -13.492 1.00 25.35 17 VAL B O 1
ATOM 2745 N N . ALA B 1 18 ? 3.164 16.542 -13.010 1.00 20.39 18 ALA B N 1
ATOM 2746 C CA . ALA B 1 18 ? 2.256 16.762 -11.879 1.00 20.89 18 ALA B CA 1
ATOM 2747 C C . ALA B 1 18 ? 2.993 17.603 -10.842 1.00 22.22 18 ALA B C 1
ATOM 2748 O O . ALA B 1 18 ? 2.465 18.582 -10.323 1.00 21.38 18 ALA B O 1
ATOM 2750 N N . TYR B 1 19 ? 4.227 17.216 -10.548 1.00 20.87 19 TYR B N 1
ATOM 2751 C CA . TYR B 1 19 ? 5.042 17.970 -9.602 1.00 21.91 19 TYR B CA 1
ATOM 2752 C C . TYR B 1 19 ? 5.232 19.418 -10.093 1.00 22.16 19 TYR B C 1
ATOM 2753 O O . TYR B 1 19 ? 5.076 20.365 -9.326 1.00 22.84 19 TYR B O 1
ATOM 2762 N N . ALA B 1 20 ? 5.578 19.583 -11.371 1.00 21.15 20 ALA B N 1
ATOM 2763 C CA . ALA B 1 20 ? 5.792 20.914 -11.945 1.00 19.97 20 ALA B CA 1
ATOM 2764 C C . ALA B 1 20 ? 4.551 21.808 -11.763 1.00 21.77 20 ALA B C 1
ATOM 2765 O O . ALA B 1 20 ? 4.661 23.001 -11.490 1.00 23.10 20 ALA B O 1
ATOM 2767 N N . VAL B 1 21 ? 3.368 21.226 -11.920 1.00 19.17 21 VAL B N 1
ATOM 2768 C CA . VAL B 1 21 ? 2.135 21.982 -11.761 1.00 20.00 21 VAL B CA 1
ATOM 2769 C C . VAL B 1 21 ? 2.001 22.523 -10.350 1.00 20.90 21 VAL B C 1
ATOM 2770 O O . VAL B 1 21 ? 1.610 23.671 -10.168 1.00 22.62 21 VAL B O 1
ATOM 2774 N N . THR B 1 22 ? 2.348 21.721 -9.347 1.00 21.13 22 THR B N 1
ATOM 2775 C CA . THR B 1 22 ? 2.222 22.176 -7.966 1.00 22.67 22 THR B CA 1
ATOM 2776 C C . THR B 1 22 ? 3.177 23.323 -7.658 1.00 24.73 22 THR B C 1
ATOM 2777 O O . THR B 1 22 ? 3.083 23.945 -6.596 1.00 23.63 22 THR B O 1
ATOM 2781 N N . LYS B 1 23 ? 4.101 23.602 -8.573 1.00 22.33 23 LYS B N 1
ATOM 2782 C CA . LYS B 1 23 ? 5.044 24.694 -8.358 1.00 26.46 23 LYS B CA 1
ATOM 2783 C C . LYS B 1 23 ? 4.622 25.954 -9.128 1.00 27.24 23 LYS B C 1
ATOM 2784 O O . LYS B 1 23 ? 5.316 26.962 -9.105 1.00 24.14 23 LYS B O 1
ATOM 2790 N N . GLN B 1 24 ? 3.488 25.898 -9.814 1.00 25.41 24 GLN B N 1
ATOM 2791 C CA . GLN B 1 24 ? 3.040 27.057 -10.580 1.00 27.59 24 GLN B CA 1
ATOM 2792 C C . GLN B 1 24 ? 1.904 27.740 -9.828 1.00 31.70 24 GLN B C 1
ATOM 2793 O O . GLN B 1 24 ? 0.833 27.152 -9.657 1.00 27.22 24 GLN B O 1
ATOM 2799 N N . ASP B 1 25 ? 2.095 28.971 -9.357 1.00 32.19 25 ASP B N 1
ATOM 2800 C CA . ASP B 1 25 ? 0.964 29.539 -8.642 1.00 38.53 25 ASP B CA 1
ATOM 2801 C C . ASP B 1 25 ? -0.193 30.031 -9.495 1.00 35.26 25 ASP B C 1
ATOM 2802 O O . ASP B 1 25 ? -1.186 30.512 -8.970 1.00 35.39 25 ASP B O 1
ATOM 2807 N N . ASP B 1 26 ? -0.103 29.915 -10.811 1.00 33.26 26 ASP B N 1
ATOM 2808 C CA . ASP B 1 26 ? -1.275 30.300 -11.573 1.00 31.89 26 ASP B CA 1
ATOM 2809 C C . ASP B 1 26 ? -1.992 29.007 -11.959 1.00 30.55 26 ASP B C 1
ATOM 2810 O O . ASP B 1 26 ? -2.833 29.001 -12.845 1.00 28.03 26 ASP B O 1
ATOM 2815 N N . MET B 1 27 ? -1.667 27.907 -11.289 1.00 29.71 27 MET B N 1
ATOM 2816 C CA . MET B 1 27 ? -2.321 26.641 -11.618 1.00 27.09 27 MET B CA 1
ATOM 2817 C C . MET B 1 27 ? -2.717 25.842 -10.390 1.00 27.32 27 MET B C 1
ATOM 2818 O O . MET B 1 27 ? -2.314 26.140 -9.271 1.00 27.77 27 MET B O 1
ATOM 2823 N N . GLU B 1 28 ? -3.505 24.804 -10.612 1.00 27.48 28 GLU B N 1
ATOM 2824 C CA . GLU B 1 28 ? -3.954 23.973 -9.515 1.00 28.07 28 GLU B CA 1
ATOM 2825 C C . GLU B 1 28 ? -4.057 22.530 -9.971 1.00 25.33 28 GLU B C 1
ATOM 2826 O O . GLU B 1 28 ? -4.789 22.217 -10.915 1.00 24.94 28 GLU B O 1
ATOM 2832 N N . LEU B 1 29 ? -3.301 21.661 -9.306 1.00 22.92 29 LEU B N 1
ATOM 2833 C CA . LEU B 1 29 ? -3.307 20.243 -9.617 1.00 25.97 29 LEU B CA 1
ATOM 2834 C C . LEU B 1 29 ? -4.528 19.648 -8.928 1.00 26.30 29 LEU B C 1
ATOM 2835 O O . LEU B 1 29 ? -4.605 19.618 -7.705 1.00 25.21 29 LEU B O 1
ATOM 2840 N N . ILE B 1 30 ? -5.471 19.171 -9.732 1.00 28.64 30 ILE B N 1
ATOM 2841 C CA . ILE B 1 30 ? -6.723 18.605 -9.226 1.00 30.82 30 ILE B CA 1
ATOM 2842 C C . ILE B 1 30 ? -6.598 17.129 -8.902 1.00 28.57 30 ILE B C 1
ATOM 2843 O O . ILE B 1 30 ? -7.144 16.655 -7.906 1.00 26.65 30 ILE B O 1
ATOM 2848 N N . GLY B 1 31 ? -5.891 16.406 -9.758 1.00 29.14 31 GLY B N 1
ATOM 2849 C CA . GLY B 1 31 ? -5.710 14.993 -9.518 1.00 22.89 31 GLY B CA 1
ATOM 2850 C C . GLY B 1 31 ? -4.945 14.305 -10.623 1.00 24.09 31 GLY B C 1
ATOM 2851 O O . GLY B 1 31 ? -4.756 14.841 -11.715 1.00 23.15 31 GLY B O 1
ATOM 2852 N N . ILE B 1 32 ? -4.513 13.090 -10.327 1.00 19.34 32 ILE B N 1
ATOM 2853 C CA . ILE B 1 32 ? -3.780 12.288 -11.280 1.00 20.39 32 ILE B CA 1
ATOM 2854 C C . ILE B 1 32 ? -4.435 10.918 -11.304 1.00 21.08 32 ILE B C 1
ATOM 2855 O O . ILE B 1 32 ? -5.166 10.565 -10.371 1.00 23.59 32 ILE B O 1
ATOM 2860 N N . THR B 1 33 ? -4.178 10.151 -12.358 1.00 18.36 33 THR B N 1
ATOM 2861 C CA . THR B 1 33 ? -4.765 8.834 -12.473 1.00 21.66 33 THR B CA 1
ATOM 2862 C C . THR B 1 33 ? -3.742 7.709 -12.428 1.00 24.95 33 THR B C 1
ATOM 2863 O O . THR B 1 33 ? -2.575 7.900 -12.782 1.00 23.16 33 THR B O 1
ATOM 2867 N N . LYS B 1 34 ? -4.202 6.541 -11.984 1.00 22.95 34 LYS B N 1
ATOM 2868 C CA . LYS B 1 34 ? -3.379 5.331 -11.916 1.00 25.69 34 LYS B CA 1
ATOM 2869 C C . LYS B 1 34 ? -4.263 4.163 -12.297 1.00 26.30 34 LYS B C 1
ATOM 2870 O O . LYS B 1 34 ? -5.473 4.210 -12.081 1.00 27.32 34 LYS B O 1
ATOM 2876 N N . THR B 1 35 ? -3.651 3.118 -12.844 1.00 27.50 35 THR B N 1
ATOM 2877 C CA . THR B 1 35 ? -4.364 1.914 -13.267 1.00 32.64 35 THR B CA 1
ATOM 2878 C C . THR B 1 35 ? -4.258 0.808 -12.213 1.00 32.76 35 THR B C 1
ATOM 2879 O O . THR B 1 35 ? -4.771 -0.303 -12.397 1.00 32.53 35 THR B O 1
ATOM 2883 N N . LYS B 1 36 ? -3.568 1.102 -11.122 1.00 31.83 36 LYS B N 1
ATOM 2884 C CA . LYS B 1 36 ? -3.395 0.127 -10.062 1.00 30.66 36 LYS B CA 1
ATOM 2885 C C . LYS B 1 36 ? -2.723 0.801 -8.881 1.00 30.18 36 LYS B C 1
ATOM 2886 O O . LYS B 1 36 ? -2.010 1.790 -9.050 1.00 27.52 36 LYS B O 1
ATOM 2892 N N . PRO B 1 37 ? -2.950 0.275 -7.665 1.00 28.64 37 PRO B N 1
ATOM 2893 C CA . PRO B 1 37 ? -2.369 0.822 -6.440 1.00 30.03 37 PRO B CA 1
ATOM 2894 C C . PRO B 1 37 ? -0.945 0.335 -6.156 1.00 28.13 37 PRO B C 1
ATOM 2895 O O . PRO B 1 37 ? -0.719 -0.378 -5.168 1.00 28.70 37 PRO B O 1
ATOM 2899 N N . ASP B 1 38 ? 0.003 0.697 -7.025 1.00 25.55 38 ASP B N 1
ATOM 2900 C CA . ASP B 1 38 ? 1.403 0.316 -6.811 1.00 24.79 38 ASP B CA 1
ATOM 2901 C C . ASP B 1 38 ? 2.043 1.374 -5.918 1.00 24.79 38 ASP B C 1
ATOM 2902 O O . ASP B 1 38 ? 1.354 2.290 -5.453 1.00 21.51 38 ASP B O 1
ATOM 2907 N N . PHE B 1 39 ? 3.347 1.268 -5.668 1.00 25.80 39 PHE B N 1
ATOM 2908 C CA . PHE B 1 39 ? 3.994 2.236 -4.788 1.00 24.88 39 PHE B CA 1
ATOM 2909 C C . PHE B 1 39 ? 3.916 3.673 -5.275 1.00 23.68 39 PHE B C 1
ATOM 2910 O O . PHE B 1 39 ? 4.038 4.602 -4.477 1.00 21.78 39 PHE B O 1
ATOM 2918 N N . GLU B 1 40 ? 3.719 3.869 -6.575 1.00 23.12 40 GLU B N 1
ATOM 2919 C CA . GLU B 1 40 ? 3.634 5.229 -7.084 1.00 24.74 40 GLU B CA 1
ATOM 2920 C C . GLU B 1 40 ? 2.281 5.845 -6.731 1.00 25.55 40 GLU B C 1
ATOM 2921 O O . GLU B 1 40 ? 2.190 7.048 -6.493 1.00 26.11 40 GLU B O 1
ATOM 2927 N N . ALA B 1 41 ? 1.235 5.022 -6.680 1.00 25.81 41 ALA B N 1
ATOM 2928 C CA . ALA B 1 41 ? -0.101 5.504 -6.305 1.00 26.39 41 ALA B CA 1
ATOM 2929 C C . ALA B 1 41 ? -0.065 5.927 -4.839 1.00 25.48 41 ALA B C 1
ATOM 2930 O O . ALA B 1 41 ? -0.614 6.967 -4.477 1.00 27.17 41 ALA B O 1
ATOM 2932 N N . TYR B 1 42 ? 0.576 5.120 -3.994 1.00 25.41 42 TYR B N 1
ATOM 2933 C CA . TYR B 1 42 ? 0.689 5.457 -2.582 1.00 24.67 42 TYR B CA 1
ATOM 2934 C C . TYR B 1 42 ? 1.515 6.736 -2.406 1.00 24.34 42 TYR B C 1
ATOM 2935 O O . TYR B 1 42 ? 1.272 7.525 -1.486 1.00 22.81 42 TYR B O 1
ATOM 2944 N N . ARG B 1 43 ? 2.503 6.940 -3.276 1.00 20.60 43 ARG B N 1
ATOM 2945 C CA . ARG B 1 43 ? 3.323 8.144 -3.179 1.00 17.46 43 ARG B CA 1
ATOM 2946 C C . ARG B 1 43 ? 2.457 9.364 -3.469 1.00 19.09 43 ARG B C 1
ATOM 2947 O O . ARG B 1 43 ? 2.484 10.322 -2.712 1.00 19.28 43 ARG B O 1
ATOM 2955 N N . ALA B 1 44 ? 1.676 9.317 -4.548 1.00 22.03 44 ALA B N 1
ATOM 2956 C CA . ALA B 1 44 ? 0.791 10.429 -4.913 1.00 22.95 44 ALA B CA 1
ATOM 2957 C C . ALA B 1 44 ? -0.111 10.774 -3.716 1.00 24.80 44 ALA B C 1
ATOM 2958 O O . ALA B 1 44 ? -0.284 11.950 -3.334 1.00 21.41 44 ALA B O 1
ATOM 2960 N N . LYS B 1 45 ? -0.692 9.741 -3.127 1.00 24.88 45 LYS B N 1
ATOM 2961 C CA . LYS B 1 45 ? -1.571 9.931 -1.982 1.00 28.91 45 LYS B CA 1
ATOM 2962 C C . LYS B 1 45 ? -0.817 10.576 -0.819 1.00 29.59 45 LYS B C 1
ATOM 2963 O O . LYS B 1 45 ? -1.329 11.505 -0.187 1.00 27.43 45 LYS B O 1
ATOM 2969 N N . GLU B 1 46 ? 0.392 10.095 -0.540 1.00 28.08 46 GLU B N 1
ATOM 2970 C CA . GLU B 1 46 ? 1.191 10.663 0.540 1.00 29.15 46 GLU B CA 1
ATOM 2971 C C . GLU B 1 46 ? 1.527 12.125 0.274 1.00 28.13 46 GLU B C 1
ATOM 2972 O O . GLU B 1 46 ? 1.706 12.911 1.202 1.00 28.70 46 GLU B O 1
ATOM 2978 N N . LEU B 1 47 ? 1.648 12.480 -0.997 1.00 26.02 47 LEU B N 1
ATOM 2979 C CA . LEU B 1 47 ? 1.959 13.852 -1.372 1.00 27.47 47 LEU B CA 1
ATOM 2980 C C . LEU B 1 47 ? 0.701 14.697 -1.245 1.00 28.59 47 LEU B C 1
ATOM 2981 O O . LEU B 1 47 ? 0.743 15.909 -1.398 1.00 28.28 47 LEU B O 1
ATOM 2986 N N . GLY B 1 48 ? -0.421 14.051 -0.956 1.00 28.71 48 GLY B N 1
ATOM 2987 C CA . GLY B 1 48 ? -1.668 14.784 -0.824 1.00 30.07 48 GLY B CA 1
ATOM 2988 C C . GLY B 1 48 ? -2.341 15.044 -2.163 1.00 29.43 48 GLY B C 1
ATOM 2989 O O . GLY B 1 48 ? -3.242 15.878 -2.258 1.00 25.98 48 GLY B O 1
ATOM 2990 N N . ILE B 1 49 ? -1.890 14.341 -3.202 1.00 28.38 49 ILE B N 1
ATOM 2991 C CA . ILE B 1 49 ? -2.470 14.489 -4.529 1.00 28.31 49 ILE B CA 1
ATOM 2992 C C . ILE B 1 49 ? -3.560 13.453 -4.651 1.00 28.44 49 ILE B C 1
ATOM 2993 O O . ILE B 1 49 ? -3.298 12.256 -4.515 1.00 28.66 49 ILE B O 1
ATOM 2998 N N . PRO B 1 50 ? -4.803 13.885 -4.914 1.00 30.22 50 PRO B N 1
ATOM 2999 C CA . PRO B 1 50 ? -5.849 12.866 -5.032 1.00 27.56 50 PRO B CA 1
ATOM 3000 C C . PRO B 1 50 ? -5.602 11.999 -6.261 1.00 27.81 50 PRO B C 1
ATOM 3001 O O . PRO B 1 50 ? -5.186 12.499 -7.307 1.00 28.47 50 PRO B O 1
ATOM 3005 N N . VAL B 1 51 ? -5.844 10.700 -6.135 1.00 26.61 51 VAL B N 1
ATOM 3006 C CA . VAL B 1 51 ? -5.630 9.801 -7.255 1.00 25.52 51 VAL B CA 1
ATOM 3007 C C . VAL B 1 51 ? -6.936 9.142 -7.673 1.00 27.40 51 VAL B C 1
ATOM 3008 O O . VAL B 1 51 ? -7.694 8.628 -6.851 1.00 28.11 51 VAL B O 1
ATOM 3012 N N . TYR B 1 52 ? -7.196 9.185 -8.974 1.00 26.94 52 TYR B N 1
ATOM 3013 C CA . TYR B 1 52 ? -8.398 8.610 -9.548 1.00 25.48 52 TYR B CA 1
ATOM 3014 C C . TYR B 1 52 ? -8.011 7.366 -10.321 1.00 27.98 52 TYR B C 1
ATOM 3015 O O . TYR B 1 52 ? -6.909 7.298 -10.869 1.00 27.26 52 TYR B O 1
ATOM 3024 N N . ALA B 1 53 ? -8.907 6.383 -10.373 1.00 28.91 53 ALA B N 1
ATOM 3025 C CA . ALA B 1 53 ? -8.642 5.168 -11.137 1.00 28.84 53 ALA B CA 1
ATOM 3026 C C . ALA B 1 53 ? -8.734 5.640 -12.572 1.00 29.14 53 ALA B C 1
ATOM 3027 O O . ALA B 1 53 ? -9.638 6.393 -12.911 1.00 28.71 53 ALA B O 1
ATOM 3029 N N . ALA B 1 54 ? -7.794 5.207 -13.405 1.00 33.18 54 ALA B N 1
ATOM 3030 C CA . ALA B 1 54 ? -7.728 5.615 -14.807 1.00 34.50 54 ALA B CA 1
ATOM 3031 C C . ALA B 1 54 ? -9.043 5.390 -15.545 1.00 39.41 54 ALA B C 1
ATOM 3032 O O . ALA B 1 54 ? -9.455 6.209 -16.377 1.00 38.05 54 ALA B O 1
ATOM 3034 N N . SER B 1 55 ? -9.692 4.272 -15.242 1.00 40.55 55 SER B N 1
ATOM 3035 C CA . SER B 1 55 ? -10.964 3.925 -15.860 1.00 42.97 55 SER B CA 1
ATOM 3036 C C . SER B 1 55 ? -11.809 3.208 -14.827 1.00 44.08 55 SER B C 1
ATOM 3037 O O . SER B 1 55 ? -11.300 2.769 -13.794 1.00 42.69 55 SER B O 1
ATOM 3040 N N . GLU B 1 56 ? -13.098 3.093 -15.107 1.00 44.16 56 GLU B N 1
ATOM 3041 C CA . GLU B 1 56 ? -14.010 2.413 -14.205 1.00 47.11 56 GLU B CA 1
ATOM 3042 C C . GLU B 1 56 ? -13.575 0.953 -14.081 1.00 45.88 56 GLU B C 1
ATOM 3043 O O . GLU B 1 56 ? -13.745 0.324 -13.032 1.00 46.88 56 GLU B O 1
ATOM 3049 N N . GLU B 1 57 ? -12.995 0.427 -15.153 1.00 45.90 57 GLU B N 1
ATOM 3050 C CA . GLU B 1 57 ? -12.534 -0.955 -15.180 1.00 46.62 57 GLU B CA 1
ATOM 3051 C C . GLU B 1 57 ? -11.519 -1.303 -14.088 1.00 46.77 57 GLU B C 1
ATOM 3052 O O . GLU B 1 57 ? -11.627 -2.344 -13.442 1.00 47.95 57 GLU B O 1
ATOM 3058 N N . PHE B 1 58 ? -10.542 -0.430 -13.881 1.00 43.29 58 PHE B N 1
ATOM 3059 C CA . PHE B 1 58 ? -9.498 -0.658 -12.885 1.00 41.75 58 PHE B CA 1
ATOM 3060 C C . PHE B 1 58 ? -9.933 -0.519 -11.421 1.00 41.45 58 PHE B C 1
ATOM 3061 O O . PHE B 1 58 ? -9.217 -0.950 -10.515 1.00 41.46 58 PHE B O 1
ATOM 3069 N N . ILE B 1 59 ? -11.101 0.072 -11.184 1.00 42.76 59 ILE B N 1
ATOM 3070 C CA . ILE B 1 59 ? -11.595 0.274 -9.820 1.00 41.09 59 ILE B CA 1
ATOM 3071 C C . ILE B 1 59 ? -11.379 -0.893 -8.855 1.00 42.88 59 ILE B C 1
ATOM 3072 O O . ILE B 1 59 ? -10.857 -0.704 -7.757 1.00 41.51 59 ILE B O 1
ATOM 3077 N N . PRO B 1 60 ? -11.779 -2.113 -9.244 1.00 40.93 60 PRO B N 1
ATOM 3078 C CA . PRO B 1 60 ? -11.595 -3.264 -8.353 1.00 41.69 60 PRO B CA 1
ATOM 3079 C C . PRO B 1 60 ? -10.159 -3.519 -7.880 1.00 41.12 60 PRO B C 1
ATOM 3080 O O . PRO B 1 60 ? -9.950 -4.077 -6.802 1.00 41.13 60 PRO B O 1
ATOM 3084 N N . ARG B 1 61 ? -9.172 -3.122 -8.679 1.00 41.46 61 ARG B N 1
ATOM 3085 C CA . ARG B 1 61 ? -7.770 -3.299 -8.288 1.00 39.89 61 ARG B CA 1
ATOM 3086 C C . ARG B 1 61 ? -7.499 -2.508 -7.013 1.00 37.29 61 ARG B C 1
ATOM 3087 O O . ARG B 1 61 ? -6.847 -2.991 -6.085 1.00 36.87 61 ARG B O 1
ATOM 3095 N N . PHE B 1 62 ? -8.003 -1.285 -6.974 1.00 37.33 62 PHE B N 1
ATOM 3096 C CA . PHE B 1 62 ? -7.824 -0.433 -5.809 1.00 39.25 62 PHE B CA 1
ATOM 3097 C C . PHE B 1 62 ? -8.674 -0.939 -4.640 1.00 40.69 62 PHE B C 1
ATOM 3098 O O . PHE B 1 62 ? -8.233 -0.933 -3.483 1.00 38.45 62 PHE B O 1
ATOM 3106 N N . GLU B 1 63 ? -9.897 -1.363 -4.950 1.00 40.32 63 GLU B N 1
ATOM 3107 C CA . GLU B 1 63 ? -10.809 -1.872 -3.931 1.00 42.53 63 GLU B CA 1
ATOM 3108 C C . GLU B 1 63 ? -10.211 -3.101 -3.264 1.00 41.24 63 GLU B C 1
ATOM 3109 O O . GLU B 1 63 ? -10.222 -3.225 -2.046 1.00 43.29 63 GLU B O 1
ATOM 3115 N N . LYS B 1 64 ? -9.670 -3.998 -4.072 1.00 41.19 64 LYS B N 1
ATOM 3116 C CA . LYS B 1 64 ? -9.057 -5.207 -3.550 1.00 43.59 64 LYS B CA 1
ATOM 3117 C C . LYS B 1 64 ? -8.037 -4.919 -2.450 1.00 44.43 64 LYS B C 1
ATOM 3118 O O . LYS B 1 64 ? -7.999 -5.602 -1.428 1.00 42.40 64 LYS B O 1
ATOM 3124 N N . GLU B 1 65 ? -7.210 -3.900 -2.668 1.00 43.14 65 GLU B N 1
ATOM 3125 C CA . GLU B 1 65 ? -6.176 -3.532 -1.715 1.00 40.54 65 GLU B CA 1
ATOM 3126 C C . GLU B 1 65 ? -6.668 -2.531 -0.688 1.00 41.62 65 GLU B C 1
ATOM 3127 O O . GLU B 1 65 ? -5.897 -2.062 0.148 1.00 40.68 65 GLU B O 1
ATOM 3133 N N . GLY B 1 66 ? -7.950 -2.189 -0.755 1.00 40.57 66 GLY B N 1
ATOM 3134 C CA . GLY B 1 66 ? -8.489 -1.229 0.189 1.00 38.93 66 GLY B CA 1
ATOM 3135 C C . GLY B 1 66 ? -7.959 0.172 -0.055 1.00 37.21 66 GLY B C 1
ATOM 3136 O O . GLY B 1 66 ? -7.965 1.022 0.837 1.00 36.34 66 GLY B O 1
ATOM 3137 N N . PHE B 1 67 ? -7.507 0.420 -1.276 1.00 36.04 67 PHE B N 1
ATOM 3138 C CA . PHE B 1 67 ? -6.957 1.724 -1.627 1.00 35.35 67 PHE B CA 1
ATOM 3139 C C . PHE B 1 67 ? -8.087 2.620 -2.089 1.00 34.71 67 PHE B C 1
ATOM 3140 O O . PHE B 1 67 ? -8.621 2.441 -3.186 1.00 32.72 67 PHE B O 1
ATOM 3148 N N . GLU B 1 68 ? -8.453 3.587 -1.260 1.00 34.64 68 GLU B N 1
ATOM 3149 C CA . GLU B 1 68 ? -9.532 4.492 -1.625 1.00 37.21 68 GLU B CA 1
ATOM 3150 C C . GLU B 1 68 ? -9.101 5.478 -2.722 1.00 37.07 68 GLU B C 1
ATOM 3151 O O . GLU B 1 68 ? -8.036 6.090 -2.641 1.00 34.78 68 GLU B O 1
ATOM 3157 N N . VAL B 1 69 ? -9.932 5.627 -3.748 1.00 33.02 69 VAL B N 1
ATOM 3158 C CA . VAL B 1 69 ? -9.632 6.552 -4.834 1.00 35.68 69 VAL B CA 1
ATOM 3159 C C . VAL B 1 69 ? -10.599 7.739 -4.790 1.00 35.43 69 VAL B C 1
ATOM 3160 O O . VAL B 1 69 ? -11.633 7.672 -4.131 1.00 36.23 69 VAL B O 1
ATOM 3164 N N . ALA B 1 70 ? -10.257 8.827 -5.475 1.00 34.12 70 ALA B N 1
ATOM 3165 C CA . ALA B 1 70 ? -11.107 10.017 -5.506 1.00 34.87 70 ALA B CA 1
ATOM 3166 C C . ALA B 1 70 ? -12.169 9.874 -6.590 1.00 33.95 70 ALA B C 1
ATOM 3167 O O . ALA B 1 70 ? -13.052 10.712 -6.738 1.00 35.32 70 ALA B O 1
ATOM 3169 N N . GLY B 1 71 ? -12.080 8.792 -7.341 1.00 34.24 71 GLY B N 1
ATOM 3170 C CA . GLY B 1 71 ? -13.034 8.561 -8.399 1.00 35.07 71 GLY B CA 1
ATOM 3171 C C . GLY B 1 71 ? -12.307 8.011 -9.603 1.00 34.95 71 GLY B C 1
ATOM 3172 O O . GLY B 1 71 ? -11.261 7.371 -9.471 1.00 32.98 71 GLY B O 1
ATOM 3173 N N . THR B 1 72 ? -12.853 8.272 -10.781 1.00 35.33 72 THR B N 1
ATOM 3174 C CA . THR B 1 72 ? -12.252 7.793 -12.013 1.00 33.65 72 THR B CA 1
ATOM 3175 C C . THR B 1 72 ? -11.964 8.978 -12.916 1.00 31.15 72 THR B C 1
ATOM 3176 O O . THR B 1 72 ? -12.324 10.114 -12.584 1.00 31.10 72 THR B O 1
ATOM 3180 N N . LEU B 1 73 ? -11.326 8.711 -14.052 1.00 29.21 73 LEU B N 1
ATOM 3181 C CA . LEU B 1 73 ? -10.971 9.761 -15.002 1.00 32.34 73 LEU B CA 1
ATOM 3182 C C . LEU B 1 73 ? -12.191 10.581 -15.406 1.00 33.66 73 LEU B C 1
ATOM 3183 O O . LEU B 1 73 ? -12.081 11.783 -15.647 1.00 34.74 73 LEU B O 1
ATOM 3188 N N . ASN B 1 74 ? -13.356 9.945 -15.464 1.00 35.96 74 ASN B N 1
ATOM 3189 C CA . ASN B 1 74 ? -14.570 10.671 -15.840 1.00 41.01 74 ASN B CA 1
ATOM 3190 C C . ASN B 1 74 ? -14.872 11.732 -14.790 1.00 41.84 74 ASN B C 1
ATOM 3191 O O . ASN B 1 74 ? -15.271 12.849 -15.120 1.00 42.86 74 ASN B O 1
ATOM 3196 N N . ASP B 1 75 ? -14.673 11.378 -13.525 1.00 38.68 75 ASP B N 1
ATOM 3197 C CA . ASP B 1 75 ? -14.898 12.308 -12.429 1.00 39.92 75 ASP B CA 1
ATOM 3198 C C . ASP B 1 75 ? -13.878 13.439 -12.503 1.00 39.50 75 ASP B C 1
ATOM 3199 O O . ASP B 1 75 ? -14.206 14.609 -12.297 1.00 37.60 75 ASP B O 1
ATOM 3204 N N . LEU B 1 76 ? -12.636 13.072 -12.796 1.00 38.55 76 LEU B N 1
ATOM 3205 C CA . LEU B 1 76 ? -11.548 14.029 -12.889 1.00 38.51 76 LEU B CA 1
ATOM 3206 C C . LEU B 1 76 ? -11.839 15.059 -13.978 1.00 38.19 76 LEU B C 1
ATOM 3207 O O . LEU B 1 76 ? -11.759 16.267 -13.750 1.00 36.51 76 LEU B O 1
ATOM 3212 N N . LEU B 1 77 ? -12.179 14.564 -15.162 1.00 36.84 77 LEU B N 1
ATOM 3213 C CA . LEU B 1 77 ? -12.467 15.423 -16.300 1.00 39.32 77 LEU B CA 1
ATOM 3214 C C . LEU B 1 77 ? -13.501 16.494 -15.978 1.00 39.54 77 LEU B C 1
ATOM 3215 O O . LEU B 1 77 ? -13.487 17.576 -16.558 1.00 40.70 77 LEU B O 1
ATOM 3220 N N . GLU B 1 78 ? -14.386 16.198 -15.036 1.00 40.73 78 GLU B N 1
ATOM 3221 C CA . GLU B 1 78 ? -15.415 17.145 -14.651 1.00 40.32 78 GLU B CA 1
ATOM 3222 C C . GLU B 1 78 ? -14.825 18.290 -13.853 1.00 40.85 78 GLU B C 1
ATOM 3223 O O . GLU B 1 78 ? -15.367 19.395 -13.843 1.00 38.30 78 GLU B O 1
ATOM 3229 N N . LYS B 1 79 ? -13.713 18.022 -13.179 1.00 37.55 79 LYS B N 1
ATOM 3230 C CA . LYS B 1 79 ? -13.094 19.030 -12.336 1.00 36.26 79 LYS B CA 1
ATOM 3231 C C . LYS B 1 79 ? -11.919 19.822 -12.923 1.00 35.16 79 LYS B C 1
ATOM 3232 O O . LYS B 1 79 ? -11.332 20.643 -12.217 1.00 33.93 79 LYS B O 1
ATOM 3238 N N . VAL B 1 80 ? -11.563 19.600 -14.186 1.00 32.81 80 VAL B N 1
ATOM 3239 C CA . VAL B 1 80 ? -10.428 20.345 -14.744 1.00 33.33 80 VAL B CA 1
ATOM 3240 C C . VAL B 1 80 ? -10.692 21.154 -16.010 1.00 32.65 80 VAL B C 1
ATOM 3241 O O . VAL B 1 80 ? -11.595 20.842 -16.784 1.00 32.86 80 VAL B O 1
ATOM 3245 N N . ASP B 1 81 ? -9.885 22.199 -16.204 1.00 31.47 81 ASP B N 1
ATOM 3246 C CA . ASP B 1 81 ? -9.983 23.046 -17.389 1.00 30.84 81 ASP B CA 1
ATOM 3247 C C . ASP B 1 81 ? -9.172 22.390 -18.506 1.00 33.37 81 ASP B C 1
ATOM 3248 O O . ASP B 1 81 ? -9.385 22.658 -19.696 1.00 28.34 81 ASP B O 1
ATOM 3253 N N . ILE B 1 82 ? -8.235 21.527 -18.113 1.00 30.50 82 ILE B N 1
ATOM 3254 C CA . ILE B 1 82 ? -7.376 20.855 -19.080 1.00 30.11 82 ILE B CA 1
ATOM 3255 C C . ILE B 1 82 ? -6.773 19.580 -18.510 1.00 30.37 82 ILE B C 1
ATOM 3256 O O . ILE B 1 82 ? -6.457 19.486 -17.316 1.00 27.00 82 ILE B O 1
ATOM 3261 N N . ILE B 1 83 ? -6.634 18.580 -19.371 1.00 29.99 83 ILE B N 1
ATOM 3262 C CA . ILE B 1 83 ? -6.052 17.330 -18.942 1.00 30.25 83 ILE B CA 1
ATOM 3263 C C . ILE B 1 83 ? -4.700 17.139 -19.631 1.00 31.74 83 ILE B C 1
ATOM 3264 O O . ILE B 1 83 ? -4.571 17.351 -20.830 1.00 28.75 83 ILE B O 1
ATOM 3269 N N . VAL B 1 84 ? -3.681 16.781 -18.855 1.00 32.11 84 VAL B N 1
ATOM 3270 C CA . VAL B 1 84 ? -2.365 16.513 -19.421 1.00 26.75 84 VAL B CA 1
ATOM 3271 C C . VAL B 1 84 ? -2.362 15.006 -19.579 1.00 23.76 84 VAL B C 1
ATOM 3272 O O . VAL B 1 84 ? -2.478 14.276 -18.590 1.00 21.27 84 VAL B O 1
ATOM 3276 N N . ASP B 1 85 ? -2.263 14.542 -20.822 1.00 22.43 85 ASP B N 1
ATOM 3277 C CA . ASP B 1 85 ? -2.254 13.113 -21.099 1.00 25.27 85 ASP B CA 1
ATOM 3278 C C . ASP B 1 85 ? -0.813 12.630 -21.194 1.00 26.20 85 ASP B C 1
ATOM 3279 O O . ASP B 1 85 ? -0.052 13.100 -22.043 1.00 25.42 85 ASP B O 1
ATOM 3284 N N . ALA B 1 86 ? -0.439 11.707 -20.311 1.00 27.33 86 ALA B N 1
ATOM 3285 C CA . ALA B 1 86 ? 0.914 11.148 -20.298 1.00 26.76 86 ALA B CA 1
ATOM 3286 C C . ALA B 1 86 ? 0.844 9.629 -20.352 1.00 23.23 86 ALA B C 1
ATOM 3287 O O . ALA B 1 86 ? 1.630 8.932 -19.714 1.00 22.51 86 ALA B O 1
ATOM 3289 N N . THR B 1 87 ? -0.118 9.123 -21.111 1.00 25.87 87 THR B N 1
ATOM 3290 C CA . THR B 1 87 ? -0.292 7.694 -21.286 1.00 25.21 87 THR B CA 1
ATOM 3291 C C . THR B 1 87 ? 0.713 7.213 -22.325 1.00 26.71 87 THR B C 1
ATOM 3292 O O . THR B 1 87 ? 1.348 8.032 -22.996 1.00 24.83 87 THR B O 1
ATOM 3296 N N . PRO B 1 88 ? 0.892 5.883 -22.453 1.00 26.42 88 PRO B N 1
ATOM 3297 C CA . PRO B 1 88 ? 1.835 5.334 -23.432 1.00 25.93 88 PRO B CA 1
ATOM 3298 C C . PRO B 1 88 ? 1.521 5.845 -24.833 1.00 28.54 88 PRO B C 1
ATOM 3299 O O . PRO B 1 88 ? 0.363 6.140 -25.142 1.00 25.22 88 PRO B O 1
ATOM 3303 N N . GLY B 1 89 ? 2.553 5.946 -25.674 1.00 25.08 89 GLY B N 1
ATOM 3304 C CA . GLY B 1 89 ? 2.362 6.437 -27.028 1.00 25.73 89 GLY B CA 1
ATOM 3305 C C . GLY B 1 89 ? 1.290 5.662 -27.769 1.00 30.41 89 GLY B C 1
ATOM 3306 O O . GLY B 1 89 ? 1.311 4.437 -27.787 1.00 28.63 89 GLY B O 1
ATOM 3307 N N . GLY B 1 90 ? 0.345 6.366 -28.381 1.00 30.51 90 GLY B N 1
ATOM 3308 C CA . GLY B 1 90 ? -0.714 5.688 -29.110 1.00 32.92 90 GLY B CA 1
ATOM 3309 C C . GLY B 1 90 ? -2.000 5.619 -28.312 1.00 35.14 90 GLY B C 1
ATOM 3310 O O . GLY B 1 90 ? -3.088 5.542 -28.881 1.00 38.87 90 GLY B O 1
ATOM 3311 N N . ILE B 1 91 ? -1.880 5.648 -26.988 1.00 33.19 91 ILE B N 1
ATOM 3312 C CA . ILE B 1 91 ? -3.045 5.596 -26.115 1.00 32.11 91 ILE B CA 1
ATOM 3313 C C . ILE B 1 91 ? -3.668 6.982 -25.923 1.00 34.02 91 ILE B C 1
ATOM 3314 O O . ILE B 1 91 ? -4.839 7.106 -25.553 1.00 31.65 91 ILE B O 1
ATOM 3319 N N . GLY B 1 92 ? -2.884 8.024 -26.186 1.00 30.37 92 GLY B N 1
ATOM 3320 C CA . GLY B 1 92 ? -3.401 9.368 -26.041 1.00 30.06 92 GLY B CA 1
ATOM 3321 C C . GLY B 1 92 ? -4.496 9.630 -27.056 1.00 29.54 92 GLY B C 1
ATOM 3322 O O . GLY B 1 92 ? -5.522 10.224 -26.745 1.00 29.48 92 GLY B O 1
ATOM 3323 N N . ALA B 1 93 ? -4.273 9.194 -28.288 1.00 32.69 93 ALA B N 1
ATOM 3324 C CA . ALA B 1 93 ? -5.254 9.383 -29.350 1.00 32.15 93 ALA B CA 1
ATOM 3325 C C . ALA B 1 93 ? -6.545 8.669 -28.945 1.00 33.82 93 ALA B C 1
ATOM 3326 O O . ALA B 1 93 ? -7.655 9.168 -29.157 1.00 33.74 93 ALA B O 1
ATOM 3328 N N . LYS B 1 94 ? -6.384 7.496 -28.346 1.00 33.33 94 LYS B N 1
ATOM 3329 C CA . LYS B 1 94 ? -7.531 6.713 -27.922 1.00 34.18 94 LYS B CA 1
ATOM 3330 C C . LYS B 1 94 ? -8.331 7.432 -26.841 1.00 32.13 94 LYS B C 1
ATOM 3331 O O . LYS B 1 94 ? -9.525 7.179 -26.679 1.00 33.81 94 LYS B O 1
ATOM 3337 N N . ASN B 1 95 ? -7.681 8.337 -26.113 1.00 29.92 95 ASN B N 1
ATOM 3338 C CA . ASN B 1 95 ? -8.360 9.081 -25.052 1.00 30.85 95 ASN B CA 1
ATOM 3339 C C . ASN B 1 95 ? -8.974 10.367 -25.573 1.00 30.43 95 ASN B C 1
ATOM 3340 O O . ASN B 1 95 ? -9.883 10.906 -24.959 1.00 28.50 95 ASN B O 1
ATOM 3345 N N . LYS B 1 96 ? -8.481 10.858 -26.706 1.00 30.85 96 LYS B N 1
ATOM 3346 C CA . LYS B 1 96 ? -8.971 12.130 -27.224 1.00 31.60 96 LYS B CA 1
ATOM 3347 C C . LYS B 1 96 ? -10.502 12.284 -27.265 1.00 30.94 96 LYS B C 1
ATOM 3348 O O . LYS B 1 96 ? -11.038 13.286 -26.803 1.00 27.39 96 LYS B O 1
ATOM 3354 N N . PRO B 1 97 ? -11.218 11.304 -27.826 1.00 31.35 97 PRO B N 1
ATOM 3355 C CA . PRO B 1 97 ? -12.680 11.427 -27.872 1.00 34.69 97 PRO B CA 1
ATOM 3356 C C . PRO B 1 97 ? -13.250 11.787 -26.494 1.00 37.67 97 PRO B C 1
ATOM 3357 O O . PRO B 1 97 ? -14.066 12.711 -26.369 1.00 36.53 97 PRO B O 1
ATOM 3361 N N . LEU B 1 98 ? -12.811 11.055 -25.467 1.00 38.77 98 LEU B N 1
ATOM 3362 C CA . LEU B 1 98 ? -13.265 11.269 -24.093 1.00 38.71 98 LEU B CA 1
ATOM 3363 C C . LEU B 1 98 ? -13.043 12.713 -23.671 1.00 40.82 98 LEU B C 1
ATOM 3364 O O . LEU B 1 98 ? -13.919 13.340 -23.068 1.00 40.31 98 LEU B O 1
ATOM 3369 N N . TYR B 1 99 ? -11.863 13.241 -23.988 1.00 40.10 99 TYR B N 1
ATOM 3370 C CA . TYR B 1 99 ? -11.543 14.619 -23.640 1.00 42.09 99 TYR B CA 1
ATOM 3371 C C . TYR B 1 99 ? -12.452 15.569 -24.417 1.00 41.86 99 TYR B C 1
ATOM 3372 O O . TYR B 1 99 ? -12.902 16.596 -23.894 1.00 41.03 99 TYR B O 1
ATOM 3381 N N . GLU B 1 100 ? -12.698 15.229 -25.677 1.00 42.53 100 GLU B N 1
ATOM 3382 C CA . GLU B 1 100 ? -13.550 16.042 -26.532 1.00 43.19 100 GLU B CA 1
ATOM 3383 C C . GLU B 1 100 ? -14.945 16.166 -25.930 1.00 42.46 100 GLU B C 1
ATOM 3384 O O . GLU B 1 100 ? -15.439 17.271 -25.705 1.00 40.97 100 GLU B O 1
ATOM 3390 N N . LYS B 1 101 ? -15.572 15.027 -25.658 1.00 42.14 101 LYS B N 1
ATOM 3391 C CA . LYS B 1 101 ? -16.911 15.012 -25.074 1.00 41.98 101 LYS B CA 1
ATOM 3392 C C . LYS B 1 101 ? -16.975 15.825 -23.801 1.00 40.94 101 LYS B C 1
ATOM 3393 O O . LYS B 1 101 ? -17.903 16.611 -23.600 1.00 41.14 101 LYS B O 1
ATOM 3399 N N . ALA B 1 102 ? -15.980 15.639 -22.943 1.00 39.21 102 ALA B N 1
ATOM 3400 C CA . ALA B 1 102 ? -15.917 16.346 -21.676 1.00 39.17 102 ALA B CA 1
ATOM 3401 C C . ALA B 1 102 ? -15.809 17.854 -21.852 1.00 38.44 102 ALA B C 1
ATOM 3402 O O . ALA B 1 102 ? -16.180 18.608 -20.957 1.00 39.85 102 ALA B O 1
ATOM 3404 N N . GLY B 1 103 ? -15.294 18.286 -23.001 1.00 39.33 103 GLY B N 1
ATOM 3405 C CA . GLY B 1 103 ? -15.140 19.706 -23.270 1.00 35.22 103 GLY B CA 1
ATOM 3406 C C . GLY B 1 103 ? -13.900 20.307 -22.633 1.00 37.40 103 GLY B C 1
ATOM 3407 O O . GLY B 1 103 ? -13.842 21.513 -22.388 1.00 36.51 103 GLY B O 1
ATOM 3408 N N . VAL B 1 104 ? -12.899 19.475 -22.357 1.00 36.53 104 VAL B N 1
ATOM 3409 C CA . VAL B 1 104 ? -11.667 19.958 -21.737 1.00 33.09 104 VAL B CA 1
ATOM 3410 C C . VAL B 1 104 ? -10.514 20.023 -22.741 1.00 33.92 104 VAL B C 1
ATOM 3411 O O . VAL B 1 104 ? -10.448 19.207 -23.670 1.00 32.37 104 VAL B O 1
ATOM 3415 N N . LYS B 1 105 ? -9.622 21.002 -22.562 1.00 33.12 105 LYS B N 1
ATOM 3416 C CA . LYS B 1 105 ? -8.433 21.125 -23.419 1.00 28.82 105 LYS B CA 1
ATOM 3417 C C . LYS B 1 105 ? -7.513 19.955 -23.032 1.00 31.39 105 LYS B C 1
ATOM 3418 O O . LYS B 1 105 ? -7.545 19.482 -21.894 1.00 31.63 105 LYS B O 1
ATOM 3424 N N . ALA B 1 106 ? -6.690 19.489 -23.964 1.00 30.76 106 ALA B N 1
ATOM 3425 C CA . ALA B 1 106 ? -5.796 18.377 -23.661 1.00 30.52 106 ALA B CA 1
ATOM 3426 C C . ALA B 1 106 ? -4.409 18.515 -24.291 1.00 29.69 106 ALA B C 1
ATOM 3427 O O . ALA B 1 106 ? -4.254 19.034 -25.409 1.00 30.10 106 ALA B O 1
ATOM 3429 N N . ILE B 1 107 ? -3.401 18.055 -23.554 1.00 28.99 107 ILE B N 1
ATOM 3430 C CA . ILE B 1 107 ? -2.017 18.086 -24.012 1.00 25.62 107 ILE B CA 1
ATOM 3431 C C . ILE B 1 107 ? -1.532 16.654 -24.113 1.00 25.53 107 ILE B C 1
ATOM 3432 O O . ILE B 1 107 ? -1.634 15.881 -23.152 1.00 24.26 107 ILE B O 1
ATOM 3437 N N . PHE B 1 108 ? -1.028 16.294 -25.288 1.00 21.46 108 PHE B N 1
ATOM 3438 C CA . PHE B 1 108 ? -0.528 14.951 -25.516 1.00 26.22 108 PHE B CA 1
ATOM 3439 C C . PHE B 1 108 ? 0.992 15.025 -25.563 1.00 24.14 108 PHE B C 1
ATOM 3440 O O . PHE B 1 108 ? 1.546 16.089 -25.822 1.00 22.46 108 PHE B O 1
ATOM 3448 N N . GLN B 1 109 ? 1.656 13.899 -25.328 1.00 24.22 109 GLN B N 1
ATOM 3449 C CA . GLN B 1 109 ? 3.113 13.873 -25.351 1.00 23.60 109 GLN B CA 1
ATOM 3450 C C . GLN B 1 109 ? 3.652 13.462 -26.711 1.00 25.88 109 GLN B C 1
ATOM 3451 O O . GLN B 1 109 ? 2.891 13.190 -27.633 1.00 28.91 109 GLN B O 1
ATOM 3457 N N . GLY B 1 110 ? 4.973 13.381 -26.816 1.00 26.90 110 GLY B N 1
ATOM 3458 C CA . GLY B 1 110 ? 5.603 13.073 -28.087 1.00 24.61 110 GLY B CA 1
ATOM 3459 C C . GLY B 1 110 ? 5.362 11.728 -28.736 1.00 27.99 110 GLY B C 1
ATOM 3460 O O . GLY B 1 110 ? 5.622 11.589 -29.931 1.00 24.88 110 GLY B O 1
ATOM 3461 N N . GLY B 1 111 ? 4.882 10.752 -27.968 1.00 25.00 111 GLY B N 1
ATOM 3462 C CA . GLY B 1 111 ? 4.631 9.426 -28.511 1.00 26.45 111 GLY B CA 1
ATOM 3463 C C . GLY B 1 111 ? 3.394 9.348 -29.394 1.00 27.74 111 GLY B C 1
ATOM 3464 O O . GLY B 1 111 ? 3.105 8.309 -29.990 1.00 28.60 111 GLY B O 1
ATOM 3465 N N . GLU B 1 112 ? 2.647 10.442 -29.470 1.00 25.31 112 GLU B N 1
ATOM 3466 C CA . GLU B 1 112 ? 1.452 10.481 -30.305 1.00 26.72 112 GLU B CA 1
ATOM 3467 C C . GLU B 1 112 ? 1.815 11.038 -31.686 1.00 27.91 112 GLU B C 1
ATOM 3468 O O . GLU B 1 112 ? 2.847 11.708 -31.853 1.00 22.92 112 GLU B O 1
ATOM 3474 N N . LYS B 1 113 ? 0.991 10.736 -32.684 1.00 28.41 113 LYS B N 1
ATOM 3475 C CA . LYS B 1 113 ? 1.236 11.240 -34.035 1.00 31.15 113 LYS B CA 1
ATOM 3476 C C . LYS B 1 113 ? 0.876 12.715 -34.046 1.00 28.87 113 LYS B C 1
ATOM 3477 O O . LYS B 1 113 ? 0.111 13.163 -33.201 1.00 30.15 113 LYS B O 1
ATOM 3483 N N . ALA B 1 114 ? 1.426 13.469 -34.990 1.00 29.26 114 ALA B N 1
ATOM 3484 C CA . ALA B 1 114 ? 1.091 14.886 -35.099 1.00 32.78 114 ALA B CA 1
ATOM 3485 C C . ALA B 1 114 ? -0.438 14.986 -35.224 1.00 35.78 114 ALA B C 1
ATOM 3486 O O . ALA B 1 114 ? -1.036 15.972 -34.794 1.00 38.41 114 ALA B O 1
ATOM 3488 N N . ASP B 1 115 ? -1.036 13.956 -35.832 1.00 35.91 115 ASP B N 1
ATOM 3489 C CA . ASP B 1 115 ? -2.492 13.815 -36.032 1.00 40.33 115 ASP B CA 1
ATOM 3490 C C . ASP B 1 115 ? -3.318 14.265 -34.830 1.00 38.21 115 ASP B C 1
ATOM 3491 O O . ASP B 1 115 ? -4.301 14.990 -34.966 1.00 39.34 115 ASP B O 1
ATOM 3496 N N . VAL B 1 116 ? -2.914 13.786 -33.659 1.00 33.99 116 VAL B N 1
ATOM 3497 C CA . VAL B 1 116 ? -3.612 14.023 -32.402 1.00 30.40 116 VAL B CA 1
ATOM 3498 C C . VAL B 1 116 ? -3.875 15.456 -31.963 1.00 29.17 116 VAL B C 1
ATOM 3499 O O . VAL B 1 116 ? -4.778 15.687 -31.169 1.00 27.42 116 VAL B O 1
ATOM 3503 N N . ALA B 1 117 ? -3.102 16.423 -32.444 1.00 27.67 117 ALA B N 1
ATOM 3504 C CA . ALA B 1 117 ? -3.334 17.793 -31.993 1.00 28.81 117 ALA B CA 1
ATOM 3505 C C . ALA B 1 117 ? -3.405 18.810 -33.118 1.00 26.86 117 ALA B C 1
ATOM 3506 O O . ALA B 1 117 ? -3.132 18.489 -34.275 1.00 25.42 117 ALA B O 1
ATOM 3508 N N . GLU B 1 118 ? -3.769 20.040 -32.765 1.00 26.99 118 GLU B N 1
ATOM 3509 C CA . GLU B 1 118 ? -3.864 21.129 -33.734 1.00 29.85 118 GLU B CA 1
ATOM 3510 C C . GLU B 1 118 ? -2.487 21.690 -34.049 1.00 29.96 118 GLU B C 1
ATOM 3511 O O . GLU B 1 118 ? -2.306 22.353 -35.062 1.00 29.83 118 GLU B O 1
ATOM 3517 N N . VAL B 1 119 ? -1.521 21.435 -33.166 1.00 31.76 119 VAL B N 1
ATOM 3518 C CA . VAL B 1 119 ? -0.150 21.903 -33.365 1.00 28.40 119 VAL B CA 1
ATOM 3519 C C . VAL B 1 119 ? 0.835 21.203 -32.413 1.00 26.53 119 VAL B C 1
ATOM 3520 O O . VAL B 1 119 ? 0.439 20.758 -31.339 1.00 26.54 119 VAL B O 1
ATOM 3524 N N . SER B 1 120 ? 2.100 21.071 -32.825 1.00 24.39 120 SER B N 1
ATOM 3525 C CA . SER B 1 120 ? 3.132 20.455 -31.984 1.00 25.87 120 SER B CA 1
ATOM 3526 C C . SER B 1 120 ? 3.854 21.606 -31.318 1.00 25.25 120 SER B C 1
ATOM 3527 O O . SER B 1 120 ? 3.872 22.703 -31.856 1.00 27.81 120 SER B O 1
ATOM 3530 N N . PHE B 1 121 ? 4.496 21.364 -30.186 1.00 24.54 121 PHE B N 1
ATOM 3531 C CA . PHE B 1 121 ? 5.037 22.487 -29.442 1.00 24.84 121 PHE B CA 1
ATOM 3532 C C . PHE B 1 121 ? 6.387 22.349 -28.733 1.00 25.94 121 PHE B C 1
ATOM 3533 O O . PHE B 1 121 ? 6.731 21.287 -28.222 1.00 25.60 121 PHE B O 1
ATOM 3541 N N . VAL B 1 122 ? 7.125 23.453 -28.729 1.00 23.72 122 VAL B N 1
ATOM 3542 C CA . VAL B 1 122 ? 8.387 23.624 -28.025 1.00 22.10 122 VAL B CA 1
ATOM 3543 C C . VAL B 1 122 ? 8.367 25.135 -27.732 1.00 22.87 122 VAL B C 1
ATOM 3544 O O . VAL B 1 122 ? 8.543 25.953 -28.633 1.00 26.54 122 VAL B O 1
ATOM 3548 N N . ALA B 1 123 ? 8.124 25.489 -26.472 1.00 22.31 123 ALA B N 1
ATOM 3549 C CA . ALA B 1 123 ? 7.993 26.885 -26.055 1.00 21.12 123 ALA B CA 1
ATOM 3550 C C . ALA B 1 123 ? 8.916 27.889 -26.692 1.00 20.28 123 ALA B C 1
ATOM 3551 O O . ALA B 1 123 ? 8.445 28.823 -27.342 1.00 22.74 123 ALA B O 1
ATOM 3553 N N . GLN B 1 124 ? 10.218 27.718 -26.519 1.00 19.14 124 GLN B N 1
ATOM 3554 C CA . GLN B 1 124 ? 11.157 28.685 -27.078 1.00 21.22 124 GLN B CA 1
ATOM 3555 C C . GLN B 1 124 ? 11.157 28.743 -28.604 1.00 20.93 124 GLN B C 1
ATOM 3556 O O . GLN B 1 124 ? 11.721 29.671 -29.189 1.00 19.90 124 GLN B O 1
ATOM 3562 N N . ALA B 1 125 ? 10.516 27.779 -29.259 1.00 18.14 125 ALA B N 1
ATOM 3563 C CA . ALA B 1 125 ? 10.501 27.779 -30.731 1.00 22.76 125 ALA B CA 1
ATOM 3564 C C . ALA B 1 125 ? 9.222 28.321 -31.356 1.00 22.31 125 ALA B C 1
ATOM 3565 O O . ALA B 1 125 ? 9.271 29.209 -32.201 1.00 24.56 125 ALA B O 1
ATOM 3567 N N . ASN B 1 126 ? 8.076 27.789 -30.945 1.00 23.83 126 ASN B N 1
ATOM 3568 C CA . ASN B 1 126 ? 6.820 28.225 -31.530 1.00 24.32 126 ASN B CA 1
ATOM 3569 C C . ASN B 1 126 ? 5.696 28.426 -30.522 1.00 22.37 126 ASN B C 1
ATOM 3570 O O . ASN B 1 126 ? 4.536 28.127 -30.801 1.00 26.27 126 ASN B O 1
ATOM 3575 N N . TYR B 1 127 ? 6.044 28.950 -29.358 1.00 21.58 127 TYR B N 1
ATOM 3576 C CA . TYR B 1 127 ? 5.060 29.189 -28.308 1.00 25.24 127 TYR B CA 1
ATOM 3577 C C . TYR B 1 127 ? 3.783 29.828 -28.852 1.00 25.68 127 TYR B C 1
ATOM 3578 O O . TYR B 1 127 ? 2.682 29.371 -28.568 1.00 23.84 127 TYR B O 1
ATOM 3587 N N . GLU B 1 128 ? 3.936 30.885 -29.645 1.00 25.15 128 GLU B N 1
ATOM 3588 C CA . GLU B 1 128 ? 2.771 31.584 -30.173 1.00 28.29 128 GLU B CA 1
ATOM 3589 C C . GLU B 1 128 ? 1.807 30.695 -30.952 1.00 29.86 128 GLU B C 1
ATOM 3590 O O . GLU B 1 128 ? 0.601 30.950 -30.965 1.00 24.50 128 GLU B O 1
ATOM 3596 N N . ALA B 1 129 ? 2.319 29.638 -31.577 1.00 27.23 129 ALA B N 1
ATOM 3597 C CA . ALA B 1 129 ? 1.451 28.755 -32.350 1.00 28.83 129 ALA B CA 1
ATOM 3598 C C . ALA B 1 129 ? 0.393 28.003 -31.524 1.00 27.06 129 ALA B C 1
ATOM 3599 O O . ALA B 1 129 ? -0.588 27.516 -32.080 1.00 26.72 129 ALA B O 1
ATOM 3601 N N . ALA B 1 130 ? 0.578 27.914 -30.209 1.00 24.24 130 ALA B N 1
ATOM 3602 C CA . ALA B 1 130 ? -0.393 27.219 -29.361 1.00 22.95 130 ALA B CA 1
ATOM 3603 C C . ALA B 1 130 ? -1.356 28.177 -28.638 1.00 25.40 130 ALA B C 1
ATOM 3604 O O . ALA B 1 130 ? -2.264 27.743 -27.932 1.00 25.01 130 ALA B O 1
ATOM 3606 N N . LEU B 1 131 ? -1.155 29.478 -28.809 1.00 25.80 131 LEU B N 1
ATOM 3607 C CA . LEU B 1 131 ? -2.008 30.457 -28.142 1.00 29.49 131 LEU B CA 1
ATOM 3608 C C . LEU B 1 131 ? -3.486 30.173 -28.358 1.00 29.99 131 LEU B C 1
ATOM 3609 O O . LEU B 1 131 ? -3.978 30.241 -29.485 1.00 27.04 131 LEU B O 1
ATOM 3614 N N . GLY B 1 132 ? -4.184 29.834 -27.276 1.00 33.73 132 GLY B N 1
ATOM 3615 C CA . GLY B 1 132 ? -5.612 29.560 -27.360 1.00 33.42 132 GLY B CA 1
ATOM 3616 C C . GLY B 1 132 ? -6.074 28.204 -27.881 1.00 34.35 132 GLY B C 1
ATOM 3617 O O . GLY B 1 132 ? -7.267 27.914 -27.857 1.00 32.73 132 GLY B O 1
ATOM 3618 N N . LYS B 1 133 ? -5.155 27.361 -28.341 1.00 34.75 133 LYS B N 1
ATOM 3619 C CA . LYS B 1 133 ? -5.540 26.054 -28.868 1.00 32.74 133 LYS B CA 1
ATOM 3620 C C . LYS B 1 133 ? -6.201 25.163 -27.814 1.00 30.64 133 LYS B C 1
ATOM 3621 O O . LYS B 1 133 ? -6.125 25.433 -26.618 1.00 26.66 133 LYS B O 1
ATOM 3627 N N . ASN B 1 134 ? -6.867 24.111 -28.271 1.00 32.53 134 ASN B N 1
ATOM 3628 C CA . ASN B 1 134 ? -7.542 23.189 -27.371 1.00 32.14 134 ASN B CA 1
ATOM 3629 C C . ASN B 1 134 ? -6.774 21.889 -27.223 1.00 33.13 134 ASN B C 1
ATOM 3630 O O . ASN B 1 134 ? -6.789 21.270 -26.164 1.00 32.12 134 ASN B O 1
ATOM 3635 N N . TYR B 1 135 ? -6.117 21.470 -28.297 1.00 34.07 135 TYR B N 1
ATOM 3636 C CA . TYR B 1 135 ? -5.349 20.236 -28.283 1.00 33.06 135 TYR B CA 1
ATOM 3637 C C . TYR B 1 135 ? -3.961 20.489 -28.838 1.00 34.70 135 TYR B C 1
ATOM 3638 O O . TYR B 1 135 ? -3.792 20.827 -30.011 1.00 33.33 135 TYR B O 1
ATOM 3647 N N . VAL B 1 136 ? -2.971 20.332 -27.965 1.00 34.92 136 VAL B N 1
ATOM 3648 C CA . VAL B 1 136 ? -1.575 20.548 -28.310 1.00 30.95 136 VAL B CA 1
ATOM 3649 C C . VAL B 1 136 ? -0.747 19.329 -27.937 1.00 29.22 136 VAL B C 1
ATOM 3650 O O . VAL B 1 136 ? -1.023 18.663 -26.941 1.00 27.98 136 VAL B O 1
ATOM 3654 N N . ARG B 1 137 ? 0.256 19.013 -28.743 1.00 30.97 137 ARG B N 1
ATOM 3655 C CA . ARG B 1 137 ? 1.113 17.890 -28.393 1.00 29.25 137 ARG B CA 1
ATOM 3656 C C . ARG B 1 137 ? 2.556 18.365 -28.218 1.00 27.40 137 ARG B C 1
ATOM 3657 O O . ARG B 1 137 ? 3.136 19.041 -29.077 1.00 23.41 137 ARG B O 1
ATOM 3665 N N . VAL B 1 138 ? 3.111 18.055 -27.058 1.00 28.36 138 VAL B N 1
ATOM 3666 C CA . VAL B 1 138 ? 4.486 18.416 -26.758 1.00 25.31 138 VAL B CA 1
ATOM 3667 C C . VAL B 1 138 ? 5.295 17.323 -27.433 1.00 24.14 138 VAL B C 1
ATOM 3668 O O . VAL B 1 138 ? 5.035 16.132 -27.220 1.00 22.82 138 VAL B O 1
ATOM 3672 N N . VAL B 1 139 ? 6.253 17.716 -28.267 1.00 20.89 139 VAL B N 1
ATOM 3673 C CA . VAL B 1 139 ? 7.055 16.725 -28.973 1.00 19.79 139 VAL B CA 1
ATOM 3674 C C . VAL B 1 139 ? 7.940 15.895 -28.069 1.00 19.06 139 VAL B C 1
ATOM 3675 O O . VAL B 1 139 ? 8.138 16.229 -26.893 1.00 17.63 139 VAL B O 1
ATOM 3679 N N . SER B 1 140 ? 8.433 14.785 -28.612 1.00 19.39 140 SER B N 1
ATOM 3680 C CA . SER B 1 140 ? 9.278 13.855 -27.851 1.00 21.54 140 SER B CA 1
ATOM 3681 C C . SER B 1 140 ? 10.493 14.508 -27.199 1.00 18.13 140 SER B C 1
ATOM 3682 O O . SER B 1 140 ? 10.876 15.636 -27.514 1.00 17.10 140 SER B O 1
ATOM 3685 N N . CYS B 1 141 ? 11.099 13.759 -26.290 1.00 20.74 141 CYS B N 1
ATOM 3686 C CA . CYS B 1 141 ? 12.286 14.186 -25.575 1.00 21.20 141 CYS B CA 1
ATOM 3687 C C . CYS B 1 141 ? 13.382 14.526 -26.586 1.00 21.72 141 CYS B C 1
ATOM 3688 O O . CYS B 1 141 ? 14.042 15.553 -26.469 1.00 17.63 141 CYS B O 1
ATOM 3691 N N . ASN B 1 142 ? 13.570 13.656 -27.582 1.00 20.67 142 ASN B N 1
ATOM 3692 C CA . ASN B 1 142 ? 14.596 13.868 -28.597 1.00 25.09 142 ASN B CA 1
ATOM 3693 C C . ASN B 1 142 ? 14.260 15.019 -29.548 1.00 26.52 142 ASN B C 1
ATOM 3694 O O . ASN B 1 142 ? 15.131 15.800 -29.932 1.00 28.13 142 ASN B O 1
ATOM 3699 N N . THR B 1 143 ? 12.998 15.138 -29.932 1.00 25.18 143 THR B N 1
ATOM 3700 C CA . THR B 1 143 ? 12.635 16.219 -30.836 1.00 24.98 143 THR B CA 1
ATOM 3701 C C . THR B 1 143 ? 12.829 17.544 -30.126 1.00 21.23 143 THR B C 1
ATOM 3702 O O . THR B 1 143 ? 13.296 18.508 -30.728 1.00 23.54 143 THR B O 1
ATOM 3706 N N . THR B 1 144 ? 12.487 17.583 -28.844 1.00 21.24 144 THR B N 1
ATOM 3707 C CA . THR B 1 144 ? 12.627 18.807 -28.055 1.00 19.58 144 THR B CA 1
ATOM 3708 C C . THR B 1 144 ? 14.087 19.237 -27.975 1.00 18.67 144 THR B C 1
ATOM 3709 O O . THR B 1 144 ? 14.397 20.421 -28.103 1.00 18.21 144 THR B O 1
ATOM 3713 N N . GLY B 1 145 ? 14.982 18.275 -27.763 1.00 18.48 145 GLY B N 1
ATOM 3714 C CA . GLY B 1 145 ? 16.392 18.593 -27.670 1.00 17.29 145 GLY B CA 1
ATOM 3715 C C . GLY B 1 145 ? 16.925 19.126 -28.990 1.00 20.94 145 GLY B C 1
ATOM 3716 O O . GLY B 1 145 ? 17.672 20.105 -29.011 1.00 16.60 145 GLY B O 1
ATOM 3717 N N . LEU B 1 146 ? 16.553 18.470 -30.088 1.00 18.46 146 LEU B N 1
ATOM 3718 C CA . LEU B 1 146 ? 16.986 18.876 -31.410 1.00 22.79 146 LEU B CA 1
ATOM 3719 C C . LEU B 1 146 ? 16.458 20.285 -31.709 1.00 23.94 146 LEU B C 1
ATOM 3720 O O . LEU B 1 146 ? 17.191 21.145 -32.207 1.00 25.80 146 LEU B O 1
ATOM 3725 N N . VAL B 1 147 ? 15.188 20.524 -31.394 1.00 20.18 147 VAL B N 1
ATOM 3726 C CA . VAL B 1 147 ? 14.578 21.831 -31.651 1.00 20.93 147 VAL B CA 1
ATOM 3727 C C . VAL B 1 147 ? 15.249 22.970 -30.889 1.00 18.70 147 VAL B C 1
ATOM 3728 O O . VAL B 1 147 ? 15.589 23.998 -31.470 1.00 16.96 147 VAL B O 1
ATOM 3732 N N . ARG B 1 148 ? 15.446 22.791 -29.588 1.00 19.95 148 ARG B N 1
ATOM 3733 C CA . ARG B 1 148 ? 16.055 23.839 -28.787 1.00 21.09 148 ARG B CA 1
ATOM 3734 C C . ARG B 1 148 ? 17.363 24.407 -29.326 1.00 21.54 148 ARG B C 1
ATOM 3735 O O . ARG B 1 148 ? 17.511 25.628 -29.375 1.00 20.12 148 ARG B O 1
ATOM 3743 N N . THR B 1 149 ? 18.297 23.550 -29.746 1.00 18.28 149 THR B N 1
ATOM 3744 C CA . THR B 1 149 ? 19.567 24.048 -30.275 1.00 18.19 149 THR B CA 1
ATOM 3745 C C . THR B 1 149 ? 19.499 24.398 -31.766 1.00 18.86 149 THR B C 1
ATOM 3746 O O . THR B 1 149 ? 20.099 25.387 -32.193 1.00 19.71 149 THR B O 1
ATOM 3750 N N . LEU B 1 150 ? 18.761 23.613 -32.554 1.00 18.45 150 LEU B N 1
ATOM 3751 C CA . LEU B 1 150 ? 18.643 23.887 -33.981 1.00 19.75 150 LEU B CA 1
ATOM 3752 C C . LEU B 1 150 ? 17.861 25.190 -34.209 1.00 24.31 150 LEU B C 1
ATOM 3753 O O . LEU B 1 150 ? 18.189 25.999 -35.092 1.00 22.88 150 LEU B O 1
ATOM 3758 N N . SER B 1 151 ? 16.823 25.404 -33.415 1.00 22.57 151 SER B N 1
ATOM 3759 C CA . SER B 1 151 ? 16.051 26.627 -33.571 1.00 21.69 151 SER B CA 1
ATOM 3760 C C . SER B 1 151 ? 16.974 27.834 -33.361 1.00 26.14 151 SER B C 1
ATOM 3761 O O . SER B 1 151 ? 16.898 28.804 -34.111 1.00 22.96 151 SER B O 1
ATOM 3764 N N . ALA B 1 152 ? 17.863 27.756 -32.369 1.00 22.05 152 ALA B N 1
ATOM 3765 C CA . ALA B 1 152 ? 18.782 28.854 -32.081 1.00 23.77 152 ALA B CA 1
ATOM 3766 C C . ALA B 1 152 ? 19.706 29.223 -33.246 1.00 25.39 152 ALA B C 1
ATOM 3767 O O . ALA B 1 152 ? 20.205 30.350 -33.301 1.00 24.30 152 ALA B O 1
ATOM 3769 N N . ILE B 1 153 ? 19.947 28.285 -34.158 1.00 23.53 153 ILE B N 1
ATOM 3770 C CA . ILE B 1 153 ? 20.818 28.559 -35.296 1.00 29.42 153 ILE B CA 1
ATOM 3771 C C . ILE B 1 153 ? 20.148 28.302 -36.645 1.00 29.72 153 ILE B C 1
ATOM 3772 O O . ILE B 1 153 ? 20.831 28.173 -37.662 1.00 27.10 153 ILE B O 1
ATOM 3777 N N . ARG B 1 154 ? 18.820 28.236 -36.657 1.00 33.67 154 ARG B N 1
ATOM 3778 C CA . ARG B 1 154 ? 18.086 27.943 -37.887 1.00 35.42 154 ARG B CA 1
ATOM 3779 C C . ARG B 1 154 ? 18.378 28.875 -39.051 1.00 34.68 154 ARG B C 1
ATOM 3780 O O . ARG B 1 154 ? 18.420 28.432 -40.187 1.00 36.59 154 ARG B O 1
ATOM 3788 N N . GLU B 1 155 ? 18.593 30.156 -38.777 1.00 36.09 155 GLU B N 1
ATOM 3789 C CA . GLU B 1 155 ? 18.861 31.111 -39.846 1.00 36.68 155 GLU B CA 1
ATOM 3790 C C . GLU B 1 155 ? 20.164 30.809 -40.587 1.00 37.42 155 GLU B C 1
ATOM 3791 O O . GLU B 1 155 ? 20.383 31.306 -41.691 1.00 34.46 155 GLU B O 1
ATOM 3797 N N . TYR B 1 156 ? 21.040 30.011 -39.981 1.00 35.03 156 TYR B N 1
ATOM 3798 C CA . TYR B 1 156 ? 22.295 29.659 -40.640 1.00 35.87 156 TYR B CA 1
ATOM 3799 C C . TYR B 1 156 ? 22.237 28.242 -41.205 1.00 34.83 156 TYR B C 1
ATOM 3800 O O . TYR B 1 156 ? 23.138 27.817 -41.924 1.00 32.92 156 TYR B O 1
ATOM 3809 N N . ALA B 1 157 ? 21.165 27.519 -40.892 1.00 35.81 157 ALA B N 1
ATOM 3810 C CA . ALA B 1 157 ? 21.028 26.132 -41.330 1.00 33.65 157 ALA B CA 1
ATOM 3811 C C . ALA B 1 157 ? 20.417 25.931 -42.696 1.00 32.70 157 ALA B C 1
ATOM 3812 O O . ALA B 1 157 ? 19.267 26.283 -42.951 1.00 36.47 157 ALA B O 1
ATOM 3814 N N . ASP B 1 158 ? 21.202 25.344 -43.579 1.00 30.72 158 ASP B N 1
ATOM 3815 C CA . ASP B 1 158 ? 20.751 25.055 -44.916 1.00 29.60 158 ASP B CA 1
ATOM 3816 C C . ASP B 1 158 ? 20.246 23.608 -44.913 1.00 29.97 158 ASP B C 1
ATOM 3817 O O . ASP B 1 158 ? 19.252 23.286 -45.561 1.00 27.52 158 ASP B O 1
ATOM 3822 N N . TYR B 1 159 ? 20.931 22.742 -44.165 1.00 25.88 159 TYR B N 1
ATOM 3823 C CA . TYR B 1 159 ? 20.559 21.325 -44.078 1.00 27.96 159 TYR B CA 1
ATOM 3824 C C . TYR B 1 159 ? 21.080 20.741 -42.775 1.00 25.55 159 TYR B C 1
ATOM 3825 O O . TYR B 1 159 ? 22.128 21.151 -42.302 1.00 26.06 159 TYR B O 1
ATOM 3834 N N . VAL B 1 160 ? 20.349 19.791 -42.199 1.00 22.18 160 VAL B N 1
ATOM 3835 C CA . VAL B 1 160 ? 20.767 19.166 -40.946 1.00 22.01 160 VAL B CA 1
ATOM 3836 C C . VAL B 1 160 ? 20.675 17.636 -41.018 1.00 24.11 160 VAL B C 1
ATOM 3837 O O . VAL B 1 160 ? 19.710 17.077 -41.560 1.00 20.73 160 VAL B O 1
ATOM 3841 N N . TYR B 1 161 ? 21.698 16.969 -40.490 1.00 22.10 161 TYR B N 1
ATOM 3842 C CA . TYR B 1 161 ? 21.701 15.513 -40.413 1.00 21.93 161 TYR B CA 1
ATOM 3843 C C . TYR B 1 161 ? 22.105 15.208 -38.978 1.00 20.91 161 TYR B C 1
ATOM 3844 O O . TYR B 1 161 ? 23.174 15.625 -38.546 1.00 18.66 161 TYR B O 1
ATOM 3853 N N . ALA B 1 162 ? 21.248 14.518 -38.232 1.00 19.47 162 ALA B N 1
ATOM 3854 C CA . ALA B 1 162 ? 21.556 14.185 -36.846 1.00 17.01 162 ALA B CA 1
ATOM 3855 C C . ALA B 1 162 ? 21.347 12.709 -36.570 1.00 19.50 162 ALA B C 1
ATOM 3856 O O . ALA B 1 162 ? 20.389 12.104 -37.053 1.00 18.60 162 ALA B O 1
ATOM 3858 N N . VAL B 1 163 ? 22.247 12.149 -35.770 1.00 17.02 163 VAL B N 1
ATOM 3859 C CA . VAL B 1 163 ? 22.195 10.753 -35.393 1.00 17.25 163 VAL B CA 1
ATOM 3860 C C . VAL B 1 163 ? 21.775 10.699 -33.925 1.00 21.95 163 VAL B C 1
ATOM 3861 O O . VAL B 1 163 ? 22.375 11.368 -33.070 1.00 18.05 163 VAL B O 1
ATOM 3865 N N . MET B 1 164 ? 20.724 9.924 -33.653 1.00 20.52 164 MET B N 1
ATOM 3866 C CA . MET B 1 164 ? 20.198 9.762 -32.306 1.00 22.20 164 MET B CA 1
ATOM 3867 C C . MET B 1 164 ? 20.738 8.480 -31.666 1.00 19.88 164 MET B C 1
ATOM 3868 O O . MET B 1 164 ? 20.434 7.366 -32.118 1.00 18.03 164 MET B O 1
ATOM 3873 N N . ILE B 1 165 ? 21.551 8.633 -30.629 1.00 16.05 165 ILE B N 1
ATOM 3874 C CA . ILE B 1 165 ? 22.063 7.478 -29.917 1.00 17.53 165 ILE B CA 1
ATOM 3875 C C . ILE B 1 165 ? 21.236 7.454 -28.642 1.00 18.81 165 ILE B C 1
ATOM 3876 O O . ILE B 1 165 ? 21.579 8.112 -27.652 1.00 18.29 165 ILE B O 1
ATOM 3881 N N . ARG B 1 166 ? 20.137 6.692 -28.666 1.00 16.86 166 ARG B N 1
ATOM 3882 C CA . ARG B 1 166 ? 19.219 6.672 -27.531 1.00 17.87 166 ARG B CA 1
ATOM 3883 C C . ARG B 1 166 ? 19.345 5.588 -26.480 1.00 19.80 166 ARG B C 1
ATOM 3884 O O . ARG B 1 166 ? 19.786 4.463 -26.772 1.00 20.77 166 ARG B O 1
ATOM 3892 N N . ARG B 1 167 ? 18.945 5.936 -25.251 1.00 15.01 167 ARG B N 1
ATOM 3893 C CA . ARG B 1 167 ? 18.967 4.989 -24.151 1.00 15.33 167 ARG B CA 1
ATOM 3894 C C . ARG B 1 167 ? 17.914 3.933 -24.486 1.00 15.99 167 ARG B C 1
ATOM 3895 O O . ARG B 1 167 ? 16.941 4.232 -25.176 1.00 14.81 167 ARG B O 1
ATOM 3903 N N . ALA B 1 168 ? 18.123 2.712 -24.005 1.00 17.34 168 ALA B N 1
ATOM 3904 C CA . ALA B 1 168 ? 17.227 1.597 -24.285 1.00 18.06 168 ALA B CA 1
ATOM 3905 C C . ALA B 1 168 ? 16.017 1.534 -23.359 1.00 21.82 168 ALA B C 1
ATOM 3906 O O . ALA B 1 168 ? 14.961 1.014 -23.734 1.00 20.44 168 ALA B O 1
ATOM 3908 N N . ALA B 1 169 ? 16.163 2.075 -22.155 1.00 17.99 169 ALA B N 1
ATOM 3909 C CA . ALA B 1 169 ? 15.073 2.046 -21.202 1.00 18.03 169 ALA B CA 1
ATOM 3910 C C . ALA B 1 169 ? 15.373 2.997 -20.073 1.00 16.10 169 ALA B C 1
ATOM 3911 O O . ALA B 1 169 ? 16.534 3.189 -19.702 1.00 16.56 169 ALA B O 1
ATOM 3913 N N . ASP B 1 170 ? 14.324 3.591 -19.518 1.00 17.15 170 ASP B N 1
ATOM 3914 C CA . ASP B 1 170 ? 14.505 4.523 -18.415 1.00 18.64 170 ASP B CA 1
ATOM 3915 C C . ASP B 1 170 ? 14.977 3.727 -17.210 1.00 16.88 170 ASP B C 1
ATOM 3916 O O . ASP B 1 170 ? 14.732 2.531 -17.110 1.00 15.81 170 ASP B O 1
ATOM 3921 N N . PRO B 1 171 ? 15.665 4.380 -16.277 1.00 18.75 171 PRO B N 1
ATOM 3922 C CA . PRO B 1 171 ? 16.173 3.691 -15.081 1.00 18.70 171 PRO B CA 1
ATOM 3923 C C . PRO B 1 171 ? 15.179 2.840 -14.280 1.00 20.81 171 PRO B C 1
ATOM 3924 O O . PRO B 1 171 ? 15.543 1.801 -13.726 1.00 17.44 171 PRO B O 1
ATOM 3928 N N . ASN B 1 172 ? 13.921 3.254 -14.235 1.00 19.70 172 ASN B N 1
ATOM 3929 C CA . ASN B 1 172 ? 12.933 2.493 -13.485 1.00 21.63 172 ASN B CA 1
ATOM 3930 C C . ASN B 1 172 ? 12.286 1.435 -14.368 1.00 21.93 172 ASN B C 1
ATOM 3931 O O . ASN B 1 172 ? 11.364 0.755 -13.938 1.00 17.19 172 ASN B O 1
ATOM 3936 N N . ASP B 1 173 ? 12.776 1.298 -15.600 1.00 21.60 173 ASP B N 1
ATOM 3937 C CA . ASP B 1 173 ? 12.237 0.300 -16.528 1.00 23.12 173 ASP B CA 1
ATOM 3938 C C . ASP B 1 173 ? 13.191 -0.886 -16.586 1.00 25.86 173 ASP B C 1
ATOM 3939 O O . ASP B 1 173 ? 14.230 -0.848 -17.265 1.00 22.58 173 ASP B O 1
ATOM 3944 N N . THR B 1 174 ? 12.843 -1.944 -15.870 1.00 20.72 174 THR B N 1
ATOM 3945 C CA . THR B 1 174 ? 13.701 -3.113 -15.847 1.00 20.18 174 THR B CA 1
ATOM 3946 C C . THR B 1 174 ? 13.170 -4.282 -16.698 1.00 22.10 174 THR B C 1
ATOM 3947 O O . THR B 1 174 ? 13.648 -5.399 -16.592 1.00 23.50 174 THR B O 1
ATOM 3951 N N . LYS B 1 175 ? 12.206 -4.025 -17.567 1.00 21.73 175 LYS B N 1
ATOM 3952 C CA . LYS B 1 175 ? 11.654 -5.112 -18.376 1.00 26.16 175 LYS B CA 1
ATOM 3953 C C . LYS B 1 175 ? 11.866 -4.830 -19.854 1.00 26.61 175 LYS B C 1
ATOM 3954 O O . LYS B 1 175 ? 11.030 -5.147 -20.686 1.00 33.29 175 LYS B O 1
ATOM 3960 N N . ARG B 1 176 ? 12.995 -4.228 -20.178 1.00 26.08 176 ARG B N 1
ATOM 3961 C CA . ARG B 1 176 ? 13.268 -3.880 -21.557 1.00 28.38 176 ARG B CA 1
ATOM 3962 C C . ARG B 1 176 ? 14.751 -4.066 -21.871 1.00 26.13 176 ARG B C 1
ATOM 3963 O O . ARG B 1 176 ? 15.625 -3.644 -21.094 1.00 19.73 176 ARG B O 1
ATOM 3971 N N . GLY B 1 177 ? 15.029 -4.726 -22.995 1.00 23.79 177 GLY B N 1
ATOM 3972 C CA . GLY B 1 177 ? 16.397 -4.933 -23.423 1.00 20.12 177 GLY B CA 1
ATOM 3973 C C . GLY B 1 177 ? 16.705 -3.801 -24.383 1.00 21.67 177 GLY B C 1
ATOM 3974 O O . GLY B 1 177 ? 15.934 -2.844 -24.453 1.00 20.01 177 GLY B O 1
ATOM 3975 N N . PRO B 1 178 ? 17.809 -3.864 -25.141 1.00 22.85 178 PRO B N 1
ATOM 3976 C CA . PRO B 1 178 ? 18.804 -4.942 -25.161 1.00 22.52 178 PRO B CA 1
ATOM 3977 C C . PRO B 1 178 ? 19.844 -4.811 -24.047 1.00 24.53 178 PRO B C 1
ATOM 3978 O O . PRO B 1 178 ? 20.296 -3.717 -23.739 1.00 23.88 178 PRO B O 1
ATOM 3982 N N . ILE B 1 179 ? 20.231 -5.935 -23.459 1.00 25.00 179 ILE B N 1
ATOM 3983 C CA . ILE B 1 179 ? 21.260 -5.938 -22.420 1.00 22.81 179 ILE B CA 1
ATOM 3984 C C . ILE B 1 179 ? 22.650 -5.718 -23.054 1.00 22.22 179 ILE B C 1
ATOM 3985 O O . ILE B 1 179 ? 23.499 -5.011 -22.494 1.00 17.14 179 ILE B O 1
ATOM 3990 N N . ASN B 1 180 ? 22.878 -6.313 -24.227 1.00 21.09 180 ASN B N 1
ATOM 3991 C CA . ASN B 1 180 ? 24.169 -6.173 -24.901 1.00 18.77 180 ASN B CA 1
ATOM 3992 C C . ASN B 1 180 ? 24.076 -6.221 -26.410 1.00 19.33 180 ASN B C 1
ATOM 3993 O O . ASN B 1 180 ? 24.289 -7.274 -27.021 1.00 15.13 180 ASN B O 1
ATOM 3998 N N . ALA B 1 181 ? 23.771 -5.076 -27.006 1.00 17.31 181 ALA B N 1
ATOM 3999 C CA . ALA B 1 181 ? 23.657 -4.946 -28.453 1.00 16.77 181 ALA B CA 1
ATOM 4000 C C . ALA B 1 181 ? 23.364 -3.518 -28.825 1.00 17.62 181 ALA B C 1
ATOM 4001 O O . ALA B 1 181 ? 23.025 -2.697 -27.971 1.00 15.47 181 ALA B O 1
ATOM 4003 N N . ILE B 1 182 ? 23.498 -3.244 -30.117 1.00 17.08 182 ILE B N 1
ATOM 4004 C CA . ILE B 1 182 ? 23.158 -1.944 -30.689 1.00 19.42 182 ILE B CA 1
ATOM 4005 C C . ILE B 1 182 ? 22.036 -2.279 -31.687 1.00 19.60 182 ILE B C 1
ATOM 4006 O O . ILE B 1 182 ? 22.204 -3.111 -32.567 1.00 21.40 182 ILE B O 1
ATOM 4011 N N . LYS B 1 183 ? 20.882 -1.653 -31.502 1.00 19.84 183 LYS B N 1
ATOM 4012 C CA . LYS B 1 183 ? 19.717 -1.897 -32.339 1.00 19.40 183 LYS B CA 1
ATOM 4013 C C . LYS B 1 183 ? 19.485 -0.701 -33.227 1.00 16.32 183 LYS B C 1
ATOM 4014 O O . LYS B 1 183 ? 19.069 0.358 -32.767 1.00 17.44 183 LYS B O 1
ATOM 4020 N N . PRO B 1 184 ? 19.731 -0.861 -34.531 1.00 16.46 184 PRO B N 1
ATOM 4021 C CA . PRO B 1 184 ? 19.527 0.270 -35.433 1.00 17.45 184 PRO B CA 1
ATOM 4022 C C . PRO B 1 184 ? 18.104 0.389 -35.919 1.00 22.03 184 PRO B C 1
ATOM 4023 O O . PRO B 1 184 ? 17.399 -0.619 -36.045 1.00 23.55 184 PRO B O 1
ATOM 4027 N N . THR B 1 185 ? 17.680 1.620 -36.186 1.00 16.82 185 THR B N 1
ATOM 4028 C CA . THR B 1 185 ? 16.378 1.843 -36.767 1.00 21.64 185 THR B CA 1
ATOM 4029 C C . THR B 1 185 ? 16.709 1.804 -38.266 1.00 22.50 185 THR B C 1
ATOM 4030 O O . THR B 1 185 ? 17.466 2.637 -38.766 1.00 20.48 185 THR B O 1
ATOM 4034 N N . VAL B 1 186 ? 16.179 0.814 -38.975 1.00 26.11 186 VAL B N 1
ATOM 4035 C CA . VAL B 1 186 ? 16.477 0.685 -40.392 1.00 27.38 186 VAL B CA 1
ATOM 4036 C C . VAL B 1 186 ? 15.698 1.646 -41.262 1.00 31.81 186 VAL B C 1
ATOM 4037 O O . VAL B 1 186 ? 16.056 1.850 -42.425 1.00 32.84 186 VAL B O 1
ATOM 4041 N N . GLU B 1 187 ? 14.641 2.237 -40.707 1.00 30.36 187 GLU B N 1
ATOM 4042 C CA . GLU B 1 187 ? 13.856 3.208 -41.450 1.00 32.29 187 GLU B CA 1
ATOM 4043 C C . GLU B 1 187 ? 14.725 4.457 -41.548 1.00 35.30 187 GLU B C 1
ATOM 4044 O O . GLU B 1 187 ? 15.002 5.131 -40.551 1.00 26.85 187 GLU B O 1
ATOM 4050 N N . VAL B 1 188 ? 15.177 4.741 -42.763 1.00 37.67 188 VAL B N 1
ATOM 4051 C CA . VAL B 1 188 ? 16.035 5.888 -43.014 1.00 42.12 188 VAL B CA 1
ATOM 4052 C C . VAL B 1 188 ? 15.510 6.671 -44.199 1.00 45.75 188 VAL B C 1
ATOM 4053 O O . VAL B 1 188 ? 15.293 6.111 -45.275 1.00 46.07 188 VAL B O 1
ATOM 4057 N N . PRO B 1 189 ? 15.298 7.982 -44.021 1.00 46.78 189 PRO B N 1
ATOM 4058 C CA . PRO B 1 189 ? 15.523 8.738 -42.785 1.00 45.06 189 PRO B CA 1
ATOM 4059 C C . PRO B 1 189 ? 14.596 8.350 -41.631 1.00 43.29 189 PRO B C 1
ATOM 4060 O O . PRO B 1 189 ? 13.527 7.775 -41.840 1.00 43.70 189 PRO B O 1
ATOM 4064 N N . SER B 1 190 ? 15.037 8.661 -40.414 1.00 40.12 190 SER B N 1
ATOM 4065 C CA . SER B 1 190 ? 14.312 8.374 -39.175 1.00 38.61 190 SER B CA 1
ATOM 4066 C C . SER B 1 190 ? 13.101 9.296 -39.048 1.00 39.49 190 SER B C 1
ATOM 4067 O O . SER B 1 190 ? 12.992 10.269 -39.787 1.00 38.80 190 SER B O 1
ATOM 4070 N N . HIS B 1 191 ? 12.207 9.013 -38.105 1.00 36.78 191 HIS B N 1
ATOM 4071 C CA . HIS B 1 191 ? 11.012 9.838 -37.943 1.00 39.68 191 HIS B CA 1
ATOM 4072 C C . HIS B 1 191 ? 11.244 11.085 -37.091 1.00 36.74 191 HIS B C 1
ATOM 4073 O O . HIS B 1 191 ? 10.370 11.943 -36.974 1.00 36.48 191 HIS B O 1
ATOM 4080 N N . HIS B 1 192 ? 12.426 11.190 -36.504 1.00 34.85 192 HIS B N 1
ATOM 4081 C CA . HIS B 1 192 ? 12.761 12.349 -35.689 1.00 30.23 192 HIS B CA 1
ATOM 4082 C C . HIS B 1 192 ? 12.786 13.622 -36.541 1.00 27.24 192 HIS B C 1
ATOM 4083 O O . HIS B 1 192 ? 12.391 14.689 -36.092 1.00 20.51 192 HIS B O 1
ATOM 4090 N N . GLY B 1 193 ? 13.267 13.508 -37.773 1.00 23.70 193 GLY B N 1
ATOM 4091 C CA . GLY B 1 193 ? 13.329 14.676 -38.626 1.00 24.46 193 GLY B CA 1
ATOM 4092 C C . GLY B 1 193 ? 11.959 15.263 -38.912 1.00 20.90 193 GLY B C 1
ATOM 4093 O O . GLY B 1 193 ? 11.715 16.436 -38.644 1.00 21.00 193 GLY B O 1
ATOM 4094 N N . PRO B 1 194 ? 11.031 14.472 -39.455 1.00 20.86 194 PRO B N 1
ATOM 4095 C CA . PRO B 1 194 ? 9.723 15.080 -39.717 1.00 22.92 194 PRO B CA 1
ATOM 4096 C C . PRO B 1 194 ? 9.091 15.620 -38.444 1.00 25.01 194 PRO B C 1
ATOM 4097 O O . PRO B 1 194 ? 8.356 16.609 -38.486 1.00 19.54 194 PRO B O 1
ATOM 4101 N N . ASP B 1 195 ? 9.384 14.979 -37.316 1.00 21.94 195 ASP B N 1
ATOM 4102 C CA . ASP B 1 195 ? 8.836 15.458 -36.059 1.00 22.83 195 ASP B CA 1
ATOM 4103 C C . ASP B 1 195 ? 9.403 16.828 -35.702 1.00 24.61 195 ASP B C 1
ATOM 4104 O O . ASP B 1 195 ? 8.708 17.668 -35.124 1.00 23.46 195 ASP B O 1
ATOM 4109 N N . VAL B 1 196 ? 10.664 17.063 -36.051 1.00 23.44 196 VAL B N 1
ATOM 4110 C CA . VAL B 1 196 ? 11.265 18.368 -35.804 1.00 22.99 196 VAL B CA 1
ATOM 4111 C C . VAL B 1 196 ? 10.561 19.380 -36.717 1.00 23.22 196 VAL B C 1
ATOM 4112 O O . VAL B 1 196 ? 10.294 20.510 -36.316 1.00 18.40 196 VAL B O 1
ATOM 4116 N N . GLN B 1 197 ? 10.230 18.949 -37.939 1.00 21.83 197 GLN B N 1
ATOM 4117 C CA . GLN B 1 197 ? 9.597 19.837 -38.924 1.00 22.59 197 GLN B CA 1
ATOM 4118 C C . GLN B 1 197 ? 8.163 20.210 -38.591 1.00 24.23 197 GLN B C 1
ATOM 4119 O O . GLN B 1 197 ? 7.559 21.025 -39.277 1.00 25.51 197 GLN B O 1
ATOM 4125 N N . THR B 1 198 ? 7.603 19.611 -37.547 1.00 24.60 198 THR B N 1
ATOM 4126 C CA . THR B 1 198 ? 6.248 19.970 -37.146 1.00 23.34 198 THR B CA 1
ATOM 4127 C C . THR B 1 198 ? 6.328 21.156 -36.180 1.00 27.72 198 THR B C 1
ATOM 4128 O O . THR B 1 198 ? 5.295 21.726 -35.809 1.00 29.86 198 THR B O 1
ATOM 4132 N N . VAL B 1 199 ? 7.552 21.526 -35.785 1.00 25.11 199 VAL B N 1
ATOM 4133 C CA . VAL B 1 199 ? 7.764 22.645 -34.862 1.00 23.22 199 VAL B CA 1
ATOM 4134 C C . VAL B 1 199 ? 8.526 23.805 -35.520 1.00 24.67 199 VAL B C 1
ATOM 4135 O O . VAL B 1 199 ? 8.216 24.967 -35.275 1.00 26.05 199 VAL B O 1
ATOM 4139 N N . ILE B 1 200 ? 9.534 23.489 -36.329 1.00 23.77 200 ILE B N 1
ATOM 4140 C CA . ILE B 1 200 ? 10.302 24.521 -37.021 1.00 24.94 200 ILE B CA 1
ATOM 4141 C C . ILE B 1 200 ? 10.584 24.136 -38.465 1.00 24.54 200 ILE B C 1
ATOM 4142 O O . ILE B 1 200 ? 10.754 22.957 -38.799 1.00 21.24 200 ILE B O 1
ATOM 4147 N N . PRO B 1 201 ? 10.619 25.133 -39.352 1.00 28.05 201 PRO B N 1
ATOM 4148 C CA . PRO B 1 201 ? 10.892 24.846 -40.759 1.00 27.18 201 PRO B CA 1
ATOM 4149 C C . PRO B 1 201 ? 12.408 24.728 -40.923 1.00 28.20 201 PRO B C 1
ATOM 4150 O O . PRO B 1 201 ? 13.150 25.691 -40.729 1.00 29.18 201 PRO B O 1
ATOM 4154 N N . ILE B 1 202 ? 12.870 23.532 -41.244 1.00 29.53 202 ILE B N 1
ATOM 4155 C CA . ILE B 1 202 ? 14.289 23.311 -41.423 1.00 26.58 202 ILE B CA 1
ATOM 4156 C C . ILE B 1 202 ? 14.440 22.032 -42.238 1.00 27.08 202 ILE B C 1
ATOM 4157 O O . ILE B 1 202 ? 13.608 21.129 -42.109 1.00 27.74 202 ILE B O 1
ATOM 4162 N N . ASN B 1 203 ? 15.440 21.983 -43.124 1.00 25.11 203 ASN B N 1
ATOM 4163 C CA . ASN B 1 203 ? 15.707 20.783 -43.932 1.00 25.30 203 ASN B CA 1
ATOM 4164 C C . ASN B 1 203 ? 16.505 19.875 -43.009 1.00 25.86 203 ASN B C 1
ATOM 4165 O O . ASN B 1 203 ? 17.645 20.186 -42.663 1.00 25.12 203 ASN B O 1
ATOM 4170 N N . ILE B 1 204 ? 15.910 18.762 -42.605 1.00 25.26 204 ILE B N 1
ATOM 4171 C CA . ILE B 1 204 ? 16.585 17.853 -41.684 1.00 27.02 204 ILE B CA 1
ATOM 4172 C C . ILE B 1 204 ? 16.319 16.383 -41.959 1.00 27.66 204 ILE B C 1
ATOM 4173 O O . ILE B 1 204 ? 15.251 15.995 -42.445 1.00 30.25 204 ILE B O 1
ATOM 4178 N N . GLU B 1 205 ? 17.315 15.569 -41.647 1.00 25.73 205 GLU B N 1
ATOM 4179 C CA . GLU B 1 205 ? 17.203 14.134 -41.804 1.00 25.21 205 GLU B CA 1
ATOM 4180 C C . GLU B 1 205 ? 17.913 13.513 -40.615 1.00 24.35 205 GLU B C 1
ATOM 4181 O O . GLU B 1 205 ? 18.964 13.987 -40.185 1.00 21.15 205 GLU B O 1
ATOM 4187 N N . THR B 1 206 ? 17.316 12.466 -40.067 1.00 22.23 206 THR B N 1
ATOM 4188 C CA . THR B 1 206 ? 17.864 11.818 -38.889 1.00 25.30 206 THR B CA 1
ATOM 4189 C C . THR B 1 206 ? 17.905 10.310 -39.019 1.00 23.67 206 THR B C 1
ATOM 4190 O O . THR B 1 206 ? 17.261 9.736 -39.890 1.00 23.96 206 THR B O 1
ATOM 4194 N N . MET B 1 207 ? 18.677 9.681 -38.145 1.00 23.92 207 MET B N 1
ATOM 4195 C CA . MET B 1 207 ? 18.800 8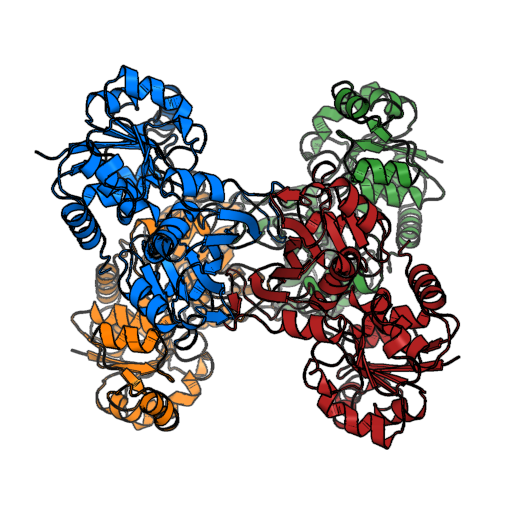.232 -38.103 1.00 22.39 207 MET B CA 1
ATOM 4196 C C . MET B 1 207 ? 18.937 7.905 -36.624 1.00 26.25 207 MET B C 1
ATOM 4197 O O . MET B 1 207 ? 19.553 8.667 -35.862 1.00 19.83 207 MET B O 1
ATOM 4202 N N . ALA B 1 208 ? 18.343 6.794 -36.199 1.00 23.84 208 ALA B N 1
ATOM 4203 C CA . ALA B 1 208 ? 18.365 6.454 -34.788 1.00 22.85 208 ALA B CA 1
ATOM 4204 C C . ALA B 1 208 ? 18.835 5.048 -34.461 1.00 22.87 208 ALA B C 1
ATOM 4205 O O . ALA B 1 208 ? 18.700 4.117 -35.264 1.00 22.64 208 ALA B O 1
ATOM 4207 N N . PHE B 1 209 ? 19.352 4.917 -33.248 1.00 19.00 209 PHE B N 1
ATOM 4208 C CA . PHE B 1 209 ? 19.902 3.672 -32.738 1.00 18.23 209 PHE B CA 1
ATOM 4209 C C . PHE B 1 209 ? 19.602 3.567 -31.244 1.00 19.83 209 PHE B C 1
ATOM 4210 O O . PHE B 1 209 ? 19.426 4.579 -30.562 1.00 21.73 209 PHE B O 1
ATOM 4218 N N . VAL B 1 210 ? 19.542 2.347 -30.738 1.00 19.20 210 VAL B N 1
ATOM 4219 C CA . VAL B 1 210 ? 19.313 2.108 -29.314 1.00 19.07 210 VAL B CA 1
ATOM 4220 C C . VAL B 1 210 ? 20.537 1.350 -28.782 1.00 19.90 210 VAL B C 1
ATOM 4221 O O . VAL B 1 210 ? 21.008 0.399 -29.421 1.00 16.15 210 VAL B O 1
ATOM 4225 N N . VAL B 1 211 ? 21.050 1.779 -27.631 1.00 15.54 211 VAL B N 1
ATOM 4226 C CA . VAL B 1 211 ? 22.208 1.150 -27.014 1.00 15.30 211 VAL B CA 1
ATOM 4227 C C . VAL B 1 211 ? 21.891 0.873 -25.545 1.00 15.51 211 VAL B C 1
ATOM 4228 O O . VAL B 1 211 ? 21.014 1.513 -24.956 1.00 18.16 211 VAL B O 1
ATOM 4232 N N . PRO B 1 212 ? 22.614 -0.065 -24.920 1.00 17.17 212 PRO B N 1
ATOM 4233 C CA . PRO B 1 212 ? 22.368 -0.418 -23.513 1.00 18.87 212 PRO B CA 1
ATOM 4234 C C . PRO B 1 212 ? 22.715 0.615 -22.439 1.00 21.11 212 PRO B C 1
ATOM 4235 O O . PRO B 1 212 ? 23.657 0.419 -21.667 1.00 18.55 212 PRO B O 1
ATOM 4239 N N . THR B 1 213 ? 21.957 1.705 -22.387 1.00 18.80 213 THR B N 1
ATOM 4240 C CA . THR B 1 213 ? 22.159 2.719 -21.356 1.00 17.70 213 THR B CA 1
ATOM 4241 C C . THR B 1 213 ? 20.783 3.199 -20.944 1.00 18.84 213 THR B C 1
ATOM 4242 O O . THR B 1 213 ? 19.820 3.061 -21.703 1.00 19.82 213 THR B O 1
ATOM 4246 N N . THR B 1 214 ? 20.685 3.778 -19.753 1.00 15.18 214 THR B N 1
ATOM 4247 C CA . THR B 1 214 ? 19.402 4.265 -19.266 1.00 17.33 214 THR B CA 1
ATOM 4248 C C . THR B 1 214 ? 19.409 5.763 -18.939 1.00 18.25 214 THR B C 1
ATOM 4249 O O . THR B 1 214 ? 18.337 6.358 -18.744 1.00 15.59 214 THR B O 1
ATOM 4253 N N . LEU B 1 215 ? 20.599 6.372 -18.878 1.00 14.32 215 LEU B N 1
ATOM 4254 C CA . LEU B 1 215 ? 20.712 7.765 -18.429 1.00 18.15 215 LEU B CA 1
ATOM 4255 C C . LEU B 1 215 ? 20.220 8.900 -19.304 1.00 17.94 215 LEU B C 1
ATOM 4256 O O . LEU B 1 215 ? 19.310 9.636 -18.910 1.00 16.72 215 LEU B O 1
ATOM 4261 N N . MET B 1 216 ? 20.850 9.072 -20.460 1.00 15.44 216 MET B N 1
ATOM 4262 C CA . MET B 1 216 ? 20.479 10.141 -21.378 1.00 15.21 216 MET B CA 1
ATOM 4263 C C . MET B 1 216 ? 20.650 9.716 -22.829 1.00 16.66 216 MET B C 1
ATOM 4264 O O . MET B 1 216 ? 21.402 8.789 -23.141 1.00 14.90 216 MET B O 1
ATOM 4269 N N . HIS B 1 217 ? 19.963 10.400 -23.728 1.00 15.78 217 HIS B N 1
ATOM 4270 C CA . HIS B 1 217 ? 20.141 10.091 -25.137 1.00 14.33 217 HIS B CA 1
ATOM 4271 C C . HIS B 1 217 ? 21.336 10.979 -25.528 1.00 17.65 217 HIS B C 1
ATOM 4272 O O . HIS B 1 217 ? 21.695 11.870 -24.774 1.00 14.11 217 HIS B O 1
ATOM 4279 N N . VAL B 1 218 ? 21.940 10.745 -26.698 1.00 16.00 218 VAL B N 1
ATOM 4280 C CA . VAL B 1 218 ? 23.020 11.612 -27.172 1.00 17.11 218 VAL B CA 1
ATOM 4281 C C . VAL B 1 218 ? 22.751 11.858 -28.649 1.00 18.43 218 VAL B C 1
ATOM 4282 O O . VAL B 1 218 ? 22.290 10.940 -29.351 1.00 15.51 218 VAL B O 1
ATOM 4286 N N . HIS B 1 219 ? 23.037 13.055 -29.123 1.00 16.20 219 HIS B N 1
ATOM 4287 C CA . HIS B 1 219 ? 22.801 13.357 -30.535 1.00 16.50 219 HIS B CA 1
ATOM 4288 C C . HIS B 1 219 ? 24.103 13.703 -31.247 1.00 15.08 219 HIS B C 1
ATOM 4289 O O . HIS B 1 219 ? 24.911 14.423 -30.673 1.00 15.54 219 HIS B O 1
ATOM 4296 N N . SER B 1 220 ? 24.357 13.215 -32.464 1.00 17.73 220 SER B N 1
ATOM 4297 C CA . SER B 1 220 ? 25.557 13.677 -33.181 1.00 19.70 220 SER B CA 1
ATOM 4298 C C . SER B 1 220 ? 24.988 14.593 -34.270 1.00 18.80 220 SER B C 1
ATOM 4299 O O . SER B 1 220 ? 24.348 14.101 -35.203 1.00 15.70 220 SER B O 1
ATOM 4302 N N . VAL B 1 221 ? 25.231 15.893 -34.188 1.00 18.39 221 VAL B N 1
ATOM 4303 C CA . VAL B 1 221 ? 24.641 16.814 -35.162 1.00 20.30 221 VAL B CA 1
ATOM 4304 C C . VAL B 1 221 ? 25.567 17.457 -36.190 1.00 24.43 221 VAL B C 1
ATOM 4305 O O . VAL B 1 221 ? 26.628 17.963 -35.843 1.00 24.88 221 VAL B O 1
ATOM 4309 N N . MET B 1 222 ? 25.156 17.429 -37.456 1.00 21.35 222 MET B N 1
ATOM 4310 C CA . MET B 1 222 ? 25.917 18.075 -38.525 1.00 23.10 222 MET B CA 1
ATOM 4311 C C . MET B 1 222 ? 24.964 19.084 -39.174 1.00 23.42 222 MET B C 1
ATOM 4312 O O . MET B 1 222 ? 23.806 18.755 -39.481 1.00 22.20 222 MET B O 1
ATOM 4317 N N . VAL B 1 223 ? 25.445 20.304 -39.378 1.00 23.38 223 VAL B N 1
ATOM 4318 C CA . VAL B 1 223 ? 24.628 21.348 -39.985 1.00 23.52 223 VAL B CA 1
ATOM 4319 C C . VAL B 1 223 ? 25.360 22.015 -41.145 1.00 25.87 223 VAL B C 1
ATOM 4320 O O . VAL B 1 223 ? 26.467 22.536 -40.962 1.00 25.78 223 VAL B O 1
ATOM 4324 N N . GLU B 1 224 ? 24.753 21.999 -42.331 1.00 23.97 224 GLU B N 1
ATOM 4325 C CA . GLU B 1 224 ? 25.363 22.649 -43.494 1.00 29.28 224 GLU B CA 1
ATOM 4326 C C . GLU B 1 224 ? 24.939 24.102 -43.397 1.00 29.69 224 GLU B C 1
ATOM 4327 O O . GLU B 1 224 ? 23.750 24.409 -43.353 1.00 29.05 224 GLU B O 1
ATOM 4333 N N . LEU B 1 225 ? 25.924 24.986 -43.359 1.00 28.91 225 LEU B N 1
ATOM 4334 C CA . LEU B 1 225 ? 25.677 26.408 -43.198 1.00 29.41 225 LEU B CA 1
ATOM 4335 C C . LEU B 1 225 ? 25.341 27.126 -44.489 1.00 30.44 225 LEU B C 1
ATOM 4336 O O . LEU B 1 225 ? 25.899 26.823 -45.538 1.00 29.27 225 LEU B O 1
ATOM 4341 N N . LYS B 1 226 ? 24.419 28.079 -44.409 1.00 30.40 226 LYS B N 1
ATOM 4342 C CA . LYS B 1 226 ? 24.058 28.859 -45.576 1.00 35.05 226 LYS B CA 1
ATOM 4343 C C . LYS B 1 226 ? 24.703 30.235 -45.412 1.00 37.52 226 LYS B C 1
ATOM 4344 O O . LYS B 1 226 ? 24.938 30.934 -46.390 1.00 39.95 226 LYS B O 1
ATOM 4350 N N . LYS B 1 227 ? 24.986 30.603 -44.161 1.00 39.89 227 LYS B N 1
ATOM 4351 C CA . LYS B 1 227 ? 25.634 31.869 -43.813 1.00 39.34 227 LYS B CA 1
ATOM 4352 C C . LYS B 1 227 ? 26.870 31.541 -42.975 1.00 41.92 227 LYS B C 1
ATOM 4353 O O . LYS B 1 227 ? 26.889 30.534 -42.271 1.00 39.69 227 LYS B O 1
ATOM 4359 N N . PRO B 1 228 ? 27.918 32.380 -43.038 1.00 41.31 228 PRO B N 1
ATOM 4360 C CA . PRO B 1 228 ? 29.132 32.123 -42.256 1.00 41.40 228 PRO B CA 1
ATOM 4361 C C . PRO B 1 228 ? 28.846 32.165 -40.758 1.00 37.95 228 PRO B C 1
ATOM 4362 O O . PRO B 1 228 ? 28.060 32.983 -40.286 1.00 37.35 228 PRO B O 1
ATOM 4366 N N . LEU B 1 229 ? 29.503 31.280 -40.019 1.00 37.13 229 LEU B N 1
ATOM 4367 C CA . LEU B 1 229 ? 29.310 31.178 -38.580 1.00 36.79 229 LEU B CA 1
ATOM 4368 C C . LEU B 1 229 ? 30.591 30.606 -37.989 1.00 35.02 229 LEU B C 1
ATOM 4369 O O . LEU B 1 229 ? 31.159 29.658 -38.518 1.00 37.37 229 LEU B O 1
ATOM 4374 N N . THR B 1 230 ? 31.054 31.187 -36.892 1.00 35.98 230 THR B N 1
ATOM 4375 C CA . THR B 1 230 ? 32.282 30.725 -36.267 1.00 33.03 230 THR B CA 1
ATOM 4376 C C . THR B 1 230 ? 31.991 29.899 -35.029 1.00 33.29 230 THR B C 1
ATOM 4377 O O . THR B 1 230 ? 30.881 29.947 -34.503 1.00 34.61 230 THR B O 1
ATOM 4381 N N . LYS B 1 231 ? 32.999 29.164 -34.561 1.00 32.44 231 LYS B N 1
ATOM 4382 C CA . LYS B 1 231 ? 32.869 28.343 -33.365 1.00 34.23 231 LYS B CA 1
ATOM 4383 C C . LYS B 1 231 ? 32.412 29.230 -32.207 1.00 34.22 231 LYS B C 1
ATOM 4384 O O . LYS B 1 231 ? 31.430 28.917 -31.522 1.00 31.30 231 LYS B O 1
ATOM 4390 N N . ASP B 1 232 ? 33.115 30.341 -31.995 1.00 33.56 232 ASP B N 1
ATOM 4391 C CA . ASP B 1 232 ? 32.752 31.265 -30.917 1.00 34.03 232 ASP B CA 1
ATOM 4392 C C . ASP B 1 232 ? 31.336 31.794 -31.053 1.00 31.04 232 ASP B C 1
ATOM 4393 O O . ASP B 1 232 ? 30.653 31.997 -30.054 1.00 31.13 232 ASP B O 1
ATOM 4398 N N . ASP B 1 233 ? 30.900 32.018 -32.288 1.00 29.15 233 ASP B N 1
ATOM 4399 C CA . ASP B 1 233 ? 29.545 32.498 -32.539 1.00 31.24 233 ASP B CA 1
ATOM 4400 C C . ASP B 1 233 ? 28.533 31.494 -32.012 1.00 30.24 233 ASP B C 1
ATOM 4401 O O . ASP B 1 233 ? 27.534 31.871 -31.397 1.00 28.71 233 ASP B O 1
ATOM 4406 N N . VAL B 1 234 ? 28.787 30.214 -32.275 1.00 27.01 234 VAL B N 1
ATOM 4407 C CA . VAL B 1 234 ? 27.876 29.162 -31.830 1.00 25.73 234 VAL B CA 1
ATOM 4408 C C . VAL B 1 234 ? 27.878 29.072 -30.308 1.00 28.63 234 VAL B C 1
ATOM 4409 O O . VAL B 1 234 ? 26.825 28.911 -29.678 1.00 26.61 234 VAL B O 1
ATOM 4413 N N . ILE B 1 235 ? 29.063 29.181 -29.713 1.00 27.16 235 ILE B N 1
ATOM 4414 C CA . ILE B 1 235 ? 29.167 29.132 -28.265 1.00 26.46 235 ILE B CA 1
ATOM 4415 C C . ILE B 1 235 ? 28.367 30.281 -27.661 1.00 29.08 235 ILE B C 1
ATOM 4416 O O . ILE B 1 235 ? 27.592 30.082 -26.720 1.00 29.96 235 ILE B O 1
ATOM 4421 N N . ASP B 1 236 ? 28.531 31.480 -28.209 1.00 27.03 236 ASP B N 1
ATOM 4422 C CA . ASP B 1 236 ? 27.804 32.626 -27.679 1.00 29.95 236 ASP B CA 1
ATOM 4423 C C . ASP B 1 236 ? 26.296 32.438 -27.829 1.00 28.78 236 ASP B C 1
ATOM 4424 O O . ASP B 1 236 ? 25.544 32.752 -26.917 1.00 25.94 236 ASP B O 1
ATOM 4429 N N . ILE B 1 237 ? 25.849 31.940 -28.983 1.00 29.35 237 ILE B N 1
ATOM 4430 C CA . ILE B 1 237 ? 24.422 31.708 -29.184 1.00 28.11 237 ILE B CA 1
ATOM 4431 C C . ILE B 1 237 ? 23.879 30.694 -28.158 1.00 28.42 237 ILE B C 1
ATOM 4432 O O . ILE B 1 237 ? 22.870 30.957 -27.484 1.00 26.39 237 ILE B O 1
ATOM 4437 N N . PHE B 1 238 ? 24.548 29.551 -28.028 1.00 24.01 238 PHE B N 1
ATOM 4438 C CA . PHE B 1 238 ? 24.099 28.526 -27.084 1.00 25.21 238 PHE B CA 1
ATOM 4439 C C . PHE B 1 238 ? 24.095 29.014 -25.636 1.00 27.69 238 PHE B C 1
ATOM 4440 O O . PHE B 1 238 ? 23.255 28.603 -24.832 1.00 23.51 238 PHE B O 1
ATOM 4448 N N . GLU B 1 239 ? 25.023 29.901 -25.301 1.00 28.15 239 GLU B N 1
ATOM 4449 C CA . GLU B 1 239 ? 25.071 30.424 -23.951 1.00 29.36 239 GLU B CA 1
ATOM 4450 C C . GLU B 1 239 ? 23.928 31.390 -23.700 1.00 25.72 239 GLU B C 1
ATOM 4451 O O . GLU B 1 239 ? 23.591 31.668 -22.567 1.00 29.38 239 GLU B O 1
ATOM 4457 N N . ASN B 1 240 ? 23.329 31.902 -24.760 1.00 25.34 240 ASN B N 1
ATOM 4458 C CA . ASN B 1 240 ? 22.213 32.825 -24.599 1.00 28.01 240 ASN B CA 1
ATOM 4459 C C . ASN B 1 240 ? 20.903 32.185 -25.068 1.00 28.67 240 ASN B C 1
ATOM 4460 O O . ASN B 1 240 ? 19.948 32.872 -25.428 1.00 28.83 240 ASN B O 1
ATOM 4465 N N . THR B 1 241 ? 20.875 30.855 -25.038 1.00 27.59 241 THR B N 1
ATOM 4466 C CA . THR B 1 241 ? 19.704 30.092 -25.440 1.00 22.71 241 THR B CA 1
ATOM 4467 C C . THR B 1 241 ? 19.133 29.441 -24.195 1.00 22.41 241 THR B C 1
ATOM 4468 O O . THR B 1 241 ? 19.839 28.732 -23.480 1.00 22.29 241 THR B O 1
ATOM 4472 N N . THR B 1 242 ? 17.851 29.682 -23.940 1.00 18.33 242 THR B N 1
ATOM 4473 C CA . THR B 1 242 ? 17.209 29.152 -22.749 1.00 18.66 242 THR B CA 1
ATOM 4474 C C . THR B 1 242 ? 17.127 27.639 -22.750 1.00 19.65 242 THR B C 1
ATOM 4475 O O . THR B 1 242 ? 17.058 26.996 -23.797 1.00 17.53 242 THR B O 1
ATOM 4479 N N . ARG B 1 243 ? 17.180 27.077 -21.548 1.00 19.64 243 ARG B N 1
ATOM 4480 C CA . ARG B 1 243 ? 17.077 25.642 -21.361 1.00 17.95 243 ARG B CA 1
ATOM 4481 C C . ARG B 1 243 ? 18.119 24.814 -22.084 1.00 20.30 243 ARG B C 1
ATOM 4482 O O . ARG B 1 243 ? 17.870 23.666 -22.457 1.00 19.57 243 ARG B O 1
ATOM 4490 N N . VAL B 1 244 ? 19.287 25.412 -22.292 1.00 21.48 244 VAL B N 1
ATOM 4491 C CA . VAL B 1 244 ? 20.415 24.727 -22.913 1.00 22.33 244 VAL B CA 1
ATOM 4492 C C . VAL B 1 244 ? 21.617 25.052 -22.015 1.00 23.97 244 VAL B C 1
ATOM 4493 O O . VAL B 1 244 ? 21.715 26.160 -21.484 1.00 21.31 244 VAL B O 1
ATOM 4497 N N . LEU B 1 245 ? 22.509 24.086 -21.820 1.00 23.39 245 LEU B N 1
ATOM 4498 C CA . LEU B 1 245 ? 23.697 24.280 -20.981 1.00 22.49 245 LEU B CA 1
ATOM 4499 C C . LEU B 1 245 ? 24.958 23.717 -21.643 1.00 24.28 245 LEU B C 1
ATOM 4500 O O . LEU B 1 245 ? 24.931 22.630 -22.233 1.00 21.36 245 LEU B O 1
ATOM 4505 N N . LEU B 1 246 ? 26.055 24.463 -21.535 1.00 21.98 246 LEU B N 1
ATOM 4506 C CA . LEU B 1 246 ? 27.336 24.043 -22.089 1.00 23.67 246 LEU B CA 1
ATOM 4507 C C . LEU B 1 246 ? 28.114 23.306 -21.008 1.00 22.44 246 LEU B C 1
ATOM 4508 O O . LEU B 1 246 ? 28.257 23.796 -19.882 1.00 18.61 246 LEU B O 1
ATOM 4513 N N . PHE B 1 247 ? 28.595 22.111 -21.342 1.00 23.84 247 PHE B N 1
ATOM 4514 C CA . PHE B 1 247 ? 29.386 21.328 -20.395 1.00 20.83 247 PHE B CA 1
ATOM 4515 C C . PHE B 1 247 ? 30.751 21.130 -21.014 1.00 20.41 247 PHE B C 1
ATOM 4516 O O . PHE B 1 247 ? 30.846 20.902 -22.213 1.00 16.75 247 PHE B O 1
ATOM 4524 N N . GLU B 1 248 ? 31.804 21.238 -20.199 1.00 18.42 248 GLU B N 1
ATOM 4525 C CA . GLU B 1 248 ? 33.160 21.061 -20.699 1.00 16.99 248 GLU B CA 1
ATOM 4526 C C . GLU B 1 248 ? 33.763 19.731 -20.321 1.00 20.11 248 GLU B C 1
ATOM 4527 O O . GLU B 1 248 ? 33.894 19.414 -19.132 1.00 15.94 248 GLU B O 1
ATOM 4533 N N . LYS B 1 249 ? 34.132 18.950 -21.336 1.00 19.28 249 LYS B N 1
ATOM 4534 C CA . LYS B 1 249 ? 34.759 17.666 -21.091 1.00 20.06 249 LYS B CA 1
ATOM 4535 C C . LYS B 1 249 ? 36.013 17.925 -20.246 1.00 19.36 249 LYS B C 1
ATOM 4536 O O . LYS B 1 249 ? 36.361 17.138 -19.389 1.00 18.71 249 LYS B O 1
ATOM 4542 N N . GLU B 1 250 ? 36.688 19.035 -20.506 1.00 19.04 250 GLU B N 1
ATOM 4543 C CA . GLU B 1 250 ? 37.894 19.393 -19.756 1.00 21.27 250 GLU B CA 1
ATOM 4544 C C . GLU B 1 250 ? 37.679 19.616 -18.252 1.00 22.39 250 GLU B C 1
ATOM 4545 O O . GLU B 1 250 ? 38.641 19.669 -17.502 1.00 21.89 250 GLU B O 1
ATOM 4551 N N . LYS B 1 251 ? 36.435 19.773 -17.809 1.00 17.22 251 LYS B N 1
ATOM 4552 C CA . LYS B 1 251 ? 36.180 19.961 -16.384 1.00 17.06 251 LYS B CA 1
ATOM 4553 C C . LYS B 1 251 ? 35.684 18.670 -15.743 1.00 18.64 251 LYS B C 1
ATOM 4554 O O . LYS B 1 251 ? 35.225 18.661 -14.589 1.00 18.05 251 LYS B O 1
ATOM 4560 N N . GLY B 1 252 ? 35.787 17.577 -16.488 1.00 16.97 252 GLY B N 1
ATOM 4561 C CA . GLY B 1 252 ? 35.355 16.293 -15.952 1.00 18.28 252 GLY B CA 1
ATOM 4562 C C . GLY B 1 252 ? 34.114 15.664 -16.566 1.00 19.38 252 GLY B C 1
ATOM 4563 O O . GLY B 1 252 ? 33.824 14.514 -16.261 1.00 20.20 252 GLY B O 1
ATOM 4564 N N . PHE B 1 253 ? 33.376 16.384 -17.418 1.00 18.00 253 PHE B N 1
ATOM 4565 C CA . PHE B 1 253 ? 32.163 15.813 -18.008 1.00 19.39 253 PHE B CA 1
ATOM 4566 C C . PHE B 1 253 ? 32.501 14.864 -19.158 1.00 21.57 253 PHE B C 1
ATOM 4567 O O . PHE B 1 253 ? 32.272 15.155 -20.335 1.00 18.27 253 PHE B O 1
ATOM 4575 N N . ASP B 1 254 ? 33.021 13.700 -18.803 1.00 20.94 254 ASP B N 1
ATOM 4576 C CA . ASP B 1 254 ? 33.444 12.730 -19.801 1.00 24.96 254 ASP B CA 1
ATOM 4577 C C . ASP B 1 254 ? 32.344 11.974 -20.552 1.00 21.75 254 ASP B C 1
ATOM 4578 O O . ASP B 1 254 ? 32.548 11.540 -21.688 1.00 19.99 254 ASP B O 1
ATOM 4583 N N . SER B 1 255 ? 31.187 11.820 -19.923 1.00 22.40 255 SER B N 1
ATOM 4584 C CA . SER B 1 255 ? 30.094 11.063 -20.513 1.00 18.19 255 SER B CA 1
ATOM 4585 C C . SER B 1 255 ? 28.799 11.525 -19.905 1.00 17.25 255 SER B C 1
ATOM 4586 O O . SER B 1 255 ? 28.796 12.383 -19.024 1.00 16.54 255 SER B O 1
ATOM 4589 N N . THR B 1 256 ? 27.710 10.894 -20.341 1.00 17.58 256 THR B N 1
ATOM 4590 C CA . THR B 1 256 ? 26.371 11.217 -19.865 1.00 17.94 256 THR B CA 1
ATOM 4591 C C . THR B 1 256 ? 26.210 10.972 -18.375 1.00 17.98 256 THR B C 1
ATOM 4592 O O . THR B 1 256 ? 25.333 11.539 -17.758 1.00 19.75 256 THR B O 1
ATOM 4596 N N . ALA B 1 257 ? 27.048 10.121 -17.792 1.00 15.62 257 ALA B N 1
ATOM 4597 C CA . ALA B 1 257 ? 26.955 9.873 -16.355 1.00 14.85 257 ALA B CA 1
ATOM 4598 C C . ALA B 1 257 ? 27.379 11.113 -15.564 1.00 15.71 257 ALA B C 1
ATOM 4599 O O . ALA B 1 257 ? 26.778 11.438 -14.530 1.00 12.61 257 ALA B O 1
ATOM 4601 N N . GLN B 1 258 ? 28.432 11.795 -16.009 1.00 16.47 258 GLN B N 1
ATOM 4602 C CA . GLN B 1 258 ? 28.846 12.987 -15.273 1.00 16.65 258 GLN B CA 1
ATOM 4603 C C . GLN B 1 258 ? 27.852 14.140 -15.516 1.00 17.05 258 GLN B C 1
ATOM 4604 O O . GLN B 1 258 ? 27.660 14.996 -14.644 1.00 16.35 258 GLN B O 1
ATOM 4610 N N . ILE B 1 259 ? 27.230 14.170 -16.694 1.00 16.19 259 ILE B N 1
ATOM 4611 C CA . ILE B 1 259 ? 26.240 15.223 -16.973 1.00 19.07 259 ILE B CA 1
ATOM 4612 C C . ILE B 1 259 ? 25.119 15.044 -15.953 1.00 18.39 259 ILE B C 1
ATOM 4613 O O . ILE B 1 259 ? 24.703 16.000 -15.286 1.00 19.94 259 ILE B O 1
ATOM 4618 N N . ILE B 1 260 ? 24.622 13.811 -15.827 1.00 18.06 260 ILE B N 1
ATOM 4619 C CA . ILE B 1 260 ? 23.569 13.550 -14.848 1.00 16.78 260 ILE B CA 1
ATOM 4620 C C . ILE B 1 260 ? 24.075 13.858 -13.437 1.00 16.99 260 ILE B C 1
ATOM 4621 O O . ILE B 1 260 ? 23.322 14.337 -12.605 1.00 15.49 260 ILE B O 1
ATOM 4626 N N . GLU B 1 261 ? 25.354 13.602 -13.172 1.00 20.06 261 GLU B N 1
ATOM 4627 C CA . GLU B 1 261 ? 25.898 13.879 -11.848 1.00 19.80 261 GLU B CA 1
ATOM 4628 C C . GLU B 1 261 ? 25.733 15.359 -11.500 1.00 18.88 261 GLU B C 1
ATOM 4629 O O . GLU B 1 261 ? 25.572 15.727 -10.329 1.00 20.12 261 GLU B O 1
ATOM 4635 N N . PHE B 1 262 ? 25.782 16.209 -12.519 1.00 19.15 262 PHE B N 1
ATOM 4636 C CA . PHE B 1 262 ? 25.606 17.648 -12.317 1.00 18.64 262 PHE B CA 1
ATOM 4637 C C . PHE B 1 262 ? 24.190 17.896 -11.750 1.00 18.53 262 PHE B C 1
ATOM 4638 O O . PHE B 1 262 ? 24.006 18.665 -10.805 1.00 17.62 262 PHE B O 1
ATOM 4646 N N . ALA B 1 263 ? 23.192 17.232 -12.328 1.00 18.10 263 ALA B N 1
ATOM 4647 C CA . ALA B 1 263 ? 21.815 17.385 -11.846 1.00 17.93 263 ALA B CA 1
ATOM 4648 C C . ALA B 1 263 ? 21.712 16.785 -10.451 1.00 19.11 263 ALA B C 1
ATOM 4649 O O . ALA B 1 263 ? 21.010 17.329 -9.587 1.00 20.32 263 ALA B O 1
ATOM 4651 N N . ARG B 1 264 ? 22.396 15.663 -10.206 1.00 16.76 264 ARG B N 1
ATOM 4652 C CA . ARG B 1 264 ? 22.306 15.087 -8.859 1.00 16.49 264 ARG B CA 1
ATOM 4653 C C . ARG B 1 264 ? 22.939 16.031 -7.841 1.00 14.53 264 ARG B C 1
ATOM 4654 O O . ARG B 1 264 ? 22.454 16.129 -6.731 1.00 14.10 264 ARG B O 1
ATOM 4662 N N . ASP B 1 265 ? 24.015 16.721 -8.229 1.00 13.49 265 ASP B N 1
ATOM 4663 C CA . ASP B 1 265 ? 24.707 17.652 -7.332 1.00 14.11 265 ASP B CA 1
ATOM 4664 C C . ASP B 1 265 ? 23.773 18.829 -6.968 1.00 18.53 265 ASP B C 1
ATOM 4665 O O . ASP B 1 265 ? 23.820 19.367 -5.847 1.00 16.87 265 ASP B O 1
ATOM 4670 N N . LEU B 1 266 ? 22.960 19.234 -7.936 1.00 15.43 266 LEU B N 1
ATOM 4671 C CA . LEU B 1 266 ? 21.985 20.288 -7.737 1.00 18.05 266 LEU B CA 1
ATOM 4672 C C . LEU B 1 266 ? 20.873 19.822 -6.805 1.00 20.70 266 LEU B C 1
ATOM 4673 O O . LEU B 1 266 ? 20.073 20.632 -6.349 1.00 22.44 266 LEU B O 1
ATOM 4678 N N . HIS B 1 267 ? 20.815 18.519 -6.530 1.00 19.79 267 HIS B N 1
ATOM 4679 C CA . HIS B 1 267 ? 19.761 17.968 -5.684 1.00 21.27 267 HIS B CA 1
ATOM 4680 C C . HIS B 1 267 ? 18.438 18.113 -6.425 1.00 20.86 267 HIS B C 1
ATOM 4681 O O . HIS B 1 267 ? 17.392 18.303 -5.820 1.00 21.68 267 HIS B O 1
ATOM 4688 N N . ARG B 1 268 ? 18.499 18.049 -7.746 1.00 19.89 268 ARG B N 1
ATOM 4689 C CA . ARG B 1 268 ? 17.306 18.125 -8.574 1.00 20.80 268 ARG B CA 1
ATOM 4690 C C . ARG B 1 268 ? 16.337 16.970 -8.226 1.00 20.43 268 ARG B C 1
ATOM 4691 O O . ARG B 1 268 ? 16.758 15.855 -7.926 1.00 18.47 268 ARG B O 1
ATOM 4699 N N . GLU B 1 269 ? 15.044 17.242 -8.263 1.00 18.95 269 GLU B N 1
ATOM 4700 C CA . GLU B 1 269 ? 14.052 16.206 -7.995 1.00 19.41 269 GLU B CA 1
ATOM 4701 C C . GLU B 1 269 ? 14.239 15.121 -9.067 1.00 16.60 269 GLU B C 1
ATOM 4702 O O . GLU B 1 269 ? 14.276 15.422 -10.258 1.00 15.70 269 GLU B O 1
ATOM 4708 N N . TRP B 1 270 ? 14.366 13.870 -8.633 1.00 17.66 270 TRP B N 1
ATOM 4709 C CA . TRP B 1 270 ? 14.564 12.728 -9.532 1.00 19.93 270 TRP B CA 1
ATOM 4710 C C . TRP B 1 270 ? 15.810 12.898 -10.379 1.00 18.92 270 TRP B C 1
ATOM 4711 O O . TRP B 1 270 ? 15.968 12.231 -11.392 1.00 19.86 270 TRP B O 1
ATOM 4722 N N . ASN B 1 271 ? 16.690 13.789 -9.964 1.00 21.20 271 ASN B N 1
ATOM 4723 C CA . ASN B 1 271 ? 17.903 14.098 -10.719 1.00 22.96 271 ASN B CA 1
ATOM 4724 C C . ASN B 1 271 ? 17.553 14.631 -12.120 1.00 17.19 271 ASN B C 1
ATOM 4725 O O . ASN B 1 271 ? 18.291 14.433 -13.086 1.00 14.19 271 ASN B O 1
ATOM 4730 N N . ASN B 1 272 ? 16.451 15.382 -12.207 1.00 15.67 272 ASN B N 1
ATOM 4731 C CA . ASN B 1 272 ? 16.011 15.931 -13.495 1.00 14.61 272 ASN B CA 1
ATOM 4732 C C . ASN B 1 272 ? 16.954 16.985 -14.067 1.00 17.59 272 ASN B C 1
ATOM 4733 O O . ASN B 1 272 ? 17.343 17.924 -13.372 1.00 17.03 272 ASN B O 1
ATOM 4738 N N . LEU B 1 273 ? 17.332 16.810 -15.327 1.00 14.91 273 LEU B N 1
ATOM 4739 C CA . LEU B 1 273 ? 18.145 17.797 -16.013 1.00 14.68 273 LEU B CA 1
ATOM 4740 C C . LEU B 1 273 ? 17.223 18.266 -17.131 1.00 16.49 273 LEU B C 1
ATOM 4741 O O . LEU B 1 273 ? 17.235 17.725 -18.239 1.00 17.05 273 LEU B O 1
ATOM 4746 N N . TYR B 1 274 ? 16.409 19.271 -16.821 1.00 16.73 274 TYR B N 1
ATOM 4747 C CA . TYR B 1 274 ? 15.458 19.823 -17.768 1.00 16.26 274 TYR B CA 1
ATOM 4748 C C . TYR B 1 274 ? 16.137 20.379 -19.022 1.00 15.80 274 TYR B C 1
ATOM 4749 O O . TYR B 1 274 ? 15.579 20.333 -20.120 1.00 14.84 274 TYR B O 1
ATOM 4758 N N . GLU B 1 275 ? 17.339 20.904 -18.829 1.00 14.85 275 GLU B N 1
ATOM 4759 C CA . GLU B 1 275 ? 18.123 21.544 -19.873 1.00 15.26 275 GLU B CA 1
ATOM 4760 C C . GLU B 1 275 ? 18.841 20.600 -20.829 1.00 19.34 275 GLU B C 1
ATOM 4761 O O . GLU B 1 275 ? 19.210 19.491 -20.448 1.00 14.58 275 GLU B O 1
ATOM 4767 N N . ILE B 1 276 ? 19.049 21.032 -22.070 1.00 19.17 276 ILE B N 1
ATOM 4768 C CA . ILE B 1 276 ? 19.786 20.188 -23.006 1.00 20.75 276 ILE B CA 1
ATOM 4769 C C . ILE B 1 276 ? 21.273 20.449 -22.747 1.00 21.35 276 ILE B C 1
ATOM 4770 O O . ILE B 1 276 ? 21.686 21.594 -22.598 1.00 22.04 276 ILE B O 1
ATOM 4775 N N . ALA B 1 277 ? 22.071 19.385 -22.683 1.00 21.47 277 ALA B N 1
ATOM 4776 C CA . ALA B 1 277 ? 23.505 19.518 -22.434 1.00 20.41 277 ALA B CA 1
ATOM 4777 C C . ALA B 1 277 ? 24.289 19.486 -23.744 1.00 20.55 277 ALA B C 1
ATOM 4778 O O . ALA B 1 277 ? 24.101 18.579 -24.569 1.00 17.72 277 ALA B O 1
ATOM 4780 N N . VAL B 1 278 ? 25.149 20.485 -23.936 1.00 19.85 278 VAL B N 1
ATOM 4781 C CA . VAL B 1 278 ? 25.983 20.578 -25.135 1.00 18.57 278 VAL B CA 1
ATOM 4782 C C . VAL B 1 278 ? 27.458 20.554 -24.722 1.00 20.90 278 VAL B C 1
ATOM 4783 O O . VAL B 1 278 ? 27.889 21.361 -23.882 1.00 17.36 278 VAL B O 1
ATOM 4787 N N . TRP B 1 279 ? 28.231 19.623 -25.281 1.00 17.36 279 TRP B N 1
ATOM 4788 C CA . TRP B 1 279 ? 29.645 19.557 -24.942 1.00 21.42 279 TRP B CA 1
ATOM 4789 C C . TRP B 1 279 ? 30.335 20.715 -25.652 1.00 19.77 279 TRP B C 1
ATOM 4790 O O . TRP B 1 279 ? 30.396 20.752 -26.876 1.00 22.42 279 TRP B O 1
ATOM 4801 N N . LYS B 1 280 ? 30.851 21.655 -24.872 1.00 21.26 280 LYS B N 1
ATOM 4802 C CA . LYS B 1 280 ? 31.491 22.837 -25.434 1.00 22.56 280 LYS B CA 1
ATOM 4803 C C . LYS B 1 280 ? 32.598 22.541 -26.431 1.00 22.79 280 LYS B C 1
ATOM 4804 O O . LYS B 1 280 ? 32.673 23.181 -27.472 1.00 20.73 280 LYS B O 1
ATOM 4810 N N . GLU B 1 281 ? 33.447 21.568 -26.115 1.00 20.55 281 GLU B N 1
ATOM 4811 C CA . GLU B 1 281 ? 34.556 21.213 -26.991 1.00 20.15 281 GLU B CA 1
ATOM 4812 C C . GLU B 1 281 ? 34.138 20.545 -28.298 1.00 21.70 281 GLU B C 1
ATOM 4813 O O . GLU B 1 281 ? 34.903 20.558 -29.272 1.00 18.79 281 GLU B O 1
ATOM 4819 N N . SER B 1 282 ? 32.936 19.966 -28.333 1.00 19.38 282 SER B N 1
ATOM 4820 C CA . SER B 1 282 ? 32.474 19.269 -29.536 1.00 20.07 282 SER B CA 1
ATOM 4821 C C . SER B 1 282 ? 32.064 20.235 -30.638 1.00 22.12 282 SER B C 1
ATOM 4822 O O . SER B 1 282 ? 31.977 19.848 -31.798 1.00 22.81 282 SER B O 1
ATOM 4825 N N . ILE B 1 283 ? 31.802 21.485 -30.271 1.00 21.57 283 ILE B N 1
ATOM 4826 C CA . ILE B 1 283 ? 31.375 22.490 -31.234 1.00 25.11 283 ILE B CA 1
ATOM 4827 C C . ILE B 1 283 ? 32.515 22.824 -32.176 1.00 25.88 283 ILE B C 1
ATOM 4828 O O . ILE B 1 283 ? 33.442 23.509 -31.792 1.00 24.62 283 ILE B O 1
ATOM 4833 N N . ASN B 1 284 ? 32.432 22.344 -33.418 1.00 27.01 284 ASN B N 1
ATOM 4834 C CA . ASN B 1 284 ? 33.481 22.593 -34.399 1.00 28.16 284 ASN B CA 1
ATOM 4835 C C . ASN B 1 284 ? 32.941 23.008 -35.760 1.00 28.92 284 ASN B C 1
ATOM 4836 O O . ASN B 1 284 ? 31.862 22.584 -36.171 1.00 26.16 284 ASN B O 1
ATOM 4841 N N . ILE B 1 285 ? 33.719 23.824 -36.459 1.00 28.11 285 ILE B N 1
ATOM 4842 C CA . ILE B 1 285 ? 33.355 24.298 -37.784 1.00 32.79 285 ILE B CA 1
ATOM 4843 C C . ILE B 1 285 ? 34.401 23.816 -38.774 1.00 35.22 285 ILE B C 1
ATOM 4844 O O . ILE B 1 285 ? 35.582 24.111 -38.619 1.00 35.05 285 ILE B O 1
ATOM 4849 N N . LYS B 1 286 ? 33.962 23.072 -39.783 1.00 34.51 286 LYS B N 1
ATOM 4850 C CA . LYS B 1 286 ? 34.853 22.541 -40.801 1.00 34.46 286 LYS B CA 1
ATOM 4851 C C . LYS B 1 286 ? 34.246 22.876 -42.142 1.00 35.29 286 LYS B C 1
ATOM 4852 O O . LYS B 1 286 ? 33.209 22.319 -42.518 1.00 32.63 28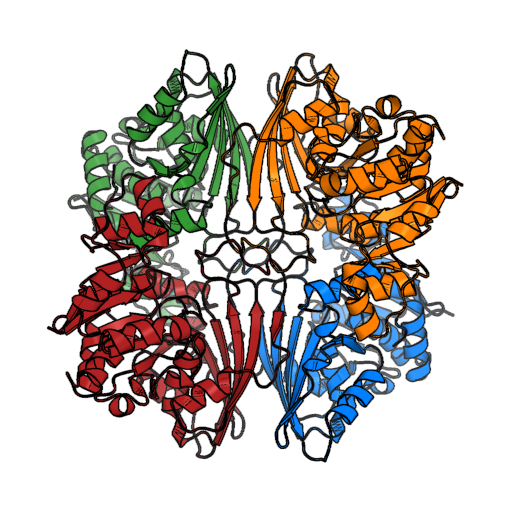6 LYS B O 1
ATOM 4858 N N . GLY B 1 287 ? 34.896 23.782 -42.868 1.00 33.05 287 GLY B N 1
ATOM 4859 C CA . GLY B 1 287 ? 34.380 24.189 -44.159 1.00 32.06 287 GLY B CA 1
ATOM 4860 C C . GLY B 1 287 ? 33.062 24.917 -43.972 1.00 32.94 287 GLY B C 1
ATOM 4861 O O . GLY B 1 287 ? 32.965 25.865 -43.193 1.00 30.02 287 GLY B O 1
ATOM 4862 N N . ASN B 1 288 ? 32.033 24.474 -44.678 1.00 33.91 288 ASN B N 1
ATOM 4863 C CA . ASN B 1 288 ? 30.727 25.117 -44.560 1.00 35.51 288 ASN B CA 1
ATOM 4864 C C . ASN B 1 288 ? 29.834 24.296 -43.625 1.00 31.52 288 ASN B C 1
ATOM 4865 O O . ASN B 1 288 ? 28.609 24.399 -43.681 1.00 31.87 288 ASN B O 1
ATOM 4870 N N . ARG B 1 289 ? 30.458 23.484 -42.774 1.00 29.48 289 ARG B N 1
ATOM 4871 C CA . ARG B 1 289 ? 29.713 22.628 -41.853 1.00 28.96 289 ARG B CA 1
ATOM 4872 C C . ARG B 1 289 ? 29.980 22.878 -40.368 1.00 27.64 289 ARG B C 1
ATOM 4873 O O . ARG B 1 289 ? 31.112 23.168 -39.957 1.00 29.60 289 ARG B O 1
ATOM 4881 N N . LEU B 1 290 ? 28.919 22.772 -39.572 1.00 26.13 290 LEU B N 1
ATOM 4882 C CA . LEU B 1 290 ? 28.984 22.941 -38.121 1.00 23.14 290 LEU B CA 1
ATOM 4883 C C . LEU B 1 290 ? 28.717 21.567 -37.514 1.00 23.31 290 LEU B C 1
ATOM 4884 O O . LEU B 1 290 ? 27.811 20.872 -37.980 1.00 18.96 290 LEU B O 1
ATOM 4889 N N . PHE B 1 291 ? 29.511 21.176 -36.509 1.00 20.79 291 PHE B N 1
ATOM 4890 C CA . PHE B 1 291 ? 29.321 19.903 -35.813 1.00 20.30 291 PHE B CA 1
ATOM 4891 C C . PHE B 1 291 ? 29.253 20.171 -34.316 1.00 22.46 291 PHE B C 1
ATOM 4892 O O . PHE B 1 291 ? 29.928 21.074 -33.803 1.00 21.18 291 PHE B O 1
ATOM 4900 N N . TYR B 1 292 ? 28.420 19.398 -33.625 1.00 19.47 292 TYR B N 1
ATOM 4901 C CA . TYR B 1 292 ? 28.315 19.480 -32.182 1.00 17.83 292 TYR B CA 1
ATOM 4902 C C . TYR B 1 292 ? 27.600 18.256 -31.669 1.00 17.59 292 TYR B C 1
ATOM 4903 O O . TYR B 1 292 ? 26.935 17.541 -32.430 1.00 17.53 292 TYR B O 1
ATOM 4912 N N . ILE B 1 293 ? 27.792 18.010 -30.380 1.00 17.09 293 ILE B N 1
ATOM 4913 C CA . ILE B 1 293 ? 27.221 16.882 -29.672 1.00 16.57 293 ILE B CA 1
ATOM 4914 C C . ILE B 1 293 ? 26.419 17.370 -28.478 1.00 15.57 293 ILE B C 1
ATOM 4915 O O . ILE B 1 293 ? 26.892 18.212 -27.708 1.00 13.88 293 ILE B O 1
ATOM 4920 N N . GLN B 1 294 ? 25.202 16.849 -28.327 1.00 17.01 294 GLN B N 1
ATOM 4921 C CA . GLN B 1 294 ? 24.387 17.212 -27.189 1.00 15.99 294 GLN B CA 1
ATOM 4922 C C . GLN B 1 294 ? 23.790 15.974 -26.534 1.00 16.35 294 GLN B C 1
ATOM 4923 O O . GLN B 1 294 ? 23.754 14.878 -27.122 1.00 16.89 294 GLN B O 1
ATOM 4929 N N . ALA B 1 295 ? 23.353 16.140 -25.299 1.00 15.79 295 ALA B N 1
ATOM 4930 C CA . ALA B 1 295 ? 22.754 15.032 -24.575 1.00 17.27 295 ALA B CA 1
ATOM 4931 C C . ALA B 1 295 ? 21.434 15.486 -23.977 1.00 18.41 295 ALA B C 1
ATOM 4932 O O . ALA B 1 295 ? 21.318 16.612 -23.476 1.00 16.77 295 ALA B O 1
ATOM 4934 N N . VAL B 1 296 ? 20.448 14.596 -24.010 1.00 17.41 296 VAL B N 1
ATOM 4935 C CA . VAL B 1 296 ? 19.129 14.917 -23.489 1.00 18.73 296 VAL B CA 1
ATOM 4936 C C . VAL B 1 296 ? 18.684 13.964 -22.381 1.00 20.22 296 VAL B C 1
ATOM 4937 O O . VAL B 1 296 ? 18.753 12.735 -22.532 1.00 17.40 296 VAL B O 1
ATOM 4941 N N . HIS B 1 297 ? 18.275 14.534 -21.252 1.00 15.03 297 HIS B N 1
ATOM 4942 C CA . HIS B 1 297 ? 17.779 13.727 -20.146 1.00 18.46 297 HIS B CA 1
ATOM 4943 C C . HIS B 1 297 ? 16.314 13.490 -20.504 1.00 15.90 297 HIS B C 1
ATOM 4944 O O . HIS B 1 297 ? 15.448 14.326 -20.235 1.00 18.84 297 HIS B O 1
ATOM 4951 N N . GLN B 1 298 ? 16.046 12.353 -21.133 1.00 19.13 298 GLN B N 1
ATOM 4952 C CA . GLN B 1 298 ? 14.694 12.052 -21.611 1.00 22.53 298 GLN B CA 1
ATOM 4953 C C . GLN B 1 298 ? 13.593 11.946 -20.563 1.00 23.81 298 GLN B C 1
ATOM 4954 O O . GLN B 1 298 ? 12.416 12.020 -20.892 1.00 18.94 298 GLN B O 1
ATOM 4960 N N . GLU B 1 299 ? 13.957 11.778 -19.304 1.00 20.22 299 GLU B N 1
ATOM 4961 C CA . GLU B 1 299 ? 12.927 11.679 -18.287 1.00 20.27 299 GLU B CA 1
ATOM 4962 C C . GLU B 1 299 ? 12.322 13.039 -17.945 1.00 21.76 299 GLU B C 1
ATOM 4963 O O . GLU B 1 299 ? 11.239 13.103 -17.372 1.00 18.66 299 GLU B O 1
ATOM 4969 N N . SER B 1 300 ? 12.989 14.131 -18.309 1.00 19.87 300 SER B N 1
ATOM 4970 C CA . SER B 1 300 ? 12.459 15.416 -17.902 1.00 19.77 300 SER B CA 1
ATOM 4971 C C . SER B 1 300 ? 12.544 16.613 -18.831 1.00 20.43 300 SER B C 1
ATOM 4972 O O . SER B 1 300 ? 11.887 17.615 -18.569 1.00 19.74 300 SER B O 1
ATOM 4975 N N . ASP B 1 301 ? 13.304 16.541 -19.919 1.00 18.69 301 ASP B N 1
ATOM 4976 C CA . ASP B 1 301 ? 13.407 17.723 -20.761 1.00 20.30 301 ASP B CA 1
ATOM 4977 C C . ASP B 1 301 ? 12.056 18.248 -21.239 1.00 19.21 301 ASP B C 1
ATOM 4978 O O . ASP B 1 301 ? 11.915 19.454 -21.475 1.00 19.38 301 ASP B O 1
ATOM 4983 N N . VAL B 1 302 ? 11.043 17.390 -21.338 1.00 14.73 302 VAL B N 1
ATOM 4984 C CA . VAL B 1 302 ? 9.745 17.896 -21.795 1.00 18.34 302 VAL B CA 1
ATOM 4985 C C . VAL B 1 302 ? 8.834 18.466 -20.701 1.00 20.88 302 VAL B C 1
ATOM 4986 O O . VAL B 1 302 ? 7.818 19.088 -21.016 1.00 20.90 302 VAL B O 1
ATOM 4990 N N . ILE B 1 303 ? 9.186 18.335 -19.423 1.00 18.90 303 ILE B N 1
ATOM 4991 C CA . ILE B 1 303 ? 8.237 18.843 -18.437 1.00 20.21 303 ILE B CA 1
ATOM 4992 C C . ILE B 1 303 ? 8.064 20.371 -18.442 1.00 21.70 303 ILE B C 1
ATOM 4993 O O . ILE B 1 303 ? 6.935 20.857 -18.329 1.00 18.35 303 ILE B O 1
ATOM 4998 N N . PRO B 1 304 ? 9.150 21.156 -18.600 1.00 18.96 304 PRO B N 1
ATOM 4999 C CA . PRO B 1 304 ? 8.863 22.597 -18.607 1.00 20.17 304 PRO B CA 1
ATOM 5000 C C . PRO B 1 304 ? 8.057 22.980 -19.859 1.00 19.38 304 PRO B C 1
ATOM 5001 O O . PRO B 1 304 ? 7.332 23.966 -19.855 1.00 21.06 304 PRO B O 1
ATOM 5005 N N . GLU B 1 305 ? 8.195 22.209 -20.929 1.00 19.94 305 GLU B N 1
ATOM 5006 C CA . GLU B 1 305 ? 7.451 22.478 -22.158 1.00 20.86 305 GLU B CA 1
ATOM 5007 C C . GLU B 1 305 ? 5.961 22.261 -21.853 1.00 20.73 305 GLU B C 1
ATOM 5008 O O . GLU B 1 305 ? 5.098 22.981 -22.345 1.00 20.01 305 GLU B O 1
ATOM 5014 N N . ASN B 1 306 ? 5.661 21.261 -21.036 1.00 20.80 306 ASN B N 1
ATOM 5015 C CA . ASN B 1 306 ? 4.272 21.007 -20.675 1.00 21.03 306 ASN B CA 1
ATOM 5016 C C . ASN B 1 306 ? 3.624 22.165 -19.929 1.00 20.33 306 ASN B C 1
ATOM 5017 O O . ASN B 1 306 ? 2.459 22.499 -20.187 1.00 20.17 306 ASN B O 1
ATOM 5022 N N . ILE B 1 307 ? 4.358 22.767 -18.997 1.00 18.02 307 ILE B N 1
ATOM 5023 C CA . ILE B 1 307 ? 3.824 23.898 -18.237 1.00 21.00 307 ILE B CA 1
ATOM 5024 C C . ILE B 1 307 ? 3.578 25.140 -19.119 1.00 23.10 307 ILE B C 1
ATOM 5025 O O . ILE B 1 307 ? 2.583 25.846 -18.928 1.00 21.81 307 ILE B O 1
ATOM 5030 N N . ASP B 1 308 ? 4.475 25.409 -20.074 1.00 23.22 308 ASP B N 1
ATOM 5031 C CA . ASP B 1 308 ? 4.317 26.573 -20.952 1.00 23.10 308 ASP B CA 1
ATOM 5032 C C . ASP B 1 308 ? 3.176 26.362 -21.946 1.00 22.10 308 ASP B C 1
ATOM 5033 O O . ASP B 1 308 ? 2.522 27.317 -22.360 1.00 23.54 308 ASP B O 1
ATOM 5038 N N . ALA B 1 309 ? 2.956 25.110 -22.328 1.00 19.69 309 ALA B N 1
ATOM 5039 C CA . ALA B 1 309 ? 1.881 24.773 -23.252 1.00 23.49 309 ALA B CA 1
ATOM 5040 C C . ALA B 1 309 ? 0.551 25.167 -22.616 1.00 27.27 309 ALA B C 1
ATOM 5041 O O . ALA B 1 309 ? -0.335 25.664 -23.304 1.00 24.81 309 ALA B O 1
ATOM 5043 N N . ILE B 1 310 ? 0.420 24.935 -21.310 1.00 24.83 310 ILE B N 1
ATOM 5044 C CA . ILE B 1 310 ? -0.798 25.283 -20.575 1.00 24.25 310 ILE B CA 1
ATOM 5045 C C . ILE B 1 310 ? -1.003 26.806 -20.627 1.00 25.38 310 ILE B C 1
ATOM 5046 O O . ILE B 1 310 ? -2.101 27.279 -20.930 1.00 27.41 310 ILE B O 1
ATOM 5051 N N . ARG B 1 311 ? 0.049 27.576 -20.354 1.00 23.84 311 ARG B N 1
ATOM 5052 C CA . ARG B 1 311 ? -0.073 29.032 -20.393 1.00 27.20 311 ARG B CA 1
ATOM 5053 C C . ARG B 1 311 ? -0.486 29.554 -21.781 1.00 29.08 311 ARG B C 1
ATOM 5054 O O . ARG B 1 311 ? -1.288 30.485 -21.879 1.00 30.56 311 ARG B O 1
ATOM 5062 N N . ALA B 1 312 ? 0.063 28.971 -22.845 1.00 28.38 312 ALA B N 1
ATOM 5063 C CA . ALA B 1 312 ? -0.274 29.394 -24.215 1.00 29.86 312 ALA B CA 1
ATOM 5064 C C . ALA B 1 312 ? -1.721 29.064 -24.569 1.00 29.38 312 ALA B C 1
ATOM 5065 O O . ALA B 1 312 ? -2.442 29.898 -25.124 1.00 30.39 312 ALA B O 1
ATOM 5067 N N . MET B 1 313 ? -2.127 27.839 -24.252 1.00 26.84 313 MET B N 1
ATOM 5068 C CA . MET B 1 313 ? -3.471 27.357 -24.540 1.00 28.65 313 MET B CA 1
ATOM 5069 C C . MET B 1 313 ? -4.550 28.176 -23.839 1.00 30.62 313 MET B C 1
ATOM 5070 O O . MET B 1 313 ? -5.686 28.277 -24.320 1.00 29.31 313 MET B O 1
ATOM 5075 N N . PHE B 1 314 ? -4.195 28.752 -22.701 1.00 28.31 314 PHE B N 1
ATOM 5076 C CA . PHE B 1 314 ? -5.129 29.569 -21.949 1.00 30.96 314 PHE B CA 1
ATOM 5077 C C . PHE B 1 314 ? -4.744 31.040 -22.051 1.00 34.22 314 PHE B C 1
ATOM 5078 O O . PHE B 1 314 ? -5.282 31.879 -21.335 1.00 34.82 314 PHE B O 1
ATOM 5086 N N . GLU B 1 315 ? -3.807 31.337 -22.949 1.00 34.43 315 GLU B N 1
ATOM 5087 C CA . GLU B 1 315 ? -3.340 32.698 -23.166 1.00 35.10 315 GLU B CA 1
ATOM 5088 C C . GLU B 1 315 ? -3.182 33.448 -21.850 1.00 36.28 315 GLU B C 1
ATOM 5089 O O . GLU B 1 315 ? -3.674 34.566 -21.684 1.00 36.69 315 GLU B O 1
ATOM 5095 N N . LEU B 1 316 ? -2.478 32.814 -20.918 1.00 35.43 316 LEU B N 1
ATOM 5096 C CA . LEU B 1 316 ? -2.228 33.375 -19.602 1.00 32.04 316 LEU B CA 1
ATOM 5097 C C . LEU B 1 316 ? -1.069 34.339 -19.606 1.00 32.53 316 LEU B C 1
ATOM 5098 O O . LEU B 1 316 ? -0.988 35.226 -18.756 1.00 34.11 316 LEU B O 1
ATOM 5103 N N . ALA B 1 317 ? -0.162 34.180 -20.562 1.00 28.28 317 ALA B N 1
ATOM 5104 C CA . ALA B 1 317 ? 1.015 35.029 -20.583 1.00 29.45 317 ALA B CA 1
ATOM 5105 C C . ALA B 1 317 ? 1.718 34.983 -21.925 1.00 26.64 317 ALA B C 1
ATOM 5106 O O . ALA B 1 317 ? 1.444 34.115 -22.741 1.00 27.35 317 ALA B O 1
ATOM 5108 N N . ASP B 1 318 ? 2.630 35.919 -22.148 1.00 26.50 318 ASP B N 1
ATOM 5109 C CA . ASP B 1 318 ? 3.371 35.934 -23.401 1.00 28.78 318 ASP B CA 1
ATOM 5110 C C . ASP B 1 318 ? 4.488 34.895 -23.327 1.00 28.89 318 ASP B C 1
ATOM 5111 O O . ASP B 1 318 ? 4.849 34.440 -22.239 1.00 26.18 318 ASP B O 1
ATOM 5116 N N . LYS B 1 319 ? 5.020 34.531 -24.490 1.00 25.82 319 LYS B N 1
ATOM 5117 C CA . LYS B 1 319 ? 6.090 33.543 -24.605 1.00 24.76 319 LYS B CA 1
ATOM 5118 C C . LYS B 1 319 ? 7.215 33.600 -23.560 1.00 24.48 319 LYS B C 1
ATOM 5119 O O . LYS B 1 319 ? 7.389 32.667 -22.780 1.00 21.22 319 LYS B O 1
ATOM 5125 N N . TRP B 1 320 ? 7.996 34.680 -23.558 1.00 21.63 320 TRP B N 1
ATOM 5126 C CA . TRP B 1 320 ? 9.110 34.792 -22.625 1.00 25.82 320 TRP B CA 1
ATOM 5127 C C . TRP B 1 320 ? 8.728 34.969 -21.158 1.00 27.84 320 TRP B C 1
ATOM 5128 O O . TRP B 1 320 ? 9.506 34.640 -20.257 1.00 23.63 320 TRP B O 1
ATOM 5139 N N . ASP B 1 321 ? 7.526 35.472 -20.922 1.00 25.32 321 ASP B N 1
ATOM 5140 C CA . ASP B 1 321 ? 7.045 35.639 -19.561 1.00 26.64 321 ASP B CA 1
ATOM 5141 C C . ASP B 1 321 ? 6.727 34.250 -19.018 1.00 24.25 321 ASP B C 1
ATOM 5142 O O . ASP B 1 321 ? 7.038 33.933 -17.880 1.00 25.34 321 ASP B O 1
ATOM 5147 N N . SER B 1 322 ? 6.109 33.409 -19.829 1.00 23.23 322 SER B N 1
ATOM 5148 C CA . SER B 1 322 ? 5.800 32.067 -19.344 1.00 26.76 322 SER B CA 1
ATOM 5149 C C . SER B 1 322 ? 7.071 31.251 -19.121 1.00 23.95 322 SER B C 1
ATOM 5150 O O . SER B 1 322 ? 7.220 30.554 -18.100 1.00 23.70 322 SER B O 1
ATOM 5153 N N . ILE B 1 323 ? 7.973 31.322 -20.098 1.00 24.74 323 ILE B N 1
ATOM 5154 C CA . ILE B 1 323 ? 9.231 30.598 -20.037 1.00 24.04 323 ILE B CA 1
ATOM 5155 C C . ILE B 1 323 ? 10.010 31.002 -18.784 1.00 27.01 323 ILE B C 1
ATOM 5156 O O . ILE B 1 323 ? 10.469 30.150 -18.025 1.00 23.49 323 ILE B O 1
ATOM 5161 N N . LYS B 1 324 ? 10.150 32.308 -18.564 1.00 27.71 324 LYS B N 1
ATOM 5162 C CA . LYS B 1 324 ? 10.862 32.801 -17.388 1.00 26.69 324 LYS B CA 1
ATOM 5163 C C . LYS B 1 324 ? 10.227 32.270 -16.098 1.00 24.64 324 LYS B C 1
ATOM 5164 O O . LYS B 1 324 ? 10.920 31.798 -15.193 1.00 23.90 324 LYS B O 1
ATOM 5170 N N . LYS B 1 325 ? 8.903 32.359 -16.014 1.00 25.27 325 LYS B N 1
ATOM 5171 C CA . LYS B 1 325 ? 8.174 31.889 -14.837 1.00 25.03 325 LYS B CA 1
ATOM 5172 C C . LYS B 1 325 ? 8.388 30.376 -14.626 1.00 23.94 325 LYS B C 1
ATOM 5173 O O . LYS B 1 325 ? 8.750 29.943 -13.533 1.00 23.12 325 LYS B O 1
ATOM 5179 N N . THR B 1 326 ? 8.179 29.578 -15.672 1.00 22.73 326 THR B N 1
ATOM 5180 C CA . THR B 1 326 ? 8.402 28.134 -15.561 1.00 20.86 326 THR B CA 1
ATOM 5181 C C . THR B 1 326 ? 9.861 27.842 -15.115 1.00 20.34 326 THR B C 1
ATOM 5182 O O . THR B 1 326 ? 10.075 27.074 -14.177 1.00 19.91 326 THR B O 1
ATOM 5186 N N . ASN B 1 327 ? 10.847 28.455 -15.773 1.00 20.10 327 ASN B N 1
ATOM 5187 C CA . ASN B 1 327 ? 12.251 28.225 -15.418 1.00 21.58 327 ASN B CA 1
ATOM 5188 C C . ASN B 1 327 ? 12.508 28.463 -13.933 1.00 24.28 327 ASN B C 1
ATOM 5189 O O . ASN B 1 327 ? 13.148 27.648 -13.272 1.00 21.11 327 ASN B O 1
ATOM 5194 N N . LYS B 1 328 ? 11.995 29.575 -13.411 1.00 23.80 328 LYS B N 1
ATOM 5195 C CA . LYS B 1 328 ? 12.189 29.898 -12.012 1.00 26.53 328 LYS B CA 1
ATOM 5196 C C . LYS B 1 328 ? 11.590 28.811 -11.130 1.00 26.08 328 LYS B C 1
ATOM 5197 O O . LYS B 1 328 ? 12.220 28.355 -10.163 1.00 24.85 328 LYS B O 1
ATOM 5203 N N . SER B 1 329 ? 10.379 28.379 -11.467 1.00 25.49 329 SER B N 1
ATOM 5204 C CA . SER B 1 329 ? 9.707 27.344 -10.678 1.00 24.16 329 SER B CA 1
ATOM 5205 C C . SER B 1 329 ? 10.481 26.033 -10.632 1.00 23.52 329 SER B C 1
ATOM 5206 O O . SER B 1 329 ? 10.371 25.282 -9.663 1.00 24.95 329 SER B O 1
ATOM 5209 N N . LEU B 1 330 ? 11.268 25.760 -11.668 1.00 23.20 330 LEU B N 1
ATOM 5210 C CA . LEU B 1 330 ? 12.022 24.506 -11.728 1.00 25.62 330 LEU B CA 1
ATOM 5211 C C . LEU B 1 330 ? 13.515 24.628 -11.480 1.00 28.52 330 LEU B C 1
ATOM 5212 O O . LEU B 1 330 ? 14.252 23.637 -11.581 1.00 31.03 330 LEU B O 1
ATOM 5217 N N . GLY B 1 331 ? 13.965 25.835 -11.165 1.00 26.77 331 GLY B N 1
ATOM 5218 C CA . GLY B 1 331 ? 15.377 26.029 -10.884 1.00 26.23 331 GLY B CA 1
ATOM 5219 C C . GLY B 1 331 ? 16.257 26.055 -12.127 1.00 27.40 331 GLY B C 1
ATOM 5220 O O . GLY B 1 331 ? 17.452 25.817 -12.033 1.00 25.30 331 GLY B O 1
ATOM 5221 N N . ILE B 1 332 ? 15.679 26.321 -13.276 1.00 30.83 332 ILE B N 1
ATOM 5222 C CA . ILE B 1 332 ? 16.473 26.394 -14.505 1.00 32.46 332 ILE B CA 1
ATOM 5223 C C . ILE B 1 332 ? 17.061 27.814 -14.481 1.00 36.21 332 ILE B C 1
ATOM 5224 O O . ILE B 1 332 ? 16.315 28.788 -14.441 1.00 34.09 332 ILE B O 1
ATOM 5229 N N . LEU B 1 333 ? 18.365 27.987 -14.492 1.00 40.52 333 LEU B N 1
ATOM 5230 C CA . LEU B 1 333 ? 18.897 29.361 -14.422 1.00 42.04 333 LEU B CA 1
ATOM 5231 C C . LEU B 1 333 ? 18.647 30.130 -15.688 1.00 45.65 333 LEU B C 1
ATOM 5232 O O . LEU B 1 333 ? 17.983 31.160 -15.698 1.00 47.32 333 LEU B O 1
ATOM 5237 N N . LYS B 1 334 ? 19.155 29.617 -16.761 1.00 49.44 334 LYS B N 1
ATOM 5238 C CA . LYS B 1 334 ? 18.917 30.319 -18.017 1.00 52.17 334 LYS B CA 1
ATOM 5239 C C . LYS B 1 334 ? 18.093 29.453 -18.959 1.00 52.65 334 LYS B C 1
ATOM 5240 O O . LYS B 1 334 ? 17.920 28.261 -18.732 1.00 54.34 334 LYS B O 1
ATOM 5247 N N . LYS C 1 2 ? 57.962 -20.885 -48.139 1.00 45.57 2 LYS C N 1
ATOM 5248 C CA . LYS C 1 2 ? 56.929 -20.230 -47.283 1.00 44.26 2 LYS C CA 1
ATOM 5249 C C . LYS C 1 2 ? 57.501 -19.072 -46.479 1.00 43.98 2 LYS C C 1
ATOM 5250 O O . LYS C 1 2 ? 58.626 -19.153 -45.987 1.00 44.35 2 LYS C O 1
ATOM 5256 N N . VAL C 1 3 ? 56.725 -17.993 -46.355 1.00 41.15 3 VAL C N 1
ATOM 5257 C CA . VAL C 1 3 ? 57.155 -16.815 -45.596 1.00 41.50 3 VAL C CA 1
ATOM 5258 C C . VAL C 1 3 ? 57.152 -17.131 -44.103 1.00 39.97 3 VAL C C 1
ATOM 5259 O O . VAL C 1 3 ? 56.179 -17.663 -43.574 1.00 39.87 3 VAL C O 1
ATOM 5263 N N . LYS C 1 4 ? 58.263 -16.816 -43.447 1.00 39.07 4 LYS C N 1
ATOM 5264 C CA . LYS C 1 4 ? 58.429 -17.069 -42.024 1.00 38.10 4 LYS C CA 1
ATOM 5265 C C . LYS C 1 4 ? 57.751 -15.937 -41.263 1.00 36.67 4 LYS C C 1
ATOM 5266 O O . LYS C 1 4 ? 58.224 -14.804 -41.280 1.00 37.88 4 LYS C O 1
ATOM 5272 N N . VAL C 1 5 ? 56.658 -16.253 -40.579 1.00 34.28 5 VAL C N 1
ATOM 5273 C CA . VAL C 1 5 ? 55.904 -15.244 -39.843 1.00 32.24 5 VAL C CA 1
ATOM 5274 C C . VAL C 1 5 ? 55.897 -15.413 -38.331 1.00 31.81 5 VAL C C 1
ATOM 5275 O O . VAL C 1 5 ? 55.787 -16.525 -37.809 1.00 32.05 5 VAL C O 1
ATOM 5279 N N . GLY C 1 6 ? 56.020 -14.288 -37.639 1.00 31.94 6 GLY C N 1
ATOM 5280 C CA . GLY C 1 6 ? 55.988 -14.285 -36.191 1.00 32.60 6 GLY C CA 1
ATOM 5281 C C . GLY C 1 6 ? 55.032 -13.195 -35.735 1.00 33.13 6 GLY C C 1
ATOM 5282 O O . GLY C 1 6 ? 54.871 -12.172 -36.423 1.00 32.80 6 GLY C O 1
ATOM 5283 N N . VAL C 1 7 ? 54.374 -13.400 -34.596 1.00 31.21 7 VAL C N 1
ATOM 5284 C CA . VAL C 1 7 ? 53.462 -12.380 -34.086 1.00 33.48 7 VAL C CA 1
ATOM 5285 C C . VAL C 1 7 ? 53.799 -11.938 -32.657 1.00 31.66 7 VAL C C 1
ATOM 5286 O O . VAL C 1 7 ? 53.803 -12.733 -31.716 1.00 32.35 7 VAL C O 1
ATOM 5290 N N . ASN C 1 8 ? 54.096 -10.654 -32.511 1.00 29.89 8 ASN C N 1
ATOM 5291 C CA . ASN C 1 8 ? 54.430 -10.080 -31.212 1.00 29.48 8 ASN C CA 1
ATOM 5292 C C . ASN C 1 8 ? 53.134 -9.514 -30.644 1.00 29.17 8 ASN C C 1
ATOM 5293 O O . ASN C 1 8 ? 52.630 -8.507 -31.143 1.00 28.06 8 ASN C O 1
ATOM 5298 N N . GLY C 1 9 ? 52.604 -10.172 -29.612 1.00 29.97 9 GLY C N 1
ATOM 5299 C CA . GLY C 1 9 ? 51.357 -9.750 -28.998 1.00 29.18 9 GLY C CA 1
ATOM 5300 C C . GLY C 1 9 ? 50.243 -10.738 -29.310 1.00 29.17 9 GLY C C 1
ATOM 5301 O O . GLY C 1 9 ? 49.461 -10.529 -30.243 1.00 25.93 9 GLY C O 1
ATOM 5302 N N . TYR C 1 10 ? 50.166 -11.816 -28.533 1.00 29.56 10 TYR C N 1
ATOM 5303 C CA . TYR C 1 10 ? 49.151 -12.853 -28.738 1.00 29.25 10 TYR C CA 1
ATOM 5304 C C . TYR C 1 10 ? 47.846 -12.437 -28.054 1.00 30.64 10 TYR C C 1
ATOM 5305 O O . TYR C 1 10 ? 47.343 -13.126 -27.172 1.00 31.21 10 TYR C O 1
ATOM 5314 N N . GLY C 1 11 ? 47.306 -11.300 -28.482 1.00 27.97 11 GLY C N 1
ATOM 5315 C CA . GLY C 1 11 ? 46.076 -10.789 -27.907 1.00 29.15 11 GLY C CA 1
ATOM 5316 C C . GLY C 1 11 ? 44.875 -10.997 -28.806 1.00 29.39 11 GLY C C 1
ATOM 5317 O O . GLY C 1 11 ? 44.875 -11.900 -29.645 1.00 26.85 11 GLY C O 1
ATOM 5318 N N . THR C 1 12 ? 43.850 -10.165 -28.620 1.00 26.64 12 THR C N 1
ATOM 5319 C CA . THR C 1 12 ? 42.613 -10.251 -29.400 1.00 23.94 12 THR C CA 1
ATOM 5320 C C . THR C 1 12 ? 42.890 -10.409 -30.880 1.00 22.68 12 THR C C 1
ATOM 5321 O O . THR C 1 12 ? 42.384 -11.325 -31.515 1.00 23.05 12 THR C O 1
ATOM 5325 N N . ILE C 1 13 ? 43.700 -9.504 -31.420 1.00 19.66 13 ILE C N 1
ATOM 5326 C CA . ILE C 1 13 ? 44.036 -9.528 -32.829 1.00 20.58 13 ILE C CA 1
ATOM 5327 C C . ILE C 1 13 ? 45.171 -10.510 -33.061 1.00 21.03 13 ILE C C 1
ATOM 5328 O O . ILE C 1 13 ? 45.134 -11.318 -33.996 1.00 17.70 13 ILE C O 1
ATOM 5333 N N . GLY C 1 14 ? 46.162 -10.450 -32.185 1.00 20.88 14 GLY C N 1
ATOM 5334 C CA . GLY C 1 14 ? 47.296 -11.340 -32.297 1.00 24.06 14 GLY C CA 1
ATOM 5335 C C . GLY C 1 14 ? 46.995 -12.825 -32.438 1.00 22.08 14 GLY C C 1
ATOM 5336 O O . GLY C 1 14 ? 47.514 -13.477 -33.350 1.00 23.55 14 GLY C O 1
ATOM 5337 N N . LYS C 1 15 ? 46.159 -13.383 -31.573 1.00 23.14 15 LYS C N 1
ATOM 5338 C CA . LYS C 1 15 ? 45.899 -14.821 -31.664 1.00 24.12 15 LYS C CA 1
ATOM 5339 C C . LYS C 1 15 ? 45.072 -15.223 -32.868 1.00 24.85 15 LYS C C 1
ATOM 5340 O O . LYS C 1 15 ? 45.173 -16.362 -33.350 1.00 24.72 15 LYS C O 1
ATOM 5346 N N . ARG C 1 16 ? 44.269 -14.285 -33.372 1.00 23.63 16 ARG C N 1
ATOM 5347 C CA . ARG C 1 16 ? 43.425 -14.563 -34.523 1.00 20.14 16 ARG C CA 1
ATOM 5348 C C . ARG C 1 16 ? 44.252 -14.463 -35.799 1.00 24.30 16 ARG C C 1
ATOM 5349 O O . ARG C 1 16 ? 43.976 -15.146 -36.783 1.00 24.26 16 ARG C O 1
ATOM 5357 N N . VAL C 1 17 ? 45.261 -13.600 -35.798 1.00 21.21 17 VAL C N 1
ATOM 5358 C CA . VAL C 1 17 ? 46.096 -13.486 -36.976 1.00 21.87 17 VAL C CA 1
ATOM 5359 C C . VAL C 1 17 ? 47.028 -14.697 -36.995 1.00 25.61 17 VAL C C 1
ATOM 5360 O O . VAL C 1 17 ? 47.372 -15.219 -38.060 1.00 22.54 17 VAL C O 1
ATOM 5364 N N . ALA C 1 18 ? 47.415 -15.149 -35.805 1.00 25.13 18 ALA C N 1
ATOM 5365 C CA . ALA C 1 18 ? 48.299 -16.300 -35.679 1.00 27.51 18 ALA C CA 1
ATOM 5366 C C . ALA C 1 18 ? 47.585 -17.502 -36.288 1.00 26.73 18 ALA C C 1
ATOM 5367 O O . ALA C 1 18 ? 48.164 -18.251 -37.083 1.00 26.55 18 ALA C O 1
ATOM 5369 N N . TYR C 1 19 ? 46.316 -17.666 -35.926 1.00 27.74 19 TYR C N 1
ATOM 5370 C CA . TYR C 1 19 ? 45.511 -18.770 -36.441 1.00 26.88 19 TYR C CA 1
ATOM 5371 C C . TYR C 1 19 ? 45.371 -18.636 -37.951 1.00 28.69 19 TYR C C 1
ATOM 5372 O O . TYR C 1 19 ? 45.510 -19.604 -38.681 1.00 26.56 19 TYR C O 1
ATOM 5381 N N . ALA C 1 20 ? 45.098 -17.425 -38.422 1.00 28.45 20 ALA C N 1
ATOM 5382 C CA . ALA C 1 20 ? 44.971 -17.189 -39.853 1.00 28.19 20 ALA C CA 1
ATOM 5383 C C . ALA C 1 20 ? 46.246 -17.605 -40.597 1.00 27.88 20 ALA C C 1
ATOM 5384 O O . ALA C 1 20 ? 46.175 -18.239 -41.645 1.00 27.12 20 ALA C O 1
ATOM 5386 N N . VAL C 1 21 ? 47.409 -17.239 -40.057 1.00 28.79 21 VAL C N 1
ATOM 5387 C CA . VAL C 1 21 ? 48.680 -17.595 -40.685 1.00 30.20 21 VAL C CA 1
ATOM 5388 C C . VAL C 1 21 ? 48.761 -19.115 -40.825 1.00 31.14 21 VAL C C 1
ATOM 5389 O O . VAL C 1 21 ? 49.192 -19.634 -41.856 1.00 32.53 21 VAL C O 1
ATOM 5393 N N . THR C 1 22 ? 48.317 -19.807 -39.781 1.00 29.62 22 THR C N 1
ATOM 5394 C CA . THR C 1 22 ? 48.278 -21.268 -39.716 1.00 31.40 22 THR C CA 1
ATOM 5395 C C . THR C 1 22 ? 47.459 -21.907 -40.834 1.00 33.46 22 THR C C 1
ATOM 5396 O O . THR C 1 22 ? 47.676 -23.074 -41.187 1.00 31.62 22 THR C O 1
ATOM 5400 N N . LYS C 1 23 ? 46.520 -21.147 -41.386 1.00 31.35 23 LYS C N 1
ATOM 5401 C CA . LYS C 1 23 ? 45.650 -21.655 -42.449 1.00 34.60 23 LYS C CA 1
ATOM 5402 C C . LYS C 1 23 ? 46.190 -21.416 -43.855 1.00 33.86 23 LYS C C 1
ATOM 5403 O O . LYS C 1 23 ? 45.596 -21.887 -44.829 1.00 34.99 23 LYS C O 1
ATOM 5409 N N . GLN C 1 24 ? 47.308 -20.692 -43.962 1.00 33.32 24 GLN C N 1
ATOM 5410 C CA . GLN C 1 24 ? 47.908 -20.388 -45.260 1.00 32.65 24 GLN C CA 1
ATOM 5411 C C . GLN C 1 24 ? 48.933 -21.445 -45.681 1.00 36.27 24 GLN C C 1
ATOM 5412 O O . GLN C 1 24 ? 49.786 -21.859 -44.889 1.00 30.62 24 GLN C O 1
ATOM 5418 N N . ASP C 1 25 ? 48.855 -21.879 -46.932 1.00 34.45 25 ASP C N 1
ATOM 5419 C CA . ASP C 1 25 ? 49.794 -22.879 -47.409 1.00 35.91 25 ASP C CA 1
ATOM 5420 C C . ASP C 1 25 ? 51.093 -22.238 -47.890 1.00 34.21 25 ASP C C 1
ATOM 5421 O O . ASP C 1 25 ? 52.030 -22.940 -48.239 1.00 35.50 25 ASP C O 1
ATOM 5426 N N . ASP C 1 26 ? 51.151 -20.909 -47.915 1.00 32.98 26 ASP C N 1
ATOM 5427 C CA . ASP C 1 26 ? 52.370 -20.227 -48.338 1.00 32.90 26 ASP C CA 1
ATOM 5428 C C . ASP C 1 26 ? 53.033 -19.436 -47.213 1.00 34.40 26 ASP C C 1
ATOM 5429 O O . ASP C 1 26 ? 53.888 -18.582 -47.459 1.00 34.53 26 ASP C O 1
ATOM 5434 N N . MET C 1 27 ? 52.644 -19.732 -45.977 1.00 33.62 27 MET C N 1
ATOM 5435 C CA . MET C 1 27 ? 53.220 -19.067 -44.812 1.00 35.55 27 MET C CA 1
ATOM 5436 C C . MET C 1 27 ? 53.434 -20.056 -43.671 1.00 34.60 27 MET C C 1
ATOM 5437 O O . MET C 1 27 ? 52.812 -21.114 -43.628 1.00 33.13 27 MET C O 1
ATOM 5442 N N . GLU C 1 28 ? 54.313 -19.704 -42.742 1.00 36.95 28 GLU C N 1
ATOM 5443 C CA . GLU C 1 28 ? 54.569 -20.557 -41.589 1.00 36.16 28 GLU C CA 1
ATOM 5444 C C . GLU C 1 28 ? 54.730 -19.706 -40.329 1.00 35.76 28 GLU C C 1
ATOM 5445 O O . GLU C 1 28 ? 55.487 -18.724 -40.311 1.00 35.65 28 GLU C O 1
ATOM 5451 N N . LEU C 1 29 ? 54.017 -20.092 -39.279 1.00 32.79 29 LEU C N 1
ATOM 5452 C CA . LEU C 1 29 ? 54.063 -19.376 -38.016 1.00 32.73 29 LEU C CA 1
ATOM 5453 C C . LEU C 1 29 ? 55.223 -19.887 -37.164 1.00 34.15 29 LEU C C 1
ATOM 5454 O O . LEU C 1 29 ? 55.150 -20.975 -36.591 1.00 28.77 29 LEU C O 1
ATOM 5459 N N . ILE C 1 30 ? 56.280 -19.085 -37.070 1.00 35.35 30 ILE C N 1
ATOM 5460 C CA . ILE C 1 30 ? 57.469 -19.447 -36.309 1.00 33.28 30 ILE C CA 1
ATOM 5461 C C . ILE C 1 30 ? 57.247 -19.330 -34.807 1.00 34.28 30 ILE C C 1
ATOM 5462 O O . ILE C 1 30 ? 57.823 -20.089 -34.040 1.00 33.82 30 ILE C O 1
ATOM 5467 N N . GLY C 1 31 ? 56.426 -18.370 -34.384 1.00 32.91 31 GLY C N 1
ATOM 5468 C CA . GLY C 1 31 ? 56.156 -18.223 -32.965 1.00 31.58 31 GLY C CA 1
ATOM 5469 C C . GLY C 1 31 ? 55.309 -17.019 -32.595 1.00 31.51 31 GLY C C 1
ATOM 5470 O O . GLY C 1 31 ? 55.071 -16.140 -33.421 1.00 28.62 31 GLY C O 1
ATOM 5471 N N . ILE C 1 32 ? 54.845 -17.001 -31.348 1.00 31.18 32 ILE C N 1
ATOM 5472 C CA . ILE C 1 32 ? 54.050 -15.899 -30.812 1.00 30.46 32 ILE C CA 1
ATOM 5473 C C . ILE C 1 32 ? 54.683 -15.444 -29.494 1.00 31.35 32 ILE C C 1
ATOM 5474 O O . ILE C 1 32 ? 55.363 -16.224 -28.828 1.00 27.81 32 ILE C O 1
ATOM 5479 N N . THR C 1 33 ? 54.476 -14.182 -29.130 1.00 30.01 33 THR C N 1
ATOM 5480 C CA . THR C 1 33 ? 55.024 -13.657 -27.883 1.00 30.66 33 THR C CA 1
ATOM 5481 C C . THR C 1 33 ? 53.927 -13.392 -26.858 1.00 32.71 33 THR C C 1
ATOM 5482 O O . THR C 1 33 ? 52.810 -12.999 -27.207 1.00 26.74 33 THR C O 1
ATOM 5486 N N . LYS C 1 34 ? 54.268 -13.616 -25.589 1.00 35.25 34 LYS C N 1
ATOM 5487 C CA . LYS C 1 34 ? 53.367 -13.412 -24.458 1.00 34.57 34 LYS C CA 1
ATOM 5488 C C . LYS C 1 34 ? 54.153 -12.783 -23.311 1.00 35.92 34 LYS C C 1
ATOM 5489 O O . LYS C 1 34 ? 55.310 -13.143 -23.090 1.00 38.30 34 LYS C O 1
ATOM 5495 N N . THR C 1 35 ? 53.535 -11.846 -22.592 1.00 33.32 35 THR C N 1
ATOM 5496 C CA . THR C 1 35 ? 54.206 -11.179 -21.471 1.00 34.44 35 THR C CA 1
ATOM 5497 C C . THR C 1 35 ? 54.109 -11.983 -20.176 1.00 32.55 35 THR C C 1
ATOM 5498 O O . THR C 1 35 ? 54.851 -11.735 -19.227 1.00 33.20 35 THR C O 1
ATOM 5502 N N . LYS C 1 36 ? 53.194 -12.944 -20.139 1.00 31.21 36 LYS C N 1
ATOM 5503 C CA . LYS C 1 36 ? 53.007 -13.748 -18.941 1.00 32.95 36 LYS C CA 1
ATOM 5504 C C . LYS C 1 36 ? 52.408 -15.104 -19.258 1.00 34.04 36 LYS C C 1
ATOM 5505 O O . LYS C 1 36 ? 51.739 -15.276 -20.276 1.00 31.63 36 LYS C O 1
ATOM 5511 N N . PRO C 1 37 ? 52.647 -16.094 -18.382 1.00 32.29 37 PRO C N 1
ATOM 5512 C CA . PRO C 1 37 ? 52.124 -17.443 -18.590 1.00 33.24 37 PRO C CA 1
ATOM 5513 C C . PRO C 1 37 ? 50.647 -17.664 -18.215 1.00 34.37 37 PRO C C 1
ATOM 5514 O O . PRO C 1 37 ? 50.334 -18.578 -17.453 1.00 31.61 37 PRO C O 1
ATOM 5518 N N . ASP C 1 38 ? 49.745 -16.842 -18.754 1.00 31.69 38 ASP C N 1
ATOM 5519 C CA . ASP C 1 38 ? 48.319 -17.019 -18.476 1.00 31.55 38 ASP C CA 1
ATOM 5520 C C . ASP C 1 38 ? 47.727 -18.146 -19.321 1.00 28.24 38 ASP C C 1
ATOM 5521 O O . ASP C 1 38 ? 48.439 -18.801 -20.081 1.00 28.76 38 ASP C O 1
ATOM 5526 N N . PHE C 1 39 ? 46.422 -18.368 -19.185 1.00 27.77 39 PHE C N 1
ATOM 5527 C CA . PHE C 1 39 ? 45.746 -19.440 -19.903 1.00 27.50 39 PHE C CA 1
ATOM 5528 C C . PHE C 1 39 ? 45.837 -19.350 -21.429 1.00 27.74 39 PHE C C 1
ATOM 5529 O O . PHE C 1 39 ? 45.657 -20.360 -22.118 1.00 28.82 39 PHE C O 1
ATOM 5537 N N . GLU C 1 40 ? 46.111 -18.152 -21.951 1.00 27.44 40 GLU C N 1
ATOM 5538 C CA . GLU C 1 40 ? 46.252 -17.951 -23.395 1.00 27.58 40 GLU C CA 1
ATOM 5539 C C . GLU C 1 40 ? 47.642 -18.431 -23.837 1.00 29.65 40 GLU C C 1
ATOM 5540 O O . GLU C 1 40 ? 47.816 -18.941 -24.942 1.00 25.25 40 GLU C O 1
ATOM 5546 N N . ALA C 1 41 ? 48.626 -18.293 -22.953 1.00 27.87 41 ALA C N 1
ATOM 5547 C CA . ALA C 1 41 ? 49.979 -18.760 -23.253 1.00 28.03 41 ALA C CA 1
ATOM 5548 C C . ALA C 1 41 ? 49.918 -20.287 -23.292 1.00 28.17 41 ALA C C 1
ATOM 5549 O O . ALA C 1 41 ? 50.461 -20.921 -24.192 1.00 28.44 41 ALA C O 1
ATOM 5551 N N . TYR C 1 42 ? 49.244 -20.873 -22.309 1.00 28.37 42 TYR C N 1
ATOM 5552 C CA . TYR C 1 42 ? 49.108 -22.320 -22.273 1.00 30.33 42 TYR C CA 1
ATOM 5553 C C . TYR C 1 42 ? 48.370 -22.818 -23.507 1.00 31.83 42 TYR C C 1
ATOM 5554 O O . TYR C 1 42 ? 48.646 -23.915 -23.999 1.00 29.93 42 TYR C O 1
ATOM 5563 N N . ARG C 1 43 ? 47.424 -22.018 -24.001 1.00 29.58 43 ARG C N 1
ATOM 5564 C CA . ARG C 1 43 ? 46.647 -22.407 -25.174 1.00 31.70 43 ARG C CA 1
ATOM 5565 C C . ARG C 1 43 ? 47.555 -22.481 -26.390 1.00 30.53 43 ARG C C 1
ATOM 5566 O O . ARG C 1 43 ? 47.544 -23.457 -27.139 1.00 33.33 43 ARG C O 1
ATOM 5574 N N . ALA C 1 44 ? 48.341 -21.433 -26.582 1.00 33.22 44 ALA C N 1
ATOM 5575 C CA . ALA C 1 44 ? 49.276 -21.375 -27.692 1.00 31.51 44 ALA C CA 1
ATOM 5576 C C . ALA C 1 44 ? 50.226 -22.572 -27.641 1.00 33.29 44 ALA C C 1
ATOM 5577 O O . ALA C 1 44 ? 50.552 -23.174 -28.672 1.00 29.71 44 ALA C O 1
ATOM 5579 N N . LYS C 1 45 ? 50.686 -22.904 -26.440 1.00 30.41 45 LYS C N 1
ATOM 5580 C CA . LYS C 1 45 ? 51.592 -24.029 -26.283 1.00 37.16 45 LYS C CA 1
ATOM 5581 C C . LYS C 1 45 ? 50.852 -25.306 -26.644 1.00 36.08 45 LYS C C 1
ATOM 5582 O O . LYS C 1 45 ? 51.392 -26.187 -27.311 1.00 35.01 45 LYS C O 1
ATOM 5588 N N . GLU C 1 46 ? 49.607 -25.397 -26.201 1.00 34.64 46 GLU C N 1
ATOM 5589 C CA . GLU C 1 46 ? 48.795 -26.571 -26.476 1.00 37.30 46 GLU C CA 1
ATOM 5590 C C . GLU C 1 46 ? 48.593 -26.758 -27.976 1.00 38.23 46 GLU C C 1
ATOM 5591 O O . GLU C 1 46 ? 48.593 -27.878 -28.480 1.00 38.69 46 GLU C O 1
ATOM 5597 N N . LEU C 1 47 ? 48.419 -25.651 -28.687 1.00 37.76 47 LEU C N 1
ATOM 5598 C CA . LEU C 1 47 ? 48.224 -25.704 -30.129 1.00 38.31 47 LEU C CA 1
ATOM 5599 C C . LEU C 1 47 ? 49.537 -26.030 -30.844 1.00 39.73 47 LEU C C 1
ATOM 5600 O O . LEU C 1 47 ? 49.561 -26.202 -32.062 1.00 38.35 47 LEU C O 1
ATOM 5605 N N . GLY C 1 48 ? 50.624 -26.108 -30.082 1.00 38.79 48 GLY C N 1
ATOM 5606 C CA . GLY C 1 48 ? 51.919 -26.409 -30.667 1.00 39.13 48 GLY C CA 1
ATOM 5607 C C . GLY C 1 48 ? 52.630 -25.179 -31.208 1.00 40.06 48 GLY C C 1
ATOM 5608 O O . GLY C 1 48 ? 53.540 -25.281 -32.036 1.00 39.28 48 GLY C O 1
ATOM 5609 N N . ILE C 1 49 ? 52.226 -24.003 -30.739 1.00 38.01 49 ILE C N 1
ATOM 5610 C CA . ILE C 1 49 ? 52.847 -22.767 -31.199 1.00 37.01 49 ILE C CA 1
ATOM 5611 C C . ILE C 1 49 ? 54.009 -22.394 -30.289 1.00 36.75 49 ILE C C 1
ATOM 5612 O O . ILE C 1 49 ? 53.832 -22.158 -29.097 1.00 39.12 49 ILE C O 1
ATOM 5617 N N . PRO C 1 50 ? 55.225 -22.357 -30.830 1.00 35.70 50 PRO C N 1
ATOM 5618 C CA . PRO C 1 50 ? 56.325 -21.993 -29.938 1.00 36.57 50 PRO C CA 1
ATOM 5619 C C . PRO C 1 50 ? 56.030 -20.645 -29.288 1.00 35.60 50 PRO C C 1
ATOM 5620 O O . PRO C 1 50 ? 55.715 -19.671 -29.978 1.00 36.36 50 PRO C O 1
ATOM 5624 N N . VAL C 1 51 ? 56.099 -20.607 -27.960 1.00 32.87 51 VAL C N 1
ATOM 5625 C CA . VAL C 1 51 ? 55.828 -19.385 -27.212 1.00 32.81 51 VAL C CA 1
ATOM 5626 C C . VAL C 1 51 ? 57.101 -18.681 -26.750 1.00 34.08 51 VAL C C 1
ATOM 5627 O O . VAL C 1 51 ? 57.939 -19.264 -26.058 1.00 36.10 51 VAL C O 1
ATOM 5631 N N . TYR C 1 52 ? 57.230 -17.417 -27.139 1.00 34.85 52 TYR C N 1
ATOM 5632 C CA . TYR C 1 52 ? 58.375 -16.589 -26.782 1.00 34.78 52 TYR C CA 1
ATOM 5633 C C . TYR C 1 52 ? 57.971 -15.486 -25.799 1.00 36.91 52 TYR C C 1
ATOM 5634 O O . TYR C 1 52 ? 56.885 -14.896 -25.909 1.00 35.69 52 TYR C O 1
ATOM 5643 N N . ALA C 1 53 ? 58.842 -15.209 -24.835 1.00 35.45 53 ALA C N 1
ATOM 5644 C CA . ALA C 1 53 ? 58.588 -14.147 -23.872 1.00 37.19 53 ALA C CA 1
ATOM 5645 C C . ALA C 1 53 ? 58.777 -12.825 -24.628 1.00 38.79 53 ALA C C 1
ATOM 5646 O O . ALA C 1 53 ? 59.776 -12.642 -25.323 1.00 36.49 53 ALA C O 1
ATOM 5648 N N . ALA C 1 54 ? 57.814 -11.913 -24.501 1.00 39.87 54 ALA C N 1
ATOM 5649 C CA . ALA C 1 54 ? 57.869 -10.632 -25.200 1.00 40.83 54 ALA C CA 1
ATOM 5650 C C . ALA C 1 54 ? 59.158 -9.861 -24.925 1.00 44.40 54 ALA C C 1
ATOM 5651 O O . ALA C 1 54 ? 59.620 -9.071 -25.766 1.00 42.25 54 ALA C O 1
ATOM 5653 N N . SER C 1 55 ? 59.740 -10.093 -23.753 1.00 43.32 55 SER C N 1
ATOM 5654 C CA . SER C 1 55 ? 60.966 -9.406 -23.370 1.00 47.18 55 SER C CA 1
ATOM 5655 C C . SER C 1 55 ? 61.794 -10.239 -22.405 1.00 49.46 55 SER C C 1
ATOM 5656 O O . SER C 1 55 ? 61.366 -11.305 -21.951 1.00 50.24 55 SER C O 1
ATOM 5659 N N . GLU C 1 56 ? 62.992 -9.752 -22.107 1.00 52.36 56 GLU C N 1
ATOM 5660 C CA . GLU C 1 56 ? 63.873 -10.440 -21.172 1.00 54.11 56 GLU C CA 1
ATOM 5661 C C . GLU C 1 56 ? 63.254 -10.289 -19.794 1.00 52.02 56 GLU C C 1
ATOM 5662 O O . GLU C 1 56 ? 63.142 -11.252 -19.042 1.00 52.34 56 GLU C O 1
ATOM 5668 N N . GLU C 1 57 ? 62.827 -9.069 -19.488 1.00 52.16 57 GLU C N 1
ATOM 5669 C CA . GLU C 1 57 ? 62.227 -8.751 -18.198 1.00 53.01 57 GLU C CA 1
ATOM 5670 C C . GLU C 1 57 ? 60.904 -9.452 -17.912 1.00 50.58 57 GLU C C 1
ATOM 5671 O O . GLU C 1 57 ? 60.234 -9.120 -16.943 1.00 51.26 57 GLU C O 1
ATOM 5677 N N . PHE C 1 58 ? 60.527 -10.414 -18.748 1.00 50.75 58 PHE C N 1
ATOM 5678 C CA . PHE C 1 58 ? 59.277 -11.146 -18.551 1.00 48.88 58 PHE C CA 1
ATOM 5679 C C . PHE C 1 58 ? 59.539 -12.627 -18.314 1.00 49.43 58 PHE C C 1
ATOM 5680 O O . PHE C 1 58 ? 58.667 -13.357 -17.854 1.00 49.74 58 PHE C O 1
ATOM 5688 N N . ILE C 1 59 ? 60.758 -13.062 -18.610 1.00 49.60 59 ILE C N 1
ATOM 5689 C CA . ILE C 1 59 ? 61.129 -14.456 -18.427 1.00 50.96 59 ILE C CA 1
ATOM 5690 C C . ILE C 1 59 ? 60.916 -14.935 -16.989 1.00 48.99 59 ILE C C 1
ATOM 5691 O O . ILE C 1 59 ? 60.546 -16.085 -16.766 1.00 49.68 59 ILE C O 1
ATOM 5696 N N . PRO C 1 60 ? 61.143 -14.064 -15.993 1.00 49.30 60 PRO C N 1
ATOM 5697 C CA . PRO C 1 60 ? 60.936 -14.528 -14.616 1.00 48.99 60 PRO C CA 1
ATOM 5698 C C . PRO C 1 60 ? 59.528 -15.065 -14.372 1.00 47.35 60 PRO C C 1
ATOM 5699 O O . PRO C 1 60 ? 59.362 -16.153 -13.825 1.00 45.64 60 PRO C O 1
ATOM 5703 N N . ARG C 1 61 ? 58.517 -14.304 -14.782 1.00 46.30 61 ARG C N 1
ATOM 5704 C CA . ARG C 1 61 ? 57.127 -14.734 -14.605 1.00 46.11 61 ARG C CA 1
ATOM 5705 C C . ARG C 1 61 ? 56.976 -16.170 -15.093 1.00 43.99 61 ARG C C 1
ATOM 5706 O O . ARG C 1 61 ? 56.333 -17.002 -14.447 1.00 43.68 61 ARG C O 1
ATOM 5714 N N . PHE C 1 62 ? 57.582 -16.461 -16.238 1.00 42.48 62 PHE C N 1
ATOM 5715 C CA . PHE C 1 62 ? 57.507 -17.799 -16.798 1.00 44.01 62 PHE C CA 1
ATOM 5716 C C . PHE C 1 62 ? 58.231 -18.811 -15.921 1.00 45.29 62 PHE C C 1
ATOM 5717 O O . PHE C 1 62 ? 57.627 -19.778 -15.462 1.00 45.03 62 PHE C O 1
ATOM 5725 N N . GLU C 1 63 ? 59.519 -18.583 -15.678 1.00 49.32 63 GLU C N 1
ATOM 5726 C CA . GLU C 1 63 ? 60.307 -19.495 -14.848 1.00 51.49 63 GLU C CA 1
ATOM 5727 C C . GLU C 1 63 ? 59.585 -19.796 -13.543 1.00 51.46 63 GLU C C 1
ATOM 5728 O O . GLU C 1 63 ? 59.518 -20.945 -13.112 1.00 51.11 63 GLU C O 1
ATOM 5734 N N . LYS C 1 64 ? 59.030 -18.758 -12.929 1.00 52.37 64 LYS C N 1
ATOM 5735 C CA . LYS C 1 64 ? 58.311 -18.904 -11.669 1.00 53.06 64 LYS C CA 1
ATOM 5736 C C . LYS C 1 64 ? 57.163 -19.905 -11.785 1.00 52.94 64 LYS C C 1
ATOM 5737 O O . LYS C 1 64 ? 56.778 -20.531 -10.801 1.00 51.92 64 LYS C O 1
ATOM 5743 N N . GLU C 1 65 ? 56.627 -20.073 -12.990 1.00 52.66 65 GLU C N 1
ATOM 5744 C CA . GLU C 1 65 ? 55.511 -20.990 -13.186 1.00 52.40 65 GLU C CA 1
ATOM 5745 C C . GLU C 1 65 ? 55.876 -22.304 -13.865 1.00 52.63 65 GLU C C 1
ATOM 5746 O O . GLU C 1 65 ? 55.005 -23.144 -14.104 1.00 50.98 65 GLU C O 1
ATOM 5752 N N . GLY C 1 66 ? 57.160 -22.479 -14.172 1.00 52.72 66 GLY C N 1
ATOM 5753 C CA . GLY C 1 66 ? 57.612 -23.703 -14.813 1.00 51.21 66 GLY C CA 1
ATOM 5754 C C . GLY C 1 66 ? 57.179 -23.782 -16.260 1.00 50.88 66 GLY C C 1
ATOM 5755 O O . GLY C 1 66 ? 57.039 -24.867 -16.827 1.00 50.91 66 GLY C O 1
ATOM 5756 N N . PHE C 1 67 ? 56.967 -22.617 -16.859 1.00 50.16 67 PHE C N 1
ATOM 5757 C CA . PHE C 1 67 ? 56.535 -22.535 -18.245 1.00 48.08 67 PHE C CA 1
ATOM 5758 C C . PHE C 1 67 ? 57.743 -22.292 -19.146 1.00 48.41 67 PHE C C 1
ATOM 5759 O O . PHE C 1 67 ? 58.273 -21.178 -19.204 1.00 46.86 67 PHE C O 1
ATOM 5767 N N . GLU C 1 68 ? 58.188 -23.334 -19.842 1.00 48.06 68 GLU C N 1
ATOM 5768 C CA . GLU C 1 68 ? 59.333 -23.186 -20.730 1.00 50.26 68 GLU C CA 1
ATOM 5769 C C . GLU C 1 68 ? 58.976 -22.358 -21.961 1.00 48.28 68 GLU C C 1
ATOM 5770 O O . GLU C 1 68 ? 58.003 -22.634 -22.653 1.00 48.73 68 GLU C O 1
ATOM 5776 N N . VAL C 1 69 ? 59.775 -21.334 -22.217 1.00 45.73 69 VAL C N 1
ATOM 5777 C CA . VAL C 1 69 ? 59.566 -20.453 -23.350 1.00 43.99 69 VAL C CA 1
ATOM 5778 C C . VAL C 1 69 ? 60.624 -20.786 -24.402 1.00 44.56 69 VAL C C 1
ATOM 5779 O O . VAL C 1 69 ? 61.690 -21.305 -24.066 1.00 43.19 69 VAL C O 1
ATOM 5783 N N . ALA C 1 70 ? 60.332 -20.505 -25.669 1.00 40.95 70 ALA C N 1
ATOM 5784 C CA . ALA C 1 70 ? 61.279 -20.785 -26.743 1.00 38.21 70 ALA C CA 1
ATOM 5785 C C . ALA C 1 70 ? 62.281 -19.647 -26.900 1.00 38.91 70 ALA C C 1
ATOM 5786 O O . ALA C 1 70 ? 62.991 -19.568 -27.901 1.00 38.15 70 ALA C O 1
ATOM 5788 N N . GLY C 1 71 ? 62.336 -18.764 -25.908 1.00 37.51 71 GLY C N 1
ATOM 5789 C CA . GLY C 1 71 ? 63.247 -17.635 -25.981 1.00 38.65 71 GLY C CA 1
ATOM 5790 C C . GLY C 1 71 ? 62.521 -16.316 -25.777 1.00 38.69 71 GLY C C 1
ATOM 5791 O O . GLY C 1 71 ? 61.464 -16.280 -25.150 1.00 37.40 71 GLY C O 1
ATOM 5792 N N . THR C 1 72 ? 63.094 -15.230 -26.290 1.00 39.66 72 THR C N 1
ATOM 5793 C CA . THR C 1 72 ? 62.474 -13.912 -26.171 1.00 40.56 72 THR C CA 1
ATOM 5794 C C . THR C 1 72 ? 62.181 -13.363 -27.566 1.00 41.37 72 THR C C 1
ATOM 5795 O O . THR C 1 72 ? 62.484 -14.009 -28.576 1.00 40.84 72 THR C O 1
ATOM 5799 N N . LEU C 1 73 ? 61.592 -12.172 -27.614 1.00 40.55 73 LEU C N 1
ATOM 5800 C CA . LEU C 1 73 ? 61.275 -11.538 -28.884 1.00 39.94 73 LEU C CA 1
ATOM 5801 C C . LEU C 1 73 ? 62.545 -11.416 -29.735 1.00 40.42 73 LEU C C 1
ATOM 5802 O O . LEU C 1 73 ? 62.512 -11.623 -30.953 1.00 36.89 73 LEU C O 1
ATOM 5807 N N . ASN C 1 74 ? 63.660 -11.080 -29.091 1.00 40.75 74 ASN C N 1
ATOM 5808 C CA . ASN C 1 74 ? 64.934 -10.943 -29.796 1.00 43.20 74 ASN C CA 1
ATOM 5809 C C . ASN C 1 74 ? 65.319 -12.234 -30.510 1.00 42.19 74 ASN C C 1
ATOM 5810 O O . ASN C 1 74 ? 65.910 -12.200 -31.586 1.00 43.72 74 ASN C O 1
ATOM 5815 N N . ASP C 1 75 ? 64.982 -13.369 -29.908 1.00 40.38 75 ASP C N 1
ATOM 5816 C CA . ASP C 1 75 ? 65.277 -14.663 -30.505 1.00 40.11 75 ASP C CA 1
ATOM 5817 C C . ASP C 1 75 ? 64.338 -14.921 -31.694 1.00 40.85 75 ASP C C 1
ATOM 5818 O O . ASP C 1 75 ? 64.771 -15.372 -32.755 1.00 39.10 75 ASP C O 1
ATOM 5823 N N . LEU C 1 76 ? 63.052 -14.632 -31.507 1.00 39.25 76 LEU C N 1
ATOM 5824 C CA . LEU C 1 76 ? 62.058 -14.843 -32.554 1.00 40.22 76 LEU C CA 1
ATOM 5825 C C . LEU C 1 76 ? 62.349 -14.032 -33.811 1.00 40.75 76 LEU C C 1
ATOM 5826 O O . LEU C 1 76 ? 62.201 -14.529 -34.929 1.00 37.81 76 LEU C O 1
ATOM 5831 N N . LEU C 1 77 ? 62.765 -12.782 -33.625 1.00 39.68 77 LEU C N 1
ATOM 5832 C CA . LEU C 1 77 ? 63.068 -11.906 -34.750 1.00 42.92 77 LEU C CA 1
ATOM 5833 C C . LEU C 1 77 ? 64.179 -12.465 -35.649 1.00 44.80 77 LEU C C 1
ATOM 5834 O O . LEU C 1 77 ? 64.265 -12.135 -36.835 1.00 45.09 77 LEU C O 1
ATOM 5839 N N . GLU C 1 78 ? 65.024 -13.311 -35.077 1.00 43.35 78 GLU C N 1
ATOM 5840 C CA . GLU C 1 78 ? 66.120 -13.924 -35.816 1.00 44.91 78 GLU C CA 1
ATOM 5841 C C . GLU C 1 78 ? 65.619 -15.029 -36.743 1.00 43.51 78 GLU C C 1
ATOM 5842 O O . GLU C 1 78 ? 66.298 -15.390 -37.706 1.00 43.80 78 GLU C O 1
ATOM 5848 N N . LYS C 1 79 ? 64.436 -15.562 -36.452 1.00 39.88 79 LYS C N 1
ATOM 5849 C CA . LYS C 1 79 ? 63.873 -16.657 -37.239 1.00 39.19 79 LYS C CA 1
ATOM 5850 C C . LYS C 1 79 ? 62.710 -16.318 -38.184 1.00 38.72 79 LYS C C 1
ATOM 5851 O O . LYS C 1 79 ? 62.097 -17.226 -38.745 1.00 39.12 79 LYS C O 1
ATOM 5857 N N . VAL C 1 80 ? 62.399 -15.040 -38.380 1.00 35.68 80 VAL C N 1
ATOM 5858 C CA . VAL C 1 80 ? 61.276 -14.698 -39.253 1.00 33.57 80 VAL C CA 1
ATOM 5859 C C . VAL C 1 80 ? 61.626 -13.707 -40.348 1.00 34.49 80 VAL C C 1
ATOM 5860 O O . VAL C 1 80 ? 62.621 -12.988 -40.256 1.00 33.49 80 VAL C O 1
ATOM 5864 N N . ASP C 1 81 ? 60.790 -13.674 -41.383 1.00 32.81 81 ASP C N 1
ATOM 5865 C CA . ASP C 1 81 ? 60.964 -12.742 -42.490 1.00 32.41 81 ASP C CA 1
ATOM 5866 C C . ASP C 1 81 ? 60.157 -11.502 -42.164 1.00 34.77 81 ASP C C 1
ATOM 5867 O O . ASP C 1 81 ? 60.437 -10.405 -42.666 1.00 34.35 81 ASP C O 1
ATOM 5872 N N . ILE C 1 82 ? 59.144 -11.690 -41.322 1.00 33.69 82 ILE C N 1
ATOM 5873 C CA . ILE C 1 82 ? 58.273 -10.586 -40.937 1.00 36.46 82 ILE C CA 1
ATOM 5874 C C . ILE C 1 82 ? 57.546 -10.871 -39.630 1.00 34.16 82 ILE C C 1
ATOM 5875 O O . ILE C 1 82 ? 57.238 -12.024 -39.308 1.00 33.51 82 ILE C O 1
ATOM 5880 N N . ILE C 1 83 ? 57.295 -9.825 -38.855 1.00 33.78 83 ILE C N 1
ATOM 5881 C CA . ILE C 1 83 ? 56.558 -10.017 -37.621 1.00 34.92 83 ILE C CA 1
ATOM 5882 C C . ILE C 1 83 ? 55.308 -9.172 -37.666 1.00 34.71 83 ILE C C 1
ATOM 5883 O O . ILE C 1 83 ? 55.321 -8.028 -38.131 1.00 34.96 83 ILE C O 1
ATOM 5888 N N . VAL C 1 84 ? 54.207 -9.760 -37.227 1.00 32.66 84 VAL C N 1
ATOM 5889 C CA . VAL C 1 84 ? 52.955 -9.030 -37.176 1.00 30.13 84 VAL C CA 1
ATOM 5890 C C . VAL C 1 84 ? 52.939 -8.442 -35.787 1.00 28.13 84 VAL C C 1
ATOM 5891 O O . VAL C 1 84 ? 52.920 -9.184 -34.809 1.00 24.60 84 VAL C O 1
ATOM 5895 N N . ASP C 1 85 ? 52.995 -7.116 -35.695 1.00 25.89 85 ASP C N 1
ATOM 5896 C CA . ASP C 1 85 ? 52.958 -6.461 -34.397 1.00 27.70 85 ASP C CA 1
ATOM 5897 C C . ASP C 1 85 ? 51.492 -6.271 -34.021 1.00 27.88 85 ASP C C 1
ATOM 5898 O O . ASP C 1 85 ? 50.727 -5.634 -34.757 1.00 26.46 85 ASP C O 1
ATOM 5903 N N . ALA C 1 86 ? 51.113 -6.842 -32.882 1.00 27.32 86 ALA C N 1
ATOM 5904 C CA . ALA C 1 86 ? 49.750 -6.763 -32.387 1.00 28.80 86 ALA C CA 1
ATOM 5905 C C . ALA C 1 86 ? 49.746 -6.281 -30.934 1.00 29.87 86 ALA C C 1
ATOM 5906 O O . ALA C 1 86 ? 48.925 -6.715 -30.132 1.00 27.39 86 ALA C O 1
ATOM 5908 N N . THR C 1 87 ? 50.671 -5.383 -30.603 1.00 29.75 87 THR C N 1
ATOM 5909 C CA . THR C 1 87 ? 50.750 -4.849 -29.243 1.00 30.51 87 THR C CA 1
ATOM 5910 C C . THR C 1 87 ? 49.768 -3.661 -29.122 1.00 28.88 87 THR C C 1
ATOM 5911 O O . THR C 1 87 ? 49.269 -3.162 -30.129 1.00 28.59 87 THR C O 1
ATOM 5915 N N . PRO C 1 88 ? 49.468 -3.210 -27.893 1.00 28.99 88 PRO C N 1
ATOM 5916 C CA . PRO C 1 88 ? 48.539 -2.084 -27.725 1.00 29.06 88 PRO C CA 1
ATOM 5917 C C . PRO C 1 88 ? 48.963 -0.847 -28.521 1.00 28.57 88 PRO C C 1
ATOM 5918 O O . PRO C 1 88 ? 50.146 -0.633 -28.770 1.00 25.20 88 PRO C O 1
ATOM 5922 N N . GLY C 1 89 ? 47.987 -0.030 -28.904 1.00 29.00 89 GLY C N 1
ATOM 5923 C CA . GLY C 1 89 ? 48.288 1.170 -29.657 1.00 26.69 89 GLY C CA 1
ATOM 5924 C C . GLY C 1 89 ? 49.390 1.984 -29.009 1.00 28.34 89 GLY C C 1
ATOM 5925 O O . GLY C 1 89 ? 49.391 2.197 -27.791 1.00 23.24 89 GLY C O 1
ATOM 5926 N N . GLY C 1 90 ? 50.334 2.440 -29.825 1.00 30.45 90 GLY C N 1
ATOM 5927 C CA . GLY C 1 90 ? 51.444 3.225 -29.305 1.00 31.81 90 GLY C CA 1
ATOM 5928 C C . GLY C 1 90 ? 52.697 2.400 -29.019 1.00 33.34 90 GLY C C 1
ATOM 5929 O O . GLY C 1 90 ? 53.816 2.932 -29.050 1.00 36.02 90 GLY C O 1
ATOM 5930 N N . ILE C 1 91 ? 52.523 1.112 -28.730 1.00 29.89 91 ILE C N 1
ATOM 5931 C CA . ILE C 1 91 ? 53.663 0.242 -28.448 1.00 31.78 91 ILE C CA 1
ATOM 5932 C C . ILE C 1 91 ? 54.326 -0.174 -29.748 1.00 32.89 91 ILE C C 1
ATOM 5933 O O . ILE C 1 91 ? 55.529 -0.398 -29.791 1.00 32.14 91 ILE C O 1
ATOM 5938 N N . GLY C 1 92 ? 53.538 -0.273 -30.812 1.00 32.69 92 GLY C N 1
ATOM 5939 C CA . GLY C 1 92 ? 54.090 -0.657 -32.094 1.00 35.37 92 GLY C CA 1
ATOM 5940 C C . GLY C 1 92 ? 55.219 0.266 -32.513 1.00 36.39 92 GLY C C 1
ATOM 5941 O O . GLY C 1 92 ? 56.285 -0.184 -32.912 1.00 33.08 92 GLY C O 1
ATOM 5942 N N . ALA C 1 93 ? 54.981 1.566 -32.428 1.00 36.79 93 ALA C N 1
ATOM 5943 C CA . ALA C 1 93 ? 55.995 2.542 -32.798 1.00 39.11 93 ALA C CA 1
ATOM 5944 C C . ALA C 1 93 ? 57.289 2.285 -32.019 1.00 40.38 93 ALA C C 1
ATOM 5945 O O . ALA C 1 93 ? 58.384 2.370 -32.575 1.00 41.81 93 ALA C O 1
ATOM 5947 N N . LYS C 1 94 ? 57.166 1.954 -30.737 1.00 36.73 94 LYS C N 1
ATOM 5948 C CA . LYS C 1 94 ? 58.352 1.705 -29.925 1.00 39.61 94 LYS C CA 1
ATOM 5949 C C . LYS C 1 94 ? 59.061 0.412 -30.303 1.00 38.14 94 LYS C C 1
ATOM 5950 O O . LYS C 1 94 ? 60.227 0.216 -29.979 1.00 39.31 94 LYS C O 1
ATOM 5956 N N . ASN C 1 95 ? 58.360 -0.457 -31.014 1.00 38.62 95 ASN C N 1
ATOM 5957 C CA . ASN C 1 95 ? 58.920 -1.728 -31.436 1.00 37.60 95 ASN C CA 1
ATOM 5958 C C . ASN C 1 95 ? 59.568 -1.655 -32.812 1.00 39.81 95 ASN C C 1
ATOM 5959 O O . ASN C 1 95 ? 60.393 -2.501 -33.157 1.00 39.72 95 ASN C O 1
ATOM 5964 N N . LYS C 1 96 ? 59.189 -0.657 -33.607 1.00 39.95 96 LYS C N 1
ATOM 5965 C CA . LYS C 1 96 ? 59.735 -0.535 -34.951 1.00 39.65 96 LYS C CA 1
ATOM 5966 C C . LYS C 1 96 ? 61.258 -0.577 -34.975 1.00 41.23 96 LYS C C 1
ATOM 5967 O O . LYS C 1 96 ? 61.839 -1.402 -35.670 1.00 42.24 96 LYS C O 1
ATOM 5973 N N . PRO C 1 97 ? 61.927 0.304 -34.207 1.00 42.66 97 PRO C N 1
ATOM 5974 C CA . PRO C 1 97 ? 63.395 0.296 -34.205 1.00 42.47 97 PRO C CA 1
ATOM 5975 C C . PRO C 1 97 ? 63.962 -1.098 -33.940 1.00 43.17 97 PRO C C 1
ATOM 5976 O O . PRO C 1 97 ? 64.962 -1.495 -34.524 1.00 41.33 97 PRO C O 1
ATOM 5980 N N . LEU C 1 98 ? 63.310 -1.845 -33.065 1.00 43.45 98 LEU C N 1
ATOM 5981 C CA . LEU C 1 98 ? 63.747 -3.193 -32.762 1.00 42.09 98 LEU C CA 1
ATOM 5982 C C . LEU C 1 98 ? 63.649 -4.079 -34.010 1.00 43.13 98 LEU C C 1
ATOM 5983 O O . LEU C 1 98 ? 64.517 -4.905 -34.269 1.00 42.43 98 LEU C O 1
ATOM 5988 N N . TYR C 1 99 ? 62.593 -3.893 -34.794 1.00 43.17 99 TYR C N 1
ATOM 5989 C CA . TYR C 1 99 ? 62.386 -4.688 -36.002 1.00 44.33 99 TYR C CA 1
ATOM 5990 C C . TYR C 1 99 ? 63.353 -4.313 -37.117 1.00 44.38 99 TYR C C 1
ATOM 5991 O O . TYR C 1 99 ? 63.846 -5.181 -37.847 1.00 43.01 99 TYR C O 1
ATOM 6000 N N . GLU C 1 100 ? 63.605 -3.015 -37.255 1.00 44.59 100 GLU C N 1
ATOM 6001 C CA . GLU C 1 100 ? 64.518 -2.513 -38.274 1.00 44.34 100 GLU C CA 1
ATOM 6002 C C . GLU C 1 100 ? 65.915 -3.069 -37.994 1.00 44.70 100 GLU C C 1
ATOM 6003 O O . GLU C 1 100 ? 66.611 -3.526 -38.901 1.00 43.60 100 GLU C O 1
ATOM 6009 N N . LYS C 1 101 ? 66.310 -3.050 -36.725 1.00 44.11 101 LYS C N 1
ATOM 6010 C CA . LYS C 1 101 ? 67.606 -3.574 -36.332 1.00 44.93 101 LYS C CA 1
ATOM 6011 C C . LYS C 1 101 ? 67.681 -5.053 -36.674 1.00 45.04 101 LYS C C 1
ATOM 6012 O O . LYS C 1 101 ? 68.684 -5.525 -37.202 1.00 44.82 101 LYS C O 1
ATOM 6018 N N . ALA C 1 102 ? 66.614 -5.788 -36.389 1.00 43.86 102 ALA C N 1
ATOM 6019 C CA . ALA C 1 102 ? 66.598 -7.212 -36.693 1.00 43.31 102 ALA C CA 1
ATOM 6020 C C . ALA C 1 102 ? 66.568 -7.409 -38.206 1.00 42.48 102 ALA C C 1
ATOM 6021 O O . ALA C 1 102 ? 66.809 -8.506 -38.711 1.00 42.24 102 ALA C O 1
ATOM 6023 N N . GLY C 1 103 ? 66.270 -6.332 -38.924 1.00 41.41 103 GLY C N 1
ATOM 6024 C CA . GLY C 1 103 ? 66.208 -6.405 -40.371 1.00 41.79 103 GLY C CA 1
ATOM 6025 C C . GLY C 1 103 ? 65.018 -7.199 -40.895 1.00 40.62 103 GLY C C 1
ATOM 6026 O O . GLY C 1 103 ? 65.104 -7.832 -41.945 1.00 41.33 103 GLY C O 1
ATOM 6027 N N . VAL C 1 104 ? 63.902 -7.174 -40.174 1.00 38.86 104 VAL C N 1
ATOM 6028 C CA . VAL C 1 104 ? 62.715 -7.898 -40.610 1.00 37.50 104 VAL C CA 1
ATOM 6029 C C . VAL C 1 104 ? 61.612 -6.932 -41.016 1.00 37.03 104 VAL C C 1
ATOM 6030 O O . VAL C 1 104 ? 61.587 -5.777 -40.571 1.00 37.50 104 VAL C O 1
ATOM 6034 N N . LYS C 1 105 ? 60.706 -7.409 -41.866 1.00 35.08 105 LYS C N 1
ATOM 6035 C CA . LYS C 1 105 ? 59.573 -6.605 -42.302 1.00 34.60 105 LYS C CA 1
ATOM 6036 C C . LYS C 1 105 ? 58.584 -6.605 -41.130 1.00 35.58 105 LYS C C 1
ATOM 6037 O O . LYS C 1 105 ? 58.592 -7.524 -40.295 1.00 35.09 105 LYS C O 1
ATOM 6043 N N . ALA C 1 106 ? 57.737 -5.584 -41.054 1.00 33.29 106 ALA C N 1
ATOM 6044 C CA . ALA C 1 106 ? 56.771 -5.535 -39.966 1.00 33.63 106 ALA C CA 1
ATOM 6045 C C . ALA C 1 106 ? 55.431 -4.948 -40.372 1.00 34.21 106 ALA C C 1
ATOM 6046 O O . ALA C 1 106 ? 55.354 -3.992 -41.152 1.00 35.78 106 ALA C O 1
ATOM 6048 N N . ILE C 1 107 ? 54.376 -5.549 -39.832 1.00 34.78 107 ILE C N 1
ATOM 6049 C CA . ILE C 1 107 ? 53.008 -5.106 -40.057 1.00 33.20 107 ILE C CA 1
ATOM 6050 C C . ILE C 1 107 ? 52.515 -4.534 -38.734 1.00 32.27 107 ILE C C 1
ATOM 6051 O O . ILE C 1 107 ? 52.695 -5.154 -37.681 1.00 30.35 107 ILE C O 1
ATOM 6056 N N . PHE C 1 108 ? 51.910 -3.352 -38.784 1.00 31.54 108 PHE C N 1
ATOM 6057 C CA . PHE C 1 108 ? 51.377 -2.742 -37.575 1.00 30.21 108 PHE C CA 1
ATOM 6058 C C . PHE C 1 108 ? 49.856 -2.691 -37.670 1.00 29.69 108 PHE C C 1
ATOM 6059 O O . PHE C 1 108 ? 49.298 -2.748 -38.770 1.00 29.81 108 PHE C O 1
ATOM 6067 N N . GLN C 1 109 ? 49.193 -2.596 -36.520 1.00 27.25 109 GLN C N 1
ATOM 6068 C CA . GLN C 1 109 ? 47.733 -2.531 -36.483 1.00 24.53 109 GLN C CA 1
ATOM 6069 C C . GLN C 1 109 ? 47.242 -1.087 -36.492 1.00 22.31 109 GLN C C 1
ATOM 6070 O O . GLN C 1 109 ? 48.039 -0.143 -36.482 1.00 25.94 109 GLN C O 1
ATOM 6076 N N . GLY C 1 110 ? 45.925 -0.928 -36.501 1.00 21.38 110 GLY C N 1
ATOM 6077 C CA . GLY C 1 110 ? 45.321 0.382 -36.586 1.00 23.38 110 GLY C CA 1
ATOM 6078 C C . GLY C 1 110 ? 45.468 1.312 -35.414 1.00 25.07 110 GLY C C 1
ATOM 6079 O O . GLY C 1 110 ? 45.088 2.480 -35.512 1.00 25.88 110 GLY C O 1
ATOM 6080 N N . GLY C 1 111 ? 45.994 0.815 -34.300 1.00 27.49 111 GLY C N 1
ATOM 6081 C CA . GLY C 1 111 ? 46.164 1.686 -33.149 1.00 29.96 111 GLY C CA 1
ATOM 6082 C C . GLY C 1 111 ? 47.426 2.544 -33.233 1.00 31.35 111 GLY C C 1
ATOM 6083 O O . GLY C 1 111 ? 47.656 3.411 -32.380 1.00 29.30 111 GLY C O 1
ATOM 6084 N N . GLU C 1 112 ? 48.248 2.308 -34.255 1.00 28.39 112 GLU C N 1
ATOM 6085 C CA . GLU C 1 112 ? 49.492 3.057 -34.426 1.00 28.01 112 GLU C CA 1
ATOM 6086 C C . GLU C 1 112 ? 49.265 4.262 -35.323 1.00 28.18 112 GLU C C 1
ATOM 6087 O O . GLU C 1 112 ? 48.325 4.273 -36.114 1.00 22.79 112 GLU C O 1
ATOM 6093 N N . LYS C 1 113 ? 50.107 5.288 -35.193 1.00 28.58 113 LYS C N 1
ATOM 6094 C CA . LYS C 1 113 ? 49.972 6.458 -36.055 1.00 30.52 113 LYS C CA 1
ATOM 6095 C C . LYS C 1 113 ? 50.329 6.055 -37.480 1.00 30.92 113 LYS C C 1
ATOM 6096 O O . LYS C 1 113 ? 51.066 5.087 -37.690 1.00 26.89 113 LYS C O 1
ATOM 6102 N N . ALA C 1 114 ? 49.807 6.802 -38.453 1.00 29.11 114 ALA C N 1
ATOM 6103 C CA . ALA C 1 114 ? 50.062 6.511 -39.856 1.00 31.80 114 ALA C CA 1
ATOM 6104 C C . ALA C 1 114 ? 51.551 6.482 -40.206 1.00 32.13 114 ALA C C 1
ATOM 6105 O O . ALA C 1 114 ? 52.004 5.619 -40.949 1.00 31.61 114 ALA C O 1
ATOM 6107 N N . ASP C 1 115 ? 52.309 7.423 -39.662 1.00 30.93 115 ASP C N 1
ATOM 6108 C CA . ASP C 1 115 ? 53.725 7.508 -39.967 1.00 34.90 115 ASP C CA 1
ATOM 6109 C C . ASP C 1 115 ? 54.551 6.324 -39.493 1.00 33.82 115 ASP C C 1
ATOM 6110 O O . ASP C 1 115 ? 55.721 6.232 -39.831 1.00 35.34 115 ASP C O 1
ATOM 6115 N N . VAL C 1 116 ? 53.960 5.422 -38.720 1.00 33.56 116 VAL C N 1
ATOM 6116 C CA . VAL C 1 116 ? 54.705 4.267 -38.228 1.00 32.72 116 VAL C CA 1
ATOM 6117 C C . VAL C 1 116 ? 55.121 3.331 -39.368 1.00 33.87 116 VAL C C 1
ATOM 6118 O O . VAL C 1 116 ? 56.040 2.524 -39.221 1.00 36.20 116 VAL C O 1
ATOM 6122 N N . ALA C 1 117 ? 54.430 3.429 -40.499 1.00 33.44 117 ALA C N 1
ATOM 6123 C CA . ALA C 1 117 ? 54.733 2.588 -41.652 1.00 32.66 117 ALA C CA 1
ATOM 6124 C C . ALA C 1 117 ? 54.805 3.387 -42.956 1.00 36.03 117 ALA C C 1
ATOM 6125 O O . ALA C 1 117 ? 54.487 4.587 -42.993 1.00 33.96 117 ALA C O 1
ATOM 6127 N N . GLU C 1 118 ? 55.208 2.703 -44.027 1.00 34.05 118 GLU C N 1
ATOM 6128 C CA . GLU C 1 118 ? 55.340 3.327 -45.337 1.00 35.96 118 GLU C CA 1
ATOM 6129 C C . GLU C 1 118 ? 53.986 3.619 -45.958 1.00 35.58 118 GLU C C 1
ATOM 6130 O O . GLU C 1 118 ? 53.826 4.626 -46.647 1.00 35.07 118 GLU C O 1
ATOM 6136 N N . VAL C 1 119 ? 53.026 2.721 -45.732 1.00 33.12 119 VAL C N 1
ATOM 6137 C CA . VAL C 1 119 ? 51.669 2.879 -46.253 1.00 31.41 119 VAL C CA 1
ATOM 6138 C C . VAL C 1 119 ? 50.659 2.230 -45.309 1.00 30.43 119 VAL C C 1
ATOM 6139 O O . VAL C 1 119 ? 51.023 1.344 -44.533 1.00 28.37 119 VAL C O 1
ATOM 6143 N N . SER C 1 120 ? 49.407 2.688 -45.371 1.00 25.22 120 SER C N 1
ATOM 6144 C CA . SER C 1 120 ? 48.337 2.103 -44.552 1.00 27.74 120 SER C CA 1
ATOM 6145 C C . SER C 1 120 ? 47.649 1.152 -45.521 1.00 29.02 120 SER C C 1
ATOM 6146 O O . SER C 1 120 ? 47.798 1.316 -46.729 1.00 27.62 120 SER C O 1
ATOM 6149 N N . PHE C 1 121 ? 46.880 0.187 -45.031 1.00 29.66 121 PHE C N 1
ATOM 6150 C CA . PHE C 1 121 ? 46.361 -0.827 -45.951 1.00 27.72 121 PHE C CA 1
ATOM 6151 C C . PHE C 1 121 ? 45.046 -1.523 -45.612 1.00 29.05 121 PHE C C 1
ATOM 6152 O O . PHE C 1 121 ? 44.741 -1.805 -44.447 1.00 24.70 121 PHE C O 1
ATOM 6160 N N . VAL C 1 122 ? 44.315 -1.799 -46.698 1.00 26.57 122 VAL C N 1
ATOM 6161 C CA . VAL C 1 122 ? 43.018 -2.491 -46.770 1.00 26.60 122 VAL C CA 1
ATOM 6162 C C . VAL C 1 122 ? 43.012 -3.191 -48.143 1.00 28.57 122 VAL C C 1
ATOM 6163 O O . VAL C 1 122 ? 42.690 -2.570 -49.164 1.00 30.06 122 VAL C O 1
ATOM 6167 N N . ALA C 1 123 ? 43.339 -4.481 -48.147 1.00 25.63 123 ALA C N 1
ATOM 6168 C CA . ALA C 1 123 ? 43.437 -5.283 -49.364 1.00 25.82 123 ALA C CA 1
ATOM 6169 C C . ALA C 1 123 ? 42.562 -4.903 -50.557 1.00 25.79 123 ALA C C 1
ATOM 6170 O O . ALA C 1 123 ? 43.074 -4.549 -51.612 1.00 24.75 123 ALA C O 1
ATOM 6172 N N . GLN C 1 124 ? 41.251 -4.992 -50.408 1.00 22.74 124 GLN C N 1
ATOM 6173 C CA . GLN C 1 124 ? 40.381 -4.692 -51.532 1.00 25.44 124 GLN C CA 1
ATOM 6174 C C . GLN C 1 124 ? 40.421 -3.246 -52.024 1.00 24.68 124 GLN C C 1
ATOM 6175 O O . GLN C 1 124 ? 39.870 -2.950 -53.080 1.00 32.52 124 GLN C O 1
ATOM 6181 N N . ALA C 1 125 ? 41.085 -2.359 -51.289 1.00 25.84 125 ALA C N 1
ATOM 6182 C CA . ALA C 1 125 ? 41.155 -0.951 -51.687 1.00 25.38 125 ALA C CA 1
ATOM 6183 C C . ALA C 1 125 ? 42.462 -0.521 -52.342 1.00 26.98 125 ALA C C 1
ATOM 6184 O O . ALA C 1 125 ? 42.441 0.107 -53.405 1.00 25.14 125 ALA C O 1
ATOM 6186 N N . ASN C 1 126 ? 43.592 -0.834 -51.703 1.00 24.66 126 ASN C N 1
ATOM 6187 C CA . ASN C 1 126 ? 44.897 -0.442 -52.236 1.00 26.27 126 ASN C CA 1
ATOM 6188 C C . ASN C 1 126 ? 45.976 -1.503 -52.066 1.00 26.14 126 ASN C C 1
ATOM 6189 O O . ASN C 1 126 ? 47.123 -1.195 -51.706 1.00 28.20 126 ASN C O 1
ATOM 6194 N N . TYR C 1 127 ? 45.607 -2.750 -52.327 1.00 27.86 127 TYR C N 1
ATOM 6195 C CA . TYR C 1 127 ? 46.546 -3.864 -52.221 1.00 31.48 127 TYR C CA 1
ATOM 6196 C C . TYR C 1 127 ? 47.906 -3.466 -52.807 1.00 31.67 127 TYR C C 1
ATOM 6197 O O . TYR C 1 127 ? 48.926 -3.494 -52.122 1.00 32.97 127 TYR C O 1
ATOM 6206 N N . GLU C 1 128 ? 47.889 -3.066 -54.074 1.00 32.67 128 GLU C N 1
ATOM 6207 C CA . GLU C 1 128 ? 49.095 -2.688 -54.801 1.00 33.80 128 GLU C CA 1
ATOM 6208 C C . GLU C 1 128 ? 50.023 -1.709 -54.089 1.00 35.50 128 GLU C C 1
ATOM 6209 O O . GLU C 1 128 ? 51.243 -1.773 -54.244 1.00 32.92 128 GLU C O 1
ATOM 6215 N N . ALA C 1 129 ? 49.450 -0.809 -53.303 1.00 33.91 129 ALA C N 1
ATOM 6216 C CA . ALA C 1 129 ? 50.246 0.188 -52.599 1.00 34.68 129 ALA C CA 1
ATOM 6217 C C . ALA C 1 129 ? 51.262 -0.413 -51.642 1.00 34.19 129 ALA C C 1
ATOM 6218 O O . ALA C 1 129 ? 52.232 0.246 -51.263 1.00 34.11 129 ALA C O 1
ATOM 6220 N N . ALA C 1 130 ? 51.047 -1.660 -51.247 1.00 31.74 130 ALA C N 1
ATOM 6221 C CA . ALA C 1 130 ? 51.959 -2.297 -50.305 1.00 34.20 130 ALA C CA 1
ATOM 6222 C C . ALA C 1 130 ? 52.880 -3.323 -50.949 1.00 33.31 130 ALA C C 1
ATOM 6223 O O . ALA C 1 130 ? 53.572 -4.058 -50.251 1.00 35.50 130 ALA C O 1
ATOM 6225 N N . LEU C 1 131 ? 52.894 -3.387 -52.273 1.00 34.45 131 LEU C N 1
ATOM 6226 C CA . LEU C 1 131 ? 53.756 -4.352 -52.949 1.00 33.96 131 LEU C CA 1
ATOM 6227 C C . LEU C 1 131 ? 55.229 -4.098 -52.647 1.00 33.89 131 LEU C C 1
ATOM 6228 O O . LEU C 1 131 ? 55.751 -2.989 -52.863 1.00 34.09 131 LEU C O 1
ATOM 6233 N N . GLY C 1 132 ? 55.881 -5.126 -52.113 1.00 31.44 132 GLY C N 1
ATOM 6234 C CA . GLY C 1 132 ? 57.289 -5.035 -51.785 1.00 33.54 132 GLY C CA 1
ATOM 6235 C C . GLY C 1 132 ? 57.655 -4.140 -50.612 1.00 35.16 132 GLY C C 1
ATOM 6236 O O . GLY C 1 132 ? 58.832 -3.948 -50.345 1.00 33.83 132 GLY C O 1
ATOM 6237 N N . LYS C 1 133 ? 56.674 -3.605 -49.889 1.00 37.79 133 LYS C N 1
ATOM 6238 C CA . LYS C 1 133 ? 56.988 -2.725 -48.759 1.00 35.74 133 LYS C CA 1
ATOM 6239 C C . LYS C 1 133 ? 57.555 -3.465 -47.545 1.00 35.11 133 LYS C C 1
ATOM 6240 O O . LYS C 1 133 ? 57.398 -4.676 -47.409 1.00 32.52 133 LYS C O 1
ATOM 6246 N N . ASN C 1 134 ? 58.218 -2.713 -46.670 1.00 33.89 134 ASN C N 1
ATOM 6247 C CA . ASN C 1 134 ? 58.842 -3.247 -45.467 1.00 35.57 134 ASN C CA 1
ATOM 6248 C C . ASN C 1 134 ? 58.002 -3.018 -44.218 1.00 35.93 134 ASN C C 1
ATOM 6249 O O . ASN C 1 134 ? 58.020 -3.817 -43.286 1.00 34.75 134 ASN C O 1
ATOM 6254 N N . TYR C 1 135 ? 57.287 -1.903 -44.196 1.00 38.08 135 TYR C N 1
ATOM 6255 C CA . TYR C 1 135 ? 56.461 -1.558 -43.049 1.00 38.55 135 TYR C CA 1
ATOM 6256 C C . TYR C 1 135 ? 55.104 -1.054 -43.508 1.00 36.61 135 TYR C C 1
ATOM 6257 O O . TYR C 1 135 ? 54.993 -0.037 -44.203 1.00 36.57 135 TYR C O 1
ATOM 6266 N N . VAL C 1 136 ? 54.076 -1.796 -43.115 1.00 33.80 136 VAL C N 1
ATOM 6267 C CA . VAL C 1 136 ? 52.710 -1.487 -43.482 1.00 31.52 136 VAL C CA 1
ATOM 6268 C C . VAL C 1 136 ? 51.787 -1.447 -42.269 1.00 30.59 136 VAL C C 1
ATOM 6269 O O . VAL C 1 136 ? 51.913 -2.256 -41.352 1.00 30.95 136 VAL C O 1
ATOM 6273 N N . ARG C 1 137 ? 50.855 -0.502 -42.273 1.00 29.58 137 ARG C N 1
ATOM 6274 C CA . ARG C 1 137 ? 49.902 -0.387 -41.186 1.00 28.57 137 ARG C CA 1
ATOM 6275 C C . ARG C 1 137 ? 48.497 -0.776 -41.647 1.00 28.22 137 ARG C C 1
ATOM 6276 O O . ARG C 1 137 ? 47.901 -0.111 -42.506 1.00 25.65 137 ARG C O 1
ATOM 6284 N N . VAL C 1 138 ? 47.985 -1.874 -41.105 1.00 24.88 138 VAL C N 1
ATOM 6285 C CA . VAL C 1 138 ? 46.620 -2.293 -41.409 1.00 25.40 138 VAL C CA 1
ATOM 6286 C C . VAL C 1 138 ? 45.769 -1.364 -40.535 1.00 26.05 138 VAL C C 1
ATOM 6287 O O . VAL C 1 138 ? 45.911 -1.374 -39.314 1.00 28.78 138 VAL C O 1
ATOM 6291 N N . VAL C 1 139 ? 44.908 -0.559 -41.155 1.00 25.39 139 VAL C N 1
ATOM 6292 C CA . VAL C 1 139 ? 44.074 0.389 -40.422 1.00 23.36 139 VAL C CA 1
ATOM 6293 C C . VAL C 1 139 ? 43.110 -0.284 -39.447 1.00 24.11 139 VAL C C 1
ATOM 6294 O O . VAL C 1 139 ? 42.873 -1.493 -39.540 1.00 21.50 139 VAL C O 1
ATOM 6298 N N . SER C 1 140 ? 42.575 0.509 -38.507 1.00 23.05 140 SER C N 1
ATOM 6299 C CA . SER C 1 140 ? 41.724 0.007 -37.434 1.00 19.65 140 SER C CA 1
ATOM 6300 C C . SER C 1 140 ? 40.496 -0.778 -37.848 1.00 20.89 140 SER C C 1
ATOM 6301 O O . SER C 1 140 ? 40.087 -0.752 -39.013 1.00 17.24 140 SER C O 1
ATOM 6304 N N . CYS C 1 141 ? 39.908 -1.484 -36.884 1.00 18.66 141 CYS C N 1
ATOM 6305 C CA . CYS C 1 141 ? 38.729 -2.286 -37.170 1.00 22.88 141 CYS C CA 1
ATOM 6306 C C . CYS C 1 141 ? 37.651 -1.406 -37.797 1.00 20.95 141 CYS C C 1
ATOM 6307 O O . CYS C 1 141 ? 37.023 -1.801 -38.777 1.00 20.43 141 CYS C O 1
ATOM 6310 N N . ASN C 1 142 ? 37.430 -0.215 -37.237 1.00 20.72 142 ASN C N 1
ATOM 6311 C CA . ASN C 1 142 ? 36.405 0.671 -37.795 1.00 21.88 142 ASN C CA 1
ATOM 6312 C C . ASN C 1 142 ? 36.820 1.304 -39.110 1.00 22.68 142 ASN C C 1
ATOM 6313 O O . ASN C 1 142 ? 35.998 1.457 -40.020 1.00 21.46 142 ASN C O 1
ATOM 6318 N N . THR C 1 143 ? 38.084 1.690 -39.216 1.00 21.07 143 THR C N 1
ATOM 6319 C CA . THR C 1 143 ? 38.543 2.299 -40.453 1.00 23.13 143 THR C CA 1
ATOM 6320 C C . THR C 1 143 ? 38.382 1.284 -41.588 1.00 22.16 143 THR C C 1
ATOM 6321 O O . THR C 1 143 ? 37.938 1.639 -42.691 1.00 24.03 143 THR C O 1
ATOM 6325 N N . THR C 1 144 ? 38.733 0.028 -41.308 1.00 21.76 144 THR C N 1
ATOM 6326 C CA . THR C 1 144 ? 38.631 -1.059 -42.294 1.00 23.18 144 THR C CA 1
ATOM 6327 C C . THR C 1 144 ? 37.176 -1.232 -42.746 1.00 24.40 144 THR C C 1
ATOM 6328 O O . THR C 1 144 ? 36.896 -1.389 -43.940 1.00 23.58 144 THR C O 1
ATOM 6332 N N . GLY C 1 145 ? 36.243 -1.183 -41.799 1.00 22.96 145 GLY C N 1
ATOM 6333 C CA . GLY C 1 145 ? 34.847 -1.318 -42.170 1.00 21.37 145 GLY C CA 1
ATOM 6334 C C . GLY C 1 145 ? 34.403 -0.166 -43.065 1.00 22.91 145 GLY C C 1
ATOM 6335 O O . GLY C 1 145 ? 33.657 -0.366 -44.012 1.00 22.91 145 GLY C O 1
ATOM 6336 N N . LEU C 1 146 ? 34.859 1.046 -42.759 1.00 23.23 146 LEU C N 1
ATOM 6337 C CA . LEU C 1 146 ? 34.516 2.222 -43.557 1.00 24.36 146 LEU C CA 1
ATOM 6338 C C . LEU C 1 146 ? 35.087 2.097 -44.971 1.00 26.48 146 LEU C C 1
ATOM 6339 O O . LEU C 1 146 ? 34.382 2.337 -45.965 1.00 24.38 146 LEU C O 1
ATOM 6344 N N . VAL C 1 147 ? 36.358 1.714 -45.065 1.00 23.19 147 VAL C N 1
ATOM 6345 C CA . VAL C 1 147 ? 36.996 1.574 -46.374 1.00 22.48 147 VAL C CA 1
ATOM 6346 C C . VAL C 1 147 ? 36.327 0.526 -47.295 1.00 23.19 147 VAL C C 1
ATOM 6347 O O . VAL C 1 147 ? 36.076 0.803 -48.463 1.00 20.74 147 VAL C O 1
ATOM 6351 N N . ARG C 1 148 ? 36.010 -0.658 -46.780 1.00 21.76 148 ARG C N 1
ATOM 6352 C CA . ARG C 1 148 ? 35.410 -1.680 -47.643 1.00 24.00 148 ARG C CA 1
ATOM 6353 C C . ARG C 1 148 ? 34.158 -1.237 -48.383 1.00 26.46 148 ARG C C 1
ATOM 6354 O O . ARG C 1 148 ? 34.026 -1.460 -49.587 1.00 23.55 148 ARG C O 1
ATOM 6362 N N . THR C 1 149 ? 33.248 -0.594 -47.665 1.00 25.96 149 THR C N 1
ATOM 6363 C CA . THR C 1 149 ? 31.996 -0.148 -48.258 1.00 25.37 149 THR C CA 1
ATOM 6364 C C . THR C 1 149 ? 32.128 1.180 -49.014 1.00 27.04 149 THR C C 1
ATOM 6365 O O . THR C 1 149 ? 31.548 1.357 -50.094 1.00 28.22 149 THR C O 1
ATOM 6369 N N . LEU C 1 150 ? 32.899 2.108 -48.454 1.00 24.18 150 LEU C N 1
ATOM 6370 C CA . LEU C 1 150 ? 33.109 3.414 -49.064 1.00 22.70 150 LEU C CA 1
ATOM 6371 C C . LEU C 1 150 ? 33.924 3.305 -50.357 1.00 24.92 150 LEU C C 1
ATOM 6372 O O . LEU C 1 150 ? 33.677 4.025 -51.325 1.00 22.25 150 LEU C O 1
ATOM 6377 N N . SER C 1 151 ? 34.899 2.400 -50.365 1.00 24.10 151 SER C N 1
ATOM 6378 C CA . SER C 1 151 ? 35.722 2.203 -51.540 1.00 26.01 151 SER C CA 1
ATOM 6379 C C . SER C 1 151 ? 34.859 1.764 -52.735 1.00 27.55 151 SER C C 1
ATOM 6380 O O . SER C 1 151 ? 35.053 2.238 -53.857 1.00 23.77 151 SER C O 1
ATOM 6383 N N . ALA C 1 152 ? 33.891 0.885 -52.483 1.00 24.95 152 ALA C N 1
ATOM 6384 C CA . ALA C 1 152 ? 32.999 0.400 -53.537 1.00 25.44 152 ALA C CA 1
ATOM 6385 C C . ALA C 1 152 ? 32.098 1.481 -54.170 1.00 28.30 152 ALA C C 1
ATOM 6386 O O . ALA C 1 152 ? 31.605 1.292 -55.271 1.00 25.87 152 ALA C O 1
ATOM 6388 N N . ILE C 1 153 ? 31.860 2.598 -53.483 1.00 24.79 153 ILE C N 1
ATOM 6389 C CA . ILE C 1 153 ? 31.018 3.639 -54.060 1.00 26.92 153 ILE C CA 1
ATOM 6390 C C . ILE C 1 153 ? 31.770 4.969 -54.144 1.00 27.45 153 ILE C C 1
ATOM 6391 O O . ILE C 1 153 ? 31.178 6.027 -54.367 1.00 25.94 153 ILE C O 1
ATOM 6396 N N . ARG C 1 154 ? 33.082 4.899 -53.974 1.00 27.74 154 ARG C N 1
ATOM 6397 C CA . ARG C 1 154 ? 33.920 6.084 -53.992 1.00 30.49 154 ARG C CA 1
ATOM 6398 C C . ARG C 1 154 ? 33.613 7.041 -55.144 1.00 31.58 154 ARG C C 1
ATOM 6399 O O . ARG C 1 154 ? 33.450 8.242 -54.929 1.00 30.48 154 ARG C O 1
ATOM 6407 N N . GLU C 1 155 ? 33.509 6.514 -56.361 1.00 28.34 155 GLU C N 1
ATOM 6408 C CA . GLU C 1 155 ? 33.249 7.358 -57.519 1.00 32.60 155 GLU C CA 1
ATOM 6409 C C . GLU C 1 155 ? 31.974 8.195 -57.439 1.00 30.23 155 GLU C C 1
ATOM 6410 O O . GLU C 1 155 ? 31.841 9.179 -58.165 1.00 28.15 155 GLU C O 1
ATOM 6416 N N . TYR C 1 156 ? 31.034 7.835 -56.570 1.00 28.88 156 TYR C N 1
ATOM 6417 C CA . TYR C 1 156 ? 29.809 8.637 -56.485 1.00 26.93 156 TYR C CA 1
ATOM 6418 C C . TYR C 1 156 ? 29.825 9.541 -55.266 1.00 28.99 156 TYR C C 1
ATOM 6419 O O . TYR C 1 156 ? 28.981 10.427 -55.124 1.00 30.95 156 TYR C O 1
ATOM 6428 N N . ALA C 1 157 ? 30.792 9.309 -54.389 1.00 29.08 157 ALA C N 1
ATOM 6429 C CA . ALA C 1 157 ? 30.910 10.064 -53.155 1.00 29.15 157 ALA C CA 1
ATOM 6430 C C . ALA C 1 157 ? 31.593 11.407 -53.321 1.00 31.31 157 ALA C C 1
ATOM 6431 O O . ALA C 1 157 ? 32.740 11.489 -53.762 1.00 36.00 157 ALA C O 1
ATOM 6433 N N . ASP C 1 158 ? 30.878 12.462 -52.964 1.00 30.53 158 ASP C N 1
ATOM 6434 C CA . ASP C 1 158 ? 31.425 13.809 -53.019 1.00 31.69 158 ASP C CA 1
ATOM 6435 C C . ASP C 1 158 ? 31.871 14.182 -51.609 1.00 31.80 158 ASP C C 1
ATOM 6436 O O . ASP C 1 158 ? 32.865 14.893 -51.406 1.00 30.48 158 ASP C O 1
ATOM 6441 N N . TYR C 1 159 ? 31.103 13.705 -50.635 1.00 31.01 159 TYR C N 1
ATOM 6442 C CA . TYR C 1 159 ? 31.383 13.953 -49.229 1.00 27.43 159 TYR C CA 1
ATOM 6443 C C . TYR C 1 159 ? 30.709 12.871 -48.392 1.00 26.81 159 TYR C C 1
ATOM 6444 O O . TYR C 1 159 ? 29.601 12.424 -48.705 1.00 24.05 159 TYR C O 1
ATOM 6453 N N . VAL C 1 160 ? 31.378 12.434 -47.334 1.00 25.48 160 VAL C N 1
ATOM 6454 C CA . VAL C 1 160 ? 30.773 11.433 -46.462 1.00 26.62 160 VAL C CA 1
ATOM 6455 C C . VAL C 1 160 ? 30.921 11.787 -44.983 1.00 25.45 160 VAL C C 1
ATOM 6456 O O . VAL C 1 160 ? 31.976 12.253 -44.523 1.00 24.82 160 VAL C O 1
ATOM 6460 N N . TYR C 1 161 ? 29.823 11.622 -44.257 1.00 21.98 161 TYR C N 1
ATOM 6461 C CA . TYR C 1 161 ? 29.796 11.893 -42.824 1.00 20.68 161 TYR C CA 1
ATOM 6462 C C . TYR C 1 161 ? 29.364 10.593 -42.180 1.00 21.44 161 TYR C C 1
ATOM 6463 O O . TYR C 1 161 ? 28.270 10.089 -42.468 1.00 22.86 161 TYR C O 1
ATOM 6472 N N . ALA C 1 162 ? 30.233 10.043 -41.334 1.00 22.32 162 ALA C N 1
ATOM 6473 C CA . ALA C 1 162 ? 29.956 8.789 -40.648 1.00 17.92 162 ALA C CA 1
ATOM 6474 C C . ALA C 1 162 ? 30.078 8.954 -39.134 1.00 21.02 162 ALA C C 1
ATOM 6475 O O . ALA C 1 162 ? 30.959 9.681 -38.637 1.00 18.57 162 ALA C O 1
ATOM 6477 N N . VAL C 1 163 ? 29.181 8.305 -38.401 1.00 18.13 163 VAL C N 1
ATOM 6478 C CA . VAL C 1 163 ? 29.216 8.370 -36.951 1.00 18.75 163 VAL C CA 1
ATOM 6479 C C . VAL C 1 163 ? 29.499 6.960 -36.475 1.00 16.91 163 VAL C C 1
ATOM 6480 O O . VAL C 1 163 ? 28.802 6.030 -36.858 1.00 20.09 163 VAL C O 1
ATOM 6484 N N . MET C 1 164 ? 30.540 6.810 -35.666 1.00 18.20 164 MET C N 1
ATOM 6485 C CA . MET C 1 164 ? 30.918 5.514 -35.127 1.00 20.95 164 MET C CA 1
ATOM 6486 C C . MET C 1 164 ? 30.263 5.306 -33.750 1.00 18.21 164 MET C C 1
ATOM 6487 O O . MET C 1 164 ? 30.547 6.048 -32.818 1.00 20.87 164 MET C O 1
ATOM 6492 N N . ILE C 1 165 ? 29.413 4.290 -33.619 1.00 16.42 165 ILE C N 1
ATOM 6493 C CA . ILE C 1 165 ? 28.780 3.969 -32.332 1.00 17.55 165 ILE C CA 1
ATOM 6494 C C . ILE C 1 165 ? 29.563 2.724 -31.902 1.00 19.21 165 ILE C C 1
ATOM 6495 O O . ILE C 1 165 ? 29.292 1.588 -32.349 1.00 17.22 165 ILE C O 1
ATOM 6500 N N . ARG C 1 166 ? 30.548 2.946 -31.031 1.00 17.86 166 ARG C N 1
ATOM 6501 C CA . ARG C 1 166 ? 31.473 1.877 -30.639 1.00 18.58 166 ARG C CA 1
ATOM 6502 C C . ARG C 1 166 ? 31.242 1.064 -29.388 1.00 18.51 166 ARG C C 1
ATOM 6503 O O . ARG C 1 166 ? 30.748 1.598 -28.387 1.00 16.76 166 ARG C O 1
ATOM 6511 N N . ARG C 1 167 ? 31.637 -0.217 -29.449 1.00 17.81 167 ARG C N 1
ATOM 6512 C CA . ARG C 1 167 ? 31.548 -1.093 -28.278 1.00 18.41 167 ARG C CA 1
ATOM 6513 C C . ARG C 1 167 ? 32.569 -0.572 -27.252 1.00 18.67 167 ARG C C 1
ATOM 6514 O O . ARG C 1 167 ? 33.636 -0.079 -27.634 1.00 17.39 167 ARG C O 1
ATOM 6522 N N . ALA C 1 168 ? 32.223 -0.650 -25.963 1.00 13.40 168 ALA C N 1
ATOM 6523 C CA . ALA C 1 168 ? 33.068 -0.186 -24.866 1.00 16.82 168 ALA C CA 1
ATOM 6524 C C . ALA C 1 168 ? 34.310 -1.049 -24.651 1.00 19.63 168 ALA C C 1
ATOM 6525 O O . ALA C 1 168 ? 35.377 -0.548 -24.351 1.00 17.65 168 ALA C O 1
ATOM 6527 N N . ALA C 1 169 ? 34.155 -2.354 -24.782 1.00 21.40 169 ALA C N 1
ATOM 6528 C CA . ALA C 1 169 ? 35.282 -3.258 -24.557 1.00 22.28 169 ALA C CA 1
ATOM 6529 C C . ALA C 1 169 ? 34.960 -4.576 -25.205 1.00 20.78 169 ALA C C 1
ATOM 6530 O O . ALA C 1 169 ? 33.790 -4.904 -25.377 1.00 18.93 169 ALA C O 1
ATOM 6532 N N . ASP C 1 170 ? 35.997 -5.326 -25.565 1.00 19.53 170 ASP C N 1
ATOM 6533 C CA . ASP C 1 170 ? 35.793 -6.626 -26.175 1.00 23.29 170 ASP C CA 1
ATOM 6534 C C . ASP C 1 170 ? 35.256 -7.570 -25.109 1.00 21.67 170 ASP C C 1
ATOM 6535 O O . ASP C 1 170 ? 35.470 -7.346 -23.918 1.00 19.89 170 ASP C O 1
ATOM 6540 N N . PRO C 1 171 ? 34.530 -8.623 -25.526 1.00 21.01 171 PRO C N 1
ATOM 6541 C CA . PRO C 1 171 ? 33.951 -9.604 -24.611 1.00 20.90 171 PRO C CA 1
ATOM 6542 C C . PRO C 1 171 ? 34.885 -10.118 -23.535 1.00 21.94 171 PRO C C 1
ATOM 6543 O O . PRO C 1 171 ? 34.464 -10.352 -22.401 1.00 21.50 171 PRO C O 1
ATOM 6547 N N . ASN C 1 172 ? 36.144 -10.301 -23.899 1.00 19.60 172 ASN C N 1
ATOM 6548 C CA . ASN C 1 172 ? 37.136 -10.831 -22.979 1.00 24.91 172 ASN C CA 1
ATOM 6549 C C . ASN C 1 172 ? 37.724 -9.774 -22.065 1.00 25.07 172 ASN C C 1
ATOM 6550 O O . ASN C 1 172 ? 38.501 -10.097 -21.159 1.00 24.62 172 ASN C O 1
ATOM 6555 N N . ASP C 1 173 ? 37.351 -8.516 -22.295 1.00 23.82 173 ASP C N 1
ATOM 6556 C CA . ASP C 1 173 ? 37.870 -7.416 -21.495 1.00 24.80 173 ASP C CA 1
ATOM 6557 C C . ASP C 1 173 ? 36.851 -6.998 -20.427 1.00 24.04 173 ASP C C 1
ATOM 6558 O O . ASP C 1 173 ? 35.862 -6.323 -20.717 1.00 23.48 173 ASP C O 1
ATOM 6563 N N . THR C 1 174 ? 37.098 -7.399 -19.188 1.00 20.19 174 THR C N 1
ATOM 6564 C CA . THR C 1 174 ? 36.177 -7.070 -18.111 1.00 22.10 174 THR C CA 1
ATOM 6565 C C . THR C 1 174 ? 36.682 -5.973 -17.170 1.00 23.83 174 THR C C 1
ATOM 6566 O O . THR C 1 174 ? 36.083 -5.719 -16.134 1.00 23.50 174 THR C O 1
A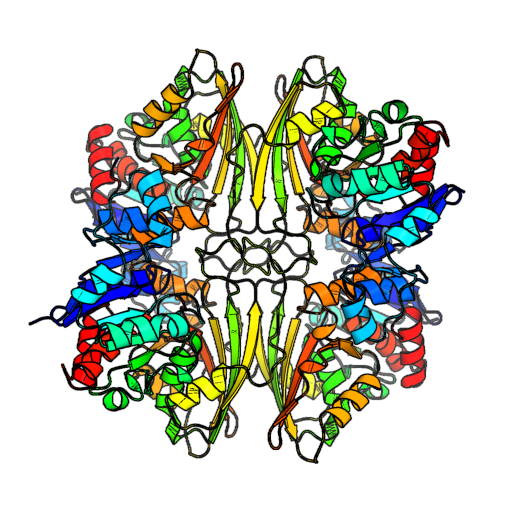TOM 6570 N N . LYS C 1 175 ? 37.757 -5.296 -17.540 1.00 26.60 175 LYS C N 1
ATOM 6571 C CA . LYS C 1 175 ? 38.310 -4.274 -16.662 1.00 28.49 175 LYS C CA 1
ATOM 6572 C C . LYS C 1 175 ? 38.082 -2.871 -17.195 1.00 31.01 175 LYS C C 1
ATOM 6573 O O . LYS C 1 175 ? 38.765 -1.934 -16.788 1.00 32.36 175 LYS C O 1
ATOM 6579 N N . ARG C 1 176 ? 37.120 -2.710 -18.092 1.00 27.57 176 ARG C N 1
ATOM 6580 C CA . ARG C 1 176 ? 36.913 -1.400 -18.692 1.00 26.85 176 ARG C CA 1
ATOM 6581 C C . ARG C 1 176 ? 35.458 -0.994 -18.726 1.00 24.18 176 ARG C C 1
ATOM 6582 O O . ARG C 1 176 ? 34.588 -1.838 -18.984 1.00 21.78 176 ARG C O 1
ATOM 6590 N N . GLY C 1 177 ? 35.211 0.295 -18.479 1.00 20.97 177 GLY C N 1
ATOM 6591 C CA . GLY C 1 177 ? 33.855 0.832 -18.501 1.00 20.62 177 GLY C CA 1
ATOM 6592 C C . GLY C 1 177 ? 33.519 1.400 -19.874 1.00 20.99 177 GLY C C 1
ATOM 6593 O O . GLY C 1 177 ? 34.276 1.193 -20.833 1.00 18.43 177 GLY C O 1
ATOM 6594 N N . PRO C 1 178 ? 32.403 2.138 -20.007 1.00 21.31 178 PRO C N 1
ATOM 6595 C CA . PRO C 1 178 ? 31.423 2.486 -18.972 1.00 17.69 178 PRO C CA 1
ATOM 6596 C C . PRO C 1 178 ? 30.327 1.434 -18.840 1.00 20.29 178 PRO C C 1
ATOM 6597 O O . PRO C 1 178 ? 29.884 0.848 -19.835 1.00 19.31 178 PRO C O 1
ATOM 6601 N N . ILE C 1 179 ? 29.880 1.207 -17.614 1.00 16.52 179 ILE C N 1
ATOM 6602 C CA . ILE C 1 179 ? 28.815 0.246 -17.366 1.00 17.41 179 ILE C CA 1
ATOM 6603 C C . ILE C 1 179 ? 27.495 0.832 -17.887 1.00 18.47 179 ILE C C 1
ATOM 6604 O O . ILE C 1 179 ? 26.716 0.150 -18.555 1.00 20.52 179 ILE C O 1
ATOM 6609 N N . ASN C 1 180 ? 27.240 2.100 -17.566 1.00 17.37 180 ASN C N 1
ATOM 6610 C CA . ASN C 1 180 ? 25.995 2.732 -17.974 1.00 19.38 180 ASN C CA 1
ATOM 6611 C C . ASN C 1 180 ? 26.128 4.210 -18.353 1.00 21.18 180 ASN C C 1
ATOM 6612 O O . ASN C 1 180 ? 25.912 5.097 -17.524 1.00 19.67 180 ASN C O 1
ATOM 6617 N N . ALA C 1 181 ? 26.488 4.465 -19.608 1.00 20.03 181 ALA C N 1
ATOM 6618 C CA . ALA C 1 181 ? 26.635 5.822 -20.110 1.00 17.94 181 ALA C CA 1
ATOM 6619 C C . ALA C 1 181 ? 27.072 5.799 -21.551 1.00 20.60 181 ALA C C 1
ATOM 6620 O O . ALA C 1 181 ? 27.445 4.750 -22.075 1.00 17.53 181 ALA C O 1
ATOM 6622 N N . ILE C 1 182 ? 27.025 6.976 -22.177 1.00 16.02 182 ILE C N 1
ATOM 6623 C CA . ILE C 1 182 ? 27.494 7.155 -23.537 1.00 16.26 182 ILE C CA 1
ATOM 6624 C C . ILE C 1 182 ? 28.633 8.166 -23.385 1.00 20.81 182 ILE C C 1
ATOM 6625 O O . ILE C 1 182 ? 28.446 9.216 -22.769 1.00 19.12 182 ILE C O 1
ATOM 6630 N N . LYS C 1 183 ? 29.808 7.836 -23.928 1.00 17.18 183 LYS C N 1
ATOM 6631 C CA . LYS C 1 183 ? 30.981 8.695 -23.827 1.00 18.81 183 LYS C CA 1
ATOM 6632 C C . LYS C 1 183 ? 31.344 9.195 -25.219 1.00 17.84 183 LYS C C 1
ATOM 6633 O O . LYS C 1 183 ? 31.765 8.406 -26.071 1.00 18.46 183 LYS C O 1
ATOM 6639 N N . PRO C 1 184 ? 31.219 10.503 -25.440 1.00 18.88 184 PRO C N 1
ATOM 6640 C CA . PRO C 1 184 ? 31.522 11.056 -26.750 1.00 19.29 184 PRO C CA 1
ATOM 6641 C C . PRO C 1 184 ? 32.988 11.453 -26.922 1.00 20.36 184 PRO C C 1
ATOM 6642 O O . PRO C 1 184 ? 33.681 11.771 -25.965 1.00 22.30 184 PRO C O 1
ATOM 6646 N N . THR C 1 185 ? 33.431 11.441 -28.148 1.00 21.22 185 THR C N 1
ATOM 6647 C CA . THR C 1 185 ? 34.751 11.895 -28.467 1.00 24.05 185 THR C CA 1
ATOM 6648 C C . THR C 1 185 ? 34.548 13.314 -28.949 1.00 22.38 185 THR C C 1
ATOM 6649 O O . THR C 1 185 ? 34.100 13.556 -30.076 1.00 21.31 185 THR C O 1
ATOM 6653 N N . VAL C 1 186 ? 34.890 14.250 -28.087 1.00 20.88 186 VAL C N 1
ATOM 6654 C CA . VAL C 1 186 ? 34.652 15.645 -28.395 1.00 27.89 186 VAL C CA 1
ATOM 6655 C C . VAL C 1 186 ? 35.505 16.218 -29.508 1.00 29.68 186 VAL C C 1
ATOM 6656 O O . VAL C 1 186 ? 35.193 17.273 -30.050 1.00 31.74 186 VAL C O 1
ATOM 6660 N N . GLU C 1 187 ? 36.576 15.519 -29.858 1.00 31.00 187 GLU C N 1
ATOM 6661 C CA . GLU C 1 187 ? 37.430 15.975 -30.945 1.00 32.92 187 GLU C CA 1
ATOM 6662 C C . GLU C 1 187 ? 36.717 15.755 -32.290 1.00 34.67 187 GLU C C 1
ATOM 6663 O O . GLU C 1 187 ? 36.285 14.634 -32.587 1.00 32.51 187 GLU C O 1
ATOM 6669 N N . VAL C 1 188 ? 36.605 16.810 -33.089 1.00 38.53 188 VAL C N 1
ATOM 6670 C CA . VAL C 1 188 ? 36.007 16.706 -34.405 1.00 39.78 188 VAL C CA 1
ATOM 6671 C C . VAL C 1 188 ? 37.042 17.199 -35.424 1.00 43.07 188 VAL C C 1
ATOM 6672 O O . VAL C 1 188 ? 37.540 18.329 -35.349 1.00 43.94 188 VAL C O 1
ATOM 6676 N N . PRO C 1 189 ? 37.350 16.368 -36.416 1.00 41.78 189 PRO C N 1
ATOM 6677 C CA . PRO C 1 189 ? 36.788 15.037 -36.621 1.00 39.55 189 PRO C CA 1
ATOM 6678 C C . PRO C 1 189 ? 37.412 13.957 -35.762 1.00 38.29 189 PRO C C 1
ATOM 6679 O O . PRO C 1 189 ? 38.401 14.166 -35.064 1.00 38.24 189 PRO C O 1
ATOM 6683 N N . SER C 1 190 ? 36.800 12.790 -35.837 1.00 34.46 190 SER C N 1
ATOM 6684 C CA . SER C 1 190 ? 37.238 11.601 -35.142 1.00 34.96 190 SER C CA 1
ATOM 6685 C C . SER C 1 190 ? 38.483 11.112 -35.897 1.00 32.24 190 SER C C 1
ATOM 6686 O O . SER C 1 190 ? 38.661 11.457 -37.056 1.00 35.45 190 SER C O 1
ATOM 6689 N N . HIS C 1 191 ? 39.324 10.307 -35.262 1.00 32.55 191 HIS C N 1
ATOM 6690 C CA . HIS C 1 191 ? 40.533 9.815 -35.911 1.00 33.97 191 HIS C CA 1
ATOM 6691 C C . HIS C 1 191 ? 40.206 8.967 -37.134 1.00 33.97 191 HIS C C 1
ATOM 6692 O O . HIS C 1 191 ? 41.055 8.754 -37.994 1.00 32.99 191 HIS C O 1
ATOM 6699 N N . HIS C 1 192 ? 38.969 8.483 -37.198 1.00 31.07 192 HIS C N 1
ATOM 6700 C CA . HIS C 1 192 ? 38.530 7.635 -38.296 1.00 30.31 192 HIS C CA 1
ATOM 6701 C C . HIS C 1 192 ? 38.593 8.277 -39.680 1.00 25.64 192 HIS C C 1
ATOM 6702 O O . HIS C 1 192 ? 39.071 7.654 -40.617 1.00 24.38 192 HIS C O 1
ATOM 6709 N N . GLY C 1 193 ? 38.102 9.506 -39.812 1.00 25.68 193 GLY C N 1
ATOM 6710 C CA . GLY C 1 193 ? 38.118 10.160 -41.112 1.00 24.68 193 GLY C CA 1
ATOM 6711 C C . GLY C 1 193 ? 39.504 10.194 -41.742 1.00 26.92 193 GLY C C 1
ATOM 6712 O O . GLY C 1 193 ? 39.710 9.649 -42.827 1.00 19.93 193 GLY C O 1
ATOM 6713 N N . PRO C 1 194 ? 40.484 10.825 -41.078 1.00 27.41 194 PRO C N 1
ATOM 6714 C CA . PRO C 1 194 ? 41.831 10.881 -41.654 1.00 29.26 194 PRO C CA 1
ATOM 6715 C C . PRO C 1 194 ? 42.475 9.507 -41.895 1.00 29.25 194 PRO C C 1
ATOM 6716 O O . PRO C 1 194 ? 43.200 9.334 -42.873 1.00 28.66 194 PRO C O 1
ATOM 6720 N N . ASP C 1 195 ? 42.218 8.528 -41.029 1.00 25.59 195 ASP C N 1
ATOM 6721 C CA . ASP C 1 195 ? 42.788 7.205 -41.265 1.00 26.96 195 ASP C CA 1
ATOM 6722 C C . ASP C 1 195 ? 42.222 6.599 -42.542 1.00 27.08 195 ASP C C 1
ATOM 6723 O O . ASP C 1 195 ? 42.939 5.914 -43.281 1.00 24.33 195 ASP C O 1
ATOM 6728 N N . VAL C 1 196 ? 40.940 6.842 -42.810 1.00 24.30 196 VAL C N 1
ATOM 6729 C CA . VAL C 1 196 ? 40.331 6.335 -44.039 1.00 23.12 196 VAL C CA 1
ATOM 6730 C C . VAL C 1 196 ? 41.070 6.969 -45.217 1.00 24.65 196 VAL C C 1
ATOM 6731 O O . VAL C 1 196 ? 41.365 6.315 -46.219 1.00 23.29 196 VAL C O 1
ATOM 6735 N N . GLN C 1 197 ? 41.384 8.252 -45.079 1.00 24.47 197 GLN C N 1
ATOM 6736 C CA . GLN C 1 197 ? 42.068 8.978 -46.143 1.00 29.26 197 GLN C CA 1
ATOM 6737 C C . GLN C 1 197 ? 43.514 8.544 -46.392 1.00 28.27 197 GLN C C 1
ATOM 6738 O O . GLN C 1 197 ? 44.149 8.993 -47.339 1.00 29.07 197 GLN C O 1
ATOM 6744 N N . THR C 1 198 ? 44.044 7.677 -45.546 1.00 27.26 198 THR C N 1
ATOM 6745 C CA . THR C 1 198 ? 45.398 7.213 -45.783 1.00 29.36 198 THR C CA 1
ATOM 6746 C C . THR C 1 198 ? 45.335 5.964 -46.661 1.00 28.66 198 THR C C 1
ATOM 6747 O O . THR C 1 198 ? 46.363 5.441 -47.085 1.00 30.18 198 THR C O 1
ATOM 6751 N N . VAL C 1 199 ? 44.119 5.500 -46.934 1.00 26.81 199 VAL C N 1
ATOM 6752 C CA . VAL C 1 199 ? 43.907 4.311 -47.746 1.00 26.13 199 VAL C CA 1
ATOM 6753 C C . VAL C 1 199 ? 43.211 4.612 -49.068 1.00 27.27 199 VAL C C 1
ATOM 6754 O O . VAL C 1 199 ? 43.550 4.029 -50.094 1.00 26.46 199 VAL C O 1
ATOM 6758 N N . ILE C 1 200 ? 42.213 5.490 -49.038 1.00 28.14 200 ILE C N 1
ATOM 6759 C CA . ILE C 1 200 ? 41.503 5.874 -50.261 1.00 27.82 200 ILE C CA 1
ATOM 6760 C C . ILE C 1 200 ? 41.293 7.374 -50.244 1.00 28.91 200 ILE C C 1
ATOM 6761 O O . ILE C 1 200 ? 41.098 7.975 -49.187 1.00 25.60 200 ILE C O 1
ATOM 6766 N N . PRO C 1 201 ? 41.345 8.011 -51.420 1.00 31.63 201 PRO C N 1
ATOM 6767 C CA . PRO C 1 201 ? 41.137 9.458 -51.405 1.00 29.68 201 PRO C CA 1
ATOM 6768 C C . PRO C 1 201 ? 39.648 9.763 -51.442 1.00 28.84 201 PRO C C 1
ATOM 6769 O O . PRO C 1 201 ? 38.972 9.432 -52.403 1.00 33.04 201 PRO C O 1
ATOM 6773 N N . ILE C 1 202 ? 39.139 10.354 -50.371 1.00 30.76 202 ILE C N 1
ATOM 6774 C CA . ILE C 1 202 ? 37.736 10.743 -50.285 1.00 30.57 202 ILE C CA 1
ATOM 6775 C C . ILE C 1 202 ? 37.600 11.864 -49.279 1.00 28.04 202 ILE C C 1
ATOM 6776 O O . ILE C 1 202 ? 38.459 12.051 -48.419 1.00 30.21 202 ILE C O 1
ATOM 6781 N N . ASN C 1 203 ? 36.525 12.629 -49.403 1.00 27.15 203 ASN C N 1
ATOM 6782 C CA . ASN C 1 203 ? 36.263 13.716 -48.475 1.00 26.14 203 ASN C CA 1
ATOM 6783 C C . ASN C 1 203 ? 35.423 13.099 -47.393 1.00 26.36 203 ASN C C 1
ATOM 6784 O O . ASN C 1 203 ? 34.334 12.618 -47.655 1.00 24.65 203 ASN C O 1
ATOM 6789 N N . ILE C 1 204 ? 35.916 13.121 -46.169 1.00 26.01 204 ILE C N 1
ATOM 6790 C CA . ILE C 1 204 ? 35.169 12.516 -45.089 1.00 27.80 204 ILE C CA 1
ATOM 6791 C C . ILE C 1 204 ? 35.477 13.129 -43.742 1.00 27.35 204 ILE C C 1
ATOM 6792 O O . ILE C 1 204 ? 36.592 13.578 -43.483 1.00 31.26 204 ILE C O 1
ATOM 6797 N N . GLU C 1 205 ? 34.449 13.186 -42.912 1.00 28.18 205 GLU C N 1
ATOM 6798 C CA . GLU C 1 205 ? 34.580 13.650 -41.549 1.00 26.36 205 GLU C CA 1
ATOM 6799 C C . GLU C 1 205 ? 33.752 12.660 -40.738 1.00 26.18 205 GLU C C 1
ATOM 6800 O O . GLU C 1 205 ? 32.673 12.228 -41.163 1.00 24.48 205 GLU C O 1
ATOM 6806 N N . THR C 1 206 ? 34.299 12.254 -39.603 1.00 22.53 206 THR C N 1
ATOM 6807 C CA . THR C 1 206 ? 33.651 11.275 -38.737 1.00 22.78 206 THR C CA 1
ATOM 6808 C C . THR C 1 206 ? 33.618 11.758 -37.293 1.00 24.09 206 THR C C 1
ATOM 6809 O O . THR C 1 206 ? 34.370 12.653 -36.909 1.00 19.17 206 THR C O 1
ATOM 6813 N N . MET C 1 207 ? 32.728 11.162 -36.504 1.00 22.44 207 MET C N 1
ATOM 6814 C CA . MET C 1 207 ? 32.600 11.485 -35.083 1.00 23.72 207 MET C CA 1
ATOM 6815 C C . MET C 1 207 ? 32.392 10.142 -34.415 1.00 21.34 207 MET C C 1
ATOM 6816 O O . MET C 1 207 ? 31.869 9.218 -35.039 1.00 23.36 207 MET C O 1
ATOM 6821 N N . ALA C 1 208 ? 32.812 10.006 -33.169 1.00 20.73 208 ALA C N 1
ATOM 6822 C CA . ALA C 1 208 ? 32.682 8.716 -32.514 1.00 20.59 208 ALA C CA 1
ATOM 6823 C C . ALA C 1 208 ? 32.155 8.803 -31.107 1.00 22.99 208 ALA C C 1
ATOM 6824 O O . ALA C 1 208 ? 32.282 9.837 -30.423 1.00 19.97 208 ALA C O 1
ATOM 6826 N N . PHE C 1 209 ? 31.549 7.695 -30.689 1.00 19.61 209 PHE C N 1
ATOM 6827 C CA . PHE C 1 209 ? 30.986 7.582 -29.368 1.00 19.00 209 PHE C CA 1
ATOM 6828 C C . PHE C 1 209 ? 31.242 6.167 -28.873 1.00 19.01 209 PHE C C 1
ATOM 6829 O O . PHE C 1 209 ? 31.430 5.228 -29.669 1.00 21.30 209 PHE C O 1
ATOM 6837 N N . VAL C 1 210 ? 31.246 6.017 -27.559 1.00 16.09 210 VAL C N 1
ATOM 6838 C CA . VAL C 1 210 ? 31.438 4.714 -26.939 1.00 15.79 210 VAL C CA 1
ATOM 6839 C C . VAL C 1 210 ? 30.169 4.413 -26.159 1.00 18.45 210 VAL C C 1
ATOM 6840 O O . VAL C 1 210 ? 29.661 5.293 -25.440 1.00 15.37 210 VAL C O 1
ATOM 6844 N N . VAL C 1 211 ? 29.658 3.188 -26.297 1.00 13.61 211 VAL C N 1
ATOM 6845 C CA . VAL C 1 211 ? 28.459 2.819 -25.574 1.00 16.46 211 VAL C CA 1
ATOM 6846 C C . VAL C 1 211 ? 28.675 1.480 -24.883 1.00 21.07 211 VAL C C 1
ATOM 6847 O O . VAL C 1 211 ? 29.622 0.750 -25.209 1.00 22.18 211 VAL C O 1
ATOM 6851 N N . PRO C 1 212 ? 27.802 1.137 -23.915 1.00 20.15 212 PRO C N 1
ATOM 6852 C CA . PRO C 1 212 ? 27.966 -0.132 -23.198 1.00 22.03 212 PRO C CA 1
ATOM 6853 C C . PRO C 1 212 ? 27.516 -1.433 -23.861 1.00 20.37 212 PRO C C 1
ATOM 6854 O O . PRO C 1 212 ? 26.498 -1.996 -23.511 1.00 17.30 212 PRO C O 1
ATOM 6858 N N . THR C 1 213 ? 28.308 -1.892 -24.817 1.00 18.09 213 THR C N 1
ATOM 6859 C CA . THR C 1 213 ? 28.069 -3.145 -25.513 1.00 17.53 213 THR C CA 1
ATOM 6860 C C . THR C 1 213 ? 29.465 -3.689 -25.795 1.00 18.81 213 THR C C 1
ATOM 6861 O O . THR C 1 213 ? 30.448 -2.926 -25.795 1.00 19.48 213 THR C O 1
ATOM 6865 N N . THR C 1 214 ? 29.555 -4.995 -26.023 1.00 18.20 214 THR C N 1
ATOM 6866 C CA . THR C 1 214 ? 30.830 -5.642 -26.317 1.00 16.40 214 THR C CA 1
ATOM 6867 C C . THR C 1 214 ? 30.844 -6.314 -27.690 1.00 19.75 214 THR C C 1
ATOM 6868 O O . THR C 1 214 ? 31.924 -6.667 -28.202 1.00 17.38 214 THR C O 1
ATOM 6872 N N . LEU C 1 215 ? 29.667 -6.502 -28.288 1.00 14.68 215 LEU C N 1
ATOM 6873 C CA . LEU C 1 215 ? 29.580 -7.276 -29.531 1.00 16.49 215 LEU C CA 1
ATOM 6874 C C . LEU C 1 215 ? 30.226 -6.757 -30.807 1.00 17.30 215 LEU C C 1
ATOM 6875 O O . LEU C 1 215 ? 31.101 -7.410 -31.364 1.00 17.56 215 LEU C O 1
ATOM 6880 N N . MET C 1 216 ? 29.771 -5.617 -31.303 1.00 16.36 216 MET C N 1
ATOM 6881 C CA . MET C 1 216 ? 30.349 -5.054 -32.500 1.00 18.83 216 MET C CA 1
ATOM 6882 C C . MET C 1 216 ? 30.093 -3.556 -32.531 1.00 20.07 216 MET C C 1
ATOM 6883 O O . MET C 1 216 ? 29.283 -3.036 -31.753 1.00 18.76 216 MET C O 1
ATOM 6888 N N . HIS C 1 217 ? 30.823 -2.855 -33.392 1.00 17.19 217 HIS C N 1
ATOM 6889 C CA . HIS C 1 217 ? 30.613 -1.421 -33.549 1.00 17.04 217 HIS C CA 1
ATOM 6890 C C . HIS C 1 217 ? 29.511 -1.242 -34.608 1.00 19.25 217 HIS C C 1
ATOM 6891 O O . HIS C 1 217 ? 29.232 -2.167 -35.406 1.00 16.92 217 HIS C O 1
ATOM 6898 N N . VAL C 1 218 ? 28.895 -0.061 -34.634 1.00 15.71 218 VAL C N 1
ATOM 6899 C CA . VAL C 1 218 ? 27.891 0.220 -35.669 1.00 17.83 218 VAL C CA 1
ATOM 6900 C C . VAL C 1 218 ? 28.223 1.574 -36.296 1.00 17.32 218 VAL C C 1
ATOM 6901 O O . VAL C 1 218 ? 28.641 2.501 -35.591 1.00 19.47 218 VAL C O 1
ATOM 6905 N N . HIS C 1 219 ? 28.051 1.688 -37.606 1.00 15.83 219 HIS C N 1
ATOM 6906 C CA . HIS C 1 219 ? 28.349 2.930 -38.322 1.00 17.35 219 HIS C CA 1
ATOM 6907 C C . HIS C 1 219 ? 27.104 3.560 -38.909 1.00 19.77 219 HIS C C 1
ATOM 6908 O O . HIS C 1 219 ? 26.298 2.859 -39.539 1.00 21.64 219 HIS C O 1
ATOM 6915 N N . SER C 1 220 ? 26.920 4.865 -38.704 1.00 19.64 220 SER C N 1
ATOM 6916 C CA . SER C 1 220 ? 25.780 5.533 -39.309 1.00 17.79 220 SER C CA 1
ATOM 6917 C C . SER C 1 220 ? 26.407 6.284 -40.482 1.00 22.29 220 SER C C 1
ATOM 6918 O O . SER C 1 220 ? 27.104 7.280 -40.277 1.00 26.61 220 SER C O 1
ATOM 6921 N N . VAL C 1 221 ? 26.170 5.834 -41.709 1.00 21.43 221 VAL C N 1
ATOM 6922 C CA . VAL C 1 221 ? 26.819 6.483 -42.853 1.00 18.18 221 VAL C CA 1
ATOM 6923 C C . VAL C 1 221 ? 25.915 7.344 -43.741 1.00 24.27 221 VAL C C 1
ATOM 6924 O O . VAL C 1 221 ? 24.805 6.945 -44.088 1.00 23.26 221 VAL C O 1
ATOM 6928 N N . MET C 1 222 ? 26.395 8.532 -44.090 1.00 21.41 222 MET C N 1
ATOM 6929 C CA . MET C 1 222 ? 25.647 9.420 -44.963 1.00 22.62 222 MET C CA 1
ATOM 6930 C C . MET C 1 222 ? 26.627 9.833 -46.059 1.00 27.16 222 MET C C 1
ATOM 6931 O O . MET C 1 222 ? 27.781 10.189 -45.768 1.00 19.68 222 MET C O 1
ATOM 6936 N N . VAL C 1 223 ? 26.180 9.752 -47.314 1.00 22.53 223 VAL C N 1
ATOM 6937 C CA . VAL C 1 223 ? 27.036 10.087 -48.435 1.00 25.47 223 VAL C CA 1
ATOM 6938 C C . VAL C 1 223 ? 26.392 11.062 -49.423 1.00 27.17 223 VAL C C 1
ATOM 6939 O O . VAL C 1 223 ? 25.312 10.809 -49.975 1.00 26.73 223 VAL C O 1
ATOM 6943 N N . GLU C 1 224 ? 27.062 12.190 -49.607 1.00 20.77 224 GLU C N 1
ATOM 6944 C CA . GLU C 1 224 ? 26.623 13.225 -50.528 1.00 26.80 224 GLU C CA 1
ATOM 6945 C C . GLU C 1 224 ? 27.098 12.781 -51.916 1.00 24.17 224 GLU C C 1
ATOM 6946 O O . GLU C 1 224 ? 28.284 12.612 -52.146 1.00 25.05 224 GLU C O 1
ATOM 6952 N N . LEU C 1 225 ? 26.163 12.596 -52.834 1.00 25.61 225 LEU C N 1
ATOM 6953 C CA . LEU C 1 225 ? 26.487 12.097 -54.163 1.00 24.42 225 LEU C CA 1
ATOM 6954 C C . LEU C 1 225 ? 26.894 13.139 -55.201 1.00 28.86 225 LEU C C 1
ATOM 6955 O O . LEU C 1 225 ? 26.419 14.268 -55.179 1.00 21.43 225 LEU C O 1
ATOM 6960 N N . LYS C 1 226 ? 27.773 12.732 -56.111 1.00 28.49 226 LYS C N 1
ATOM 6961 C CA . LYS C 1 226 ? 28.242 13.599 -57.188 1.00 32.64 226 LYS C CA 1
ATOM 6962 C C . LYS C 1 226 ? 27.923 12.975 -58.546 1.00 32.93 226 LYS C C 1
ATOM 6963 O O . LYS C 1 226 ? 28.290 13.513 -59.590 1.00 33.85 226 LYS C O 1
ATOM 6969 N N . LYS C 1 227 ? 27.255 11.827 -58.518 1.00 30.28 227 LYS C N 1
ATOM 6970 C CA . LYS C 1 227 ? 26.855 11.124 -59.737 1.00 31.51 227 LYS C CA 1
ATOM 6971 C C . LYS C 1 227 ? 25.536 10.421 -59.445 1.00 30.27 227 LYS C C 1
ATOM 6972 O O . LYS C 1 227 ? 25.263 10.054 -58.297 1.00 28.86 227 LYS C O 1
ATOM 6978 N N . PRO C 1 228 ? 24.702 10.229 -60.476 1.00 28.17 228 PRO C N 1
ATOM 6979 C CA . PRO C 1 228 ? 23.427 9.552 -60.238 1.00 29.34 228 PRO C CA 1
ATOM 6980 C C . PRO C 1 228 ? 23.648 8.153 -59.662 1.00 31.98 228 PRO C C 1
ATOM 6981 O O . PRO C 1 228 ? 24.546 7.418 -60.086 1.00 30.75 228 PRO C O 1
ATOM 6985 N N . LEU C 1 229 ? 22.832 7.807 -58.673 1.00 30.68 229 LEU C N 1
ATOM 6986 C CA . LEU C 1 229 ? 22.909 6.514 -58.018 1.00 29.86 229 LEU C CA 1
ATOM 6987 C C . LEU C 1 229 ? 21.548 6.234 -57.396 1.00 31.12 229 LEU C C 1
ATOM 6988 O O . LEU C 1 229 ? 20.879 7.153 -56.908 1.00 33.46 229 LEU C O 1
ATOM 6993 N N . THR C 1 230 ? 21.139 4.971 -57.418 1.00 29.31 230 THR C N 1
ATOM 6994 C CA . THR C 1 230 ? 19.859 4.567 -56.832 1.00 28.55 230 THR C CA 1
ATOM 6995 C C . THR C 1 230 ? 20.113 3.552 -55.716 1.00 27.66 230 THR C C 1
ATOM 6996 O O . THR C 1 230 ? 21.188 2.964 -55.627 1.00 26.06 230 THR C O 1
ATOM 7000 N N . LYS C 1 231 ? 19.104 3.342 -54.884 1.00 27.28 231 LYS C N 1
ATOM 7001 C CA . LYS C 1 231 ? 19.180 2.379 -53.799 1.00 27.06 231 LYS C CA 1
ATOM 7002 C C . LYS C 1 231 ? 19.534 1.018 -54.402 1.00 27.63 231 LYS C C 1
ATOM 7003 O O . LYS C 1 231 ? 20.483 0.350 -53.974 1.00 24.14 231 LYS C O 1
ATOM 7009 N N . ASP C 1 232 ? 18.765 0.630 -55.415 1.00 24.03 232 ASP C N 1
ATOM 7010 C CA . ASP C 1 232 ? 18.960 -0.638 -56.104 1.00 27.43 232 ASP C CA 1
ATOM 7011 C C . ASP C 1 232 ? 20.421 -0.783 -56.565 1.00 28.74 232 ASP C C 1
ATOM 7012 O O . ASP C 1 232 ? 21.034 -1.840 -56.388 1.00 29.27 232 ASP C O 1
ATOM 7017 N N . ASP C 1 233 ? 20.987 0.281 -57.131 1.00 27.62 233 ASP C N 1
ATOM 7018 C CA . ASP C 1 233 ? 22.383 0.239 -57.561 1.00 28.93 233 ASP C CA 1
ATOM 7019 C C . ASP C 1 233 ? 23.316 -0.095 -56.385 1.00 28.28 233 ASP C C 1
ATOM 7020 O O . ASP C 1 233 ? 24.228 -0.922 -56.507 1.00 25.43 233 ASP C O 1
ATOM 7025 N N . VAL C 1 234 ? 23.098 0.562 -55.250 1.00 27.96 234 VAL C N 1
ATOM 7026 C CA . VAL C 1 234 ? 23.954 0.340 -54.089 1.00 26.91 234 VAL C CA 1
ATOM 7027 C C . VAL C 1 234 ? 23.860 -1.089 -53.581 1.00 26.95 234 VAL C C 1
ATOM 7028 O O . VAL C 1 234 ? 24.881 -1.724 -53.323 1.00 26.28 234 VAL C O 1
ATOM 7032 N N . ILE C 1 235 ? 22.644 -1.603 -53.440 1.00 31.00 235 ILE C N 1
ATOM 7033 C CA . ILE C 1 235 ? 22.478 -2.972 -52.970 1.00 31.69 235 ILE C CA 1
ATOM 7034 C C . ILE C 1 235 ? 23.297 -3.861 -53.877 1.00 33.42 235 ILE C C 1
ATOM 7035 O O . ILE C 1 235 ? 24.134 -4.641 -53.421 1.00 34.24 235 ILE C O 1
ATOM 7040 N N . ASP C 1 236 ? 23.080 -3.714 -55.177 1.00 33.31 236 ASP C N 1
ATOM 7041 C CA . ASP C 1 236 ? 23.798 -4.547 -56.120 1.00 33.64 236 ASP C CA 1
ATOM 7042 C C . ASP C 1 236 ? 25.310 -4.410 -55.992 1.00 29.66 236 ASP C C 1
ATOM 7043 O O . ASP C 1 236 ? 26.021 -5.408 -56.046 1.00 27.58 236 ASP C O 1
ATOM 7048 N N . ILE C 1 237 ? 25.796 -3.183 -55.819 1.00 27.59 237 ILE C N 1
ATOM 7049 C CA . ILE C 1 237 ? 27.225 -2.951 -55.645 1.00 27.13 237 ILE C CA 1
ATOM 7050 C C . ILE C 1 237 ? 27.719 -3.694 -54.393 1.00 28.04 237 ILE C C 1
ATOM 7051 O O . ILE C 1 237 ? 28.733 -4.381 -54.449 1.00 28.34 237 ILE C O 1
ATOM 7056 N N . PHE C 1 238 ? 26.996 -3.575 -53.277 1.00 29.99 238 PHE C N 1
ATOM 7057 C CA . PHE C 1 238 ? 27.380 -4.246 -52.032 1.00 29.31 238 PHE C CA 1
ATOM 7058 C C . PHE C 1 238 ? 27.258 -5.760 -52.149 1.00 29.65 238 PHE C C 1
ATOM 7059 O O . PHE C 1 238 ? 28.038 -6.504 -51.555 1.00 28.32 238 PHE C O 1
ATOM 7067 N N . GLU C 1 239 ? 26.260 -6.225 -52.879 1.00 26.76 239 GLU C N 1
ATOM 7068 C CA . GLU C 1 239 ? 26.106 -7.658 -53.072 1.00 30.06 239 GLU C CA 1
ATOM 7069 C C . GLU C 1 239 ? 27.343 -8.179 -53.791 1.00 29.26 239 GLU C C 1
ATOM 7070 O O . GLU C 1 239 ? 27.676 -9.367 -53.716 1.00 24.37 239 GLU C O 1
ATOM 7076 N N . ASN C 1 240 ? 28.045 -7.285 -54.477 1.00 28.34 240 ASN C N 1
ATOM 7077 C CA . ASN C 1 240 ? 29.220 -7.706 -55.222 1.00 27.47 240 ASN C CA 1
ATOM 7078 C C . ASN C 1 240 ? 30.582 -7.223 -54.730 1.00 27.89 240 ASN C C 1
ATOM 7079 O O . ASN C 1 240 ? 31.553 -7.230 -55.492 1.00 30.31 240 ASN C O 1
ATOM 7084 N N . THR C 1 241 ? 30.681 -6.798 -53.476 1.00 22.44 241 THR C N 1
ATOM 7085 C CA . THR C 1 241 ? 32.001 -6.378 -53.005 1.00 24.94 241 THR C CA 1
ATOM 7086 C C . THR C 1 241 ? 32.430 -7.378 -51.936 1.00 23.80 241 THR C C 1
ATOM 7087 O O . THR C 1 241 ? 31.669 -7.700 -51.030 1.00 26.60 241 THR C O 1
ATOM 7091 N N . THR C 1 242 ? 33.644 -7.892 -52.079 1.00 21.29 242 THR C N 1
ATOM 7092 C CA . THR C 1 242 ? 34.168 -8.898 -51.166 1.00 23.00 242 THR C CA 1
ATOM 7093 C C . THR C 1 242 ? 34.197 -8.464 -49.698 1.00 23.67 242 THR C C 1
ATOM 7094 O O . THR C 1 242 ? 34.357 -7.280 -49.385 1.00 21.44 242 THR C O 1
ATOM 7098 N N . ARG C 1 243 ? 34.012 -9.431 -48.808 1.00 21.26 243 ARG C N 1
ATOM 7099 C CA . ARG C 1 243 ? 34.082 -9.168 -47.379 1.00 25.51 243 ARG C CA 1
ATOM 7100 C C . ARG C 1 243 ? 33.033 -8.203 -46.834 1.00 26.08 243 ARG C C 1
ATOM 7101 O O . ARG C 1 243 ? 33.246 -7.517 -45.835 1.00 25.92 243 ARG C O 1
ATOM 7109 N N . VAL C 1 244 ? 31.900 -8.148 -47.519 1.00 23.09 244 VAL C N 1
ATOM 7110 C CA . VAL C 1 244 ? 30.795 -7.323 -47.085 1.00 22.65 244 VAL C CA 1
ATOM 7111 C C . VAL C 1 244 ? 29.572 -8.221 -47.271 1.00 22.93 244 VAL C C 1
ATOM 7112 O O . VAL C 1 244 ? 29.446 -8.865 -48.304 1.00 22.17 244 VAL C O 1
ATOM 7116 N N . LEU C 1 245 ? 28.699 -8.301 -46.274 1.00 20.92 245 LEU C N 1
ATOM 7117 C CA . LEU C 1 245 ? 27.492 -9.119 -46.415 1.00 20.88 245 LEU C CA 1
ATOM 7118 C C . LEU C 1 245 ? 26.280 -8.280 -46.071 1.00 22.72 245 LEU C C 1
ATOM 7119 O O . LEU C 1 245 ? 26.352 -7.443 -45.166 1.00 17.01 245 LEU C O 1
ATOM 7124 N N . LEU C 1 246 ? 25.170 -8.518 -46.771 1.00 21.99 246 LEU C N 1
ATOM 7125 C CA . LEU C 1 246 ? 23.925 -7.790 -46.516 1.00 22.83 246 LEU C CA 1
ATOM 7126 C C . LEU C 1 246 ? 23.015 -8.612 -45.611 1.00 21.77 246 LEU C C 1
ATOM 7127 O O . LEU C 1 246 ? 22.792 -9.786 -45.870 1.00 23.66 246 LEU C O 1
ATOM 7132 N N . PHE C 1 247 ? 22.514 -8.004 -44.539 1.00 20.67 247 PHE C N 1
ATOM 7133 C CA . PHE C 1 247 ? 21.600 -8.690 -43.624 1.00 20.53 247 PHE C CA 1
ATOM 7134 C C . PHE C 1 247 ? 20.234 -8.007 -43.650 1.00 22.62 247 PHE C C 1
ATOM 7135 O O . PHE C 1 247 ? 20.139 -6.774 -43.704 1.00 21.39 247 PHE C O 1
ATOM 7143 N N . GLU C 1 248 ? 19.174 -8.802 -43.619 1.00 19.38 248 GLU C N 1
ATOM 7144 C CA . GLU C 1 248 ? 17.834 -8.238 -43.615 1.00 21.87 248 GLU C CA 1
ATOM 7145 C C . GLU C 1 248 ? 17.208 -8.238 -42.223 1.00 22.95 248 GLU C C 1
ATOM 7146 O O . GLU C 1 248 ? 17.103 -9.273 -41.556 1.00 20.74 248 GLU C O 1
ATOM 7152 N N . LYS C 1 249 ? 16.791 -7.059 -41.789 1.00 23.14 249 LYS C N 1
ATOM 7153 C CA . LYS C 1 249 ? 16.122 -6.897 -40.507 1.00 25.93 249 LYS C CA 1
ATOM 7154 C C . LYS C 1 249 ? 14.841 -7.751 -40.590 1.00 25.44 249 LYS C C 1
ATOM 7155 O O . LYS C 1 249 ? 14.435 -8.366 -39.622 1.00 22.44 249 LYS C O 1
ATOM 7161 N N . GLU C 1 250 ? 14.221 -7.796 -41.764 1.00 24.18 250 GLU C N 1
ATOM 7162 C CA . GLU C 1 250 ? 12.984 -8.567 -41.948 1.00 30.08 250 GLU C CA 1
ATOM 7163 C C . GLU C 1 250 ? 13.165 -10.079 -41.755 1.00 28.09 250 GLU C C 1
ATOM 7164 O O . GLU C 1 250 ? 12.188 -10.810 -41.556 1.00 29.11 250 GLU C O 1
ATOM 7170 N N . LYS C 1 251 ? 14.404 -10.553 -41.836 1.00 25.69 251 LYS C N 1
ATOM 7171 C CA . LYS C 1 251 ? 14.663 -11.962 -41.591 1.00 25.61 251 LYS C CA 1
ATOM 7172 C C . LYS C 1 251 ? 15.010 -12.193 -40.124 1.00 24.09 251 LYS C C 1
ATOM 7173 O O . LYS C 1 251 ? 15.319 -13.311 -39.714 1.00 23.72 251 LYS C O 1
ATOM 7179 N N . GLY C 1 252 ? 14.980 -11.132 -39.324 1.00 24.16 252 GLY C N 1
ATOM 7180 C CA . GLY C 1 252 ? 15.280 -11.295 -37.907 1.00 20.61 252 GLY C CA 1
ATOM 7181 C C . GLY C 1 252 ? 16.560 -10.654 -37.398 1.00 20.41 252 GLY C C 1
ATOM 7182 O O . GLY C 1 252 ? 16.910 -10.805 -36.229 1.00 18.78 252 GLY C O 1
ATOM 7183 N N . PHE C 1 253 ? 17.271 -9.935 -38.259 1.00 19.65 253 PHE C N 1
ATOM 7184 C CA . PHE C 1 253 ? 18.499 -9.293 -37.822 1.00 21.65 253 PHE C CA 1
ATOM 7185 C C . PHE C 1 253 ? 18.163 -7.925 -37.264 1.00 21.27 253 PHE C C 1
ATOM 7186 O O . PHE C 1 253 ? 18.394 -6.894 -37.902 1.00 21.40 253 PHE C O 1
ATOM 7194 N N . ASP C 1 254 ? 17.611 -7.930 -36.057 1.00 19.54 254 ASP C N 1
ATOM 7195 C CA . ASP C 1 254 ? 17.198 -6.695 -35.400 1.00 22.07 254 ASP C CA 1
ATOM 7196 C C . ASP C 1 254 ? 18.324 -5.858 -34.834 1.00 19.50 254 ASP C C 1
ATOM 7197 O O . ASP C 1 254 ? 18.212 -4.633 -34.780 1.00 19.98 254 ASP C O 1
ATOM 7202 N N . SER C 1 255 ? 19.404 -6.517 -34.425 1.00 18.94 255 SER C N 1
ATOM 7203 C CA . SER C 1 255 ? 20.521 -5.832 -33.808 1.00 19.11 255 SER C CA 1
ATOM 7204 C C . SER C 1 255 ? 21.848 -6.574 -34.010 1.00 22.07 255 SER C C 1
ATOM 7205 O O . SER C 1 255 ? 21.908 -7.617 -34.666 1.00 18.65 255 SER C O 1
ATOM 7208 N N . THR C 1 256 ? 22.907 -6.027 -33.421 1.00 18.54 256 THR C N 1
ATOM 7209 C CA . THR C 1 256 ? 24.220 -6.618 -33.530 1.00 15.94 256 THR C CA 1
ATOM 7210 C C . THR C 1 256 ? 24.293 -8.008 -32.891 1.00 20.69 256 THR C C 1
ATOM 7211 O O . THR C 1 256 ? 25.134 -8.831 -33.287 1.00 18.42 256 THR C O 1
ATOM 7215 N N . ALA C 1 257 ? 23.420 -8.277 -31.917 1.00 16.29 257 ALA C N 1
ATOM 7216 C CA . ALA C 1 257 ? 23.408 -9.595 -31.268 1.00 17.58 257 ALA C CA 1
ATOM 7217 C C . ALA C 1 257 ? 23.071 -10.678 -32.293 1.00 20.40 257 ALA C C 1
ATOM 7218 O O . ALA C 1 257 ? 23.708 -11.720 -32.323 1.00 16.95 257 ALA C O 1
ATOM 7220 N N . GLN C 1 258 ? 22.066 -10.418 -33.131 1.00 20.37 258 GLN C N 1
ATOM 7221 C CA . GLN C 1 258 ? 21.664 -11.379 -34.156 1.00 21.83 258 GLN C CA 1
ATOM 7222 C C . GLN C 1 258 ? 22.694 -11.468 -35.283 1.00 21.64 258 GLN C C 1
ATOM 7223 O O . GLN C 1 258 ? 22.842 -12.524 -35.887 1.00 22.62 258 GLN C O 1
ATOM 7229 N N . ILE C 1 259 ? 23.400 -10.371 -35.569 1.00 19.01 259 ILE C N 1
ATOM 7230 C CA . ILE C 1 259 ? 24.428 -10.402 -36.609 1.00 20.53 259 ILE C CA 1
ATOM 7231 C C . ILE C 1 259 ? 25.469 -11.415 -36.125 1.00 23.00 259 ILE C C 1
ATOM 7232 O O . ILE C 1 259 ? 25.833 -12.343 -36.847 1.00 22.23 259 ILE C O 1
ATOM 7237 N N . ILE C 1 260 ? 25.942 -11.225 -34.898 1.00 22.50 260 ILE C N 1
ATOM 7238 C CA . ILE C 1 260 ? 26.916 -12.115 -34.281 1.00 23.74 260 ILE C CA 1
ATOM 7239 C C . ILE C 1 260 ? 26.347 -13.533 -34.177 1.00 23.27 260 ILE C C 1
ATOM 7240 O O . ILE C 1 260 ? 27.080 -14.525 -34.292 1.00 20.77 260 ILE C O 1
ATOM 7245 N N . GLU C 1 261 ? 25.043 -13.636 -33.956 1.00 20.65 261 GLU C N 1
ATOM 7246 C CA . GLU C 1 261 ? 24.441 -14.949 -33.873 1.00 21.10 261 GLU C CA 1
ATOM 7247 C C . GLU C 1 261 ? 24.647 -15.700 -35.205 1.00 22.87 261 GLU C C 1
ATOM 7248 O O . GLU C 1 261 ? 24.806 -16.924 -35.226 1.00 22.47 261 GLU C O 1
ATOM 7254 N N . PHE C 1 262 ? 24.640 -14.970 -36.315 1.00 19.64 262 PHE C N 1
ATOM 7255 C CA . PHE C 1 262 ? 24.850 -15.594 -37.620 1.00 21.21 262 PHE C CA 1
ATOM 7256 C C . PHE C 1 262 ? 26.252 -16.216 -37.667 1.00 22.91 262 PHE C C 1
ATOM 7257 O O . PHE C 1 262 ? 26.433 -17.296 -38.216 1.00 20.45 262 PHE C O 1
ATOM 7265 N N . ALA C 1 263 ? 27.240 -15.519 -37.103 1.00 23.28 263 ALA C N 1
ATOM 7266 C CA . ALA C 1 263 ? 28.615 -16.020 -37.078 1.00 21.73 263 ALA C CA 1
ATOM 7267 C C . ALA C 1 263 ? 28.719 -17.230 -36.142 1.00 25.33 263 ALA C C 1
ATOM 7268 O O . ALA C 1 263 ? 29.460 -18.183 -36.412 1.00 23.71 263 ALA C O 1
ATOM 7270 N N . ARG C 1 264 ? 27.964 -17.201 -35.045 1.00 22.12 264 ARG C N 1
ATOM 7271 C CA . ARG C 1 264 ? 27.992 -18.313 -34.119 1.00 22.16 264 ARG C CA 1
ATOM 7272 C C . ARG C 1 264 ? 27.391 -19.525 -34.814 1.00 24.64 264 ARG C C 1
ATOM 7273 O O . ARG C 1 264 ? 27.913 -20.631 -34.686 1.00 19.69 264 ARG C O 1
ATOM 7281 N N . ASP C 1 265 ? 26.301 -19.300 -35.557 1.00 27.41 265 ASP C N 1
ATOM 7282 C CA . ASP C 1 265 ? 25.605 -20.351 -36.308 1.00 25.26 265 ASP C CA 1
ATOM 7283 C C . ASP C 1 265 ? 26.543 -20.979 -37.335 1.00 23.83 265 ASP C C 1
ATOM 7284 O O . ASP C 1 265 ? 26.443 -22.157 -37.618 1.00 22.88 265 ASP C O 1
ATOM 7289 N N . LEU C 1 266 ? 27.436 -20.180 -37.908 1.00 22.12 266 LEU C N 1
ATOM 7290 C CA . LEU C 1 266 ? 28.378 -20.695 -38.879 1.00 24.29 266 LEU C CA 1
ATOM 7291 C C . LEU C 1 266 ? 29.460 -21.508 -38.182 1.00 24.72 266 LEU C C 1
ATOM 7292 O O . LEU C 1 266 ? 30.230 -22.203 -38.835 1.00 26.16 266 LEU C O 1
ATOM 7297 N N . HIS C 1 267 ? 29.515 -21.416 -36.855 1.00 27.20 267 HIS C N 1
ATOM 7298 C CA . HIS C 1 267 ? 30.523 -22.111 -36.060 1.00 27.47 267 HIS C CA 1
ATOM 7299 C C . HIS C 1 267 ? 31.893 -21.483 -36.303 1.00 30.49 267 HIS C C 1
ATOM 7300 O O . HIS C 1 267 ? 32.931 -22.142 -36.164 1.00 29.20 267 HIS C O 1
ATOM 7307 N N . ARG C 1 268 ? 31.893 -20.210 -36.688 1.00 28.65 268 ARG C N 1
ATOM 7308 C CA . ARG C 1 268 ? 33.142 -19.496 -36.926 1.00 28.09 268 ARG C CA 1
ATOM 7309 C C . ARG C 1 268 ? 34.002 -19.554 -35.667 1.00 26.69 268 ARG C C 1
ATOM 7310 O O . ARG C 1 268 ? 33.479 -19.503 -34.550 1.00 25.69 268 ARG C O 1
ATOM 7318 N N . GLU C 1 269 ? 35.316 -19.682 -35.853 1.00 26.76 269 GLU C N 1
ATOM 7319 C CA . GLU C 1 269 ? 36.258 -19.695 -34.737 1.00 25.75 269 GLU C CA 1
ATOM 7320 C C . GLU C 1 269 ? 36.106 -18.367 -33.976 1.00 25.93 269 GLU C C 1
ATOM 7321 O O . GLU C 1 269 ? 36.169 -17.308 -34.589 1.00 25.26 269 GLU C O 1
ATOM 7327 N N . TRP C 1 270 ? 35.921 -18.441 -32.657 1.00 24.21 270 TRP C N 1
ATOM 7328 C CA . TRP C 1 270 ? 35.755 -17.265 -31.800 1.00 26.58 270 TRP C CA 1
ATOM 7329 C C . TRP C 1 270 ? 34.550 -16.444 -32.254 1.00 28.65 270 TRP C C 1
ATOM 7330 O O . TRP C 1 270 ? 34.454 -15.270 -31.922 1.00 31.19 270 TRP C O 1
ATOM 7341 N N . ASN C 1 271 ? 33.632 -17.068 -32.986 1.00 29.82 271 ASN C N 1
ATOM 7342 C CA . ASN C 1 271 ? 32.469 -16.388 -33.545 1.00 28.60 271 ASN C CA 1
ATOM 7343 C C . ASN C 1 271 ? 32.901 -15.207 -34.434 1.00 25.37 271 ASN C C 1
ATOM 7344 O O . ASN C 1 271 ? 32.247 -14.165 -34.493 1.00 23.61 271 ASN C O 1
ATOM 7349 N N . ASN C 1 272 ? 34.006 -15.401 -35.149 1.00 22.67 272 ASN C N 1
ATOM 7350 C CA . ASN C 1 272 ? 34.531 -14.374 -36.049 1.00 22.08 272 ASN C CA 1
ATOM 7351 C C . ASN C 1 272 ? 33.629 -14.058 -37.250 1.00 23.44 272 ASN C C 1
ATOM 7352 O O . ASN C 1 272 ? 33.241 -14.953 -38.020 1.00 25.42 272 ASN C O 1
ATOM 7357 N N . LEU C 1 273 ? 33.313 -12.773 -37.402 1.00 23.52 273 LEU C N 1
ATOM 7358 C CA . LEU C 1 273 ? 32.524 -12.287 -38.534 1.00 22.91 273 LEU C CA 1
ATOM 7359 C C . LEU C 1 273 ? 33.523 -11.375 -39.230 1.00 22.50 273 LEU C C 1
ATOM 7360 O O . LEU C 1 273 ? 33.554 -10.170 -38.985 1.00 20.40 273 LEU C O 1
ATOM 7365 N N . TYR C 1 274 ? 34.365 -11.961 -40.076 1.00 19.71 274 TYR C N 1
ATOM 7366 C CA . TYR C 1 274 ? 35.396 -11.198 -40.777 1.00 21.89 274 TYR C CA 1
ATOM 7367 C C . TYR C 1 274 ? 34.807 -10.130 -41.681 1.00 22.13 274 TYR C C 1
ATOM 7368 O O . TYR C 1 274 ? 35.402 -9.062 -41.888 1.00 19.87 274 TYR C O 1
ATOM 7377 N N . GLU C 1 275 ? 33.634 -10.427 -42.222 1.00 20.75 275 GLU C N 1
ATOM 7378 C CA . GLU C 1 275 ? 33.002 -9.526 -43.159 1.00 23.74 275 GLU C CA 1
ATOM 7379 C C . GLU C 1 275 ? 32.204 -8.393 -42.510 1.00 24.70 275 GLU C C 1
ATOM 7380 O O . GLU C 1 275 ? 31.687 -8.536 -41.387 1.00 18.81 275 GLU C O 1
ATOM 7386 N N . ILE C 1 276 ? 32.132 -7.262 -43.215 1.00 19.61 276 ILE C N 1
ATOM 7387 C CA . ILE C 1 276 ? 31.395 -6.096 -42.741 1.00 19.99 276 ILE C CA 1
ATOM 7388 C C . ILE C 1 276 ? 29.916 -6.372 -42.954 1.00 20.60 276 ILE C C 1
ATOM 7389 O O . ILE C 1 276 ? 29.530 -6.876 -44.008 1.00 22.97 276 ILE C O 1
ATOM 7394 N N . ALA C 1 277 ? 29.088 -6.063 -41.958 1.00 20.43 277 ALA C N 1
ATOM 7395 C CA . ALA C 1 277 ? 27.649 -6.300 -42.080 1.00 17.90 277 ALA C CA 1
ATOM 7396 C C . ALA C 1 277 ? 26.910 -5.011 -42.416 1.00 21.49 277 ALA C C 1
ATOM 7397 O O . ALA C 1 277 ? 27.169 -3.953 -41.827 1.00 19.33 277 ALA C O 1
ATOM 7399 N N . VAL C 1 278 ? 26.002 -5.099 -43.379 1.00 20.11 278 VAL C N 1
ATOM 7400 C CA . VAL C 1 278 ? 25.221 -3.942 -43.814 1.00 18.85 278 VAL C CA 1
ATOM 7401 C C . VAL C 1 278 ? 23.759 -4.314 -43.773 1.00 18.86 278 VAL C C 1
ATOM 7402 O O . VAL C 1 278 ? 23.375 -5.331 -44.350 1.00 17.65 278 VAL C O 1
ATOM 7406 N N . TRP C 1 279 ? 22.947 -3.513 -43.085 1.00 16.89 279 TRP C N 1
ATOM 7407 C CA . TRP C 1 279 ? 21.515 -3.785 -43.042 1.00 17.82 279 TRP C CA 1
ATOM 7408 C C . TRP C 1 279 ? 20.917 -3.374 -44.396 1.00 18.86 279 TRP C C 1
ATOM 7409 O O . TRP C 1 279 ? 20.842 -2.195 -44.745 1.00 19.00 279 TRP C O 1
ATOM 7420 N N . LYS C 1 280 ? 20.505 -4.368 -45.170 1.00 21.25 280 LYS C N 1
ATOM 7421 C CA . LYS C 1 280 ? 19.938 -4.119 -46.487 1.00 21.30 280 LYS C CA 1
ATOM 7422 C C . LYS C 1 280 ? 18.826 -3.077 -46.445 1.00 21.52 280 LYS C C 1
ATOM 7423 O O . LYS C 1 280 ? 18.786 -2.144 -47.260 1.00 16.83 280 LYS C O 1
ATOM 7429 N N . GLU C 1 281 ? 17.912 -3.240 -45.499 1.00 22.48 281 GLU C N 1
ATOM 7430 C CA . GLU C 1 281 ? 16.798 -2.311 -45.387 1.00 22.21 281 GLU C CA 1
ATOM 7431 C C . GLU C 1 281 ? 17.242 -0.886 -45.052 1.00 24.29 281 GLU C C 1
ATOM 7432 O O . GLU C 1 281 ? 16.469 0.072 -45.254 1.00 21.18 281 GLU C O 1
ATOM 7438 N N . SER C 1 282 ? 18.471 -0.716 -44.567 1.00 19.55 282 SER C N 1
ATOM 7439 C CA . SER C 1 282 ? 18.913 0.619 -44.198 1.00 23.26 282 SER C CA 1
ATOM 7440 C C . SER C 1 282 ? 19.373 1.467 -45.375 1.00 23.52 282 SER C C 1
ATOM 7441 O O . SER C 1 282 ? 19.433 2.683 -45.267 1.00 23.97 282 SER C O 1
ATOM 7444 N N . ILE C 1 283 ? 19.693 0.828 -46.492 1.00 23.58 283 ILE C N 1
ATOM 7445 C CA . ILE C 1 283 ? 20.157 1.556 -47.666 1.00 23.36 283 ILE C CA 1
ATOM 7446 C C . ILE C 1 283 ? 19.039 2.398 -48.279 1.00 23.73 283 ILE C C 1
ATOM 7447 O O . ILE C 1 283 ? 17.994 1.882 -48.670 1.00 22.64 283 ILE C O 1
ATOM 7452 N N . ASN C 1 284 ? 19.251 3.702 -48.353 1.00 23.81 284 ASN C N 1
ATOM 7453 C CA . ASN C 1 284 ? 18.239 4.566 -48.918 1.00 27.34 284 ASN C CA 1
ATOM 7454 C C . ASN C 1 284 ? 18.858 5.850 -49.447 1.00 28.30 284 ASN C C 1
ATOM 7455 O O . ASN C 1 284 ? 19.860 6.323 -48.918 1.00 27.50 284 ASN C O 1
ATOM 7460 N N . ILE C 1 285 ? 18.268 6.393 -50.507 1.00 27.42 285 ILE C N 1
ATOM 7461 C CA . ILE C 1 285 ? 18.734 7.649 -51.089 1.00 29.14 285 ILE C CA 1
ATOM 7462 C C . ILE C 1 285 ? 17.603 8.668 -51.014 1.00 32.08 285 ILE C C 1
ATOM 7463 O O . ILE C 1 285 ? 16.464 8.387 -51.399 1.00 30.65 285 ILE C O 1
ATOM 7468 N N . LYS C 1 286 ? 17.921 9.833 -50.466 1.00 32.96 286 LYS C N 1
ATOM 7469 C CA . LYS C 1 286 ? 16.959 10.912 -50.328 1.00 34.20 286 LYS C CA 1
ATOM 7470 C C . LYS C 1 286 ? 17.599 12.120 -50.964 1.00 36.08 286 LYS C C 1
ATOM 7471 O O . LYS C 1 286 ? 18.586 12.670 -50.463 1.00 34.37 286 LYS C O 1
ATOM 7477 N N . GLY C 1 287 ? 17.023 12.523 -52.085 1.00 35.52 287 GLY C N 1
ATOM 7478 C CA . GLY C 1 287 ? 17.549 13.653 -52.808 1.00 37.44 287 GLY C CA 1
ATOM 7479 C C . GLY C 1 287 ? 18.935 13.308 -53.297 1.00 36.13 287 GLY C C 1
ATOM 7480 O O . GLY C 1 287 ? 19.159 12.345 -54.041 1.00 37.59 287 GLY C O 1
ATOM 7481 N N . ASN C 1 288 ? 19.886 14.095 -52.840 1.00 32.65 288 ASN C N 1
ATOM 7482 C CA . ASN C 1 288 ? 21.244 13.890 -53.244 1.00 33.96 288 ASN C CA 1
ATOM 7483 C C . ASN C 1 288 ? 22.114 13.215 -52.207 1.00 32.21 288 ASN C C 1
ATOM 7484 O O . ASN C 1 288 ? 23.329 13.400 -52.207 1.00 35.61 288 ASN C O 1
ATOM 7489 N N . ARG C 1 289 ? 21.503 12.416 -51.344 1.00 29.34 289 ARG C N 1
ATOM 7490 C CA . ARG C 1 289 ? 22.261 11.780 -50.287 1.00 27.88 289 ARG C CA 1
ATOM 7491 C C . ARG C 1 289 ? 21.892 10.329 -50.069 1.00 25.07 289 ARG C C 1
ATOM 7492 O O . ARG C 1 289 ? 20.719 9.964 -50.025 1.00 24.39 289 ARG C O 1
ATOM 7500 N N . LEU C 1 290 ? 22.923 9.506 -49.950 1.00 23.64 290 LEU C N 1
ATOM 7501 C CA . LEU C 1 290 ? 22.762 8.086 -49.701 1.00 24.90 290 LEU C CA 1
ATOM 7502 C C . LEU C 1 290 ? 22.980 7.863 -48.205 1.00 25.84 290 LEU C C 1
ATOM 7503 O O . LEU C 1 290 ? 23.834 8.515 -47.596 1.00 20.24 290 LEU C O 1
ATOM 7508 N N . PHE C 1 291 ? 22.197 6.957 -47.623 1.00 23.67 291 PHE C N 1
ATOM 7509 C CA . PHE C 1 291 ? 22.327 6.614 -46.207 1.00 24.09 291 PHE C CA 1
ATOM 7510 C C . PHE C 1 291 ? 22.353 5.099 -46.067 1.00 22.52 291 PHE C C 1
ATOM 7511 O O . PHE C 1 291 ? 21.698 4.388 -46.828 1.00 21.84 291 PHE C O 1
ATOM 7519 N N . TYR C 1 292 ? 23.107 4.604 -45.095 1.00 22.34 292 TYR C N 1
ATOM 7520 C CA . TYR C 1 292 ? 23.113 3.172 -44.816 1.00 19.34 292 TYR C CA 1
ATOM 7521 C C . TYR C 1 292 ? 23.737 2.939 -43.461 1.00 18.82 292 TYR C C 1
ATOM 7522 O O . TYR C 1 292 ? 24.430 3.810 -42.930 1.00 19.99 292 TYR C O 1
ATOM 7531 N N . ILE C 1 293 ? 23.466 1.771 -42.892 1.00 20.69 293 ILE C N 1
ATOM 7532 C CA . ILE C 1 293 ? 23.980 1.423 -41.573 1.00 16.98 293 ILE C CA 1
ATOM 7533 C C . ILE C 1 293 ? 24.734 0.106 -41.692 1.00 18.91 293 ILE C C 1
ATOM 7534 O O . ILE C 1 293 ? 24.253 -0.829 -42.325 1.00 18.61 293 ILE C O 1
ATOM 7539 N N . GLN C 1 294 ? 25.922 0.029 -41.101 1.00 20.72 294 GLN C N 1
ATOM 7540 C CA . GLN C 1 294 ? 26.703 -1.212 -41.137 1.00 16.63 294 GLN C CA 1
ATOM 7541 C C . GLN C 1 294 ? 27.252 -1.518 -39.744 1.00 16.48 294 GLN C C 1
ATOM 7542 O O . GLN C 1 294 ? 27.258 -0.646 -38.873 1.00 14.66 294 GLN C O 1
ATOM 7548 N N . ALA C 1 295 ? 27.675 -2.765 -39.526 1.00 17.92 295 ALA C N 1
ATOM 7549 C CA . ALA C 1 295 ? 28.235 -3.168 -38.236 1.00 18.41 295 ALA C CA 1
ATOM 7550 C C . ALA C 1 295 ? 29.577 -3.844 -38.483 1.00 19.43 295 ALA C C 1
ATOM 7551 O O . ALA C 1 295 ? 29.800 -4.458 -39.537 1.00 19.89 295 ALA C O 1
ATOM 7553 N N . VAL C 1 296 ? 30.468 -3.712 -37.509 1.00 18.13 296 VAL C N 1
ATOM 7554 C CA . VAL C 1 296 ? 31.814 -4.249 -37.604 1.00 17.23 296 VAL C CA 1
ATOM 7555 C C . VAL C 1 296 ? 32.127 -5.158 -36.427 1.00 19.29 296 VAL C C 1
ATOM 7556 O O . VAL C 1 296 ? 31.933 -4.767 -35.280 1.00 19.89 296 VAL C O 1
ATOM 7560 N N . HIS C 1 297 ? 32.581 -6.373 -36.699 1.00 16.60 297 HIS C N 1
ATOM 7561 C CA . HIS C 1 297 ? 32.972 -7.254 -35.615 1.00 19.66 297 HIS C CA 1
ATOM 7562 C C . HIS C 1 297 ? 34.453 -6.919 -35.442 1.00 19.42 297 HIS C C 1
ATOM 7563 O O . HIS C 1 297 ? 35.338 -7.463 -36.134 1.00 19.66 297 HIS C O 1
ATOM 7570 N N . GLN C 1 298 ? 34.698 -5.990 -34.529 1.00 20.04 298 GLN C N 1
ATOM 7571 C CA . GLN C 1 298 ? 36.024 -5.472 -34.257 1.00 17.52 298 GLN C CA 1
ATOM 7572 C C . GLN C 1 298 ? 37.082 -6.497 -33.873 1.00 20.01 298 GLN C C 1
ATOM 7573 O O . GLN C 1 298 ? 38.276 -6.213 -33.997 1.00 21.90 298 GLN C O 1
ATOM 7579 N N . GLU C 1 299 ? 36.671 -7.670 -33.385 1.00 18.26 299 GLU C N 1
ATOM 7580 C CA . GLU C 1 299 ? 37.657 -8.680 -32.997 1.00 17.88 299 GLU C CA 1
ATOM 7581 C C . GLU C 1 299 ? 38.305 -9.406 -34.189 1.00 22.21 299 GLU C C 1
ATOM 7582 O O . GLU C 1 299 ? 39.409 -9.941 -34.071 1.00 22.96 299 GLU C O 1
ATOM 7588 N N . SER C 1 300 ? 37.656 -9.405 -35.345 1.00 21.70 300 SER C N 1
ATOM 7589 C CA . SER C 1 300 ? 38.206 -10.166 -36.462 1.00 23.66 300 SER C CA 1
ATOM 7590 C C . SER C 1 300 ? 38.286 -9.520 -37.832 1.00 28.48 300 SER C C 1
ATOM 7591 O O . SER C 1 300 ? 38.977 -10.037 -38.718 1.00 26.85 300 SER C O 1
ATOM 7594 N N . ASP C 1 301 ? 37.615 -8.394 -38.036 1.00 27.43 301 ASP C N 1
ATOM 7595 C CA . ASP C 1 301 ? 37.637 -7.830 -39.370 1.00 29.78 301 ASP C CA 1
ATOM 7596 C C . ASP C 1 301 ? 38.983 -7.370 -39.936 1.00 28.65 301 ASP C C 1
ATOM 7597 O O . ASP C 1 301 ? 39.080 -7.165 -41.140 1.00 32.67 301 ASP C O 1
ATOM 7602 N N . VAL C 1 302 ? 40.031 -7.228 -39.129 1.00 25.46 302 VAL C N 1
ATOM 7603 C CA . VAL C 1 302 ? 41.307 -6.837 -39.720 1.00 25.23 302 VAL C CA 1
ATOM 7604 C C . VAL C 1 302 ? 42.159 -8.091 -39.967 1.00 28.30 302 VAL C C 1
ATOM 7605 O O . VAL C 1 302 ? 43.247 -8.001 -40.543 1.00 27.01 302 VAL C O 1
ATOM 7609 N N . ILE C 1 303 ? 41.646 -9.258 -39.567 1.00 23.84 303 ILE C N 1
ATOM 7610 C CA . ILE C 1 303 ? 42.380 -10.514 -39.738 1.00 24.44 303 ILE C CA 1
ATOM 7611 C C . ILE C 1 303 ? 42.774 -10.822 -41.190 1.00 26.67 303 ILE C C 1
ATOM 7612 O O . ILE C 1 303 ? 43.960 -10.942 -41.486 1.00 30.16 303 ILE C O 1
ATOM 7617 N N . PRO C 1 304 ? 41.796 -10.943 -42.110 1.00 26.24 304 PRO C N 1
ATOM 7618 C CA . PRO C 1 304 ? 42.162 -11.239 -43.505 1.00 25.85 304 PRO C CA 1
ATOM 7619 C C . PRO C 1 304 ? 43.069 -10.182 -44.130 1.00 27.06 304 PRO C C 1
ATOM 7620 O O . PRO C 1 304 ? 43.861 -10.492 -45.019 1.00 30.14 304 PRO C O 1
ATOM 7624 N N . GLU C 1 305 ? 42.961 -8.941 -43.653 1.00 27.19 305 GLU C N 1
ATOM 7625 C CA . GLU C 1 305 ? 43.790 -7.846 -44.159 1.00 27.42 305 GLU C CA 1
ATOM 7626 C C . GLU C 1 305 ? 45.274 -8.083 -43.829 1.00 27.75 305 GLU C C 1
ATOM 7627 O O . GLU C 1 305 ? 46.141 -7.838 -44.666 1.00 24.04 305 GLU C O 1
ATOM 7633 N N . ASN C 1 306 ? 45.571 -8.527 -42.607 1.00 23.02 306 ASN C N 1
ATOM 7634 C CA . ASN C 1 306 ? 46.963 -8.785 -42.245 1.00 27.77 306 ASN C CA 1
ATOM 7635 C C . ASN C 1 306 ? 47.587 -9.838 -43.173 1.00 26.08 306 ASN C C 1
ATOM 7636 O O . ASN C 1 306 ? 48.725 -9.690 -43.609 1.00 31.61 306 ASN C O 1
ATOM 7641 N N . ILE C 1 307 ? 46.839 -10.895 -43.466 1.00 26.18 307 ILE C N 1
ATOM 7642 C CA . ILE C 1 307 ? 47.322 -11.967 -44.328 1.00 28.14 307 ILE C CA 1
ATOM 7643 C C . ILE C 1 307 ? 47.669 -11.420 -45.713 1.00 28.97 307 ILE C C 1
ATOM 7644 O O . ILE C 1 307 ? 48.797 -11.565 -46.178 1.00 27.77 307 ILE C O 1
ATOM 7649 N N . ASP C 1 308 ? 46.704 -10.779 -46.361 1.00 28.11 308 ASP C N 1
ATOM 7650 C CA . ASP C 1 308 ? 46.945 -10.187 -47.673 1.00 28.30 308 ASP C CA 1
ATOM 7651 C C . ASP C 1 308 ? 48.116 -9.208 -47.608 1.00 29.60 308 ASP C C 1
ATOM 7652 O O . ASP C 1 308 ? 48.893 -9.093 -48.565 1.00 27.56 308 ASP C O 1
ATOM 7657 N N . ALA C 1 309 ? 48.243 -8.491 -46.489 1.00 26.53 309 ALA C N 1
ATOM 7658 C CA . ALA C 1 309 ? 49.345 -7.537 -46.349 1.00 28.98 309 ALA C CA 1
ATOM 7659 C C . ALA C 1 309 ? 50.669 -8.279 -46.523 1.00 28.24 309 ALA C C 1
ATOM 7660 O O . ALA C 1 309 ? 51.601 -7.781 -47.154 1.00 26.37 309 ALA C O 1
ATOM 7662 N N . ILE C 1 310 ? 50.741 -9.477 -45.965 1.00 28.35 310 ILE C N 1
ATOM 7663 C CA . ILE C 1 310 ? 51.950 -10.271 -46.063 1.00 29.61 310 ILE C CA 1
ATOM 7664 C C . ILE C 1 310 ? 52.276 -10.593 -47.515 1.00 29.33 310 ILE C C 1
ATOM 7665 O O . ILE C 1 310 ? 53.411 -10.440 -47.939 1.00 29.59 310 ILE C O 1
ATOM 7670 N N . ARG C 1 311 ? 51.280 -11.018 -48.284 1.00 31.14 311 ARG C N 1
ATOM 7671 C CA . ARG C 1 311 ? 51.532 -11.354 -49.677 1.00 33.22 311 ARG C CA 1
ATOM 7672 C C . ARG C 1 311 ? 51.947 -10.159 -50.523 1.00 32.77 311 ARG C C 1
ATOM 7673 O O . ARG C 1 311 ? 52.814 -10.274 -51.390 1.00 34.87 311 ARG C O 1
ATOM 7681 N N . ALA C 1 312 ? 51.340 -9.009 -50.285 1.00 27.95 312 ALA C N 1
ATOM 7682 C CA . ALA C 1 312 ? 51.710 -7.842 -51.063 1.00 32.95 312 ALA C CA 1
ATOM 7683 C C . ALA C 1 312 ? 53.156 -7.447 -50.756 1.00 34.67 312 ALA C C 1
ATOM 7684 O O . ALA C 1 312 ? 53.952 -7.204 -51.667 1.00 36.36 312 ALA C O 1
ATOM 7686 N N . MET C 1 313 ? 53.496 -7.406 -49.471 1.00 34.35 313 MET C N 1
ATOM 7687 C CA . MET C 1 313 ? 54.832 -7.021 -49.047 1.00 36.34 313 MET C CA 1
ATOM 7688 C C . MET C 1 313 ? 55.937 -7.917 -49.623 1.00 35.57 313 MET C C 1
ATOM 7689 O O . MET C 1 313 ? 57.026 -7.444 -49.936 1.00 33.00 313 MET C O 1
ATOM 7694 N N . PHE C 1 314 ? 55.658 -9.202 -49.776 1.00 37.05 314 PHE C N 1
ATOM 7695 C CA . PHE C 1 314 ? 56.648 -10.115 -50.333 1.00 39.38 314 PHE C CA 1
ATOM 7696 C C . PHE C 1 314 ? 56.292 -10.436 -51.780 1.00 41.62 314 PHE C C 1
ATOM 7697 O O . PHE C 1 314 ? 56.837 -11.366 -52.381 1.00 41.30 314 PHE C O 1
ATOM 7705 N N . GLU C 1 315 ? 55.369 -9.655 -52.333 1.00 44.21 315 GLU C N 1
ATOM 7706 C CA . GLU C 1 315 ? 54.910 -9.850 -53.702 1.00 44.01 315 GLU C CA 1
ATOM 7707 C C . GLU C 1 315 ? 54.717 -11.338 -54.005 1.00 43.29 315 GLU C C 1
ATOM 7708 O O . GLU C 1 315 ? 55.390 -11.898 -54.864 1.00 44.66 315 GLU C O 1
ATOM 7714 N N . LEU C 1 316 ? 53.788 -11.965 -53.288 1.00 41.25 316 LEU C N 1
ATOM 7715 C CA . LEU C 1 316 ? 53.491 -13.382 -53.455 1.00 43.38 316 LEU C CA 1
ATOM 7716 C C . LEU C 1 316 ? 52.407 -13.676 -54.473 1.00 42.11 316 LEU C C 1
ATOM 7717 O O . LEU C 1 316 ? 52.279 -14.815 -54.912 1.00 41.45 316 LEU C O 1
ATOM 7722 N N . ALA C 1 317 ? 51.622 -12.661 -54.837 1.00 41.52 317 ALA C N 1
ATOM 7723 C CA . ALA C 1 317 ? 50.531 -12.845 -55.794 1.00 40.33 317 ALA C CA 1
ATOM 7724 C C . ALA C 1 317 ? 49.802 -11.546 -56.122 1.00 39.75 317 ALA C C 1
ATOM 7725 O O . ALA C 1 317 ? 49.995 -10.530 -55.450 1.00 35.73 317 ALA C O 1
ATOM 7727 N N . ASP C 1 318 ? 48.960 -11.590 -57.157 1.00 39.72 318 ASP C N 1
ATOM 7728 C CA . ASP C 1 318 ? 48.167 -10.425 -57.555 1.00 40.03 318 ASP C CA 1
ATOM 7729 C C . ASP C 1 318 ? 47.133 -10.129 -56.459 1.00 38.31 318 ASP C C 1
ATOM 7730 O O . ASP C 1 318 ? 46.847 -10.970 -55.603 1.00 35.51 318 ASP C O 1
ATOM 7735 N N . LYS C 1 319 ? 46.565 -8.934 -56.519 1.00 38.62 319 LYS C N 1
ATOM 7736 C CA . LYS C 1 319 ? 45.559 -8.495 -55.568 1.00 34.34 319 LYS C CA 1
ATOM 7737 C C . LYS C 1 319 ? 44.470 -9.526 -55.315 1.00 35.21 319 LYS C C 1
ATOM 7738 O O . LYS C 1 319 ? 44.332 -10.023 -54.191 1.00 34.69 319 LYS C O 1
ATOM 7744 N N . TRP C 1 320 ? 43.705 -9.862 -56.351 1.00 33.52 320 TRP C N 1
ATOM 7745 C CA . TRP C 1 320 ? 42.596 -10.799 -56.174 1.00 36.05 320 TRP C CA 1
ATOM 7746 C C . TRP C 1 320 ? 42.913 -12.265 -55.958 1.00 35.22 320 TRP C C 1
ATOM 7747 O O . TRP C 1 320 ? 42.070 -13.007 -55.458 1.00 34.56 320 TRP C O 1
ATOM 7758 N N . ASP C 1 321 ? 44.109 -12.701 -56.323 1.00 34.88 321 ASP C N 1
ATOM 7759 C CA . ASP C 1 321 ? 44.441 -14.092 -56.066 1.00 35.34 321 ASP C CA 1
ATOM 7760 C C . ASP C 1 321 ? 44.656 -14.232 -54.568 1.00 32.86 321 ASP C C 1
ATOM 7761 O O . ASP C 1 321 ? 44.188 -15.185 -53.952 1.00 30.74 321 ASP C O 1
ATOM 7766 N N . SER C 1 322 ? 45.358 -13.269 -53.979 1.00 33.78 322 SER C N 1
ATOM 7767 C CA . SER C 1 322 ? 45.615 -13.308 -52.536 1.00 33.96 322 SER C CA 1
ATOM 7768 C C . SER C 1 322 ? 44.310 -13.221 -51.747 1.00 31.33 322 SER C C 1
ATOM 7769 O O . SER C 1 322 ? 44.069 -14.011 -50.839 1.00 27.27 322 SER C O 1
ATOM 7772 N N . ILE C 1 323 ? 43.458 -12.271 -52.120 1.00 28.86 323 ILE C N 1
ATOM 7773 C CA . ILE C 1 323 ? 42.188 -12.090 -51.432 1.00 30.68 323 ILE C CA 1
ATOM 7774 C C . ILE C 1 323 ? 41.355 -13.368 -51.471 1.00 32.12 323 ILE C C 1
ATOM 7775 O O . ILE C 1 323 ? 40.854 -13.813 -50.442 1.00 27.32 323 ILE C O 1
ATOM 7780 N N . LYS C 1 324 ? 41.223 -13.966 -52.654 1.00 33.25 324 LYS C N 1
ATOM 7781 C CA . LYS C 1 324 ? 40.447 -15.193 -52.808 1.00 33.48 324 LYS C CA 1
ATOM 7782 C C . LYS C 1 324 ? 41.096 -16.333 -52.030 1.00 35.42 324 LYS C C 1
ATOM 7783 O O . LYS C 1 324 ? 40.406 -17.205 -51.481 1.00 35.20 324 LYS C O 1
ATOM 7789 N N . LYS C 1 325 ? 42.427 -16.321 -51.995 1.00 32.73 325 LYS C N 1
ATOM 7790 C CA . LYS C 1 325 ? 43.173 -17.338 -51.267 1.00 32.63 325 LYS C CA 1
ATOM 7791 C C . LYS C 1 325 ? 42.935 -17.162 -49.752 1.00 29.80 325 LYS C C 1
ATOM 7792 O O . LYS C 1 325 ? 42.694 -18.128 -49.039 1.00 30.24 325 LYS C O 1
ATOM 7798 N N . THR C 1 326 ? 42.996 -15.921 -49.269 1.00 27.53 326 THR C N 1
ATOM 7799 C CA . THR C 1 326 ? 42.762 -15.656 -47.853 1.00 24.53 326 THR C CA 1
ATOM 7800 C C . THR C 1 326 ? 41.310 -15.982 -47.496 1.00 24.47 326 THR C C 1
ATOM 7801 O O . THR C 1 326 ? 41.049 -16.648 -46.496 1.00 21.27 326 THR C O 1
ATOM 7805 N N . ASN C 1 327 ? 40.374 -15.519 -48.325 1.00 22.34 327 ASN C N 1
ATOM 7806 C CA . ASN C 1 327 ? 38.955 -15.750 -48.085 1.00 27.00 327 ASN C CA 1
ATOM 7807 C C . ASN C 1 327 ? 38.658 -17.228 -47.932 1.00 27.51 327 ASN C C 1
ATOM 7808 O O . ASN C 1 327 ? 38.023 -17.633 -46.967 1.00 28.11 327 ASN C O 1
ATOM 7813 N N . LYS C 1 328 ? 39.119 -18.036 -48.883 1.00 31.01 328 LYS C N 1
ATOM 7814 C CA . LYS C 1 328 ? 38.881 -19.470 -48.804 1.00 32.98 328 LYS C CA 1
ATOM 7815 C C . LYS C 1 328 ? 39.418 -20.056 -47.492 1.00 31.65 328 LYS C C 1
ATOM 7816 O O . LYS C 1 328 ? 38.753 -20.872 -46.872 1.00 33.14 328 LYS C O 1
ATOM 7822 N N . SER C 1 329 ? 40.605 -19.630 -47.067 1.00 31.28 329 SER C N 1
ATOM 7823 C CA . SER C 1 329 ? 41.215 -20.143 -45.835 1.00 29.83 329 SER C CA 1
ATOM 7824 C C . SER C 1 329 ? 40.437 -19.802 -44.567 1.00 33.78 329 SER C C 1
ATOM 7825 O O . SER C 1 329 ? 40.500 -20.538 -43.573 1.00 30.35 329 SER C O 1
ATOM 7828 N N . LEU C 1 330 ? 39.718 -18.683 -44.597 1.00 32.50 330 LEU C N 1
ATOM 7829 C CA . LEU C 1 330 ? 38.950 -18.249 -43.436 1.00 35.02 330 LEU C CA 1
ATOM 7830 C C . LEU C 1 330 ? 37.462 -18.541 -43.532 1.00 35.62 330 LEU C C 1
ATOM 7831 O O . LEU C 1 330 ? 36.713 -18.221 -42.608 1.00 37.27 330 LEU C O 1
ATOM 7836 N N . GLY C 1 331 ? 37.011 -19.139 -44.635 1.00 34.29 331 GLY C N 1
ATOM 7837 C CA . GLY C 1 331 ? 35.606 -19.424 -44.770 1.00 33.19 331 GLY C CA 1
ATOM 7838 C C . GLY C 1 331 ? 34.880 -18.178 -45.242 1.00 33.63 331 GLY C C 1
ATOM 7839 O O . GLY C 1 331 ? 33.658 -18.123 -45.235 1.00 32.06 331 GLY C O 1
ATOM 7840 N N . ILE C 1 332 ? 35.656 -17.173 -45.670 1.00 35.97 332 ILE C N 1
ATOM 7841 C CA . ILE C 1 332 ? 35.040 -15.958 -46.129 1.00 34.30 332 ILE C CA 1
ATOM 7842 C C . ILE C 1 332 ? 34.325 -16.180 -47.428 1.00 39.83 332 ILE C C 1
ATOM 7843 O O . ILE C 1 332 ? 34.862 -16.387 -48.523 1.00 39.58 332 ILE C O 1
ATOM 7848 N N . LEU C 1 333 ? 33.023 -16.114 -47.164 1.00 42.38 333 LEU C N 1
ATOM 7849 C CA . LEU C 1 333 ? 31.840 -16.245 -48.019 1.00 46.62 333 LEU C CA 1
ATOM 7850 C C . LEU C 1 333 ? 32.047 -15.683 -49.405 1.00 47.83 333 LEU C C 1
ATOM 7851 O O . LEU C 1 333 ? 32.130 -16.388 -50.401 1.00 47.56 333 LEU C O 1
ATOM 7856 N N . LYS C 1 334 ? 32.137 -14.368 -49.447 1.00 29.30 334 LYS C N 1
ATOM 7857 C CA . LYS C 1 334 ? 32.389 -13.656 -50.692 1.00 30.82 334 LYS C CA 1
ATOM 7858 C C . LYS C 1 334 ? 33.042 -12.331 -50.378 1.00 30.07 334 LYS C C 1
ATOM 7859 O O . LYS C 1 334 ? 33.807 -11.811 -51.196 1.00 30.29 334 LYS C O 1
ATOM 7866 N N . LYS D 1 2 ? 19.003 -47.162 -36.205 1.00 46.38 2 LYS D N 1
ATOM 7867 C CA . LYS D 1 2 ? 19.184 -45.737 -35.796 1.00 46.92 2 LYS D CA 1
ATOM 7868 C C . LYS D 1 2 ? 17.880 -45.080 -35.385 1.00 44.57 2 LYS D C 1
ATOM 7869 O O . LYS D 1 2 ? 16.954 -44.992 -36.187 1.00 45.35 2 LYS D O 1
ATOM 7875 N N . VAL D 1 3 ? 17.815 -44.599 -34.143 1.00 43.93 3 VAL D N 1
ATOM 7876 C CA . VAL D 1 3 ? 16.604 -43.948 -33.645 1.00 41.09 3 VAL D CA 1
ATOM 7877 C C . VAL D 1 3 ? 16.352 -42.667 -34.443 1.00 37.80 3 VAL D C 1
ATOM 7878 O O . VAL D 1 3 ? 17.282 -41.933 -34.784 1.00 36.68 3 VAL D O 1
ATOM 7882 N N . LYS D 1 4 ? 15.087 -42.424 -34.754 1.00 35.64 4 LYS D N 1
ATOM 7883 C CA . LYS D 1 4 ? 14.686 -41.267 -35.538 1.00 36.86 4 LYS D CA 1
ATOM 7884 C C . LYS D 1 4 ? 14.228 -40.160 -34.601 1.00 34.93 4 LYS D C 1
ATOM 7885 O O . LYS D 1 4 ? 13.207 -40.288 -33.922 1.00 32.35 4 LYS D O 1
ATOM 7891 N N . VAL D 1 5 ? 14.982 -39.064 -34.586 1.00 35.22 5 VAL D N 1
ATOM 7892 C CA . VAL D 1 5 ? 14.674 -37.943 -33.708 1.00 33.23 5 VAL D CA 1
ATOM 7893 C C . VAL D 1 5 ? 14.134 -36.699 -34.405 1.00 32.68 5 VAL D C 1
ATOM 7894 O O . VAL D 1 5 ? 14.594 -36.303 -35.476 1.00 30.71 5 VAL D O 1
ATOM 7898 N N . GLY D 1 6 ? 13.142 -36.088 -33.777 1.00 34.91 6 GLY D N 1
ATOM 7899 C CA . GLY D 1 6 ? 12.568 -34.860 -34.295 1.00 34.60 6 GLY D CA 1
ATOM 7900 C C . GLY D 1 6 ? 12.692 -33.830 -33.181 1.00 35.10 6 GLY D C 1
ATOM 7901 O O . GLY D 1 6 ? 12.494 -34.163 -32.012 1.00 30.34 6 GLY D O 1
ATOM 7902 N N . VAL D 1 7 ? 13.034 -32.590 -33.517 1.00 32.87 7 VAL D N 1
ATOM 7903 C CA . VAL D 1 7 ? 13.151 -31.559 -32.494 1.00 29.19 7 VAL D CA 1
ATOM 7904 C C . VAL D 1 7 ? 12.077 -30.515 -32.704 1.00 28.34 7 VAL D C 1
ATOM 7905 O O . VAL D 1 7 ? 12.009 -29.879 -33.770 1.00 27.33 7 VAL D O 1
ATOM 7909 N N . ASN D 1 8 ? 11.237 -30.334 -31.690 1.00 25.07 8 ASN D N 1
ATOM 7910 C CA . ASN D 1 8 ? 10.164 -29.362 -31.766 1.00 28.45 8 ASN D CA 1
ATOM 7911 C C . ASN D 1 8 ? 10.594 -28.093 -31.034 1.00 30.75 8 ASN D C 1
ATOM 7912 O O . ASN D 1 8 ? 10.650 -28.079 -29.809 1.00 26.72 8 ASN D O 1
ATOM 7917 N N . GLY D 1 9 ? 10.883 -27.030 -31.788 1.00 30.25 9 GLY D N 1
ATOM 7918 C CA . GLY D 1 9 ? 11.324 -25.781 -31.178 1.00 32.66 9 GLY D CA 1
ATOM 7919 C C . GLY D 1 9 ? 12.816 -25.585 -31.406 1.00 31.34 9 GLY D C 1
ATOM 7920 O O . GLY D 1 9 ? 13.647 -25.885 -30.544 1.00 28.96 9 GLY D O 1
ATOM 7921 N N . TYR D 1 10 ? 13.143 -25.085 -32.589 1.00 32.00 10 TYR D N 1
ATOM 7922 C CA . TYR D 1 10 ? 14.518 -24.856 -33.003 1.00 30.16 10 TYR D CA 1
ATOM 7923 C C . TYR D 1 10 ? 15.029 -23.539 -32.404 1.00 30.58 10 TYR D C 1
ATOM 7924 O O . TYR D 1 10 ? 15.413 -22.621 -33.126 1.00 34.73 10 TYR D O 1
ATOM 7933 N N . GLY D 1 11 ? 15.021 -23.466 -31.076 1.00 28.11 11 GLY D N 1
ATOM 7934 C CA . GLY D 1 11 ? 15.485 -22.284 -30.368 1.00 27.84 11 GLY D CA 1
ATOM 7935 C C . GLY D 1 11 ? 16.897 -22.430 -29.818 1.00 23.92 11 GLY D C 1
ATOM 7936 O O . GLY D 1 11 ? 17.701 -23.191 -30.344 1.00 24.04 11 GLY D O 1
ATOM 7937 N N . THR D 1 12 ? 17.209 -21.697 -28.757 1.00 24.19 12 THR D N 1
ATOM 7938 C CA . THR D 1 12 ? 18.546 -21.751 -28.173 1.00 25.01 12 THR D CA 1
ATOM 7939 C C . THR D 1 12 ? 18.985 -23.169 -27.830 1.00 25.52 12 THR D C 1
ATOM 7940 O O . THR D 1 12 ? 20.091 -23.573 -28.177 1.00 22.58 12 THR D O 1
ATOM 7944 N N . ILE D 1 13 ? 18.132 -23.903 -27.117 1.00 23.09 13 ILE D N 1
ATOM 7945 C CA . ILE D 1 13 ? 18.442 -25.274 -26.729 1.00 24.78 13 ILE D CA 1
ATOM 7946 C C . ILE D 1 13 ? 18.127 -26.188 -27.918 1.00 24.26 13 ILE D C 1
ATOM 7947 O O . ILE D 1 13 ? 18.900 -27.103 -28.235 1.00 20.63 13 ILE D O 1
ATOM 7952 N N . GLY D 1 14 ? 16.991 -25.931 -28.562 1.00 20.58 14 GLY D N 1
ATOM 7953 C CA . GLY D 1 14 ? 16.585 -26.723 -29.710 1.00 20.22 14 GLY D CA 1
ATOM 7954 C C . GLY D 1 14 ? 17.605 -26.872 -30.834 1.00 24.41 14 GLY D C 1
ATOM 7955 O O . GLY D 1 14 ? 17.951 -27.995 -31.216 1.00 21.73 14 GLY D O 1
ATOM 7956 N N . LYS D 1 15 ? 18.106 -25.763 -31.379 1.00 24.97 15 LYS D N 1
ATOM 7957 C CA . LYS D 1 15 ? 19.065 -25.878 -32.479 1.00 23.96 15 LYS D CA 1
ATOM 7958 C C . LYS D 1 15 ? 20.390 -26.534 -32.080 1.00 27.20 15 LYS D C 1
ATOM 7959 O O . LYS D 1 15 ? 21.037 -27.185 -32.908 1.00 23.30 15 LYS D O 1
ATOM 7965 N N . ARG D 1 16 ? 20.791 -26.376 -30.820 1.00 24.63 16 ARG D N 1
ATOM 7966 C CA . ARG D 1 16 ? 22.032 -26.978 -30.341 1.00 24.73 16 ARG D CA 1
ATOM 7967 C C . ARG D 1 16 ? 21.868 -28.491 -30.151 1.00 24.40 16 ARG D C 1
ATOM 7968 O O . ARG D 1 16 ? 22.800 -29.252 -30.406 1.00 24.35 16 ARG D O 1
ATOM 7976 N N . VAL D 1 17 ? 20.687 -28.932 -29.721 1.00 25.36 17 VAL D N 1
ATOM 7977 C CA . VAL D 1 17 ? 20.446 -30.361 -29.546 1.00 27.28 17 VAL D CA 1
ATOM 7978 C C . VAL D 1 17 ? 20.353 -31.053 -30.920 1.00 26.85 17 VAL D C 1
ATOM 7979 O O . VAL D 1 17 ? 20.783 -32.207 -31.090 1.00 27.10 17 VAL D O 1
ATOM 7983 N N . ALA D 1 18 ? 19.799 -30.348 -31.900 1.00 24.45 18 ALA D N 1
ATOM 7984 C CA . ALA D 1 18 ? 19.679 -30.901 -33.251 1.00 26.96 18 ALA D CA 1
ATOM 7985 C C . ALA D 1 18 ? 21.086 -31.187 -33.751 1.00 26.71 18 ALA D C 1
ATOM 7986 O O . ALA D 1 18 ? 21.363 -32.240 -34.320 1.00 24.79 18 ALA D O 1
ATOM 7988 N N . TYR D 1 19 ? 21.976 -30.225 -33.545 1.00 24.83 19 TYR D N 1
ATOM 7989 C CA . TYR D 1 19 ? 23.352 -30.393 -33.955 1.00 27.80 19 TYR D CA 1
ATOM 7990 C C . TYR D 1 19 ? 23.952 -31.631 -33.258 1.00 26.30 19 TYR D C 1
ATOM 7991 O O . TYR D 1 19 ? 24.557 -32.487 -33.896 1.00 27.24 19 TYR D O 1
ATOM 8000 N N . ALA D 1 20 ? 23.782 -31.716 -31.944 1.00 27.09 20 ALA D N 1
ATOM 8001 C CA . ALA D 1 20 ? 24.322 -32.830 -31.174 1.00 28.83 20 ALA D CA 1
ATOM 8002 C C . ALA D 1 20 ? 23.916 -34.183 -31.769 1.00 29.33 20 ALA D C 1
ATOM 8003 O O . ALA D 1 20 ? 24.745 -35.086 -31.914 1.00 28.45 20 ALA D O 1
ATOM 8005 N N . VAL D 1 21 ? 22.637 -34.319 -32.101 1.00 34.29 21 VAL D N 1
ATOM 8006 C CA . VAL D 1 21 ? 22.132 -35.556 -32.669 1.00 35.67 21 VAL D CA 1
ATOM 8007 C C . VAL D 1 21 ? 22.743 -35.872 -34.032 1.00 37.47 21 VAL D C 1
ATOM 8008 O O . VAL D 1 21 ? 23.084 -37.025 -34.296 1.00 36.50 21 VAL D O 1
ATOM 8012 N N . THR D 1 22 ? 22.899 -34.867 -34.893 1.00 34.75 22 THR D N 1
ATOM 8013 C CA . THR D 1 22 ? 23.493 -35.135 -36.196 1.00 36.57 22 THR D CA 1
ATOM 8014 C C . THR D 1 22 ? 24.927 -35.588 -35.989 1.00 35.24 22 THR D C 1
ATOM 8015 O O . THR D 1 22 ? 25.557 -36.075 -36.914 1.00 36.38 22 THR D O 1
ATOM 8019 N N . LYS D 1 23 ? 25.438 -35.424 -34.773 1.00 34.39 23 LYS D N 1
ATOM 8020 C CA . LYS D 1 23 ? 26.804 -35.834 -34.457 1.00 36.64 23 LYS D CA 1
ATOM 8021 C C . LYS D 1 23 ? 26.854 -37.262 -33.892 1.00 36.66 23 LYS D C 1
ATOM 8022 O O . LYS D 1 23 ? 27.924 -37.792 -33.613 1.00 35.40 23 LYS D O 1
ATOM 8028 N N . GLN D 1 24 ? 25.691 -37.883 -33.733 1.00 36.69 24 GLN D N 1
ATOM 8029 C CA . GLN D 1 24 ? 25.606 -39.239 -33.202 1.00 38.80 24 GLN D CA 1
ATOM 8030 C C . GLN D 1 24 ? 25.562 -40.313 -34.309 1.00 39.38 24 GLN D C 1
ATOM 8031 O O . GLN D 1 24 ? 25.163 -40.030 -35.437 1.00 42.06 24 GLN D O 1
ATOM 8037 N N . ASP D 1 25 ? 25.981 -41.538 -33.982 1.00 41.73 25 ASP D N 1
ATOM 8038 C CA . ASP D 1 25 ? 25.986 -42.630 -34.959 1.00 44.06 25 ASP D CA 1
ATOM 8039 C C . ASP D 1 25 ? 24.847 -43.616 -34.755 1.00 42.83 25 ASP D C 1
ATOM 8040 O O . ASP D 1 25 ? 24.607 -44.478 -35.597 1.00 43.50 25 ASP D O 1
ATOM 8045 N N . ASP D 1 26 ? 24.141 -43.489 -33.635 1.00 41.63 26 ASP D N 1
ATOM 8046 C CA . ASP D 1 26 ? 23.016 -44.373 -33.376 1.00 40.44 26 ASP D CA 1
ATOM 8047 C C . ASP D 1 26 ? 21.712 -43.597 -33.465 1.00 37.63 26 ASP D C 1
ATOM 8048 O O . ASP D 1 26 ? 20.677 -44.035 -32.974 1.00 38.21 26 ASP D O 1
ATOM 8053 N N . MET D 1 27 ? 21.760 -42.438 -34.112 1.00 37.57 27 MET D N 1
ATOM 8054 C CA . MET D 1 27 ? 20.552 -41.643 -34.283 1.00 38.34 27 MET D CA 1
ATOM 8055 C C . MET D 1 27 ? 20.591 -40.707 -35.489 1.00 39.56 27 MET D C 1
ATOM 8056 O O . MET D 1 27 ? 21.660 -40.374 -36.015 1.00 40.59 27 MET D O 1
ATOM 8061 N N . GLU D 1 28 ? 19.410 -40.300 -35.942 1.00 38.98 28 GLU D N 1
ATOM 8062 C CA . GLU D 1 28 ? 19.320 -39.421 -37.100 1.00 41.82 28 GLU D CA 1
ATOM 8063 C C . GLU D 1 28 ? 18.246 -38.353 -36.937 1.00 38.94 28 GLU D C 1
ATOM 8064 O O . GLU D 1 28 ? 17.123 -38.632 -36.525 1.00 37.96 28 GLU D O 1
ATOM 8070 N N . LEU D 1 29 ? 18.608 -37.121 -37.255 1.00 37.74 29 LEU D N 1
ATOM 8071 C CA . LEU D 1 29 ? 17.678 -36.007 -37.131 1.00 40.18 29 LEU D CA 1
ATOM 8072 C C . LEU D 1 29 ? 16.686 -36.026 -38.295 1.00 37.04 29 LEU D C 1
ATOM 8073 O O . LEU D 1 29 ? 17.053 -35.746 -39.433 1.00 34.08 29 LEU D O 1
ATOM 8078 N N . ILE D 1 30 ? 15.434 -36.348 -37.998 1.00 37.11 30 ILE D N 1
ATOM 8079 C CA . ILE D 1 30 ? 14.396 -36.406 -39.017 1.00 39.15 30 ILE D CA 1
ATOM 8080 C C . ILE D 1 30 ? 13.973 -35.003 -39.453 1.00 40.81 30 ILE D C 1
ATOM 8081 O O . ILE D 1 30 ? 13.638 -34.772 -40.614 1.00 40.98 30 ILE D O 1
ATOM 8086 N N . GLY D 1 31 ? 13.985 -34.059 -38.524 1.00 38.46 31 GLY D N 1
ATOM 8087 C CA . GLY D 1 31 ? 13.604 -32.712 -38.883 1.00 33.00 31 GLY D CA 1
ATOM 8088 C C . GLY D 1 31 ? 13.383 -31.843 -37.669 1.00 33.30 31 GLY D C 1
ATOM 8089 O O . GLY D 1 31 ? 13.197 -32.334 -36.560 1.00 32.55 31 GLY D O 1
ATOM 8090 N N . ILE D 1 32 ? 13.411 -30.537 -37.882 1.00 31.31 32 ILE D N 1
ATOM 8091 C CA . ILE D 1 32 ? 13.195 -29.607 -36.797 1.00 29.69 32 ILE D CA 1
ATOM 8092 C C . ILE D 1 32 ? 12.015 -28.741 -37.184 1.00 30.93 32 ILE D C 1
ATOM 8093 O O . ILE D 1 32 ? 11.609 -28.727 -38.357 1.00 27.21 32 ILE D O 1
ATOM 8098 N N . THR D 1 33 ? 11.462 -28.028 -36.204 1.00 29.62 33 THR D N 1
ATOM 8099 C CA . THR D 1 33 ? 10.328 -27.159 -36.459 1.00 27.86 33 THR D CA 1
ATOM 8100 C C . THR D 1 33 ? 10.625 -25.694 -36.162 1.00 29.50 33 THR D C 1
ATOM 8101 O O . THR D 1 33 ? 11.524 -25.361 -35.372 1.00 25.59 33 THR D O 1
ATOM 8105 N N . LYS D 1 34 ? 9.852 -24.827 -36.806 1.00 27.59 34 LYS D N 1
ATOM 8106 C CA . LYS D 1 34 ? 9.976 -23.387 -36.658 1.00 28.86 34 LYS D CA 1
ATOM 8107 C C . LYS D 1 34 ? 8.585 -22.779 -36.812 1.00 30.86 34 LYS D C 1
ATOM 8108 O O . LYS D 1 34 ? 7.698 -23.395 -37.396 1.00 32.25 34 LYS D O 1
ATOM 8114 N N . THR D 1 35 ? 8.390 -21.577 -36.278 1.00 30.12 35 THR D N 1
ATOM 8115 C CA . THR D 1 35 ? 7.092 -20.916 -36.372 1.00 30.50 35 THR D CA 1
ATOM 8116 C C . THR D 1 35 ? 7.095 -19.874 -37.484 1.00 30.66 35 THR D C 1
ATOM 8117 O O . THR D 1 35 ? 6.046 -19.502 -38.010 1.00 31.94 35 THR D O 1
ATOM 8121 N N . LYS D 1 36 ? 8.282 -19.423 -37.860 1.00 30.85 36 LYS D N 1
ATOM 8122 C CA . LYS D 1 36 ? 8.409 -18.399 -38.887 1.00 33.23 36 LYS D CA 1
ATOM 8123 C C . LYS D 1 36 ? 9.632 -18.679 -39.734 1.00 31.92 36 LYS D C 1
ATOM 8124 O O . LYS D 1 36 ? 10.543 -19.374 -39.294 1.00 33.59 36 LYS D O 1
ATOM 8130 N N . PRO D 1 37 ? 9.671 -18.155 -40.970 1.00 31.21 37 PRO D N 1
ATOM 8131 C CA . PRO D 1 37 ? 10.862 -18.428 -41.773 1.00 27.09 37 PRO D CA 1
ATOM 8132 C C . PRO D 1 37 ? 11.898 -17.319 -41.581 1.00 29.42 37 PRO D C 1
ATOM 8133 O O . PRO D 1 37 ? 12.219 -16.597 -42.532 1.00 28.38 37 PRO D O 1
ATOM 8137 N N . ASP D 1 38 ? 12.410 -17.176 -40.355 1.00 28.34 38 ASP D N 1
ATOM 8138 C CA . ASP D 1 38 ? 13.416 -16.147 -40.072 1.00 27.28 38 ASP D CA 1
ATOM 8139 C C . ASP D 1 38 ? 14.792 -16.664 -40.473 1.00 27.02 38 ASP D C 1
ATOM 8140 O O . ASP D 1 38 ? 14.890 -17.722 -41.101 1.00 22.00 38 ASP D O 1
ATOM 8145 N N . PHE D 1 39 ? 15.857 -15.944 -40.115 1.00 26.54 39 PHE D N 1
ATOM 8146 C CA . PHE D 1 39 ? 17.179 -16.383 -40.529 1.00 24.97 39 PHE D CA 1
ATOM 8147 C C . PHE D 1 39 ? 17.617 -17.724 -39.968 1.00 26.52 39 PHE D C 1
ATOM 8148 O O . PHE D 1 39 ? 18.444 -18.396 -40.569 1.00 25.50 39 PHE D O 1
ATOM 8156 N N . GLU D 1 40 ? 17.055 -18.138 -38.840 1.00 25.85 40 GLU D N 1
ATOM 8157 C CA . GLU D 1 40 ? 17.466 -19.413 -38.277 1.00 27.92 40 GLU D CA 1
ATOM 8158 C C . GLU D 1 40 ? 16.797 -20.552 -39.040 1.00 30.34 40 GLU D C 1
ATOM 8159 O O . GLU D 1 40 ? 17.369 -21.640 -39.182 1.00 28.13 40 GLU D O 1
ATOM 8165 N N . ALA D 1 41 ? 15.598 -20.293 -39.548 1.00 29.61 41 ALA D N 1
ATOM 8166 C CA . ALA D 1 41 ? 14.885 -21.286 -40.333 1.00 28.57 41 ALA D CA 1
ATOM 8167 C C . ALA D 1 41 ? 15.684 -21.534 -41.615 1.00 28.94 41 ALA D C 1
ATOM 8168 O O . ALA D 1 41 ? 15.821 -22.676 -42.067 1.00 29.61 41 ALA D O 1
ATOM 8170 N N . TYR D 1 42 ? 16.225 -20.463 -42.197 1.00 30.70 42 TYR D N 1
ATOM 8171 C CA . TYR D 1 42 ? 17.030 -20.602 -43.410 1.00 31.46 42 TYR D CA 1
ATOM 8172 C C . TYR D 1 42 ? 18.307 -21.375 -43.118 1.00 31.01 42 TYR D C 1
ATOM 8173 O O . TYR D 1 42 ? 18.701 -22.253 -43.883 1.00 26.48 42 TYR D O 1
ATOM 8182 N N . ARG D 1 43 ? 18.959 -21.032 -42.011 1.00 29.29 43 ARG D N 1
ATOM 8183 C CA . ARG D 1 43 ? 20.192 -21.702 -41.627 1.00 29.29 43 ARG D CA 1
ATOM 8184 C C . ARG D 1 43 ? 19.948 -23.209 -41.518 1.00 30.31 43 ARG D C 1
ATOM 8185 O O . ARG D 1 43 ? 20.749 -24.014 -42.003 1.00 28.02 43 ARG D O 1
ATOM 8193 N N . ALA D 1 44 ? 18.838 -23.593 -40.893 1.00 31.57 44 ALA D N 1
ATOM 8194 C CA . ALA D 1 44 ? 18.518 -25.013 -40.749 1.00 32.28 44 ALA D CA 1
ATOM 8195 C C . ALA D 1 44 ? 18.382 -25.636 -42.141 1.00 34.88 44 ALA D C 1
ATOM 8196 O O . ALA D 1 44 ? 18.859 -26.746 -42.393 1.00 32.26 44 ALA D O 1
ATOM 8198 N N . LYS D 1 45 ? 17.722 -24.921 -43.046 1.00 34.48 45 LYS D N 1
ATOM 8199 C CA . LYS D 1 45 ? 17.553 -25.436 -44.399 1.00 35.39 45 LYS D CA 1
ATOM 8200 C C . LYS D 1 45 ? 18.916 -25.573 -45.066 1.00 37.15 45 LYS D C 1
ATOM 8201 O O . LYS D 1 45 ? 19.201 -26.571 -45.717 1.00 38.41 45 LYS D O 1
ATOM 8207 N N . GLU D 1 46 ? 19.768 -24.570 -44.893 1.00 37.87 46 GLU D N 1
ATOM 8208 C CA . GLU D 1 46 ? 21.082 -24.615 -45.500 1.00 38.05 46 GLU D CA 1
ATOM 8209 C C . GLU D 1 46 ? 21.872 -25.827 -45.034 1.00 37.45 46 GLU D C 1
ATOM 8210 O O . GLU D 1 46 ? 22.664 -26.382 -45.789 1.00 36.41 46 GLU D O 1
ATOM 8216 N N . LEU D 1 47 ? 21.665 -26.218 -43.782 1.00 35.23 47 LEU D N 1
ATOM 8217 C CA . LEU D 1 47 ? 22.361 -27.358 -43.210 1.00 34.90 47 LEU D CA 1
ATOM 8218 C C . LEU D 1 47 ? 21.799 -28.660 -43.746 1.00 35.60 47 LEU D C 1
ATOM 8219 O O . LEU D 1 47 ? 22.254 -29.738 -43.366 1.00 37.91 47 LEU D O 1
ATOM 8224 N N . GLY D 1 48 ? 20.804 -28.556 -44.619 1.00 35.51 48 GLY D N 1
ATOM 8225 C CA . GLY D 1 48 ? 20.180 -29.745 -45.167 1.00 37.12 48 GLY D CA 1
ATOM 8226 C C . GLY D 1 48 ? 19.198 -30.374 -44.192 1.00 36.84 48 GLY D C 1
ATOM 8227 O O . GLY D 1 48 ? 18.784 -31.510 -44.380 1.00 38.64 48 GLY D O 1
ATOM 8228 N N . ILE D 1 49 ? 18.812 -29.640 -43.154 1.00 34.37 49 ILE D N 1
ATOM 8229 C CA . ILE D 1 49 ? 17.875 -30.168 -42.169 1.00 34.50 49 ILE D CA 1
ATOM 8230 C C . ILE D 1 49 ? 16.443 -29.867 -42.617 1.00 34.96 49 ILE D C 1
ATOM 8231 O O . ILE D 1 49 ? 16.111 -28.715 -42.920 1.00 34.24 49 ILE D O 1
ATOM 8236 N N . PRO D 1 50 ? 15.575 -30.892 -42.673 1.00 31.84 50 PRO D N 1
ATOM 8237 C CA . PRO D 1 50 ? 14.203 -30.605 -43.100 1.00 32.44 50 PRO D CA 1
ATOM 8238 C C . PRO D 1 50 ? 13.443 -29.759 -42.075 1.00 33.52 50 PRO D C 1
ATOM 8239 O O . PRO D 1 50 ? 13.361 -30.107 -40.893 1.00 31.15 50 PRO D O 1
ATOM 8243 N N . VAL D 1 51 ? 12.897 -28.638 -42.538 1.00 34.10 51 VAL D N 1
ATOM 8244 C CA . VAL D 1 51 ? 12.167 -27.730 -41.663 1.00 34.78 51 VAL D CA 1
ATOM 8245 C C . VAL D 1 51 ? 10.651 -27.845 -41.783 1.00 36.33 51 VAL D C 1
ATOM 8246 O O . VAL D 1 51 ? 10.072 -27.716 -42.868 1.00 36.49 51 VAL D O 1
ATOM 8250 N N . TYR D 1 52 ? 10.017 -28.114 -40.648 1.00 33.95 52 TYR D N 1
ATOM 8251 C CA . TYR D 1 52 ? 8.575 -28.255 -40.587 1.00 35.13 52 TYR D CA 1
ATOM 8252 C C . TYR D 1 52 ? 7.985 -27.051 -39.883 1.00 35.54 52 TYR D C 1
ATOM 8253 O O . TYR D 1 52 ? 8.561 -26.555 -38.908 1.00 31.97 52 TYR D O 1
ATOM 8262 N N . ALA D 1 53 ? 6.845 -26.575 -40.371 1.00 33.82 53 ALA D N 1
ATOM 8263 C CA . ALA D 1 53 ? 6.185 -25.460 -39.713 1.00 36.33 53 ALA D CA 1
ATOM 8264 C C . ALA D 1 53 ? 5.615 -26.075 -38.435 1.00 37.27 53 ALA D C 1
ATOM 8265 O O . ALA D 1 53 ? 4.900 -27.073 -38.495 1.00 36.79 53 ALA D O 1
ATOM 8267 N N . ALA D 1 54 ? 5.944 -25.488 -37.285 1.00 36.30 54 ALA D N 1
ATOM 8268 C CA . ALA D 1 54 ? 5.495 -25.997 -35.990 1.00 38.61 54 ALA D CA 1
ATOM 8269 C C . ALA D 1 54 ? 3.991 -26.289 -35.895 1.00 42.29 54 ALA D C 1
ATOM 8270 O O . ALA D 1 54 ? 3.544 -27.089 -35.055 1.00 39.11 54 ALA D O 1
ATOM 8272 N N . SER D 1 55 ? 3.216 -25.645 -36.765 1.00 43.30 55 SER D N 1
ATOM 8273 C CA . SER D 1 55 ? 1.768 -25.811 -36.780 1.00 45.07 55 SER D CA 1
ATOM 8274 C C . SER D 1 55 ? 1.188 -25.332 -38.106 1.00 45.89 55 SER D C 1
ATOM 8275 O O . SER D 1 55 ? 1.762 -24.472 -38.772 1.00 44.12 55 SER D O 1
ATOM 8278 N N . GLU D 1 56 ? 0.047 -25.901 -38.485 1.00 47.83 56 GLU D N 1
ATOM 8279 C CA . GLU D 1 56 ? -0.617 -25.526 -39.727 1.00 49.64 56 GLU D CA 1
ATOM 8280 C C . GLU D 1 56 ? -0.910 -24.038 -39.745 1.00 48.71 56 GLU D C 1
ATOM 8281 O O . GLU D 1 56 ? -0.684 -23.362 -40.748 1.00 47.55 56 GLU D O 1
ATOM 8287 N N . GLU D 1 57 ? -1.407 -23.529 -38.623 1.00 48.76 57 GLU D N 1
ATOM 8288 C CA . GLU D 1 57 ? -1.750 -22.119 -38.528 1.00 50.79 57 GLU D CA 1
ATOM 8289 C C . GLU D 1 57 ? -0.558 -21.207 -38.818 1.00 48.94 57 GLU D C 1
ATOM 8290 O O . GLU D 1 57 ? -0.719 -19.995 -38.929 1.00 49.03 57 GLU D O 1
ATOM 8296 N N . PHE D 1 58 ? 0.624 -21.806 -38.973 1.00 48.68 58 PHE D N 1
ATOM 8297 C CA . PHE D 1 58 ? 1.863 -21.074 -39.245 1.00 46.72 58 PHE D CA 1
ATOM 8298 C C . PHE D 1 58 ? 2.315 -21.217 -40.689 1.00 45.65 58 PHE D C 1
ATOM 8299 O O . PHE D 1 58 ? 3.233 -20.529 -41.136 1.00 43.27 58 PHE D O 1
ATOM 8307 N N . ILE D 1 59 ? 1.676 -22.121 -41.414 1.00 43.55 59 ILE D N 1
ATOM 8308 C CA . ILE D 1 59 ? 2.016 -22.351 -42.807 1.00 42.81 59 ILE D CA 1
ATOM 8309 C C . ILE D 1 59 ? 1.984 -21.066 -43.634 1.00 43.54 59 ILE D C 1
ATOM 8310 O O . ILE D 1 59 ? 2.903 -20.790 -44.414 1.00 42.83 59 ILE D O 1
ATOM 8315 N N . PRO D 1 60 ? 0.929 -20.255 -43.476 1.00 42.05 60 PRO D N 1
ATOM 8316 C CA . PRO D 1 60 ? 0.872 -19.019 -44.257 1.00 44.07 60 PRO D CA 1
ATOM 8317 C C . PRO D 1 60 ? 2.142 -18.173 -44.152 1.00 43.58 60 PRO D C 1
ATOM 8318 O O . PRO D 1 60 ? 2.568 -17.569 -45.133 1.00 42.00 60 PRO D O 1
ATOM 8322 N N . ARG D 1 61 ? 2.746 -18.143 -42.968 1.00 41.33 61 ARG D N 1
ATOM 8323 C CA . ARG D 1 61 ? 3.969 -17.377 -42.758 1.00 40.76 61 ARG D CA 1
ATOM 8324 C C . ARG D 1 61 ? 5.063 -17.817 -43.728 1.00 41.68 61 ARG D C 1
ATOM 8325 O O . ARG D 1 61 ? 5.824 -16.996 -44.231 1.00 41.25 61 ARG D O 1
ATOM 8333 N N . PHE D 1 62 ? 5.156 -19.121 -43.972 1.00 43.08 62 PHE D N 1
ATOM 8334 C CA . PHE D 1 62 ? 6.168 -19.632 -44.892 1.00 43.85 62 PHE D CA 1
ATOM 8335 C C . PHE D 1 62 ? 5.688 -19.476 -46.325 1.00 44.64 62 PHE D C 1
ATOM 8336 O O . PHE D 1 62 ? 6.481 -19.496 -47.267 1.00 43.55 62 PHE D O 1
ATOM 8344 N N . GLU D 1 63 ? 4.380 -19.319 -46.486 1.00 48.93 63 GLU D N 1
ATOM 8345 C CA . GLU D 1 63 ? 3.809 -19.152 -47.812 1.00 52.31 63 GLU D CA 1
ATOM 8346 C C . GLU D 1 63 ? 3.984 -17.712 -48.273 1.00 52.52 63 GLU D C 1
ATOM 8347 O O . GLU D 1 63 ? 4.318 -17.477 -49.429 1.00 53.10 63 GLU D O 1
ATOM 8353 N N . LYS D 1 64 ? 3.766 -16.758 -47.368 1.00 52.75 64 LYS D N 1
ATOM 8354 C CA . LYS D 1 64 ? 3.915 -15.336 -47.686 1.00 53.83 64 LYS D CA 1
ATOM 8355 C C . LYS D 1 64 ? 5.345 -15.145 -48.176 1.00 54.32 64 LYS D C 1
ATOM 8356 O O . LYS D 1 64 ? 5.627 -14.303 -49.021 1.00 54.24 64 LYS D O 1
ATOM 8362 N N . GLU D 1 65 ? 6.246 -15.942 -47.613 1.00 54.65 65 GLU D N 1
ATOM 8363 C CA . GLU D 1 65 ? 7.651 -15.927 -47.984 1.00 53.38 65 GLU D CA 1
ATOM 8364 C C . GLU D 1 65 ? 7.744 -17.060 -49.003 1.00 52.62 65 GLU D C 1
ATOM 8365 O O . GLU D 1 65 ? 6.765 -17.765 -49.235 1.00 54.47 65 GLU D O 1
ATOM 8371 N N . GLY D 1 66 ? 8.896 -17.249 -49.625 1.00 50.56 66 GLY D N 1
ATOM 8372 C CA . GLY D 1 66 ? 8.991 -18.339 -50.578 1.00 50.94 66 GLY D CA 1
ATOM 8373 C C . GLY D 1 66 ? 9.697 -19.491 -49.901 1.00 50.41 66 GLY D C 1
ATOM 8374 O O . GLY D 1 66 ? 10.562 -20.137 -50.488 1.00 50.59 66 GLY D O 1
ATOM 8375 N N . PHE D 1 67 ? 9.319 -19.757 -48.656 1.00 49.37 67 PHE D N 1
ATOM 8376 C CA . PHE D 1 67 ? 9.971 -20.809 -47.884 1.00 46.92 67 PHE D CA 1
ATOM 8377 C C . PHE D 1 67 ? 9.217 -22.131 -47.893 1.00 45.32 67 PHE D C 1
ATOM 8378 O O . PHE D 1 67 ? 8.170 -22.266 -47.260 1.00 47.11 67 PHE D O 1
ATOM 8386 N N . GLU D 1 68 ? 9.767 -23.113 -48.595 1.00 43.09 68 GLU D N 1
ATOM 8387 C CA . GLU D 1 68 ? 9.143 -24.430 -48.677 1.00 43.53 68 GLU D CA 1
ATOM 8388 C C . GLU D 1 68 ? 9.435 -25.276 -47.432 1.00 38.81 68 GLU D C 1
ATOM 8389 O O . GLU D 1 68 ? 10.581 -25.428 -47.031 1.00 40.89 68 GLU D O 1
ATOM 8395 N N . VAL D 1 69 ? 8.394 -25.817 -46.813 1.00 38.77 69 VAL D N 1
ATOM 8396 C CA . VAL D 1 69 ? 8.566 -26.641 -45.618 1.00 35.65 69 VAL D CA 1
ATOM 8397 C C . VAL D 1 69 ? 8.151 -28.070 -45.906 1.00 36.32 69 VAL D C 1
ATOM 8398 O O . VAL D 1 69 ? 7.398 -28.323 -46.843 1.00 30.76 69 VAL D O 1
ATOM 8402 N N . ALA D 1 70 ? 8.650 -29.000 -45.100 1.00 36.69 70 ALA D N 1
ATOM 8403 C CA . ALA D 1 70 ? 8.347 -30.414 -45.281 1.00 37.79 70 ALA D CA 1
ATOM 8404 C C . ALA D 1 70 ? 7.016 -30.815 -44.680 1.00 36.98 70 ALA D C 1
ATOM 8405 O O . ALA D 1 70 ? 6.631 -31.974 -44.770 1.00 39.81 70 ALA D O 1
ATOM 8407 N N . GLY D 1 71 ? 6.312 -29.865 -44.073 1.00 36.82 71 GLY D N 1
ATOM 8408 C CA . GLY D 1 71 ? 5.024 -30.175 -43.476 1.00 37.19 71 GLY D CA 1
ATOM 8409 C C . GLY D 1 71 ? 4.844 -29.509 -42.132 1.00 36.34 71 GLY D C 1
ATOM 8410 O O . GLY D 1 71 ? 5.457 -28.480 -41.864 1.00 38.98 71 GLY D O 1
ATOM 8411 N N . THR D 1 72 ? 4.004 -30.088 -41.284 1.00 35.82 72 THR D N 1
ATOM 8412 C CA . THR D 1 72 ? 3.770 -29.531 -39.958 1.00 36.34 72 THR D CA 1
ATOM 8413 C C . THR D 1 72 ? 4.341 -30.438 -38.872 1.00 37.45 72 THR D C 1
ATOM 8414 O O . THR D 1 72 ? 5.027 -31.422 -39.162 1.00 37.79 72 THR D O 1
ATOM 8418 N N . LEU D 1 73 ? 4.066 -30.097 -37.620 1.00 38.62 73 LEU D N 1
ATOM 8419 C CA . LEU D 1 73 ? 4.542 -30.889 -36.494 1.00 39.25 73 LEU D CA 1
ATOM 8420 C C . LEU D 1 73 ? 3.922 -32.289 -36.562 1.00 40.27 73 LEU D C 1
ATOM 8421 O O . LEU D 1 73 ? 4.547 -33.276 -36.185 1.00 38.18 73 LEU D O 1
ATOM 8426 N N . ASN D 1 74 ? 2.694 -32.373 -37.056 1.00 41.53 74 ASN D N 1
ATOM 8427 C CA . ASN D 1 74 ? 2.042 -33.671 -37.166 1.00 45.35 74 ASN D CA 1
ATOM 8428 C C . ASN D 1 74 ? 2.727 -34.551 -38.200 1.00 44.89 74 ASN D C 1
ATOM 8429 O O . ASN D 1 74 ? 2.863 -35.755 -38.001 1.00 44.79 74 ASN D O 1
ATOM 8434 N N . ASP D 1 75 ? 3.168 -33.950 -39.298 1.00 44.44 75 ASP D N 1
ATOM 8435 C CA . ASP D 1 75 ? 3.859 -34.705 -40.333 1.00 44.34 75 ASP D CA 1
ATOM 8436 C C . ASP D 1 75 ? 5.223 -35.169 -39.830 1.00 44.49 75 ASP D C 1
ATOM 8437 O O . ASP D 1 75 ? 5.771 -36.157 -40.316 1.00 44.68 75 ASP D O 1
ATOM 8442 N N . LEU D 1 76 ? 5.776 -34.449 -38.858 1.00 43.25 76 LEU D N 1
ATOM 8443 C CA . LEU D 1 76 ? 7.070 -34.827 -38.303 1.00 42.15 76 LEU D CA 1
ATOM 8444 C C . LEU D 1 76 ? 6.884 -35.958 -37.298 1.00 40.70 76 LEU D C 1
ATOM 8445 O O . LEU D 1 76 ? 7.644 -36.921 -37.298 1.00 40.73 76 LEU D O 1
ATOM 8450 N N . LEU D 1 77 ? 5.868 -35.824 -36.445 1.00 40.45 77 LEU D N 1
ATOM 8451 C CA . LEU D 1 77 ? 5.555 -36.820 -35.427 1.00 41.59 77 LEU D CA 1
ATOM 8452 C C . LEU D 1 77 ? 5.373 -38.223 -36.007 1.00 41.98 77 LEU D C 1
ATOM 8453 O O . LEU D 1 77 ? 5.634 -39.217 -35.338 1.00 41.25 77 LEU D O 1
ATOM 8458 N N . GLU D 1 78 ? 4.924 -38.297 -37.255 1.00 43.33 78 GLU D N 1
ATOM 8459 C CA . GLU D 1 78 ? 4.700 -39.576 -37.918 1.00 43.40 78 GLU D CA 1
ATOM 8460 C C . GLU D 1 78 ? 5.990 -40.220 -38.422 1.00 43.23 78 GLU D C 1
ATOM 8461 O O . GLU D 1 78 ? 5.992 -41.395 -38.778 1.00 42.52 78 GLU D O 1
ATOM 8467 N N . LYS D 1 79 ? 7.086 -39.469 -38.446 1.00 40.36 79 LYS D N 1
ATOM 8468 C CA . LYS D 1 79 ? 8.347 -40.018 -38.942 1.00 41.23 79 LYS D CA 1
ATOM 8469 C C . LYS D 1 79 ? 9.443 -40.199 -37.883 1.00 41.67 79 LYS D C 1
ATOM 8470 O O . LYS D 1 79 ? 10.609 -40.430 -38.232 1.00 42.87 79 LYS D O 1
ATOM 8476 N N . VAL D 1 80 ? 9.091 -40.099 -36.601 1.00 38.91 80 VAL D N 1
ATOM 8477 C CA . VAL D 1 80 ? 10.096 -40.245 -35.553 1.00 38.74 80 VAL D CA 1
ATOM 8478 C C . VAL D 1 80 ? 9.721 -41.204 -34.434 1.00 38.86 80 VAL D C 1
ATOM 8479 O O . VAL D 1 80 ? 8.546 -41.503 -34.211 1.00 38.50 80 VAL D O 1
ATOM 8483 N N . ASP D 1 81 ? 10.745 -41.671 -33.731 1.00 36.71 81 ASP D N 1
ATOM 8484 C CA . ASP D 1 81 ? 10.573 -42.575 -32.609 1.00 37.82 81 ASP D CA 1
ATOM 8485 C C . ASP D 1 81 ? 10.462 -41.727 -31.349 1.00 39.08 81 ASP D C 1
ATOM 8486 O O . ASP D 1 81 ? 9.855 -42.133 -30.354 1.00 38.73 81 ASP D O 1
ATOM 8491 N N . ILE D 1 82 ? 11.054 -40.536 -31.407 1.00 39.03 82 ILE D N 1
ATOM 8492 C CA . ILE D 1 82 ? 11.045 -39.624 -30.272 1.00 37.09 82 ILE D CA 1
ATOM 8493 C C . ILE D 1 82 ? 11.223 -38.175 -30.736 1.00 38.14 82 ILE D C 1
ATOM 8494 O O . ILE D 1 82 ? 11.842 -37.915 -31.767 1.00 36.20 82 ILE D O 1
ATOM 8499 N N . ILE D 1 83 ? 10.660 -37.236 -29.983 1.00 38.04 83 ILE D N 1
ATOM 8500 C CA . ILE D 1 83 ? 10.813 -35.827 -30.307 1.00 38.79 83 ILE D CA 1
ATOM 8501 C C . ILE D 1 83 ? 11.340 -35.084 -29.089 1.00 37.86 83 ILE D C 1
ATOM 8502 O O . ILE D 1 83 ? 10.907 -35.319 -27.957 1.00 33.17 83 ILE D O 1
ATOM 8507 N N . VAL D 1 84 ? 12.314 -34.216 -29.323 1.00 36.33 84 VAL D N 1
ATOM 8508 C CA . VAL D 1 84 ? 12.884 -33.425 -28.245 1.00 34.79 84 VAL D CA 1
ATOM 8509 C C . VAL D 1 84 ? 12.118 -32.119 -28.263 1.00 33.40 84 VAL D C 1
ATOM 8510 O O . VAL D 1 84 ? 12.163 -31.376 -29.246 1.00 33.27 84 VAL D O 1
ATOM 8514 N N . ASP D 1 85 ? 11.379 -31.859 -27.194 1.00 30.80 85 ASP D N 1
ATOM 8515 C CA . ASP D 1 85 ? 10.601 -30.638 -27.114 1.00 32.87 85 ASP D CA 1
ATOM 8516 C C . ASP D 1 85 ? 11.464 -29.564 -26.479 1.00 33.16 85 ASP D C 1
ATOM 8517 O O . ASP D 1 85 ? 11.907 -29.703 -25.341 1.00 29.02 85 ASP D O 1
ATOM 8522 N N . ALA D 1 86 ? 11.718 -28.509 -27.242 1.00 31.88 86 ALA D N 1
ATOM 8523 C CA . ALA D 1 86 ? 12.525 -27.384 -26.780 1.00 30.45 86 ALA D CA 1
ATOM 8524 C C . ALA D 1 86 ? 11.719 -26.091 -26.931 1.00 27.02 86 ALA D C 1
ATOM 8525 O O . ALA D 1 86 ? 12.262 -25.052 -27.303 1.00 28.28 86 ALA D O 1
ATOM 8527 N N . THR D 1 87 ? 10.420 -26.174 -26.662 1.00 25.46 87 THR D N 1
ATOM 8528 C CA . THR D 1 87 ? 9.537 -25.015 -26.751 1.00 27.91 87 THR D CA 1
ATOM 8529 C C . THR D 1 87 ? 9.639 -24.217 -25.439 1.00 29.31 87 THR D C 1
ATOM 8530 O O . THR D 1 87 ? 10.210 -24.697 -24.459 1.00 25.61 87 THR D O 1
ATOM 8534 N N . PRO D 1 88 ? 9.118 -22.979 -25.410 1.00 29.53 88 PRO D N 1
ATOM 8535 C CA . PRO D 1 88 ? 9.186 -22.172 -24.183 1.00 30.70 88 PRO D CA 1
ATOM 8536 C C . PRO D 1 88 ? 8.544 -22.904 -23.000 1.00 31.50 88 PRO D C 1
ATOM 8537 O O . PRO D 1 88 ? 7.616 -23.700 -23.182 1.00 28.50 88 PRO D O 1
ATOM 8541 N N . GLY D 1 89 ? 9.039 -22.632 -21.797 1.00 32.00 89 GLY D N 1
ATOM 8542 C CA . GLY D 1 89 ? 8.510 -23.285 -20.611 1.00 33.77 89 GLY D CA 1
ATOM 8543 C C . GLY D 1 89 ? 7.006 -23.136 -20.476 1.00 37.29 89 GLY D C 1
ATOM 8544 O O . GLY D 1 89 ? 6.484 -22.021 -20.497 1.00 32.59 89 GLY D O 1
ATOM 8545 N N . GLY D 1 90 ? 6.305 -24.261 -20.335 1.00 38.47 90 GLY D N 1
ATOM 8546 C CA . GLY D 1 90 ? 4.859 -24.217 -20.208 1.00 38.08 90 GLY D CA 1
ATOM 8547 C C . GLY D 1 90 ? 4.177 -24.742 -21.458 1.00 39.82 90 GLY D C 1
ATOM 8548 O O . GLY D 1 90 ? 3.059 -25.269 -21.396 1.00 42.03 90 GLY D O 1
ATOM 8549 N N . ILE D 1 91 ? 4.850 -24.604 -22.598 1.00 38.96 91 ILE D N 1
ATOM 8550 C CA . ILE D 1 91 ? 4.309 -25.066 -23.872 1.00 37.10 91 ILE D CA 1
ATOM 8551 C C . ILE D 1 91 ? 4.523 -26.572 -24.013 1.00 37.98 91 ILE D C 1
ATOM 8552 O O . ILE D 1 91 ? 3.795 -27.252 -24.741 1.00 37.10 91 ILE D O 1
ATOM 8557 N N . GLY D 1 92 ? 5.537 -27.082 -23.320 1.00 36.95 92 GLY D N 1
ATOM 8558 C CA . GLY D 1 92 ? 5.837 -28.501 -23.373 1.00 35.83 92 GLY D CA 1
ATOM 8559 C C . GLY D 1 92 ? 4.666 -29.322 -22.876 1.00 35.00 92 GLY D C 1
ATOM 8560 O O . GLY D 1 92 ? 4.274 -30.317 -23.493 1.00 34.40 92 GLY D O 1
ATOM 8561 N N . ALA D 1 93 ? 4.102 -28.900 -21.753 1.00 36.03 93 ALA D N 1
ATOM 8562 C CA . ALA D 1 93 ? 2.961 -29.591 -21.183 1.00 37.78 93 ALA D CA 1
ATOM 8563 C C . ALA D 1 93 ? 1.832 -29.565 -22.206 1.00 39.25 93 ALA D C 1
ATOM 8564 O O . ALA D 1 93 ? 1.139 -30.560 -22.405 1.00 39.14 93 ALA D O 1
ATOM 8566 N N . LYS D 1 94 ? 1.665 -28.424 -22.868 1.00 40.15 94 LYS D N 1
ATOM 8567 C CA . LYS D 1 94 ? 0.615 -28.276 -23.867 1.00 40.94 94 LYS D CA 1
ATOM 8568 C C . LYS D 1 94 ? 0.807 -29.253 -25.018 1.00 40.77 94 LYS D C 1
ATOM 8569 O O . LYS D 1 94 ? -0.141 -29.907 -25.451 1.00 41.80 94 LYS D O 1
ATOM 8575 N N . ASN D 1 95 ? 2.037 -29.361 -25.506 1.00 38.81 95 ASN D N 1
ATOM 8576 C CA . ASN D 1 95 ? 2.335 -30.251 -26.622 1.00 39.18 95 ASN D CA 1
ATOM 8577 C C . ASN D 1 95 ? 2.306 -31.746 -26.306 1.00 41.59 95 ASN D C 1
ATOM 8578 O O . ASN D 1 95 ? 2.245 -32.566 -27.225 1.00 39.22 95 ASN D O 1
ATOM 8583 N N . LYS D 1 96 ? 2.344 -32.100 -25.022 1.00 41.20 96 LYS D N 1
ATOM 8584 C CA . LYS D 1 96 ? 2.370 -33.506 -24.627 1.00 42.04 96 LYS D CA 1
ATOM 8585 C C . LYS D 1 96 ? 1.240 -34.368 -25.195 1.00 42.79 96 LYS D C 1
ATOM 8586 O O . LYS D 1 96 ? 1.494 -35.467 -25.698 1.00 41.78 96 LYS D O 1
ATOM 8592 N N . PRO D 1 97 ? -0.017 -33.893 -25.116 1.00 42.08 97 PRO D N 1
AT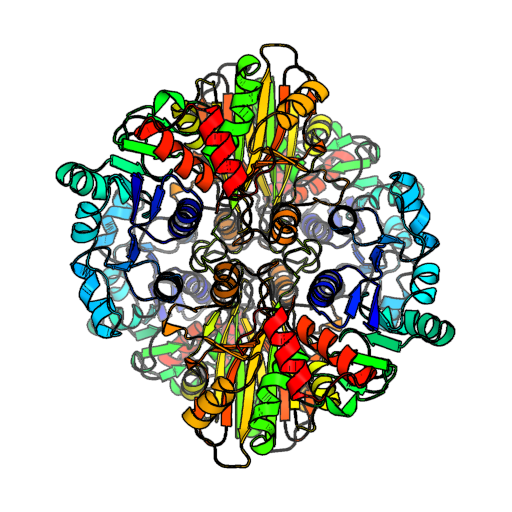OM 8593 C CA . PRO D 1 97 ? -1.133 -34.682 -25.648 1.00 42.52 97 PRO D CA 1
ATOM 8594 C C . PRO D 1 97 ? -0.975 -35.018 -27.127 1.00 43.49 97 PRO D C 1
ATOM 8595 O O . PRO D 1 97 ? -1.499 -36.028 -27.586 1.00 42.69 97 PRO D O 1
ATOM 8599 N N . LEU D 1 98 ? -0.243 -34.186 -27.867 1.00 45.01 98 LEU D N 1
ATOM 8600 C CA . LEU D 1 98 ? -0.013 -34.452 -29.286 1.00 45.45 98 LEU D CA 1
ATOM 8601 C C . LEU D 1 98 ? 0.992 -35.584 -29.445 1.00 44.80 98 LEU D C 1
ATOM 8602 O O . LEU D 1 98 ? 0.865 -36.424 -30.330 1.00 43.80 98 LEU D O 1
ATOM 8607 N N . TYR D 1 99 ? 2.000 -35.601 -28.584 1.00 45.14 99 TYR D N 1
ATOM 8608 C CA . TYR D 1 99 ? 3.029 -36.634 -28.647 1.00 44.80 99 TYR D CA 1
ATOM 8609 C C . TYR D 1 99 ? 2.438 -37.984 -28.268 1.00 45.86 99 TYR D C 1
ATOM 8610 O O . TYR D 1 99 ? 2.796 -39.026 -28.832 1.00 45.54 99 TYR D O 1
ATOM 8619 N N . GLU D 1 100 ? 1.516 -37.958 -27.316 1.00 45.81 100 GLU D N 1
ATOM 8620 C CA . GLU D 1 100 ? 0.893 -39.180 -26.858 1.00 48.10 100 GLU D CA 1
ATOM 8621 C C . GLU D 1 100 ? -0.014 -39.767 -27.920 1.00 49.00 100 GLU D C 1
ATOM 8622 O O . GLU D 1 100 ? 0.113 -40.943 -28.261 1.00 48.84 100 GLU D O 1
ATOM 8628 N N . LYS D 1 101 ? -0.915 -38.955 -28.464 1.00 48.51 101 LYS D N 1
ATOM 8629 C CA . LYS D 1 101 ? -1.828 -39.459 -29.478 1.00 49.14 101 LYS D CA 1
ATOM 8630 C C . LYS D 1 101 ? -1.078 -39.964 -30.711 1.00 50.62 101 LYS D C 1
ATOM 8631 O O . LYS D 1 101 ? -1.634 -40.693 -31.531 1.00 51.57 101 LYS D O 1
ATOM 8637 N N . ALA D 1 102 ? 0.194 -39.590 -30.831 1.00 49.52 102 ALA D N 1
ATOM 8638 C CA . ALA D 1 102 ? 1.017 -40.029 -31.956 1.00 45.43 102 ALA D CA 1
ATOM 8639 C C . ALA D 1 102 ? 1.866 -41.217 -31.517 1.00 44.32 102 ALA D C 1
ATOM 8640 O O . ALA D 1 102 ? 2.516 -41.869 -32.336 1.00 43.31 102 ALA D O 1
ATOM 8642 N N . GLY D 1 103 ? 1.871 -41.480 -30.212 1.00 42.62 103 GLY D N 1
ATOM 8643 C CA . GLY D 1 103 ? 2.638 -42.596 -29.687 1.00 43.01 103 GLY D CA 1
ATOM 8644 C C . GLY D 1 103 ? 4.137 -42.543 -29.923 1.00 43.54 103 GLY D C 1
ATOM 8645 O O . GLY D 1 103 ? 4.740 -43.520 -30.367 1.00 42.91 103 GLY D O 1
ATOM 8646 N N . VAL D 1 104 ? 4.742 -41.394 -29.633 1.00 42.98 104 VAL D N 1
ATOM 8647 C CA . VAL D 1 104 ? 6.182 -41.223 -29.784 1.00 41.95 104 VAL D CA 1
ATOM 8648 C C . VAL D 1 104 ? 6.750 -40.827 -28.423 1.00 41.99 104 VAL D C 1
ATOM 8649 O O . VAL D 1 104 ? 6.068 -40.169 -27.629 1.00 44.03 104 VAL D O 1
ATOM 8653 N N . LYS D 1 105 ? 7.978 -41.240 -28.128 1.00 40.51 105 LYS D N 1
ATOM 8654 C CA . LYS D 1 105 ? 8.571 -40.848 -26.850 1.00 41.02 105 LYS D CA 1
ATOM 8655 C C . LYS D 1 105 ? 8.766 -39.329 -26.922 1.00 39.97 105 LYS D C 1
ATOM 8656 O O . LYS D 1 105 ? 8.631 -38.732 -27.991 1.00 37.12 105 LYS D O 1
ATOM 8662 N N . ALA D 1 106 ? 9.071 -38.701 -25.792 1.00 39.14 106 ALA D N 1
ATOM 8663 C CA . ALA D 1 106 ? 9.263 -37.260 -25.788 1.00 38.43 106 ALA D CA 1
ATOM 8664 C C . ALA D 1 106 ? 10.064 -36.784 -24.590 1.00 39.07 106 ALA D C 1
ATOM 8665 O O . ALA D 1 106 ? 9.834 -37.206 -23.454 1.00 36.90 106 ALA D O 1
ATOM 8667 N N . ILE D 1 107 ? 11.003 -35.887 -24.866 1.00 37.74 107 ILE D N 1
ATOM 8668 C CA . ILE D 1 107 ? 11.840 -35.298 -23.843 1.00 35.42 107 ILE D CA 1
ATOM 8669 C C . ILE D 1 107 ? 11.453 -33.824 -23.752 1.00 36.46 107 ILE D C 1
ATOM 8670 O O . ILE D 1 107 ? 11.317 -33.157 -24.783 1.00 36.63 107 ILE D O 1
ATOM 8675 N N . PHE D 1 108 ? 11.250 -33.330 -22.529 1.00 33.18 108 PHE D N 1
ATOM 8676 C CA . PHE D 1 108 ? 10.892 -31.927 -22.296 1.00 33.95 108 PHE D CA 1
ATOM 8677 C C . PHE D 1 108 ? 12.073 -31.280 -21.599 1.00 33.73 108 PHE D C 1
ATOM 8678 O O . PHE D 1 108 ? 12.885 -31.981 -20.983 1.00 30.61 108 PHE D O 1
ATOM 8686 N N . GLN D 1 109 ? 12.171 -29.955 -21.675 1.00 30.90 109 GLN D N 1
ATOM 8687 C CA . GLN D 1 109 ? 13.291 -29.277 -21.040 1.00 28.55 109 GLN D CA 1
ATOM 8688 C C . GLN D 1 109 ? 12.989 -28.817 -19.615 1.00 31.42 109 GLN D C 1
ATOM 8689 O O . GLN D 1 109 ? 11.876 -28.997 -19.105 1.00 30.01 109 GLN D O 1
ATOM 8695 N N . GLY D 1 110 ? 13.997 -28.217 -18.983 1.00 31.50 110 GLY D N 1
ATOM 8696 C CA . GLY D 1 110 ? 13.879 -27.770 -17.613 1.00 30.22 110 GLY D CA 1
ATOM 8697 C C . GLY D 1 110 ? 12.781 -26.797 -17.260 1.00 31.19 110 GLY D C 1
ATOM 8698 O O . GLY D 1 110 ? 12.376 -26.746 -16.103 1.00 31.83 110 GLY D O 1
ATOM 8699 N N . GLY D 1 111 ? 12.310 -26.021 -18.228 1.00 33.13 111 GLY D N 1
ATOM 8700 C CA . GLY D 1 111 ? 11.256 -25.058 -17.958 1.00 33.86 111 GLY D CA 1
ATOM 8701 C C . GLY D 1 111 ? 9.923 -25.694 -17.602 1.00 34.59 111 GLY D C 1
ATOM 8702 O O . GLY D 1 111 ? 9.081 -25.059 -16.972 1.00 38.30 111 GLY D O 1
ATOM 8703 N N . GLU D 1 112 ? 9.719 -26.945 -18.001 1.00 33.30 112 GLU D N 1
ATOM 8704 C CA . GLU D 1 112 ? 8.468 -27.632 -17.695 1.00 29.36 112 GLU D CA 1
ATOM 8705 C C . GLU D 1 112 ? 8.413 -28.102 -16.249 1.00 33.43 112 GLU D C 1
ATOM 8706 O O . GLU D 1 112 ? 9.449 -28.266 -15.586 1.00 28.85 112 GLU D O 1
ATOM 8712 N N . LYS D 1 113 ? 7.194 -28.324 -15.766 1.00 33.48 113 LYS D N 1
ATOM 8713 C CA . LYS D 1 113 ? 6.980 -28.798 -14.409 1.00 35.28 113 LYS D CA 1
ATOM 8714 C C . LYS D 1 113 ? 7.389 -30.262 -14.339 1.00 35.29 113 LYS D C 1
ATOM 8715 O O . LYS D 1 113 ? 7.377 -30.973 -15.350 1.00 29.58 113 LYS D O 1
ATOM 8721 N N . ALA D 1 114 ? 7.771 -30.694 -13.141 1.00 35.43 114 ALA D N 1
ATOM 8722 C CA . ALA D 1 114 ? 8.194 -32.068 -12.908 1.00 35.43 114 ALA D CA 1
ATOM 8723 C C . ALA D 1 114 ? 7.164 -33.073 -13.382 1.00 32.23 114 ALA D C 1
ATOM 8724 O O . ALA D 1 114 ? 7.517 -34.093 -13.957 1.00 30.78 114 ALA D O 1
ATOM 8726 N N . ASP D 1 115 ? 5.887 -32.778 -13.169 1.00 33.67 115 ASP D N 1
ATOM 8727 C CA . ASP D 1 115 ? 4.837 -33.714 -13.562 1.00 36.95 115 ASP D CA 1
ATOM 8728 C C . ASP D 1 115 ? 4.625 -33.913 -15.062 1.00 38.22 115 ASP D C 1
ATOM 8729 O O . ASP D 1 115 ? 3.824 -34.754 -15.456 1.00 40.38 115 ASP D O 1
ATOM 8734 N N . VAL D 1 116 ? 5.336 -33.168 -15.906 1.00 36.37 116 VAL D N 1
ATOM 8735 C CA . VAL D 1 116 ? 5.169 -33.334 -17.349 1.00 35.39 116 VAL D CA 1
ATOM 8736 C C . VAL D 1 116 ? 5.807 -34.626 -17.852 1.00 34.87 116 VAL D C 1
ATOM 8737 O O . VAL D 1 116 ? 5.499 -35.090 -18.954 1.00 34.35 116 VAL D O 1
ATOM 8741 N N . ALA D 1 117 ? 6.700 -35.203 -17.051 1.00 33.23 117 ALA D N 1
ATOM 8742 C CA . ALA D 1 117 ? 7.385 -36.438 -17.439 1.00 33.92 117 ALA D CA 1
ATOM 8743 C C . ALA D 1 117 ? 7.289 -37.493 -16.354 1.00 35.75 117 ALA D C 1
ATOM 8744 O O . ALA D 1 117 ? 6.698 -37.255 -15.295 1.00 36.76 117 ALA D O 1
ATOM 8746 N N . GLU D 1 118 ? 7.883 -38.653 -16.627 1.00 34.63 118 GLU D N 1
ATOM 8747 C CA . GLU D 1 118 ? 7.886 -39.781 -15.697 1.00 35.79 118 GLU D CA 1
ATOM 8748 C C . GLU D 1 118 ? 9.026 -39.656 -14.714 1.00 35.89 118 GLU D C 1
ATOM 8749 O O . GLU D 1 118 ? 8.944 -40.145 -13.591 1.00 33.17 118 GLU D O 1
ATOM 8755 N N . VAL D 1 119 ? 10.088 -38.986 -15.143 1.00 34.57 119 VAL D N 1
ATOM 8756 C CA . VAL D 1 119 ? 11.264 -38.810 -14.305 1.00 34.61 119 VAL D CA 1
ATOM 8757 C C . VAL D 1 119 ? 12.116 -37.634 -14.800 1.00 31.56 119 VAL D C 1
ATOM 8758 O O . VAL D 1 119 ? 12.225 -37.423 -16.004 1.00 32.08 119 VAL D O 1
ATOM 8762 N N . SER D 1 120 ? 12.710 -36.872 -13.881 1.00 27.94 120 SER D N 1
ATOM 8763 C CA . SER D 1 120 ? 13.585 -35.756 -14.254 1.00 29.67 120 SER D CA 1
ATOM 8764 C C . SER D 1 120 ? 14.957 -36.390 -14.416 1.00 30.95 120 SER D C 1
ATOM 8765 O O . SER D 1 120 ? 15.268 -37.360 -13.726 1.00 33.68 120 SER D O 1
ATOM 8768 N N . PHE D 1 121 ? 15.797 -35.829 -15.281 1.00 30.07 121 PHE D N 1
ATOM 8769 C CA . PHE D 1 121 ? 17.059 -36.486 -15.607 1.00 27.75 121 PHE D CA 1
ATOM 8770 C C . PHE D 1 121 ? 18.348 -35.665 -15.746 1.00 28.82 121 PHE D C 1
ATOM 8771 O O . PHE D 1 121 ? 18.341 -34.524 -16.214 1.00 26.36 121 PHE D O 1
ATOM 8779 N N . VAL D 1 122 ? 19.447 -36.281 -15.312 1.00 23.78 122 VAL D N 1
ATOM 8780 C CA . VAL D 1 122 ? 20.797 -35.750 -15.421 1.00 24.78 122 VAL D CA 1
ATOM 8781 C C . VAL D 1 122 ? 21.662 -37.011 -15.540 1.00 26.55 122 VAL D C 1
ATOM 8782 O O . VAL D 1 122 ? 21.992 -37.652 -14.539 1.00 29.10 122 VAL D O 1
ATOM 8786 N N . ALA D 1 123 ? 22.014 -37.365 -16.771 1.00 27.05 123 ALA D N 1
ATOM 8787 C CA . ALA D 1 123 ? 22.778 -38.583 -17.058 1.00 27.38 123 ALA D CA 1
ATOM 8788 C C . ALA D 1 123 ? 23.709 -39.121 -15.989 1.00 26.59 123 ALA D C 1
ATOM 8789 O O . ALA D 1 123 ? 23.471 -40.196 -15.440 1.00 23.22 123 ALA D O 1
ATOM 8791 N N . GLN D 1 124 ? 24.758 -38.370 -15.675 1.00 26.67 124 GLN D N 1
ATOM 8792 C CA . GLN D 1 124 ? 25.735 -38.848 -14.719 1.00 28.39 124 GLN D CA 1
ATOM 8793 C C . GLN D 1 124 ? 25.249 -39.042 -13.282 1.00 29.50 124 GLN D C 1
ATOM 8794 O O . GLN D 1 124 ? 25.981 -39.583 -12.464 1.00 25.80 124 GLN D O 1
ATOM 8800 N N . ALA D 1 125 ? 24.027 -38.615 -12.972 1.00 29.24 125 ALA D N 1
ATOM 8801 C CA . ALA D 1 125 ? 23.508 -38.771 -11.619 1.00 32.23 125 ALA D CA 1
ATOM 8802 C C . ALA D 1 125 ? 22.443 -39.862 -11.518 1.00 34.40 125 ALA D C 1
ATOM 8803 O O . ALA D 1 125 ? 22.486 -40.680 -10.604 1.00 35.52 125 ALA D O 1
ATOM 8805 N N . ASN D 1 126 ? 21.493 -39.879 -12.450 1.00 33.02 126 ASN D N 1
ATOM 8806 C CA . ASN D 1 126 ? 20.437 -40.883 -12.406 1.00 31.46 126 ASN D CA 1
ATOM 8807 C C . ASN D 1 126 ? 20.070 -41.468 -13.766 1.00 28.63 126 ASN D C 1
ATOM 8808 O O . ASN D 1 126 ? 18.896 -41.691 -14.061 1.00 28.56 126 ASN D O 1
ATOM 8813 N N . TYR D 1 127 ? 21.077 -41.712 -14.595 1.00 31.20 127 TYR D N 1
ATOM 8814 C CA . TYR D 1 127 ? 20.851 -42.292 -15.921 1.00 31.26 127 TYR D CA 1
ATOM 8815 C C . TYR D 1 127 ? 19.839 -43.454 -15.881 1.00 32.13 127 TYR D C 1
ATOM 8816 O O . TYR D 1 127 ? 18.798 -43.413 -16.547 1.00 32.77 127 TYR D O 1
ATOM 8825 N N . GLU D 1 128 ? 20.148 -44.478 -15.085 1.00 29.33 128 GLU D N 1
ATOM 8826 C CA . GLU D 1 128 ? 19.308 -45.672 -14.984 1.00 31.26 128 GLU D CA 1
ATOM 8827 C C . GLU D 1 128 ? 17.824 -45.401 -14.791 1.00 31.09 128 GLU D C 1
ATOM 8828 O O . GLU D 1 128 ? 16.981 -46.171 -15.248 1.00 30.83 128 GLU D O 1
ATOM 8834 N N . ALA D 1 129 ? 17.505 -44.309 -14.111 1.00 27.92 129 ALA D N 1
ATOM 8835 C CA . ALA D 1 129 ? 16.123 -43.954 -13.832 1.00 29.03 129 ALA D CA 1
ATOM 8836 C C . ALA D 1 129 ? 15.255 -43.717 -15.073 1.00 31.16 129 ALA D C 1
ATOM 8837 O O . ALA D 1 129 ? 14.018 -43.800 -15.011 1.00 30.61 129 ALA D O 1
ATOM 8839 N N . ALA D 1 130 ? 15.887 -43.431 -16.203 1.00 30.27 130 ALA D N 1
ATOM 8840 C CA . ALA D 1 130 ? 15.124 -43.152 -17.416 1.00 33.77 130 ALA D CA 1
ATOM 8841 C C . ALA D 1 130 ? 15.072 -44.340 -18.362 1.00 34.02 130 ALA D C 1
ATOM 8842 O O . ALA D 1 130 ? 14.401 -44.297 -19.396 1.00 33.05 130 ALA D O 1
ATOM 8844 N N . LEU D 1 131 ? 15.778 -45.402 -18.007 1.00 32.40 131 LEU D N 1
ATOM 8845 C CA . LEU D 1 131 ? 15.818 -46.577 -18.862 1.00 33.50 131 LEU D CA 1
ATOM 8846 C C . LEU D 1 131 ? 14.426 -47.019 -19.309 1.00 33.07 131 LEU D C 1
ATOM 8847 O O . LEU D 1 131 ? 13.577 -47.342 -18.492 1.00 30.29 131 LEU D O 1
ATOM 8852 N N . GLY D 1 132 ? 14.195 -46.999 -20.617 1.00 35.21 132 GLY D N 1
ATOM 8853 C CA . GLY D 1 132 ? 12.916 -47.435 -21.149 1.00 37.11 132 GLY D CA 1
ATOM 8854 C C . GLY D 1 132 ? 11.716 -46.505 -21.085 1.00 39.21 132 GLY D C 1
ATOM 8855 O O . GLY D 1 132 ? 10.746 -46.705 -21.816 1.00 40.30 132 GLY D O 1
ATOM 8856 N N . LYS D 1 133 ? 11.756 -45.496 -20.228 1.00 37.06 133 LYS D N 1
ATOM 8857 C CA . LYS D 1 133 ? 10.635 -44.569 -20.106 1.00 39.16 133 LYS D CA 1
ATOM 8858 C C . LYS D 1 133 ? 10.249 -43.890 -21.427 1.00 39.67 133 LYS D C 1
ATOM 8859 O O . LYS D 1 133 ? 11.047 -43.816 -22.361 1.00 37.97 133 LYS D O 1
ATOM 8865 N N . ASN D 1 134 ? 9.018 -43.399 -21.501 1.00 41.96 134 ASN D N 1
ATOM 8866 C CA . ASN D 1 134 ? 8.553 -42.713 -22.706 1.00 44.15 134 ASN D CA 1
ATOM 8867 C C . ASN D 1 134 ? 8.612 -41.196 -22.565 1.00 43.73 134 ASN D C 1
ATOM 8868 O O . ASN D 1 134 ? 8.691 -40.479 -23.563 1.00 41.74 134 ASN D O 1
ATOM 8873 N N . TYR D 1 135 ? 8.557 -40.713 -21.327 1.00 42.49 135 TYR D N 1
ATOM 8874 C CA . TYR D 1 135 ? 8.581 -39.277 -21.068 1.00 42.50 135 TYR D CA 1
ATOM 8875 C C . TYR D 1 135 ? 9.555 -38.864 -19.966 1.00 42.66 135 TYR D C 1
ATOM 8876 O O . TYR D 1 135 ? 9.420 -39.247 -18.801 1.00 37.90 135 TYR D O 1
ATOM 8885 N N . VAL D 1 136 ? 10.543 -38.067 -20.356 1.00 39.67 136 VAL D N 1
ATOM 8886 C CA . VAL D 1 136 ? 11.549 -37.607 -19.422 1.00 39.64 136 VAL D CA 1
ATOM 8887 C C . VAL D 1 136 ? 11.856 -36.126 -19.640 1.00 38.37 136 VAL D C 1
ATOM 8888 O O . VAL D 1 136 ? 11.903 -35.648 -20.774 1.00 38.76 136 VAL D O 1
ATOM 8892 N N . ARG D 1 137 ? 12.066 -35.392 -18.574 1.00 35.24 137 ARG D N 1
ATOM 8893 C CA . ARG D 1 137 ? 12.407 -33.987 -18.683 1.00 34.71 137 ARG D CA 1
ATOM 8894 C C . ARG D 1 137 ? 13.816 -33.787 -18.271 1.00 33.29 137 ARG D C 1
ATOM 8895 O O . ARG D 1 137 ? 14.153 -34.036 -17.111 1.00 30.83 137 ARG D O 1
ATOM 8903 N N . VAL D 1 138 ? 14.658 -33.337 -19.151 1.00 31.28 138 VAL D N 1
ATOM 8904 C CA . VAL D 1 138 ? 15.970 -33.001 -18.675 1.00 28.67 138 VAL D CA 1
ATOM 8905 C C . VAL D 1 138 ? 15.818 -31.723 -17.847 1.00 28.63 138 VAL D C 1
ATOM 8906 O O . VAL D 1 138 ? 15.197 -30.769 -18.321 1.00 30.10 138 VAL D O 1
ATOM 8910 N N . VAL D 1 139 ? 16.381 -31.654 -16.642 1.00 26.94 139 VAL D N 1
ATOM 8911 C CA . VAL D 1 139 ? 16.248 -30.455 -15.804 1.00 27.16 139 VAL D CA 1
ATOM 8912 C C . VAL D 1 139 ? 16.963 -29.253 -16.390 1.00 27.02 139 VAL D C 1
ATOM 8913 O O . VAL D 1 139 ? 17.815 -29.377 -17.266 1.00 28.93 139 VAL D O 1
ATOM 8917 N N . SER D 1 140 ? 16.610 -28.073 -15.889 1.00 26.56 140 SER D N 1
ATOM 8918 C CA . SER D 1 140 ? 17.166 -26.789 -16.345 1.00 24.38 140 SER D CA 1
ATOM 8919 C C . SER D 1 140 ? 18.673 -26.666 -16.261 1.00 25.59 140 SER D C 1
ATOM 8920 O O . SER D 1 140 ? 19.348 -27.489 -15.630 1.00 21.21 140 SER D O 1
ATOM 8923 N N . CYS D 1 141 ? 19.183 -25.600 -16.883 1.00 22.58 141 CYS D N 1
ATOM 8924 C CA . CYS D 1 141 ? 20.615 -25.310 -16.898 1.00 28.60 141 CYS D CA 1
ATOM 8925 C C . CYS D 1 141 ? 21.180 -25.226 -15.482 1.00 26.02 141 CYS D C 1
ATOM 8926 O O . CYS D 1 141 ? 22.195 -25.850 -15.177 1.00 24.82 141 CYS D O 1
ATOM 8929 N N . ASN D 1 142 ? 20.519 -24.452 -14.623 1.00 24.03 142 ASN D N 1
ATOM 8930 C CA . ASN D 1 142 ? 20.959 -24.284 -13.233 1.00 27.07 142 ASN D CA 1
ATOM 8931 C C . ASN D 1 142 ? 20.918 -25.570 -12.411 1.00 26.26 142 ASN D C 1
ATOM 8932 O O . ASN D 1 142 ? 21.823 -25.846 -11.627 1.00 27.20 142 ASN D O 1
ATOM 8937 N N . THR D 1 143 ? 19.859 -26.351 -12.575 1.00 23.80 143 THR D N 1
ATOM 8938 C CA . THR D 1 143 ? 19.746 -27.591 -11.820 1.00 24.80 143 THR D CA 1
ATOM 8939 C C . THR D 1 143 ? 20.781 -28.616 -12.285 1.00 26.29 143 THR D C 1
ATOM 8940 O O . THR D 1 143 ? 21.347 -29.345 -11.472 1.00 28.30 143 THR D O 1
ATOM 8944 N N . THR D 1 144 ? 21.048 -28.649 -13.588 1.00 24.83 144 THR D N 1
ATOM 8945 C CA . THR D 1 144 ? 22.043 -29.573 -14.142 1.00 24.34 144 THR D CA 1
ATOM 8946 C C . THR D 1 144 ? 23.407 -29.280 -13.529 1.00 26.22 144 THR D C 1
ATOM 8947 O O . THR D 1 144 ? 24.136 -30.196 -13.143 1.00 27.71 144 THR D O 1
ATOM 8951 N N . GLY D 1 145 ? 23.735 -27.996 -13.429 1.00 25.26 145 GLY D N 1
ATOM 8952 C CA . GLY D 1 145 ? 25.004 -27.585 -12.862 1.00 25.10 145 GLY D CA 1
ATOM 8953 C C . GLY D 1 145 ? 25.115 -27.966 -11.396 1.00 25.51 145 GLY D C 1
ATOM 8954 O O . GLY D 1 145 ? 26.158 -28.456 -10.953 1.00 22.96 145 GLY D O 1
ATOM 8955 N N . LEU D 1 146 ? 24.042 -27.730 -10.643 1.00 22.09 146 LEU D N 1
ATOM 8956 C CA . LEU D 1 146 ? 23.997 -28.068 -9.222 1.00 21.88 146 LEU D CA 1
ATOM 8957 C C . LEU D 1 146 ? 24.141 -29.570 -9.027 1.00 24.22 146 LEU D C 1
ATOM 8958 O O . LEU D 1 146 ? 24.922 -30.029 -8.183 1.00 26.67 146 LEU D O 1
ATOM 8963 N N . VAL D 1 147 ? 23.392 -30.340 -9.815 1.00 24.58 147 VAL D N 1
ATOM 8964 C CA . VAL D 1 147 ? 23.441 -31.799 -9.710 1.00 24.57 147 VAL D CA 1
ATOM 8965 C C . VAL D 1 147 ? 24.811 -32.379 -10.009 1.00 23.08 147 VAL D C 1
ATOM 8966 O O . VAL D 1 147 ? 25.317 -33.197 -9.245 1.00 24.04 147 VAL D O 1
ATOM 8970 N N . ARG D 1 148 ? 25.423 -31.971 -11.117 1.00 23.64 148 ARG D N 1
ATOM 8971 C CA . ARG D 1 148 ? 26.731 -32.533 -11.463 1.00 24.24 148 ARG D CA 1
ATOM 8972 C C . ARG D 1 148 ? 27.786 -32.441 -10.363 1.00 27.86 148 ARG D C 1
ATOM 8973 O O . ARG D 1 148 ? 28.507 -33.410 -10.105 1.00 27.95 148 ARG D O 1
ATOM 8981 N N . THR D 1 149 ? 27.889 -31.283 -9.722 1.00 23.82 149 THR D N 1
ATOM 8982 C CA . THR D 1 149 ? 28.882 -31.117 -8.671 1.00 26.58 149 THR D CA 1
ATOM 8983 C C . THR D 1 149 ? 28.409 -31.674 -7.307 1.00 27.80 149 THR D C 1
ATOM 8984 O O . THR D 1 149 ? 29.144 -32.428 -6.648 1.00 25.52 149 THR D O 1
ATOM 8988 N N . LEU D 1 150 ? 27.184 -31.356 -6.895 1.00 25.83 150 LEU D N 1
ATOM 8989 C CA . LEU D 1 150 ? 26.688 -31.861 -5.612 1.00 29.25 150 LEU D CA 1
ATOM 8990 C C . LEU D 1 150 ? 26.662 -33.398 -5.580 1.00 31.00 150 LEU D C 1
ATOM 8991 O O . LEU D 1 150 ? 27.067 -34.026 -4.600 1.00 29.50 150 LEU D O 1
ATOM 8996 N N . SER D 1 151 ? 26.185 -33.988 -6.669 1.00 30.94 151 SER D N 1
ATOM 8997 C CA . SER D 1 151 ? 26.101 -35.430 -6.796 1.00 32.45 151 SER D CA 1
ATOM 8998 C C . SER D 1 151 ? 27.460 -36.062 -6.490 1.00 33.43 151 SER D C 1
ATOM 8999 O O . SER D 1 151 ? 27.544 -37.103 -5.838 1.00 31.78 151 SER D O 1
ATOM 9002 N N . ALA D 1 152 ? 28.521 -35.410 -6.956 1.00 33.30 152 ALA D N 1
ATOM 9003 C CA . ALA D 1 152 ? 29.886 -35.879 -6.756 1.00 32.40 152 ALA D CA 1
ATOM 9004 C C . ALA D 1 152 ? 30.344 -35.891 -5.294 1.00 34.26 152 ALA D C 1
ATOM 9005 O O . ALA D 1 152 ? 31.302 -36.595 -4.956 1.00 34.67 152 ALA D O 1
ATOM 9007 N N . ILE D 1 153 ? 29.691 -35.109 -4.432 1.00 30.82 153 ILE D N 1
ATOM 9008 C CA . ILE D 1 153 ? 30.073 -35.063 -3.017 1.00 29.30 153 ILE D CA 1
ATOM 9009 C C . ILE D 1 153 ? 28.846 -35.353 -2.159 1.00 31.00 153 ILE D C 1
ATOM 9010 O O . ILE D 1 153 ? 28.827 -35.093 -0.954 1.00 26.80 153 ILE D O 1
ATOM 9015 N N . ARG D 1 154 ? 27.821 -35.894 -2.804 1.00 33.80 154 ARG D N 1
ATOM 9016 C CA . ARG D 1 154 ? 26.561 -36.193 -2.143 1.00 38.60 154 ARG D CA 1
ATOM 9017 C C . ARG D 1 154 ? 26.725 -36.890 -0.797 1.00 40.80 154 ARG D C 1
ATOM 9018 O O . ARG D 1 154 ? 26.076 -36.519 0.187 1.00 41.65 154 ARG D O 1
ATOM 9026 N N . GLU D 1 155 ? 27.606 -37.883 -0.749 1.00 41.66 155 GLU D N 1
ATOM 9027 C CA . GLU D 1 155 ? 27.824 -38.646 0.478 1.00 46.65 155 GLU D CA 1
ATOM 9028 C C . GLU D 1 155 ? 28.427 -37.856 1.638 1.00 45.78 155 GLU D C 1
ATOM 9029 O O . GLU D 1 155 ? 28.436 -38.337 2.769 1.00 44.66 155 GLU D O 1
ATOM 9035 N N . TYR D 1 156 ? 28.930 -36.653 1.368 1.00 44.66 156 TYR D N 1
ATOM 9036 C CA . TYR D 1 156 ? 29.518 -35.845 2.428 1.00 43.23 156 TYR D CA 1
ATOM 9037 C C . TYR D 1 156 ? 28.635 -34.673 2.841 1.00 42.85 156 TYR D C 1
ATOM 9038 O O . TYR D 1 156 ? 28.971 -33.948 3.773 1.00 43.46 156 TYR D O 1
ATOM 9047 N N . ALA D 1 157 ? 27.514 -34.476 2.161 1.00 41.21 157 ALA D N 1
ATOM 9048 C CA . ALA D 1 157 ? 26.656 -33.344 2.485 1.00 40.74 157 ALA D CA 1
ATOM 9049 C C . ALA D 1 157 ? 25.326 -33.687 3.133 1.00 40.69 157 ALA D C 1
ATOM 9050 O O . ALA D 1 157 ? 24.538 -34.443 2.572 1.00 42.07 157 ALA D O 1
ATOM 9052 N N . ASP D 1 158 ? 25.068 -33.148 4.318 1.00 39.84 158 ASP D N 1
ATOM 9053 C CA . ASP D 1 158 ? 23.775 -33.404 4.924 1.00 39.45 158 ASP D CA 1
ATOM 9054 C C . ASP D 1 158 ? 22.900 -32.172 4.708 1.00 35.74 158 ASP D C 1
ATOM 9055 O O . ASP D 1 158 ? 21.684 -32.230 4.892 1.00 31.77 158 ASP D O 1
ATOM 9060 N N . TYR D 1 159 ? 23.531 -31.072 4.280 1.00 32.71 159 TYR D N 1
ATOM 9061 C CA . TYR D 1 159 ? 22.813 -29.826 3.984 1.00 30.95 159 TYR D CA 1
ATOM 9062 C C . TYR D 1 159 ? 23.507 -28.911 2.967 1.00 29.33 159 TYR D C 1
ATOM 9063 O O . TYR D 1 159 ? 24.713 -28.648 3.055 1.00 25.62 159 TYR D O 1
ATOM 9072 N N . VAL D 1 160 ? 22.739 -28.432 1.992 1.00 26.76 160 VAL D N 1
ATOM 9073 C CA . VAL D 1 160 ? 23.286 -27.536 0.985 1.00 25.38 160 VAL D CA 1
ATOM 9074 C C . VAL D 1 160 ? 22.440 -26.268 0.823 1.00 25.64 160 VAL D C 1
ATOM 9075 O O . VAL D 1 160 ? 21.204 -26.302 0.824 1.00 22.62 160 VAL D O 1
ATOM 9079 N N . TYR D 1 161 ? 23.121 -25.141 0.692 1.00 27.16 161 TYR D N 1
ATOM 9080 C CA . TYR D 1 161 ? 22.450 -23.867 0.488 1.00 25.41 161 TYR D CA 1
ATOM 9081 C C . TYR D 1 161 ? 23.203 -23.225 -0.667 1.00 22.84 161 TYR D C 1
ATOM 9082 O O . TYR D 1 161 ? 24.415 -23.060 -0.607 1.00 21.98 161 TYR D O 1
ATOM 9091 N N . ALA D 1 162 ? 22.497 -22.891 -1.735 1.00 24.16 162 ALA D N 1
ATOM 9092 C CA . ALA D 1 162 ? 23.160 -22.286 -2.877 1.00 24.15 162 ALA D CA 1
ATOM 9093 C C . ALA D 1 162 ? 22.407 -21.083 -3.376 1.00 24.91 162 ALA D C 1
ATOM 9094 O O . ALA D 1 162 ? 21.177 -21.060 -3.359 1.00 23.97 162 ALA D O 1
ATOM 9096 N N . VAL D 1 163 ? 23.155 -20.082 -3.826 1.00 24.13 163 VAL D N 1
ATOM 9097 C CA . VAL D 1 163 ? 22.547 -18.870 -4.352 1.00 26.53 163 VAL D CA 1
ATOM 9098 C C . VAL D 1 163 ? 22.793 -18.818 -5.865 1.00 25.74 163 VAL D C 1
ATOM 9099 O O . VAL D 1 163 ? 23.916 -18.991 -6.336 1.00 23.81 163 VAL D O 1
ATOM 9103 N N . MET D 1 164 ? 21.713 -18.602 -6.606 1.00 23.81 164 MET D N 1
ATOM 9104 C CA . MET D 1 164 ? 21.713 -18.536 -8.063 1.00 24.84 164 MET D CA 1
ATOM 9105 C C . MET D 1 164 ? 21.811 -17.088 -8.534 1.00 25.04 164 MET D C 1
ATOM 9106 O O . MET D 1 164 ? 20.875 -16.310 -8.349 1.00 22.16 164 MET D O 1
ATOM 9111 N N . ILE D 1 165 ? 22.939 -16.734 -9.136 1.00 20.29 165 ILE D N 1
ATOM 9112 C CA . ILE D 1 165 ? 23.146 -15.390 -9.672 1.00 23.70 165 ILE D CA 1
ATOM 9113 C C . ILE D 1 165 ? 23.007 -15.601 -11.191 1.00 22.99 165 ILE D C 1
ATOM 9114 O O . ILE D 1 165 ? 23.982 -15.924 -11.879 1.00 22.69 165 ILE D O 1
ATOM 9119 N N . ARG D 1 166 ? 21.789 -15.439 -11.705 1.00 24.42 166 ARG D N 1
ATOM 9120 C CA . ARG D 1 166 ? 21.535 -15.712 -13.118 1.00 24.43 166 ARG D CA 1
ATOM 9121 C C . ARG D 1 166 ? 21.730 -14.573 -14.099 1.00 21.50 166 ARG D C 1
ATOM 9122 O O . ARG D 1 166 ? 21.630 -13.406 -13.741 1.00 22.29 166 ARG D O 1
ATOM 9130 N N . ARG D 1 167 ? 22.002 -14.943 -15.348 1.00 19.17 167 ARG D N 1
ATOM 9131 C CA . ARG D 1 167 ? 22.157 -13.982 -16.422 1.00 17.91 167 ARG D CA 1
ATOM 9132 C C . ARG D 1 167 ? 20.708 -13.596 -16.760 1.00 18.15 167 ARG D C 1
ATOM 9133 O O . ARG D 1 167 ? 19.813 -14.440 -16.663 1.00 18.39 167 ARG D O 1
ATOM 9141 N N . ALA D 1 168 ? 20.466 -12.330 -17.098 1.00 18.84 168 ALA D N 1
ATOM 9142 C CA . ALA D 1 168 ? 19.116 -11.862 -17.428 1.00 19.50 168 ALA D CA 1
ATOM 9143 C C . ALA D 1 168 ? 18.591 -12.344 -18.787 1.00 23.02 168 ALA D C 1
ATOM 9144 O O . ALA D 1 168 ? 17.411 -12.638 -18.923 1.00 17.60 168 ALA D O 1
ATOM 9146 N N . ALA D 1 169 ? 19.458 -12.386 -19.798 1.00 20.26 169 ALA D N 1
ATOM 9147 C CA . ALA D 1 169 ? 19.023 -12.817 -21.121 1.00 22.09 169 ALA D CA 1
ATOM 9148 C C . ALA D 1 169 ? 20.164 -13.479 -21.881 1.00 18.18 169 ALA D C 1
ATOM 9149 O O . ALA D 1 169 ? 21.314 -13.122 -21.685 1.00 17.70 169 ALA D O 1
ATOM 9151 N N . ASP D 1 170 ? 19.845 -14.446 -22.738 1.00 19.89 170 ASP D N 1
ATOM 9152 C CA . ASP D 1 170 ? 20.866 -15.104 -23.544 1.00 19.97 170 ASP D CA 1
ATOM 9153 C C . ASP D 1 170 ? 21.428 -14.091 -24.547 1.00 18.33 170 ASP D C 1
ATOM 9154 O O . ASP D 1 170 ? 20.757 -13.108 -24.917 1.00 14.66 170 ASP D O 1
ATOM 9159 N N . PRO D 1 171 ? 22.664 -14.312 -25.007 1.00 18.22 171 PRO D N 1
ATOM 9160 C CA . PRO D 1 171 ? 23.286 -13.391 -25.963 1.00 18.78 171 PRO D CA 1
ATOM 9161 C C . PRO D 1 171 ? 22.403 -12.922 -27.111 1.00 24.26 171 PRO D C 1
ATOM 9162 O O . PRO D 1 171 ? 22.512 -11.773 -27.534 1.00 21.81 171 PRO D O 1
ATOM 9166 N N . ASN D 1 172 ? 21.544 -13.816 -27.610 1.00 24.48 172 ASN D N 1
ATOM 9167 C CA . ASN D 1 172 ? 20.685 -13.525 -28.756 1.00 24.62 172 ASN D CA 1
ATOM 9168 C C . ASN D 1 172 ? 19.298 -12.986 -28.394 1.00 25.24 172 ASN D C 1
ATOM 9169 O O . ASN D 1 172 ? 18.470 -12.791 -29.275 1.00 23.69 172 ASN D O 1
ATOM 9174 N N . ASP D 1 173 ? 19.048 -12.759 -27.107 1.00 21.95 173 ASP D N 1
ATOM 9175 C CA . ASP D 1 173 ? 17.764 -12.256 -26.646 1.00 20.22 173 ASP D CA 1
ATOM 9176 C C . ASP D 1 173 ? 17.980 -10.801 -26.308 1.00 23.97 173 ASP D C 1
ATOM 9177 O O . ASP D 1 173 ? 18.512 -10.476 -25.249 1.00 22.48 173 ASP D O 1
ATOM 9182 N N . THR D 1 174 ? 17.581 -9.918 -27.214 1.00 24.30 174 THR D N 1
ATOM 9183 C CA . THR D 1 174 ? 17.798 -8.500 -26.997 1.00 22.74 174 THR D CA 1
ATOM 9184 C C . THR D 1 174 ? 16.561 -7.695 -26.596 1.00 21.07 174 THR D C 1
ATOM 9185 O O . THR D 1 174 ? 16.573 -6.460 -26.634 1.00 21.64 174 THR D O 1
ATOM 9189 N N . LYS D 1 175 ? 15.497 -8.377 -26.203 1.00 20.38 175 LYS D N 1
ATOM 9190 C CA . LYS D 1 175 ? 14.282 -7.660 -25.808 1.00 28.95 175 LYS D CA 1
ATOM 9191 C C . LYS D 1 175 ? 13.857 -7.974 -24.384 1.00 27.06 175 LYS D C 1
ATOM 9192 O O . LYS D 1 175 ? 12.677 -8.027 -24.058 1.00 27.18 175 LYS D O 1
ATOM 9198 N N . ARG D 1 176 ? 14.846 -8.171 -23.528 1.00 27.12 176 ARG D N 1
ATOM 9199 C CA . ARG D 1 176 ? 14.592 -8.502 -22.141 1.00 22.84 176 ARG D CA 1
ATOM 9200 C C . ARG D 1 176 ? 15.547 -7.725 -21.237 1.00 20.23 176 ARG D C 1
ATOM 9201 O O . ARG D 1 176 ? 16.731 -7.607 -21.547 1.00 19.10 176 ARG D O 1
ATOM 9209 N N . GLY D 1 177 ? 15.019 -7.193 -20.138 1.00 19.91 177 GLY D N 1
ATOM 9210 C CA . GLY D 1 177 ? 15.832 -6.478 -19.171 1.00 19.35 177 GLY D CA 1
ATOM 9211 C C . GLY D 1 177 ? 16.253 -7.455 -18.072 1.00 22.75 177 GLY D C 1
ATOM 9212 O O . GLY D 1 177 ? 16.082 -8.676 -18.208 1.00 28.41 177 GLY D O 1
ATOM 9213 N N . PRO D 1 178 ? 16.792 -6.960 -16.956 1.00 24.44 178 PRO D N 1
ATOM 9214 C CA . PRO D 1 178 ? 17.026 -5.547 -16.662 1.00 22.09 178 PRO D CA 1
ATOM 9215 C C . PRO D 1 178 ? 18.385 -5.066 -17.153 1.00 20.47 178 PRO D C 1
ATOM 9216 O O . PRO D 1 178 ? 19.404 -5.731 -16.972 1.00 22.22 178 PRO D O 1
ATOM 9220 N N . ILE D 1 179 ? 18.395 -3.902 -17.774 1.00 18.41 179 ILE D N 1
ATOM 9221 C CA . ILE D 1 179 ? 19.639 -3.328 -18.252 1.00 19.73 179 ILE D CA 1
ATOM 9222 C C . ILE D 1 179 ? 20.541 -2.927 -17.083 1.00 21.20 179 ILE D C 1
ATOM 9223 O O . ILE D 1 179 ? 21.735 -3.161 -17.125 1.00 15.34 179 ILE D O 1
ATOM 9228 N N . ASN D 1 180 ? 19.974 -2.317 -16.042 1.00 22.49 180 ASN D N 1
ATOM 9229 C CA . ASN D 1 180 ? 20.781 -1.916 -14.898 1.00 20.24 180 ASN D CA 1
ATOM 9230 C C . ASN D 1 180 ? 20.037 -2.090 -13.570 1.00 22.48 180 ASN D C 1
ATOM 9231 O O . ASN D 1 180 ? 19.385 -1.156 -13.065 1.00 19.50 180 ASN D O 1
ATOM 9236 N N . ALA D 1 181 ? 20.143 -3.291 -13.010 1.00 17.33 181 ALA D N 1
ATOM 9237 C CA . ALA D 1 181 ? 19.494 -3.624 -11.747 1.00 19.53 181 ALA D CA 1
ATOM 9238 C C . ALA D 1 181 ? 19.742 -5.074 -11.362 1.00 19.72 181 ALA D C 1
ATOM 9239 O O . ALA D 1 181 ? 20.237 -5.868 -12.158 1.00 17.36 181 ALA D O 1
ATOM 9241 N N . ILE D 1 182 ? 19.413 -5.399 -10.119 1.00 20.21 182 ILE D N 1
ATOM 9242 C CA . ILE D 1 182 ? 19.518 -6.765 -9.626 1.00 19.65 182 ILE D CA 1
ATOM 9243 C C . ILE D 1 182 ? 18.089 -7.073 -9.247 1.00 18.81 182 ILE D C 1
ATOM 9244 O O . ILE D 1 182 ? 17.474 -6.328 -8.479 1.00 17.34 182 ILE D O 1
ATOM 9249 N N . LYS D 1 183 ? 17.551 -8.143 -9.817 1.00 18.45 183 LYS D N 1
ATOM 9250 C CA . LYS D 1 183 ? 16.169 -8.545 -9.597 1.00 19.45 183 LYS D CA 1
ATOM 9251 C C . LYS D 1 183 ? 16.120 -9.819 -8.782 1.00 19.99 183 LYS D C 1
ATOM 9252 O O . LYS D 1 183 ? 16.595 -10.867 -9.212 1.00 19.81 183 LYS D O 1
ATOM 9258 N N . PRO D 1 184 ? 15.530 -9.734 -7.567 1.00 19.65 184 PRO D N 1
ATOM 9259 C CA . PRO D 1 184 ? 15.475 -10.908 -6.707 1.00 21.52 184 PRO D CA 1
ATOM 9260 C C . PRO D 1 184 ? 14.244 -11.749 -6.882 1.00 21.40 184 PRO D C 1
ATOM 9261 O O . PRO D 1 184 ? 13.197 -11.329 -7.355 1.00 18.63 184 PRO D O 1
ATOM 9265 N N . THR D 1 185 ? 14.457 -12.968 -6.482 1.00 22.31 185 THR D N 1
ATOM 9266 C CA . THR D 1 185 ? 13.371 -13.884 -6.447 1.00 22.27 185 THR D CA 1
ATOM 9267 C C . THR D 1 185 ? 12.959 -13.877 -5.008 1.00 23.73 185 THR D C 1
ATOM 9268 O O . THR D 1 185 ? 13.624 -14.474 -4.169 1.00 23.90 185 THR D O 1
ATOM 9272 N N . VAL D 1 186 ? 11.865 -13.206 -4.684 1.00 23.36 186 VAL D N 1
ATOM 9273 C CA . VAL D 1 186 ? 11.483 -13.145 -3.284 1.00 28.42 186 VAL D CA 1
ATOM 9274 C C . VAL D 1 186 ? 10.889 -14.439 -2.749 1.00 33.41 186 VAL D C 1
ATOM 9275 O O . VAL D 1 186 ? 10.666 -14.575 -1.548 1.00 31.67 186 VAL D O 1
ATOM 9279 N N . GLU D 1 187 ? 10.600 -15.405 -3.631 1.00 34.90 187 GLU D N 1
ATOM 9280 C CA . GLU D 1 187 ? 10.119 -16.707 -3.175 1.00 40.06 187 GLU D CA 1
ATOM 9281 C C . GLU D 1 187 ? 11.353 -17.450 -2.691 1.00 39.33 187 GLU D C 1
ATOM 9282 O O . GLU D 1 187 ? 12.249 -17.762 -3.476 1.00 39.05 187 GLU D O 1
ATOM 9288 N N . VAL D 1 188 ? 11.408 -17.719 -1.393 1.00 40.50 188 VAL D N 1
ATOM 9289 C CA . VAL D 1 188 ? 12.559 -18.391 -0.822 1.00 43.71 188 VAL D CA 1
ATOM 9290 C C . VAL D 1 188 ? 12.189 -19.427 0.229 1.00 46.01 188 VAL D C 1
ATOM 9291 O O . VAL D 1 188 ? 11.429 -19.149 1.160 1.00 44.66 188 VAL D O 1
ATOM 9295 N N . PRO D 1 189 ? 12.744 -20.644 0.093 1.00 46.84 189 PRO D N 1
ATOM 9296 C CA . PRO D 1 189 ? 13.667 -21.002 -0.996 1.00 45.79 189 PRO D CA 1
ATOM 9297 C C . PRO D 1 189 ? 13.033 -20.982 -2.378 1.00 44.47 189 PRO D C 1
ATOM 9298 O O . PRO D 1 189 ? 11.826 -21.118 -2.507 1.00 44.96 189 PRO D O 1
ATOM 9302 N N . SER D 1 190 ? 13.859 -20.806 -3.406 1.00 41.07 190 SER D N 1
ATOM 9303 C CA . SER D 1 190 ? 13.378 -20.786 -4.773 1.00 40.08 190 SER D CA 1
ATOM 9304 C C . SER D 1 190 ? 13.186 -22.221 -5.258 1.00 39.07 190 SER D C 1
ATOM 9305 O O . SER D 1 190 ? 13.555 -23.168 -4.570 1.00 35.91 190 SER D O 1
ATOM 9308 N N . HIS D 1 191 ? 12.620 -22.353 -6.453 1.00 37.62 191 HIS D N 1
ATOM 9309 C CA . HIS D 1 191 ? 12.312 -23.637 -7.072 1.00 38.13 191 HIS D CA 1
ATOM 9310 C C . HIS D 1 191 ? 13.517 -24.490 -7.454 1.00 36.78 191 HIS D C 1
ATOM 9311 O O . HIS D 1 191 ? 13.362 -25.651 -7.835 1.00 35.57 191 HIS D O 1
ATOM 9318 N N . HIS D 1 192 ? 14.710 -23.920 -7.362 1.00 33.70 192 HIS D N 1
ATOM 9319 C CA . HIS D 1 192 ? 15.913 -24.655 -7.734 1.00 34.48 192 HIS D CA 1
ATOM 9320 C C . HIS D 1 192 ? 16.174 -25.860 -6.829 1.00 28.78 192 HIS D C 1
ATOM 9321 O O . HIS D 1 192 ? 16.476 -26.941 -7.312 1.00 29.15 192 HIS D O 1
ATOM 9328 N N . GLY D 1 193 ? 16.058 -25.666 -5.519 1.00 29.41 193 GLY D N 1
ATOM 9329 C CA . GLY D 1 193 ? 16.277 -26.768 -4.592 1.00 27.20 193 GLY D CA 1
ATOM 9330 C C . GLY D 1 193 ? 15.408 -27.981 -4.906 1.00 26.95 193 GLY D C 1
ATOM 9331 O O . GLY D 1 193 ? 15.921 -29.067 -5.166 1.00 26.26 193 GLY D O 1
ATOM 9332 N N . PRO D 1 194 ? 14.081 -27.828 -4.876 1.00 27.46 194 PRO D N 1
ATOM 9333 C CA . PRO D 1 194 ? 13.207 -28.968 -5.174 1.00 27.87 194 PRO D CA 1
ATOM 9334 C C . PRO D 1 194 ? 13.448 -29.579 -6.549 1.00 32.26 194 PRO D C 1
ATOM 9335 O O . PRO D 1 194 ? 13.189 -30.761 -6.776 1.00 28.57 194 PRO D O 1
ATOM 9339 N N . ASP D 1 195 ? 13.959 -28.774 -7.469 1.00 33.09 195 ASP D N 1
ATOM 9340 C CA . ASP D 1 195 ? 14.242 -29.267 -8.802 1.00 30.81 195 ASP D CA 1
ATOM 9341 C C . ASP D 1 195 ? 15.401 -30.253 -8.707 1.00 33.05 195 ASP D C 1
ATOM 9342 O O . ASP D 1 195 ? 15.408 -31.297 -9.361 1.00 31.25 195 ASP D O 1
ATOM 9347 N N . VAL D 1 196 ? 16.392 -29.912 -7.890 1.00 31.92 196 VAL D N 1
ATOM 9348 C CA . VAL D 1 196 ? 17.547 -30.777 -7.712 1.00 29.96 196 VAL D CA 1
ATOM 9349 C C . VAL D 1 196 ? 17.065 -32.082 -7.081 1.00 31.93 196 VAL D C 1
ATOM 9350 O O . VAL D 1 196 ? 17.455 -33.172 -7.507 1.00 27.80 196 VAL D O 1
ATOM 9354 N N . GLN D 1 197 ? 16.216 -31.950 -6.063 1.00 29.34 197 GLN D N 1
ATOM 9355 C CA . GLN D 1 197 ? 15.667 -33.094 -5.337 1.00 31.62 197 GLN D CA 1
ATOM 9356 C C . GLN D 1 197 ? 14.870 -34.016 -6.260 1.00 31.61 197 GLN D C 1
ATOM 9357 O O . GLN D 1 197 ? 14.472 -35.116 -5.882 1.00 28.95 197 GLN D O 1
ATOM 9363 N N . THR D 1 198 ? 14.657 -33.568 -7.488 1.00 28.56 198 THR D N 1
ATOM 9364 C CA . THR D 1 198 ? 13.913 -34.368 -8.437 1.00 28.15 198 THR D CA 1
ATOM 9365 C C . THR D 1 198 ? 14.866 -35.344 -9.159 1.00 28.18 198 THR D C 1
ATOM 9366 O O . THR D 1 198 ? 14.434 -36.304 -9.800 1.00 28.05 198 THR D O 1
ATOM 9370 N N . VAL D 1 199 ? 16.167 -35.110 -9.010 1.00 25.33 199 VAL D N 1
ATOM 9371 C CA . VAL D 1 199 ? 17.179 -35.940 -9.640 1.00 26.99 199 VAL D CA 1
ATOM 9372 C C . VAL D 1 199 ? 18.020 -36.724 -8.635 1.00 28.21 199 VAL D C 1
ATOM 9373 O O . VAL D 1 199 ? 18.318 -37.896 -8.867 1.00 26.67 199 VAL D O 1
ATOM 9377 N N . ILE D 1 200 ? 18.436 -36.082 -7.543 1.00 28.44 200 ILE D N 1
ATOM 9378 C CA . ILE D 1 200 ? 19.204 -36.776 -6.504 1.00 29.86 200 ILE D CA 1
ATOM 9379 C C . ILE D 1 200 ? 18.588 -36.506 -5.135 1.00 31.98 200 ILE D C 1
ATOM 9380 O O . ILE D 1 200 ? 17.925 -35.490 -4.932 1.00 35.06 200 ILE D O 1
ATOM 9385 N N . PRO D 1 201 ? 18.780 -37.427 -4.177 1.00 33.90 201 PRO D N 1
ATOM 9386 C CA . PRO D 1 201 ? 18.226 -37.247 -2.828 1.00 33.77 201 PRO D CA 1
ATOM 9387 C C . PRO D 1 201 ? 19.205 -36.469 -1.938 1.00 31.59 201 PRO D C 1
ATOM 9388 O O . PRO D 1 201 ? 20.249 -37.001 -1.580 1.00 34.17 201 PRO D O 1
ATOM 9392 N N . ILE D 1 202 ? 18.880 -35.220 -1.597 1.00 32.51 202 ILE D N 1
ATOM 9393 C CA . ILE D 1 202 ? 19.746 -34.379 -0.746 1.00 32.27 202 ILE D CA 1
ATOM 9394 C C . ILE D 1 202 ? 19.019 -33.180 -0.148 1.00 34.07 202 ILE D C 1
ATOM 9395 O O . ILE D 1 202 ? 18.094 -32.640 -0.760 1.00 35.79 202 ILE D O 1
ATOM 9400 N N . ASN D 1 203 ? 19.448 -32.759 1.041 1.00 32.71 203 ASN D N 1
ATOM 9401 C CA . ASN D 1 203 ? 18.843 -31.611 1.717 1.00 32.81 203 ASN D CA 1
ATOM 9402 C C . ASN D 1 203 ? 19.435 -30.311 1.198 1.00 30.15 203 ASN D C 1
ATOM 9403 O O . ASN D 1 203 ? 20.560 -29.928 1.538 1.00 32.18 203 ASN D O 1
ATOM 9408 N N . ILE D 1 204 ? 18.648 -29.628 0.376 1.00 28.94 204 ILE D N 1
ATOM 9409 C CA . ILE D 1 204 ? 19.088 -28.386 -0.254 1.00 27.92 204 ILE D CA 1
ATOM 9410 C C . ILE D 1 204 ? 18.033 -27.292 -0.248 1.00 27.55 204 ILE D C 1
ATOM 9411 O O . ILE D 1 204 ? 16.839 -27.566 -0.297 1.00 25.87 204 ILE D O 1
ATOM 9416 N N . GLU D 1 205 ? 18.504 -26.049 -0.179 1.00 25.40 205 GLU D N 1
ATOM 9417 C CA . GLU D 1 205 ? 17.648 -24.880 -0.238 1.00 24.09 205 GLU D CA 1
ATOM 9418 C C . GLU D 1 205 ? 18.396 -23.877 -1.101 1.00 26.24 205 GLU D C 1
ATOM 9419 O O . GLU D 1 205 ? 19.630 -23.764 -1.022 1.00 18.58 205 GLU D O 1
ATOM 9425 N N . THR D 1 206 ? 17.654 -23.175 -1.953 1.00 26.00 206 THR D N 1
ATOM 9426 C CA . THR D 1 206 ? 18.254 -22.216 -2.865 1.00 27.62 206 THR D CA 1
ATOM 9427 C C . THR D 1 206 ? 17.557 -20.859 -2.849 1.00 28.28 206 THR D C 1
ATOM 9428 O O . THR D 1 206 ? 16.457 -20.714 -2.324 1.00 24.22 206 THR D O 1
ATOM 9432 N N . MET D 1 207 ? 18.225 -19.869 -3.432 1.00 28.25 207 MET D N 1
ATOM 9433 C CA . MET D 1 207 ? 17.694 -18.516 -3.565 1.00 26.53 207 MET D CA 1
ATOM 9434 C C . MET D 1 207 ? 18.297 -18.009 -4.855 1.00 26.07 207 MET D C 1
ATOM 9435 O O . MET D 1 207 ? 19.461 -18.300 -5.164 1.00 23.09 207 MET D O 1
ATOM 9440 N N . ALA D 1 208 ? 17.508 -17.269 -5.628 1.00 26.11 208 ALA D N 1
ATOM 9441 C CA . ALA D 1 208 ? 17.981 -16.801 -6.920 1.00 24.65 208 ALA D CA 1
ATOM 9442 C C . ALA D 1 208 ? 17.866 -15.314 -7.153 1.00 20.95 208 ALA D C 1
ATOM 9443 O O . ALA D 1 208 ? 17.041 -14.635 -6.542 1.00 22.11 208 ALA D O 1
ATOM 9445 N N . PHE D 1 209 ? 18.682 -14.839 -8.084 1.00 18.79 209 PHE D N 1
ATOM 9446 C CA . PHE D 1 209 ? 18.718 -13.441 -8.465 1.00 21.82 209 PHE D CA 1
ATOM 9447 C C . PHE D 1 209 ? 19.044 -13.320 -9.948 1.00 22.89 209 PHE D C 1
ATOM 9448 O O . PHE D 1 209 ? 19.626 -14.233 -10.542 1.00 19.84 209 PHE D O 1
ATOM 9456 N N . VAL D 1 210 ? 18.666 -12.187 -10.532 1.00 19.89 210 VAL D N 1
ATOM 9457 C CA . VAL D 1 210 ? 18.930 -11.924 -11.935 1.00 17.63 210 VAL D CA 1
ATOM 9458 C C . VAL D 1 210 ? 19.755 -10.658 -12.009 1.00 18.02 210 VAL D C 1
ATOM 9459 O O . VAL D 1 210 ? 19.416 -9.672 -11.352 1.00 16.33 210 VAL D O 1
ATOM 9463 N N . VAL D 1 211 ? 20.835 -10.693 -12.794 1.00 18.94 211 VAL D N 1
ATOM 9464 C CA . VAL D 1 211 ? 21.722 -9.526 -12.968 1.00 17.95 211 VAL D CA 1
ATOM 9465 C C . VAL D 1 211 ? 21.942 -9.245 -14.455 1.00 16.40 211 VAL D C 1
ATOM 9466 O O . VAL D 1 211 ? 21.675 -10.103 -15.279 1.00 15.15 211 VAL D O 1
ATOM 9470 N N . PRO D 1 212 ? 22.415 -8.028 -14.812 1.00 16.56 212 PRO D N 1
ATOM 9471 C CA . PRO D 1 212 ? 22.652 -7.631 -16.204 1.00 19.02 212 PRO D CA 1
ATOM 9472 C C . PRO D 1 212 ? 23.847 -8.280 -16.920 1.00 21.06 212 PRO D C 1
ATOM 9473 O O . PRO D 1 212 ? 24.831 -7.616 -17.229 1.00 19.50 212 PRO D O 1
ATOM 9477 N N . THR D 1 213 ? 23.767 -9.574 -17.176 1.00 19.40 213 THR D N 1
ATOM 9478 C CA . THR D 1 213 ? 24.829 -10.249 -17.890 1.00 17.76 213 THR D CA 1
ATOM 9479 C C . THR D 1 213 ? 24.148 -11.264 -18.785 1.00 16.32 213 THR D C 1
ATOM 9480 O O . THR D 1 213 ? 23.008 -11.642 -18.519 1.00 16.32 213 THR D O 1
ATOM 9484 N N . THR D 1 214 ? 24.834 -11.726 -19.825 1.00 15.91 214 THR D N 1
ATOM 9485 C CA . THR D 1 214 ? 24.232 -12.704 -20.748 1.00 20.10 214 THR D CA 1
ATOM 9486 C C . THR D 1 214 ? 25.032 -14.014 -20.866 1.00 21.48 214 THR D C 1
ATOM 9487 O O . THR D 1 214 ? 24.507 -15.039 -21.313 1.00 20.21 214 THR D O 1
ATOM 9491 N N . LEU D 1 215 ? 26.303 -13.953 -20.490 1.00 16.85 215 LEU D N 1
ATOM 9492 C CA . LEU D 1 215 ? 27.225 -15.063 -20.656 1.00 18.10 215 LEU D CA 1
ATOM 9493 C C . LEU D 1 215 ? 27.001 -16.364 -19.926 1.00 17.31 215 LEU D C 1
ATOM 9494 O O . LEU D 1 215 ? 26.848 -17.397 -20.572 1.00 18.68 215 LEU D O 1
ATOM 9499 N N . MET D 1 216 ? 26.987 -16.316 -18.597 1.00 16.85 216 MET D N 1
ATOM 9500 C CA . MET D 1 216 ? 26.822 -17.514 -17.771 1.00 19.34 216 MET D CA 1
ATOM 9501 C C . MET D 1 216 ? 26.146 -17.200 -16.437 1.00 20.84 216 MET D C 1
ATOM 9502 O O . MET D 1 216 ? 26.130 -16.046 -15.994 1.00 26.74 216 MET D O 1
ATOM 9507 N N . HIS D 1 217 ? 25.586 -18.228 -15.803 1.00 23.08 217 HIS D N 1
ATOM 9508 C CA . HIS D 1 217 ? 25.007 -18.090 -14.462 1.00 20.53 217 HIS D CA 1
ATOM 9509 C C . HIS D 1 217 ? 26.181 -18.460 -13.553 1.00 21.53 217 HIS D C 1
ATOM 9510 O O . HIS D 1 217 ? 27.136 -19.104 -13.986 1.00 19.79 217 HIS D O 1
ATOM 9517 N N . VAL D 1 218 ? 26.105 -18.068 -12.294 1.00 20.73 218 VAL D N 1
ATOM 9518 C CA . VAL D 1 218 ? 27.143 -18.384 -11.334 1.00 19.05 218 VAL D CA 1
ATOM 9519 C C . VAL D 1 218 ? 26.431 -18.845 -10.078 1.00 19.14 218 VAL D C 1
ATOM 9520 O O . VAL D 1 218 ? 25.416 -18.261 -9.674 1.00 22.00 218 VAL D O 1
ATOM 9524 N N . HIS D 1 219 ? 26.966 -19.888 -9.467 1.00 18.96 219 HIS D N 1
ATOM 9525 C CA . HIS D 1 219 ? 26.406 -20.438 -8.246 1.00 18.31 219 HIS D CA 1
ATOM 9526 C C . HIS D 1 219 ? 27.379 -20.276 -7.089 1.00 22.27 219 HIS D C 1
ATOM 9527 O O . HIS D 1 219 ? 28.559 -20.631 -7.193 1.00 22.51 219 HIS D O 1
ATOM 9534 N N . SER D 1 220 ? 26.859 -19.757 -5.980 1.00 21.98 220 SER D N 1
ATOM 9535 C CA . SER D 1 220 ? 27.619 -19.592 -4.760 1.00 21.84 220 SER D CA 1
ATOM 9536 C C . SER D 1 220 ? 27.143 -20.797 -3.927 1.00 22.54 220 SER D C 1
ATOM 9537 O O . SER D 1 220 ? 25.973 -20.872 -3.574 1.00 20.43 220 SER D O 1
ATOM 9540 N N . VAL D 1 221 ? 28.032 -21.734 -3.607 1.00 23.87 221 VAL D N 1
ATOM 9541 C CA . VAL D 1 221 ? 27.600 -22.935 -2.881 1.00 26.28 221 VAL D CA 1
ATOM 9542 C C . VAL D 1 221 ? 28.211 -23.177 -1.498 1.00 26.61 221 VAL D C 1
ATOM 9543 O O . VAL D 1 221 ? 29.431 -23.072 -1.309 1.00 24.70 221 VAL D O 1
ATOM 9547 N N . MET D 1 222 ? 27.346 -23.509 -0.540 1.00 25.15 222 MET D N 1
ATOM 9548 C CA . MET D 1 222 ? 27.779 -23.800 0.822 1.00 28.12 222 MET D CA 1
ATOM 9549 C C . MET D 1 222 ? 27.268 -25.194 1.151 1.00 27.03 222 MET D C 1
ATOM 9550 O O . MET D 1 222 ? 26.087 -25.487 0.956 1.00 23.86 222 MET D O 1
ATOM 9555 N N . VAL D 1 223 ? 28.150 -26.049 1.652 1.00 26.46 223 VAL D N 1
ATOM 9556 C CA . VAL D 1 223 ? 27.754 -27.412 1.966 1.00 29.08 223 VAL D CA 1
ATOM 9557 C C . VAL D 1 223 ? 28.138 -27.809 3.384 1.00 29.54 223 VAL D C 1
ATOM 9558 O O . VAL D 1 223 ? 29.308 -27.750 3.747 1.00 30.42 223 VAL D O 1
ATOM 9562 N N . GLU D 1 224 ? 27.148 -28.213 4.174 1.00 30.17 224 GLU D N 1
ATOM 9563 C CA . GLU D 1 224 ? 27.394 -28.666 5.544 1.00 33.56 224 GLU D CA 1
ATOM 9564 C C . GLU D 1 224 ? 27.868 -30.122 5.460 1.00 33.27 224 GLU D C 1
ATOM 9565 O O . GLU D 1 224 ? 27.139 -30.991 4.973 1.00 28.22 224 GLU D O 1
ATOM 9571 N N . LEU D 1 225 ? 29.090 -30.381 5.927 1.00 33.01 225 LEU D N 1
ATOM 9572 C CA . LEU D 1 225 ? 29.679 -31.723 5.866 1.00 35.93 225 LEU D CA 1
ATOM 9573 C C . LEU D 1 225 ? 29.246 -32.720 6.942 1.00 38.64 225 LEU D C 1
ATOM 9574 O O . LEU D 1 225 ? 29.124 -32.372 8.116 1.00 40.40 225 LEU D O 1
ATOM 9579 N N . LYS D 1 226 ? 29.016 -33.964 6.537 1.00 39.84 226 LYS D N 1
ATOM 9580 C CA . LYS D 1 226 ? 28.629 -35.009 7.475 1.00 42.77 226 LYS D CA 1
ATOM 9581 C C . LYS D 1 226 ? 29.856 -35.881 7.749 1.00 44.95 226 LYS D C 1
ATOM 9582 O O . LYS D 1 226 ? 29.969 -36.501 8.804 1.00 46.55 226 LYS D O 1
ATOM 9588 N N . LYS D 1 227 ? 30.774 -35.922 6.787 1.00 46.39 227 LYS D N 1
ATOM 9589 C CA . LYS D 1 227 ? 32.015 -36.682 6.935 1.00 48.19 227 LYS D CA 1
ATOM 9590 C C . LYS D 1 227 ? 33.149 -35.719 6.619 1.00 46.74 227 LYS D C 1
ATOM 9591 O O . LYS D 1 227 ? 33.000 -34.829 5.794 1.00 48.57 227 LYS D O 1
ATOM 9597 N N . PRO D 1 228 ? 34.298 -35.878 7.276 1.00 47.13 228 PRO D N 1
ATOM 9598 C CA . PRO D 1 228 ? 35.417 -34.972 7.003 1.00 45.56 228 PRO D CA 1
ATOM 9599 C C . PRO D 1 228 ? 35.801 -34.955 5.524 1.00 43.23 228 PRO D C 1
ATOM 9600 O O . PRO D 1 228 ? 35.678 -35.959 4.822 1.00 43.58 228 PRO D O 1
ATOM 9604 N N . LEU D 1 229 ? 36.267 -33.803 5.055 1.00 41.36 229 LEU D N 1
ATOM 9605 C CA . LEU D 1 229 ? 36.651 -33.658 3.660 1.00 39.55 229 LEU D CA 1
ATOM 9606 C C . LEU D 1 229 ? 37.616 -32.489 3.525 1.00 38.04 229 LEU D C 1
ATOM 9607 O O . LEU D 1 229 ? 37.364 -31.420 4.066 1.00 39.26 229 LEU D O 1
ATOM 9612 N N . THR D 1 230 ? 38.721 -32.687 2.810 1.00 33.72 230 THR D N 1
ATOM 9613 C CA . THR D 1 230 ? 39.693 -31.615 2.624 1.00 34.21 230 THR D CA 1
ATOM 9614 C C . THR D 1 230 ? 39.516 -30.902 1.281 1.00 35.31 230 THR D C 1
ATOM 9615 O O . THR D 1 230 ? 38.797 -31.376 0.398 1.00 36.34 230 THR D O 1
ATOM 9619 N N . LYS D 1 231 ? 40.185 -29.762 1.133 1.00 33.02 231 LYS D N 1
ATOM 9620 C CA . LYS D 1 231 ? 40.141 -28.998 -0.107 1.00 34.97 231 LYS D CA 1
ATOM 9621 C C . LYS D 1 231 ? 40.744 -29.861 -1.219 1.00 33.88 231 LYS D C 1
ATOM 9622 O O . LYS D 1 231 ? 40.236 -29.886 -2.340 1.00 30.81 231 LYS D O 1
ATOM 9628 N N . ASP D 1 232 ? 41.824 -30.574 -0.903 1.00 31.15 232 ASP D N 1
ATOM 9629 C CA . ASP D 1 232 ? 42.460 -31.440 -1.890 1.00 33.08 232 ASP D CA 1
ATOM 9630 C C . ASP D 1 232 ? 41.540 -32.594 -2.251 1.00 31.23 232 ASP D C 1
ATOM 9631 O O . ASP D 1 232 ? 41.583 -33.101 -3.374 1.00 32.26 232 ASP D O 1
ATOM 9636 N N . ASP D 1 233 ? 40.717 -33.016 -1.298 1.00 28.09 233 ASP D N 1
ATOM 9637 C CA . ASP D 1 233 ? 39.763 -34.090 -1.553 1.00 28.14 233 ASP D CA 1
ATOM 9638 C C . ASP D 1 233 ? 38.744 -33.619 -2.595 1.00 27.76 233 ASP D C 1
ATOM 9639 O O . ASP D 1 233 ? 38.465 -34.313 -3.576 1.00 27.88 233 ASP D O 1
ATOM 9644 N N . VAL D 1 234 ? 38.184 -32.437 -2.368 1.00 23.78 234 VAL D N 1
ATOM 9645 C CA . VAL D 1 234 ? 37.168 -31.903 -3.256 1.00 23.79 234 VAL D CA 1
ATOM 9646 C C . VAL D 1 234 ? 37.738 -31.655 -4.628 1.00 25.03 234 VAL D C 1
ATOM 9647 O O . VAL D 1 234 ? 37.122 -32.012 -5.620 1.00 29.65 234 VAL D O 1
ATOM 9651 N N . ILE D 1 235 ? 38.914 -31.043 -4.690 1.00 23.38 235 ILE D N 1
ATOM 9652 C CA . ILE D 1 235 ? 39.540 -30.779 -5.977 1.00 29.12 235 ILE D CA 1
ATOM 9653 C C . ILE D 1 235 ? 39.736 -32.087 -6.750 1.00 30.26 235 ILE D C 1
ATOM 9654 O O . ILE D 1 235 ? 39.446 -32.158 -7.942 1.00 31.60 235 ILE D O 1
ATOM 9659 N N . ASP D 1 236 ? 40.213 -33.128 -6.077 1.00 31.32 236 ASP D N 1
ATOM 9660 C CA . ASP D 1 236 ? 40.416 -34.404 -6.768 1.00 32.70 236 ASP D CA 1
ATOM 9661 C C . ASP D 1 236 ? 39.101 -34.980 -7.265 1.00 30.52 236 ASP D C 1
ATOM 9662 O O . ASP D 1 236 ? 39.039 -35.521 -8.372 1.00 30.39 236 ASP D O 1
ATOM 9667 N N . ILE D 1 237 ? 38.045 -34.858 -6.463 1.00 30.61 237 ILE D N 1
ATOM 9668 C CA . ILE D 1 237 ? 36.737 -35.369 -6.884 1.00 31.03 237 ILE D CA 1
ATOM 9669 C C . ILE D 1 237 ? 36.264 -34.648 -8.158 1.00 29.93 237 ILE D C 1
ATOM 9670 O O . ILE D 1 237 ? 35.812 -35.289 -9.110 1.00 29.33 237 ILE D O 1
ATOM 9675 N N . PHE D 1 238 ? 36.394 -33.327 -8.183 1.00 30.40 238 PHE D N 1
ATOM 9676 C CA . PHE D 1 238 ? 35.968 -32.552 -9.352 1.00 30.80 238 PHE D CA 1
ATOM 9677 C C . PHE D 1 238 ? 36.805 -32.892 -10.568 1.00 32.99 238 PHE D C 1
ATOM 9678 O O . PHE D 1 238 ? 36.270 -33.030 -11.673 1.00 31.99 238 PHE D O 1
ATOM 9686 N N . GLU D 1 239 ? 38.115 -33.025 -10.376 1.00 33.31 239 GLU D N 1
ATOM 9687 C CA . GLU D 1 239 ? 38.986 -33.376 -11.492 1.00 37.18 239 GLU D CA 1
ATOM 9688 C C . GLU D 1 239 ? 38.554 -34.718 -12.086 1.00 37.82 239 GLU D C 1
ATOM 9689 O O . GLU D 1 239 ? 38.814 -35.002 -13.258 1.00 38.92 239 GLU D O 1
ATOM 9695 N N . ASN D 1 240 ? 37.891 -35.544 -11.283 1.00 34.17 240 ASN D N 1
ATOM 9696 C CA . ASN D 1 240 ? 37.472 -36.844 -11.770 1.00 33.98 240 ASN D CA 1
ATOM 9697 C C . ASN D 1 240 ? 35.980 -36.968 -11.991 1.00 32.63 240 ASN D C 1
ATOM 9698 O O . ASN D 1 240 ? 35.437 -38.069 -12.013 1.00 27.60 240 ASN D O 1
ATOM 9703 N N . THR D 1 241 ? 35.311 -35.835 -12.156 1.00 30.28 241 THR D N 1
ATOM 9704 C CA . THR D 1 241 ? 33.877 -35.866 -12.399 1.00 29.24 241 THR D CA 1
ATOM 9705 C C . THR D 1 241 ? 33.663 -35.374 -13.822 1.00 27.57 241 THR D C 1
ATOM 9706 O O . THR D 1 241 ? 34.149 -34.301 -14.201 1.00 28.19 241 THR D O 1
ATOM 9710 N N . THR D 1 242 ? 32.949 -36.170 -14.608 1.00 27.35 242 THR D N 1
ATOM 9711 C CA . THR D 1 242 ? 32.697 -35.859 -16.018 1.00 26.33 242 THR D CA 1
ATOM 9712 C C . THR D 1 242 ? 31.862 -34.591 -16.172 1.00 27.75 242 THR D C 1
ATOM 9713 O O . THR D 1 242 ? 31.103 -34.222 -15.278 1.00 24.18 242 THR D O 1
ATOM 9717 N N . ARG D 1 243 ? 32.035 -33.913 -17.299 1.00 26.81 243 ARG D N 1
ATOM 9718 C CA . ARG D 1 243 ? 31.273 -32.706 -17.580 1.00 27.66 243 ARG D CA 1
ATOM 9719 C C . ARG D 1 243 ? 31.439 -31.594 -16.528 1.00 26.93 243 ARG D C 1
ATOM 9720 O O . ARG D 1 243 ? 30.546 -30.762 -16.330 1.00 27.48 243 ARG D O 1
ATOM 9728 N N . VAL D 1 244 ? 32.602 -31.595 -15.876 1.00 25.18 244 VAL D N 1
ATOM 9729 C CA . VAL D 1 244 ? 32.978 -30.603 -14.863 1.00 22.74 244 VAL D CA 1
ATOM 9730 C C . VAL D 1 244 ? 34.436 -30.265 -15.118 1.00 24.24 244 VAL D C 1
ATOM 9731 O O . VAL D 1 244 ? 35.259 -31.146 -15.359 1.00 22.70 244 VAL D O 1
ATOM 9735 N N . LEU D 1 245 ? 34.751 -28.978 -15.090 1.00 24.98 245 LEU D N 1
ATOM 9736 C CA . LEU D 1 245 ? 36.110 -28.512 -15.330 1.00 24.44 245 LEU D CA 1
ATOM 9737 C C . LEU D 1 245 ? 36.506 -27.502 -14.271 1.00 25.58 245 LEU D C 1
ATOM 9738 O O . LEU D 1 245 ? 35.699 -26.656 -13.875 1.00 24.85 245 LEU D O 1
ATOM 9743 N N . LEU D 1 246 ? 37.751 -27.584 -13.819 1.00 22.59 246 LEU D N 1
ATOM 9744 C CA . LEU D 1 246 ? 38.249 -26.644 -12.825 1.00 25.37 246 LEU D CA 1
ATOM 9745 C C . LEU D 1 246 ? 39.006 -25.522 -13.529 1.00 24.40 246 LEU D C 1
ATOM 9746 O O . LEU D 1 246 ? 39.778 -25.765 -14.454 1.00 21.90 246 LEU D O 1
ATOM 9751 N N . PHE D 1 247 ? 38.775 -24.288 -13.097 1.00 24.37 247 PHE D N 1
ATOM 9752 C CA . PHE D 1 247 ? 39.456 -23.128 -13.684 1.00 22.53 247 PHE D CA 1
ATOM 9753 C C . PHE D 1 247 ? 40.211 -22.393 -12.596 1.00 21.47 247 PHE D C 1
ATOM 9754 O O . PHE D 1 247 ? 39.747 -22.305 -11.457 1.00 22.49 247 PHE D O 1
ATOM 9762 N N . GLU D 1 248 ? 41.365 -21.855 -12.957 1.00 22.18 248 GLU D N 1
ATOM 9763 C CA . GLU D 1 248 ? 42.188 -21.117 -12.016 1.00 26.63 248 GLU D CA 1
ATOM 9764 C C . GLU D 1 248 ? 42.183 -19.614 -12.267 1.00 25.40 248 GLU D C 1
ATOM 9765 O O . GLU D 1 248 ? 42.579 -19.148 -13.335 1.00 24.89 248 GLU D O 1
ATOM 9771 N N . LYS D 1 249 ? 41.739 -18.866 -11.264 1.00 24.79 249 LYS D N 1
ATOM 9772 C CA . LYS D 1 249 ? 41.715 -17.417 -11.327 1.00 25.09 249 LYS D CA 1
ATOM 9773 C C . LYS D 1 249 ? 43.160 -16.951 -11.543 1.00 30.10 249 LYS D C 1
ATOM 9774 O O . LYS D 1 249 ? 43.426 -15.973 -12.247 1.00 29.26 249 LYS D O 1
ATOM 9780 N N . GLU D 1 250 ? 44.099 -17.665 -10.931 1.00 28.94 250 GLU D N 1
ATOM 9781 C CA . GLU D 1 250 ? 45.496 -17.298 -11.061 1.00 30.37 250 GLU D CA 1
ATOM 9782 C C . GLU D 1 250 ? 46.022 -17.416 -12.488 1.00 28.12 250 GLU D C 1
ATOM 9783 O O . GLU D 1 250 ? 47.023 -16.792 -12.834 1.00 27.15 250 GLU D O 1
ATOM 9789 N N . LYS D 1 251 ? 45.345 -18.214 -13.309 1.00 27.42 251 LYS D N 1
ATOM 9790 C CA . LYS D 1 251 ? 45.748 -18.404 -14.700 1.00 25.37 251 LYS D CA 1
ATOM 9791 C C . LYS D 1 251 ? 45.066 -17.379 -15.589 1.00 25.61 251 LYS D C 1
ATOM 9792 O O . LYS D 1 251 ? 45.181 -17.438 -16.817 1.00 24.76 251 LYS D O 1
ATOM 9798 N N . GLY D 1 252 ? 44.339 -16.456 -14.963 1.00 25.70 252 GLY D N 1
ATOM 9799 C CA . GLY D 1 252 ? 43.662 -15.407 -15.705 1.00 23.34 252 GLY D CA 1
ATOM 9800 C C . GLY D 1 252 ? 42.148 -15.498 -15.787 1.00 25.79 252 GLY D C 1
ATOM 9801 O O . GLY D 1 252 ? 41.526 -14.610 -16.381 1.00 26.82 252 GLY D O 1
ATOM 9802 N N . PHE D 1 253 ? 41.543 -16.543 -15.214 1.00 21.21 253 PHE D N 1
ATOM 9803 C CA . PHE D 1 253 ? 40.085 -16.672 -15.267 1.00 23.94 253 PHE D CA 1
ATOM 9804 C C . PHE D 1 253 ? 39.420 -15.840 -14.179 1.00 23.01 253 PHE D C 1
ATOM 9805 O O . PHE D 1 253 ? 38.928 -16.368 -13.183 1.00 18.41 253 PHE D O 1
ATOM 9813 N N . ASP D 1 254 ? 39.393 -14.534 -14.408 1.00 20.72 254 ASP D N 1
ATOM 9814 C CA . ASP D 1 254 ? 38.842 -13.565 -13.457 1.00 24.84 254 ASP D CA 1
ATOM 9815 C C . ASP D 1 254 ? 37.331 -13.565 -13.338 1.00 22.45 254 ASP D C 1
ATOM 9816 O O . ASP D 1 254 ? 36.787 -13.224 -12.286 1.00 24.56 254 ASP D O 1
ATOM 9821 N N . SER D 1 255 ? 36.653 -13.952 -14.412 1.00 23.09 255 SER D N 1
ATOM 9822 C CA . SER D 1 255 ? 35.200 -13.925 -14.425 1.00 21.84 255 SER D CA 1
ATOM 9823 C C . SER D 1 255 ? 34.622 -14.853 -15.482 1.00 23.16 255 SER D C 1
ATOM 9824 O O . SER D 1 255 ? 35.368 -15.507 -16.211 1.00 20.04 255 SER D O 1
ATOM 9827 N N . THR D 1 256 ? 33.289 -14.873 -15.579 1.00 22.19 256 THR D N 1
ATOM 9828 C CA . THR D 1 256 ? 32.607 -15.703 -16.562 1.00 22.34 256 THR D CA 1
ATOM 9829 C C . THR D 1 256 ? 33.024 -15.381 -18.004 1.00 22.25 256 THR D C 1
ATOM 9830 O O . THR D 1 256 ? 32.939 -16.237 -18.878 1.00 17.89 256 THR D O 1
ATOM 9834 N N . ALA D 1 257 ? 33.459 -14.150 -18.259 1.00 18.68 257 ALA D N 1
ATOM 9835 C CA . ALA D 1 257 ? 33.862 -13.764 -19.614 1.00 18.19 257 ALA D CA 1
ATOM 9836 C C . ALA D 1 257 ? 35.102 -14.549 -20.059 1.00 22.64 257 ALA D C 1
ATOM 9837 O O . ALA D 1 257 ? 35.166 -15.025 -21.189 1.00 21.65 257 ALA D O 1
ATOM 9839 N N . GLN D 1 258 ? 36.093 -14.670 -19.178 1.00 21.64 258 GLN D N 1
ATOM 9840 C CA . GLN D 1 258 ? 37.308 -15.416 -19.511 1.00 22.19 258 GLN D CA 1
ATOM 9841 C C . GLN D 1 258 ? 36.994 -16.912 -19.600 1.00 18.86 258 GLN D C 1
ATOM 9842 O O . GLN D 1 258 ? 37.583 -17.642 -20.397 1.00 18.63 258 GLN D O 1
ATOM 9848 N N . ILE D 1 259 ? 36.061 -17.368 -18.778 1.00 19.36 259 ILE D N 1
ATOM 9849 C CA . ILE D 1 259 ? 35.665 -18.771 -18.810 1.00 21.81 259 ILE D CA 1
ATOM 9850 C C . ILE D 1 259 ? 35.101 -19.050 -20.196 1.00 24.13 259 ILE D C 1
ATOM 9851 O O . ILE D 1 259 ? 35.445 -20.051 -20.837 1.00 23.00 259 ILE D O 1
ATOM 9856 N N . ILE D 1 260 ? 34.230 -18.150 -20.650 1.00 22.73 260 ILE D N 1
ATOM 9857 C CA . ILE D 1 260 ? 33.642 -18.271 -21.970 1.00 22.19 260 ILE D CA 1
ATOM 9858 C C . ILE D 1 260 ? 34.745 -18.196 -23.015 1.00 19.94 260 ILE D C 1
ATOM 9859 O O . ILE D 1 260 ? 34.725 -18.929 -24.001 1.00 22.83 260 ILE D O 1
ATOM 9864 N N . GLU D 1 261 ? 35.710 -17.308 -22.797 1.00 17.53 261 GLU D N 1
ATOM 9865 C CA . GLU D 1 261 ? 36.815 -17.164 -23.733 1.00 21.40 261 GLU D CA 1
ATOM 9866 C C . GLU D 1 261 ? 37.538 -18.509 -23.927 1.00 22.52 261 GLU D C 1
ATOM 9867 O O . GLU D 1 261 ? 38.060 -18.793 -25.004 1.00 22.76 261 GLU D O 1
ATOM 9873 N N . PHE D 1 262 ? 37.575 -19.327 -22.876 1.00 24.89 262 PHE D N 1
ATOM 9874 C CA . PHE D 1 262 ? 38.207 -20.641 -22.960 1.00 23.40 262 PHE D CA 1
ATOM 9875 C C . PHE D 1 262 ? 37.491 -21.454 -24.039 1.00 25.84 262 PHE D C 1
ATOM 9876 O O . PHE D 1 262 ? 38.129 -22.125 -24.859 1.00 25.67 262 PHE D O 1
ATOM 9884 N N . ALA D 1 263 ? 36.158 -21.387 -24.033 1.00 23.90 263 ALA D N 1
ATOM 9885 C CA . ALA D 1 263 ? 35.345 -22.110 -25.016 1.00 25.38 263 ALA D CA 1
ATOM 9886 C C . ALA D 1 263 ? 35.551 -21.568 -26.434 1.00 24.67 263 ALA D C 1
ATOM 9887 O O . ALA D 1 263 ? 35.565 -22.333 -27.407 1.00 23.48 263 ALA D O 1
ATOM 9889 N N . ARG D 1 264 ? 35.699 -20.251 -26.557 1.00 24.03 264 ARG D N 1
ATOM 9890 C CA . ARG D 1 264 ? 35.922 -19.655 -27.876 1.00 23.43 264 ARG D CA 1
ATOM 9891 C C . ARG D 1 264 ? 37.289 -20.111 -28.420 1.00 23.03 264 ARG D C 1
ATOM 9892 O O . ARG D 1 264 ? 37.417 -20.399 -29.606 1.00 20.17 264 ARG D O 1
ATOM 9900 N N . ASP D 1 265 ? 38.304 -20.175 -27.558 1.00 24.31 265 ASP D N 1
ATOM 9901 C CA . ASP D 1 265 ? 39.629 -20.619 -28.004 1.00 26.14 265 ASP D CA 1
ATOM 9902 C C . ASP D 1 265 ? 39.517 -22.033 -28.583 1.00 28.17 265 ASP D C 1
ATOM 9903 O O . ASP D 1 265 ? 40.208 -22.372 -29.549 1.00 26.57 265 ASP D O 1
ATOM 9908 N N . LEU D 1 266 ? 38.637 -22.840 -27.988 1.00 26.43 266 LEU D N 1
ATOM 9909 C CA . LEU D 1 266 ? 38.392 -24.207 -28.437 1.00 25.64 266 LEU D CA 1
ATOM 9910 C C . LEU D 1 266 ? 37.721 -24.207 -29.798 1.00 26.26 266 LEU D C 1
ATOM 9911 O O . LEU D 1 266 ? 37.675 -25.233 -30.460 1.00 26.90 266 LEU D O 1
ATOM 9916 N N . HIS D 1 267 ? 37.222 -23.049 -30.227 1.00 25.09 267 HIS D N 1
ATOM 9917 C CA . HIS D 1 267 ? 36.500 -22.958 -31.494 1.00 29.87 267 HIS D CA 1
ATOM 9918 C C . HIS D 1 267 ? 35.247 -23.829 -31.361 1.00 27.33 267 HIS D C 1
ATOM 9919 O O . HIS D 1 267 ? 34.752 -24.405 -32.326 1.00 28.93 267 HIS D O 1
ATOM 9926 N N . ARG D 1 268 ? 34.745 -23.936 -30.138 1.00 30.06 268 ARG D N 1
ATOM 9927 C CA . ARG D 1 268 ? 33.543 -24.714 -29.886 1.00 28.50 268 ARG D CA 1
ATOM 9928 C C . ARG D 1 268 ? 32.346 -24.076 -30.586 1.00 29.80 268 ARG D C 1
ATOM 9929 O O . ARG D 1 268 ? 32.204 -22.851 -30.615 1.00 29.24 268 ARG D O 1
ATOM 9937 N N . GLU D 1 269 ? 31.497 -24.912 -31.167 1.00 26.21 269 GLU D N 1
ATOM 9938 C CA . GLU D 1 269 ? 30.312 -24.437 -31.844 1.00 24.35 269 GLU D CA 1
ATOM 9939 C C . GLU D 1 269 ? 29.526 -23.506 -30.899 1.00 24.34 269 GLU D C 1
ATOM 9940 O O . GLU D 1 269 ? 29.291 -23.848 -29.740 1.00 23.51 269 GLU D O 1
ATOM 9946 N N . TRP D 1 270 ? 29.144 -22.332 -31.398 1.00 23.08 270 TRP D N 1
ATOM 9947 C CA . TRP D 1 270 ? 28.390 -21.338 -30.612 1.00 26.03 270 TRP D CA 1
ATOM 9948 C C . TRP D 1 270 ? 29.097 -20.969 -29.307 1.00 25.74 270 TRP D C 1
ATOM 9949 O O . TRP D 1 270 ? 28.496 -20.350 -28.428 1.00 27.82 270 TRP D O 1
ATOM 9960 N N . ASN D 1 271 ? 30.371 -21.334 -29.210 1.00 25.92 271 ASN D N 1
ATOM 9961 C CA . ASN D 1 271 ? 31.200 -21.132 -28.016 1.00 28.49 271 ASN D CA 1
ATOM 9962 C C . ASN D 1 271 ? 30.602 -21.889 -26.842 1.00 26.32 271 ASN D C 1
ATOM 9963 O O . ASN D 1 271 ? 30.696 -21.492 -25.687 1.00 23.80 271 ASN D O 1
ATOM 9968 N N . ASN D 1 272 ? 29.991 -23.019 -27.173 1.00 24.48 272 ASN D N 1
ATOM 9969 C CA . ASN D 1 272 ? 29.362 -23.888 -26.192 1.00 22.31 272 ASN D CA 1
ATOM 9970 C C . ASN D 1 272 ? 30.348 -24.410 -25.143 1.00 23.55 272 ASN D C 1
ATOM 9971 O O . ASN D 1 272 ? 31.408 -24.954 -25.484 1.00 20.63 272 ASN D O 1
ATOM 9976 N N . LEU D 1 273 ? 29.997 -24.232 -23.872 1.00 24.11 273 LEU D N 1
ATOM 9977 C CA . LEU D 1 273 ? 30.808 -24.741 -22.774 1.00 23.81 273 LEU D CA 1
ATOM 9978 C C . LEU D 1 273 ? 29.846 -25.703 -22.092 1.00 24.27 273 LEU D C 1
ATOM 9979 O O . LEU D 1 273 ? 29.141 -25.336 -21.149 1.00 23.33 273 LEU D O 1
ATOM 9984 N N . TYR D 1 274 ? 29.786 -26.931 -22.610 1.00 21.13 274 TYR D N 1
ATOM 9985 C CA . TYR D 1 274 ? 28.894 -27.957 -22.067 1.00 20.41 274 TYR D CA 1
ATOM 9986 C C . TYR D 1 274 ? 29.247 -28.320 -20.634 1.00 20.11 274 TYR D C 1
ATOM 9987 O O . TYR D 1 274 ? 28.407 -28.811 -19.888 1.00 19.26 274 TYR D O 1
ATOM 9996 N N . GLU D 1 275 ? 30.493 -28.087 -20.251 1.00 18.82 275 GLU D N 1
ATOM 9997 C CA . GLU D 1 275 ? 30.935 -28.481 -18.915 1.00 22.80 275 GLU D CA 1
ATOM 9998 C C . GLU D 1 275 ? 30.697 -27.393 -17.874 1.00 25.81 275 GLU D C 1
ATOM 9999 O O . GLU D 1 275 ? 30.767 -26.211 -18.203 1.00 24.94 275 GLU D O 1
ATOM 10005 N N . ILE D 1 276 ? 30.423 -27.799 -16.632 1.00 23.16 276 ILE D N 1
ATOM 10006 C CA . ILE D 1 276 ? 30.239 -26.859 -15.534 1.00 23.74 276 ILE D CA 1
ATOM 10007 C C . ILE D 1 276 ? 31.636 -26.381 -15.120 1.00 24.55 276 ILE D C 1
ATOM 10008 O O . ILE D 1 276 ? 32.565 -27.186 -15.009 1.00 26.74 276 ILE D O 1
ATOM 10013 N N . ALA D 1 277 ? 31.781 -25.078 -14.892 1.00 20.17 277 ALA D N 1
ATOM 10014 C CA . ALA D 1 277 ? 33.075 -24.513 -14.506 1.00 22.75 277 ALA D CA 1
ATOM 10015 C C . ALA D 1 277 ? 33.138 -24.304 -13.002 1.00 24.37 277 ALA D C 1
ATOM 10016 O O . ALA D 1 277 ? 32.179 -23.831 -12.387 1.00 23.62 277 ALA D O 1
ATOM 10018 N N . VAL D 1 278 ? 34.265 -24.671 -12.407 1.00 25.02 278 VAL D N 1
ATOM 10019 C CA . VAL D 1 278 ? 34.447 -24.499 -10.969 1.00 25.13 278 VAL D CA 1
ATOM 10020 C C . VAL D 1 278 ? 35.789 -23.823 -10.780 1.00 25.32 278 VAL D C 1
ATOM 10021 O O . VAL D 1 278 ? 36.793 -24.298 -11.311 1.00 25.55 278 VAL D O 1
ATOM 10025 N N . TRP D 1 279 ? 35.793 -22.704 -10.055 1.00 23.30 279 TRP D N 1
ATOM 10026 C CA . TRP D 1 279 ? 37.014 -21.956 -9.762 1.00 21.82 279 TRP D CA 1
ATOM 10027 C C . TRP D 1 279 ? 37.765 -22.709 -8.683 1.00 23.69 279 TRP D C 1
ATOM 10028 O O . TRP D 1 279 ? 37.302 -22.802 -7.540 1.00 23.18 279 TRP D O 1
ATOM 10039 N N . LYS D 1 280 ? 38.922 -23.248 -9.039 1.00 25.63 280 LYS D N 1
ATOM 10040 C CA . LYS D 1 280 ? 39.705 -24.020 -8.085 1.00 26.82 280 LYS D CA 1
ATOM 10041 C C . LYS D 1 280 ? 39.972 -23.291 -6.771 1.00 26.17 280 LYS D C 1
ATOM 10042 O O . LYS D 1 280 ? 39.845 -23.885 -5.699 1.00 24.83 280 LYS D O 1
ATOM 10048 N N . GLU D 1 281 ? 40.354 -22.018 -6.847 1.00 25.26 281 GLU D N 1
ATOM 10049 C CA . GLU D 1 281 ? 40.642 -21.253 -5.638 1.00 25.58 281 GLU D CA 1
ATOM 10050 C C . GLU D 1 281 ? 39.443 -21.023 -4.724 1.00 27.13 281 GLU D C 1
ATOM 10051 O O . GLU D 1 281 ? 39.628 -20.748 -3.542 1.00 28.06 281 GLU D O 1
ATOM 10057 N N . SER D 1 282 ? 38.224 -21.127 -5.259 1.00 23.29 282 SER D N 1
ATOM 10058 C CA . SER D 1 282 ? 37.015 -20.906 -4.460 1.00 21.61 282 SER D CA 1
ATOM 10059 C C . SER D 1 282 ? 36.687 -22.056 -3.509 1.00 24.28 282 SER D C 1
ATOM 10060 O O . SER D 1 282 ? 35.897 -21.895 -2.565 1.00 20.73 282 SER D O 1
ATOM 10063 N N . ILE D 1 283 ? 37.284 -23.217 -3.771 1.00 23.25 283 ILE D N 1
ATOM 10064 C CA . ILE D 1 283 ? 37.059 -24.404 -2.961 1.00 22.58 283 ILE D CA 1
ATOM 10065 C C . ILE D 1 283 ? 37.767 -24.248 -1.614 1.00 27.25 283 ILE D C 1
ATOM 10066 O O . ILE D 1 283 ? 38.996 -24.242 -1.546 1.00 28.98 283 ILE D O 1
ATOM 10071 N N . ASN D 1 284 ? 36.989 -24.106 -0.547 1.00 25.78 284 ASN D N 1
ATOM 10072 C CA . ASN D 1 284 ? 37.560 -23.956 0.782 1.00 29.59 284 ASN D CA 1
ATOM 10073 C C . ASN D 1 284 ? 36.675 -24.645 1.820 1.00 31.21 284 ASN D C 1
ATOM 10074 O O . ASN D 1 284 ? 35.460 -24.731 1.649 1.00 31.29 284 ASN D O 1
ATOM 10079 N N . ILE D 1 285 ? 37.290 -25.142 2.888 1.00 33.13 285 ILE D N 1
ATOM 10080 C CA . ILE D 1 285 ? 36.556 -25.788 3.975 1.00 34.85 285 ILE D CA 1
ATOM 10081 C C . ILE D 1 285 ? 36.802 -24.959 5.235 1.00 36.85 285 ILE D C 1
ATOM 10082 O O . ILE D 1 285 ? 37.942 -24.680 5.580 1.00 37.02 285 ILE D O 1
ATOM 10087 N N . LYS D 1 286 ? 35.730 -24.561 5.909 1.00 36.83 286 LYS D N 1
ATOM 10088 C CA . LYS D 1 286 ? 35.834 -23.773 7.139 1.00 36.98 286 LYS D CA 1
ATOM 10089 C C . LYS D 1 286 ? 34.912 -24.461 8.128 1.00 37.35 286 LYS D C 1
ATOM 10090 O O . LYS D 1 286 ? 33.690 -24.444 7.958 1.00 33.29 286 LYS D O 1
ATOM 10096 N N . GLY D 1 287 ? 35.498 -25.077 9.151 1.00 38.87 287 GLY D N 1
ATOM 10097 C CA . GLY D 1 287 ? 34.704 -25.791 10.136 1.00 39.30 287 GLY D CA 1
ATOM 10098 C C . GLY D 1 287 ? 34.184 -27.068 9.498 1.00 39.38 287 GLY D C 1
ATOM 10099 O O . GLY D 1 287 ? 34.950 -27.829 8.910 1.00 41.25 287 GLY D O 1
ATOM 10100 N N . ASN D 1 288 ? 32.887 -27.319 9.607 1.00 38.64 288 ASN D N 1
ATOM 10101 C CA . ASN D 1 288 ? 32.312 -28.507 9.000 1.00 38.69 288 ASN D CA 1
ATOM 10102 C C . ASN D 1 288 ? 31.605 -28.056 7.726 1.00 37.09 288 ASN D C 1
ATOM 10103 O O . ASN D 1 288 ? 30.578 -28.618 7.342 1.00 34.99 288 ASN D O 1
ATOM 10108 N N . ARG D 1 289 ? 32.154 -27.032 7.076 1.00 34.44 289 ARG D N 1
ATOM 10109 C CA . ARG D 1 289 ? 31.536 -26.505 5.862 1.00 36.02 289 ARG D CA 1
ATOM 10110 C C . ARG D 1 289 ? 32.466 -26.341 4.671 1.00 34.89 289 ARG D C 1
ATOM 10111 O O . ARG D 1 289 ? 33.603 -25.884 4.806 1.00 34.79 289 ARG D O 1
ATOM 10119 N N . LEU D 1 290 ? 31.953 -26.725 3.504 1.00 32.03 290 LEU D N 1
ATOM 10120 C CA . LEU D 1 290 ? 32.668 -26.620 2.234 1.00 31.46 290 LEU D CA 1
ATOM 10121 C C . LEU D 1 290 ? 32.008 -25.474 1.462 1.00 28.81 290 LEU D C 1
ATOM 10122 O O . LEU D 1 290 ? 30.788 -25.307 1.499 1.00 24.45 290 LEU D O 1
ATOM 10127 N N . PHE D 1 291 ? 32.828 -24.686 0.781 1.00 29.47 291 PHE D N 1
ATOM 10128 C CA . PHE D 1 291 ? 32.350 -23.567 -0.020 1.00 25.77 291 PHE D CA 1
ATOM 10129 C C . PHE D 1 291 ? 33.046 -23.637 -1.366 1.00 27.92 291 PHE D C 1
ATOM 10130 O O . PHE D 1 291 ? 34.231 -23.981 -1.433 1.00 25.57 291 PHE D O 1
ATOM 10138 N N . TYR D 1 292 ? 32.313 -23.328 -2.435 1.00 25.69 292 TYR D N 1
ATOM 10139 C CA . TYR D 1 292 ? 32.910 -23.285 -3.764 1.00 23.00 292 TYR D CA 1
ATOM 10140 C C . TYR D 1 292 ? 32.027 -22.495 -4.719 1.00 18.35 292 TYR D C 1
ATOM 10141 O O . TYR D 1 292 ? 30.843 -22.294 -4.488 1.00 20.03 292 TYR D O 1
ATOM 10150 N N . ILE D 1 293 ? 32.616 -22.028 -5.799 1.00 23.15 293 ILE D N 1
ATOM 10151 C CA . ILE D 1 293 ? 31.866 -21.234 -6.759 1.00 21.90 293 ILE D CA 1
ATOM 10152 C C . ILE D 1 293 ? 31.959 -21.903 -8.128 1.00 21.68 293 ILE D C 1
ATOM 10153 O O . ILE D 1 293 ? 33.032 -22.369 -8.510 1.00 19.57 293 ILE D O 1
ATOM 10158 N N . GLN D 1 294 ? 30.830 -21.995 -8.837 1.00 20.06 294 GLN D N 1
ATOM 10159 C CA . GLN D 1 294 ? 30.828 -22.581 -10.173 1.00 19.50 294 GLN D CA 1
ATOM 10160 C C . GLN D 1 294 ? 29.992 -21.716 -11.115 1.00 22.80 294 GLN D C 1
ATOM 10161 O O . GLN D 1 294 ? 29.152 -20.927 -10.670 1.00 21.72 294 GLN D O 1
ATOM 10167 N N . ALA D 1 295 ? 30.243 -21.860 -12.413 1.00 19.36 295 ALA D N 1
ATOM 10168 C CA . ALA D 1 295 ? 29.534 -21.094 -13.424 1.00 20.64 295 ALA D CA 1
ATOM 10169 C C . ALA D 1 295 ? 28.953 -22.064 -14.436 1.00 19.39 295 ALA D C 1
ATOM 10170 O O . ALA D 1 295 ? 29.563 -23.082 -14.747 1.00 17.20 295 ALA D O 1
ATOM 10172 N N . VAL D 1 296 ? 27.779 -21.737 -14.957 1.00 19.70 296 VAL D N 1
ATOM 10173 C CA . VAL D 1 296 ? 27.133 -22.593 -15.938 1.00 21.30 296 VAL D CA 1
ATOM 10174 C C . VAL D 1 296 ? 26.797 -21.845 -17.223 1.00 23.85 296 VAL D C 1
ATOM 10175 O O . VAL D 1 296 ? 26.221 -20.751 -17.184 1.00 18.33 296 VAL D O 1
ATOM 10179 N N . HIS D 1 297 ? 27.209 -22.411 -18.361 1.00 19.84 297 HIS D N 1
ATOM 10180 C CA . HIS D 1 297 ? 26.879 -21.816 -19.655 1.00 22.98 297 HIS D CA 1
ATOM 10181 C C . HIS D 1 297 ? 25.481 -22.377 -19.965 1.00 23.97 297 HIS D C 1
ATOM 10182 O O . HIS D 1 297 ? 25.329 -23.504 -20.443 1.00 25.58 297 HIS D O 1
ATOM 10189 N N . GLN D 1 298 ? 24.460 -21.588 -19.656 1.00 23.78 298 GLN D N 1
ATOM 10190 C CA . GLN D 1 298 ? 23.075 -22.014 -19.816 1.00 22.05 298 GLN D CA 1
ATOM 10191 C C . GLN D 1 298 ? 22.631 -22.372 -21.239 1.00 23.40 298 GLN D C 1
ATOM 10192 O O . GLN D 1 298 ? 21.677 -23.129 -21.420 1.00 23.95 298 GLN D O 1
ATOM 10198 N N . GLU D 1 299 ? 23.328 -21.852 -22.244 1.00 21.02 299 GLU D N 1
ATOM 10199 C CA . GLU D 1 299 ? 22.946 -22.138 -23.614 1.00 24.34 299 GLU D CA 1
ATOM 10200 C C . GLU D 1 299 ? 23.287 -23.557 -24.040 1.00 28.02 299 GLU D C 1
ATOM 10201 O O . GLU D 1 299 ? 22.596 -24.133 -24.881 1.00 26.14 299 GLU D O 1
ATOM 10207 N N . SER D 1 300 ? 24.328 -24.134 -23.448 1.00 25.36 300 SER D N 1
ATOM 10208 C CA . SER D 1 300 ? 24.746 -25.457 -23.878 1.00 27.95 300 SER D CA 1
ATOM 10209 C C . SER D 1 300 ? 24.844 -26.523 -22.808 1.00 26.97 300 SER D C 1
ATOM 10210 O O . SER D 1 300 ? 24.995 -27.694 -23.137 1.00 27.02 300 SER D O 1
ATOM 10213 N N . ASP D 1 301 ? 24.766 -26.149 -21.539 1.00 25.99 301 ASP D N 1
ATOM 10214 C CA . ASP D 1 301 ? 24.940 -27.159 -20.507 1.00 27.44 301 ASP D CA 1
ATOM 10215 C C . ASP D 1 301 ? 24.014 -28.386 -20.580 1.00 26.13 301 ASP D C 1
ATOM 10216 O O . ASP D 1 301 ? 24.472 -29.512 -20.413 1.00 23.17 301 ASP D O 1
ATOM 10221 N N . VAL D 1 302 ? 22.735 -28.217 -20.877 1.00 24.20 302 VAL D N 1
ATOM 10222 C CA . VAL D 1 302 ? 21.874 -29.400 -20.949 1.00 26.04 302 VAL D CA 1
ATOM 10223 C C . VAL D 1 302 ? 21.935 -30.196 -22.255 1.00 24.61 302 VAL D C 1
ATOM 10224 O O . VAL D 1 302 ? 21.255 -31.210 -22.380 1.00 26.87 302 VAL D O 1
ATOM 10228 N N . ILE D 1 303 ? 22.733 -29.756 -23.225 1.00 24.23 303 ILE D N 1
ATOM 10229 C CA . ILE D 1 303 ? 22.791 -30.454 -24.516 1.00 26.15 303 ILE D CA 1
ATOM 10230 C C . ILE D 1 303 ? 23.196 -31.933 -24.427 1.00 26.67 303 ILE D C 1
ATOM 10231 O O . ILE D 1 303 ? 22.469 -32.806 -24.896 1.00 26.43 303 ILE D O 1
ATOM 10236 N N . PRO D 1 304 ? 24.355 -32.237 -23.824 1.00 27.67 304 PRO D N 1
ATOM 10237 C CA . PRO D 1 304 ? 24.726 -33.654 -23.739 1.00 27.54 304 PRO D CA 1
ATOM 10238 C C . PRO D 1 304 ? 23.665 -34.494 -23.015 1.00 30.03 304 PRO D C 1
ATOM 10239 O O . PRO D 1 304 ? 23.441 -35.658 -23.349 1.00 30.58 304 PRO D O 1
ATOM 10243 N N . GLU D 1 305 ? 22.995 -33.881 -22.048 1.00 29.30 305 GLU D N 1
ATOM 10244 C CA . GLU D 1 305 ? 21.951 -34.534 -21.258 1.00 29.00 305 GLU D CA 1
ATOM 10245 C C . GLU D 1 305 ? 20.783 -35.074 -22.097 1.00 28.86 305 GLU D C 1
ATOM 10246 O O . GLU D 1 305 ? 20.267 -36.151 -21.822 1.00 27.22 305 GLU D O 1
ATOM 10252 N N . ASN D 1 306 ? 20.352 -34.312 -23.098 1.00 28.08 306 ASN D N 1
ATOM 10253 C CA . ASN D 1 306 ? 19.265 -34.733 -23.970 1.00 26.51 306 ASN D CA 1
ATOM 10254 C C . ASN D 1 306 ? 19.682 -35.965 -24.789 1.00 28.05 306 ASN D C 1
ATOM 10255 O O . ASN D 1 306 ? 18.880 -36.890 -24.981 1.00 30.80 306 ASN D O 1
ATOM 10260 N N . ILE D 1 307 ? 20.923 -35.981 -25.274 1.00 25.83 307 ILE D N 1
ATOM 10261 C CA . ILE D 1 307 ? 21.406 -37.115 -26.076 1.00 26.13 307 ILE D CA 1
ATOM 10262 C C . ILE D 1 307 ? 21.428 -38.395 -25.226 1.00 29.19 307 ILE D C 1
ATOM 10263 O O . ILE D 1 307 ? 20.979 -39.453 -25.675 1.00 28.57 307 ILE D O 1
ATOM 10268 N N . ASP D 1 308 ? 21.944 -38.296 -24.002 1.00 26.18 308 ASP D N 1
ATOM 10269 C CA . ASP D 1 308 ? 21.985 -39.445 -23.101 1.00 26.76 308 ASP D CA 1
ATOM 10270 C C . ASP D 1 308 ? 20.584 -39.898 -22.706 1.00 25.27 308 ASP D C 1
ATOM 10271 O O . ASP D 1 308 ? 20.332 -41.094 -22.560 1.00 23.61 308 ASP D O 1
ATOM 10276 N N . ALA D 1 309 ? 19.668 -38.954 -22.527 1.00 25.52 309 ALA D N 1
ATOM 10277 C CA . ALA D 1 309 ? 18.298 -39.322 -22.165 1.00 28.10 309 ALA D CA 1
ATOM 10278 C C . ALA D 1 309 ? 17.692 -40.196 -23.270 1.00 31.40 309 ALA D C 1
ATOM 10279 O O . ALA D 1 309 ? 16.928 -41.114 -22.992 1.00 32.31 309 ALA D O 1
ATOM 10281 N N . ILE D 1 310 ? 18.024 -39.896 -24.524 1.00 32.43 310 ILE D N 1
ATOM 10282 C CA . ILE D 1 310 ? 17.491 -40.665 -25.641 1.00 34.99 310 ILE D CA 1
ATOM 10283 C C . ILE D 1 310 ? 17.951 -42.121 -25.576 1.00 36.48 310 ILE D C 1
ATOM 10284 O O . ILE D 1 310 ? 17.166 -43.030 -25.824 1.00 37.79 310 ILE D O 1
ATOM 10289 N N . ARG D 1 311 ? 19.221 -42.337 -25.239 1.00 37.04 311 ARG D N 1
ATOM 10290 C CA . ARG D 1 311 ? 19.749 -43.688 -25.149 1.00 39.27 311 ARG D CA 1
ATOM 10291 C C . ARG D 1 311 ? 19.118 -44.442 -23.976 1.00 41.74 311 ARG D C 1
ATOM 10292 O O . ARG D 1 311 ? 18.779 -45.624 -24.089 1.00 42.26 311 ARG D O 1
ATOM 10300 N N . ALA D 1 312 ? 18.941 -43.757 -22.854 1.00 39.77 312 ALA D N 1
ATOM 10301 C CA . ALA D 1 312 ? 18.349 -44.402 -21.695 1.00 38.78 312 ALA D CA 1
ATOM 10302 C C . ALA D 1 312 ? 16.902 -44.793 -21.989 1.00 39.38 312 ALA D C 1
ATOM 10303 O O . ALA D 1 312 ? 16.459 -45.902 -21.663 1.00 37.28 312 ALA D O 1
ATOM 10305 N N . MET D 1 313 ? 16.170 -43.874 -22.610 1.00 37.94 313 MET D N 1
ATOM 10306 C CA . MET D 1 313 ? 14.772 -44.111 -22.949 1.00 38.29 313 MET D CA 1
ATOM 10307 C C . MET D 1 313 ? 14.605 -45.249 -23.956 1.00 37.92 313 MET D C 1
ATOM 10308 O O . MET D 1 313 ? 13.614 -45.978 -23.916 1.00 35.74 313 MET D O 1
ATOM 10313 N N . PHE D 1 314 ? 15.574 -45.384 -24.856 1.00 37.20 314 PHE D N 1
ATOM 10314 C CA . PHE D 1 314 ? 15.548 -46.437 -25.866 1.00 39.42 314 PHE D CA 1
ATOM 10315 C C . PHE D 1 314 ? 16.519 -47.562 -25.508 1.00 41.08 314 PHE D C 1
ATOM 10316 O O . PHE D 1 314 ? 16.819 -48.421 -26.339 1.00 37.76 314 PHE D O 1
ATOM 10324 N N . GLU D 1 315 ? 17.008 -47.539 -24.269 1.00 41.80 315 GLU D N 1
ATOM 10325 C CA . GLU D 1 315 ? 17.936 -48.547 -23.764 1.00 42.21 315 GLU D CA 1
ATOM 10326 C C . GLU D 1 315 ? 18.955 -48.961 -24.810 1.00 42.69 315 GLU D C 1
ATOM 10327 O O . GLU D 1 315 ? 19.138 -50.147 -25.076 1.00 43.09 315 GLU D O 1
ATOM 10333 N N . LEU D 1 316 ? 19.624 -47.971 -25.389 1.00 41.13 316 LEU D N 1
ATOM 10334 C CA . LEU D 1 316 ? 20.620 -48.206 -26.420 1.00 42.31 316 LEU D CA 1
ATOM 10335 C C . LEU D 1 316 ? 22.009 -48.434 -25.844 1.00 41.15 316 LEU D C 1
ATOM 10336 O O . LEU D 1 316 ? 22.891 -48.948 -26.527 1.00 40.17 316 LEU D O 1
ATOM 10341 N N . ALA D 1 317 ? 22.214 -48.044 -24.590 1.00 39.24 317 ALA D N 1
ATOM 10342 C CA . ALA D 1 317 ? 23.525 -48.213 -23.993 1.00 40.20 317 ALA D CA 1
ATOM 10343 C C . ALA D 1 317 ? 23.513 -48.079 -22.483 1.00 40.36 317 ALA D C 1
ATOM 10344 O O . ALA D 1 317 ? 22.564 -47.557 -21.899 1.00 38.57 317 ALA D O 1
ATOM 10346 N N . ASP D 1 318 ? 24.585 -48.565 -21.864 1.00 41.60 318 ASP D N 1
ATOM 10347 C CA . ASP D 1 318 ? 24.763 -48.488 -20.418 1.00 40.01 318 ASP D CA 1
ATOM 10348 C C . ASP D 1 318 ? 25.180 -47.060 -20.068 1.00 38.30 318 ASP D C 1
ATOM 10349 O O . ASP D 1 318 ? 25.809 -46.379 -20.874 1.00 37.32 318 ASP D O 1
ATOM 10354 N N . LYS D 1 319 ? 24.840 -46.633 -18.858 1.00 37.14 319 LYS D N 1
ATOM 10355 C CA . LYS D 1 319 ? 25.151 -45.295 -18.371 1.00 35.30 319 LYS D CA 1
ATOM 10356 C C . LYS D 1 319 ? 26.448 -44.678 -18.897 1.00 35.13 319 LYS D C 1
ATOM 10357 O O . LYS D 1 319 ? 26.424 -43.742 -19.703 1.00 29.60 319 LYS D O 1
ATOM 10363 N N . TRP D 1 320 ? 27.581 -45.201 -18.453 1.00 31.92 320 TRP D N 1
ATOM 10364 C CA . TRP D 1 320 ? 28.853 -44.636 -18.872 1.00 34.49 320 TRP D CA 1
ATOM 10365 C C . TRP D 1 320 ? 29.216 -44.798 -20.338 1.00 34.71 320 TRP D C 1
ATOM 10366 O O . TRP D 1 320 ? 29.951 -43.971 -20.873 1.00 35.55 320 TRP D O 1
ATOM 10377 N N . ASP D 1 321 ? 28.710 -45.836 -21.002 1.00 31.44 321 ASP D N 1
ATOM 10378 C CA . ASP D 1 321 ? 29.021 -46.017 -22.422 1.00 32.09 321 ASP D CA 1
ATOM 10379 C C . ASP D 1 321 ? 28.399 -44.863 -23.223 1.00 32.92 321 ASP D C 1
ATOM 10380 O O . ASP D 1 321 ? 29.035 -44.305 -24.122 1.00 31.34 321 ASP D O 1
ATOM 10385 N N . SER D 1 322 ? 27.149 -44.530 -22.901 1.00 31.13 322 SER D N 1
ATOM 10386 C CA . SER D 1 322 ? 26.449 -43.432 -23.562 1.00 31.92 322 SER D CA 1
ATOM 10387 C C . SER D 1 322 ? 27.192 -42.121 -23.313 1.00 31.60 322 SER D C 1
ATOM 10388 O O . SER D 1 322 ? 27.566 -41.418 -24.257 1.00 27.97 322 SER D O 1
ATOM 10391 N N . ILE D 1 323 ? 27.408 -41.810 -22.035 1.00 33.11 323 ILE D N 1
ATOM 10392 C CA . ILE D 1 323 ? 28.094 -40.581 -21.637 1.00 32.91 323 ILE D CA 1
ATOM 10393 C C . ILE D 1 323 ? 29.467 -40.446 -22.300 1.00 35.15 323 ILE D C 1
ATOM 10394 O O . ILE D 1 323 ? 29.857 -39.342 -22.705 1.00 33.54 323 ILE D O 1
ATOM 10399 N N . LYS D 1 324 ? 30.200 -41.554 -22.423 1.00 33.24 324 LYS D N 1
ATOM 10400 C CA . LYS D 1 324 ? 31.513 -41.496 -23.066 1.00 34.65 324 LYS D CA 1
ATOM 10401 C C . LYS D 1 324 ? 31.319 -41.143 -24.542 1.00 34.37 324 LYS D C 1
ATOM 10402 O O . LYS D 1 324 ? 32.049 -40.316 -25.100 1.00 31.42 324 LYS D O 1
ATOM 10408 N N . LYS D 1 325 ? 30.334 -41.788 -25.166 1.00 33.14 325 LYS D N 1
ATOM 10409 C CA . LYS D 1 325 ? 30.031 -41.577 -26.578 1.00 34.95 325 LYS D CA 1
ATOM 10410 C C . LYS D 1 325 ? 29.544 -40.150 -26.851 1.00 32.03 325 LYS D C 1
ATOM 10411 O O . LYS D 1 325 ? 30.043 -39.474 -27.756 1.00 29.74 325 LYS D O 1
ATOM 10417 N N . THR D 1 326 ? 28.570 -39.703 -26.067 1.00 30.82 326 THR D N 1
ATOM 10418 C CA . THR D 1 326 ? 28.043 -38.353 -26.209 1.00 28.84 326 THR D CA 1
ATOM 10419 C C . THR D 1 326 ? 29.186 -37.364 -26.004 1.00 28.30 326 THR D C 1
ATOM 10420 O O . THR D 1 326 ? 29.371 -36.443 -26.803 1.00 27.28 326 THR D O 1
ATOM 10424 N N . ASN D 1 327 ? 29.959 -37.559 -24.937 1.00 29.53 327 ASN D N 1
ATOM 10425 C CA . ASN D 1 327 ? 31.066 -36.654 -24.645 1.00 32.25 327 ASN D CA 1
ATOM 10426 C C . ASN D 1 327 ? 32.001 -36.564 -25.818 1.00 32.35 327 ASN D C 1
ATOM 10427 O O . ASN D 1 327 ? 32.445 -35.480 -26.199 1.00 31.45 327 ASN D O 1
ATOM 10432 N N . LYS D 1 328 ? 32.278 -37.726 -26.393 1.00 34.57 328 LYS D N 1
ATOM 10433 C CA . LYS D 1 328 ? 33.172 -37.858 -27.528 1.00 31.38 328 LYS D CA 1
ATOM 10434 C C . LYS D 1 328 ? 32.677 -37.052 -28.720 1.00 29.07 328 LYS D C 1
ATOM 10435 O O . LYS D 1 328 ? 33.427 -36.281 -29.321 1.00 28.41 328 LYS D O 1
ATOM 10441 N N . SER D 1 329 ? 31.409 -37.230 -29.055 1.00 25.92 329 SER D N 1
ATOM 10442 C CA . SER D 1 329 ? 30.819 -36.532 -30.202 1.00 29.01 329 SER D CA 1
ATOM 10443 C C . SER D 1 329 ? 30.848 -35.008 -30.096 1.00 30.95 329 SER D C 1
ATOM 10444 O O . SER D 1 329 ? 30.844 -34.310 -31.107 1.00 29.73 329 SER D O 1
ATOM 10447 N N . LEU D 1 330 ? 30.847 -34.496 -28.871 1.00 30.69 330 LEU D N 1
ATOM 10448 C CA . LEU D 1 330 ? 30.848 -33.059 -28.651 1.00 32.83 330 LEU D CA 1
ATOM 10449 C C . LEU D 1 330 ? 32.217 -32.509 -28.258 1.00 35.07 330 LEU D C 1
ATOM 10450 O O . LEU D 1 330 ? 32.376 -31.303 -28.117 1.00 35.72 330 LEU D O 1
ATOM 10455 N N . GLY D 1 331 ? 33.199 -33.391 -28.076 1.00 38.60 331 GLY D N 1
ATOM 10456 C CA . GLY D 1 331 ? 34.534 -32.945 -27.707 1.00 38.34 331 GLY D CA 1
ATOM 10457 C C . GLY D 1 331 ? 34.645 -32.391 -26.297 1.00 37.00 331 GLY D C 1
ATOM 10458 O O . GLY D 1 331 ? 35.281 -31.364 -26.069 1.00 36.87 331 GLY D O 1
ATOM 10459 N N . ILE D 1 332 ? 34.046 -33.094 -25.344 1.00 39.77 332 ILE D N 1
ATOM 10460 C CA . ILE D 1 332 ? 34.051 -32.694 -23.940 1.00 42.47 332 ILE D CA 1
ATOM 10461 C C . ILE D 1 332 ? 35.363 -32.999 -23.188 1.00 46.83 332 ILE D C 1
ATOM 10462 O O . ILE D 1 332 ? 35.926 -32.122 -22.510 1.00 49.62 332 ILE D O 1
ATOM 10467 N N . LEU D 1 333 ? 35.828 -34.241 -23.316 1.00 48.06 333 LEU D N 1
ATOM 10468 C CA . LEU D 1 333 ? 37.068 -34.762 -22.708 1.00 51.90 333 LEU D CA 1
ATOM 10469 C C . LEU D 1 333 ? 36.995 -35.275 -21.282 1.00 53.13 333 LEU D C 1
ATOM 10470 O O . LEU D 1 333 ? 38.014 -35.159 -20.570 1.00 56.77 333 LEU D O 1
#

CATH classification: 3.40.50.720 (+1 more: 3.30.360.10)

InterPro domains:
  IPR000846 Dihydrodipicolinate reductase, N-terminal [PF01113] (3-107)
  IPR006436 Glyceraldehyde-3-phosphate dehydrogenase, type II [MF_00559] (1-334)
  IPR006436 Glyceraldehyde-3-phosphate dehydrogenase, type II [TIGR01546] (5-333)
  IPR020828 Glyceraldehyde 3-phosphate dehydrogenase, NAD(P) binding domain [SM00846] (3-141)
  IPR020829 Glyceraldehyde 3-phosphate dehydrogenase, catalytic domain [PF02800] (146-296)
  IPR020830 Glyceraldehyde 3-phosphate dehydrogenase, active site [PS00071] (139-146)
  IPR020831 Glyceraldehyde/Erythrose phosphate dehydrogenase family [PIRSF000149] (1-317)
  IPR036291 NAD(P)-binding domain superfamily [SSF51735] (3-157)

Foldseek 3Di:
DAAEEEEEDCDLQRVLLLVLQVLAPRHDYQAYEDLACDPSVVVCVVVVHAYAHCDPVSVCRCVVVVNDGPYHVLVVLLPGQEYEYPDAQPVLQVCLVVNVVSVHAYEAEQSYDCVFFPAEDALVQCLLVLAQGRYYYDHAQVLNLCLQQCSLCVVFFQEKEKEKAAEQEAPVDPPTDDPADKAWDPDWFDPNFVSNCRGPPHHYTYTYMYGHDHFWMKMKMKGQTPDDDALVNSVVSQVPGFLADEDEVVVVCVDSVVVLVVLVVVVADVSDSLGKYWHSVQFHDDDRMTITMIITRRSHVCSLVVQSSVCSNHVVDDSVVSSVSSCVSRVGPD/DAEEEEEACPLQNVVLLVLQVLFVVYHYQAYEDLAPDVSVVVCVVVVHAYEHADPVSVVRCVVVPNDHPYYVLVVLLVGQEYEYPDAQPVVLVCLVVNVVSVHAYEAEASYDCVQFPAEDALVQCLLVLAQGRYYYHHALVLNLCLQLCSLVVVFFQEKEKEKEDEQEAPVDPPTDDQADKAWDPPWQDVSVVSNCRRPPHHYTYTYIYGHDHFWMKMKMKGQTPDDDALVRSVVSQVVGFLAEEDEVVVPCVDSVVVLVVLVVVVADVSDSLGKYWHSVQFDDDDRMTITMIITGRSHVCSLRVQSSVCSNHVVDDSVVSSVSSCVSRVRDD/DFEEEEEDCDLQNVLLLVLQVLAPVYDYQAYEDLADDPSQVVCVVVVHQYAHQDPVRVVRCVVVVHDHPYYPLVSLLGGQEYEYDDAQPVLLVCLVVNVVSVHAYEAEASYDQVSFPAEDALLQCLLVLAQGRYYYDHALVLNLCLQLCSLCVQFFQEKEKEKEAEQEAPVDPPTDDQADKAWDPDWFDPSQVSNCRRPPHHYIYTYMYGHDHFWMKMKMKGQTPDDDFLVRSVVSQVPGFQADEDEVVVPCVDSVVVLVVLVVVVADVSDSLGKYWHSVQWGDDDRMTITMIITRRSHNSSLVVQSSVCSNPVVDDSVVSSVSSCVSRVRDD/DFEEEEEDCDLLRVLLQVLQCLADVYDYQAYEDLACPPVVVVCVVVVGAYAHQDPVSVVRCVVPVHDHPYYPLVSLLVGQEYEYPDAQPVLLVCLVVNVVSNHAYEAEQSYDCVSFPAEDALVQPLLVLAQGRYYYDHAQLLNLVLQQCSLCVVFFQEKEKEKEAEQEAPPDDPTDDQADKAWDPDWQDPSFVSNCRRDPHHYGYTYIYGHDHFWMKMKMKGQTPDDDFLVRSVVSQVPGFLAEEDEVVVPCVDSVVVLVVLVVVVAVVSASLGKYWHSVQFHADDRMTITMIITGRSHNCSLVVQSSVCSNVVVDDSVVSSVSSCVSRVRD

Sequence (1332 aa):
MKVKVGVNGYGTIGKRVAYAVTKQDDMELIGITKTKPDFEAYRAKELGIPVYAASEEFIPRFEKEGFEVAGTLNDLLEKVDIIVDATPGGIGAKNKPLYEKAGVKAIFQGGEKADVAEVSFVAQANYEAALGKNYVRVVSCNTTGLVRTLSAIREYADYVYAVMIRRAADPNDTKRGPINAIKPTVEVPSHHGPDVQTVIPINIETMAFVVPTTLMHVHSVMVELKKPLTKDDVIDIFENTTRVLLFEKEKGFDSTAQIIEFARDLHREWNNLYEIAVWKESINIKGNRLFYIQAVHQESDVIPENIDAIRAMFELADKWDSIKKTNKSLGILKKVKVGVNGYGTIGKRVAYAVTKQDDMELIGITKTKPDFEAYRAKELGIPVYAASEEFIPRFEKEGFEVAGTLNDLLEKVDIIVDATPGGIGAKNKPLYEKAGVKAIFQGGEKADVAEVSFVAQANYEAALGKNYVRVVSCNTTGLVRTLSAIREYADYVYAVMIRRAADPNDTKRGPINAIKPTVEVPSHHGPDVQTVIPINIETMAFVVPTTLMHVHSVMVELKKPLTKDDVIDIFENTTRVLLFEKEKGFDSTAQIIEFARDLHREWNNLYEIAVWKESINIKGNRLFYIQAVHQESDVIPENIDAIRAMFELADKWDSIKKTNKSLGILKKVKVGVNGYGTIGKRVAYAVTKQDDMELIGITKTKPDFEAYRAKELGIPVYAASEEFIPRFEKEGFEVAGTLNDLLEKVDIIVDATPGGIGAKNKPLYEKAGVKAIFQGGEKADVAEVSFVAQANYEAALGKNYVRVVSCNTTGLVRTLSAIREYADYVYAVMIRRAADPNDTKRGPINAIKPTVEVPSHHGPDVQTVIPINIETMAFVVPTTLMHVHSVMVELKKPLTKDDVIDIFENTTRVLLFEKEKGFDSTAQIIEFARDLHREWNNLYEIAVWKESINIKGNRLFYIQAVHQESDVIPENIDAIRAMFELADKWDSIKKTNKSLGILKKVKVGVNGYGTIGKRVAYAVTKQDDMELIGITKTKPDFEAYRAKELGIPVYAASEEFIPRFEKEGFEVAGTLNDLLEKVDIIVDATPGGIGAKNKPLYEKAGVKAIFQGGEKADVAEVSFVAQANYEAALGKNYVRVVSCNTTGLVRTLSAIREYADYVYAVMIRRAADPNDTKRGPINAIKPTVEVPSHHGPDVQTVIPINIETMAFVVPTTLMHVHSVMVELKKPLTKDDVIDIFENTTRVLLFEKEKGFDSTAQIIEFARDLHREWNNLYEIAVWKESINIKGNRLFYIQAVHQESDVIPENIDAIRAMFELADKWDSIKKTNKSLGIL

Secondary structure (DSSP, 8-state):
-PEEEEEE--SHHHHHHHHHHHT-TTEEEEEEEESS-SHHHHHHHHTT--EEESSGGGHHHHHHHT---S-BHHHHHTT-SEEEE-PSTTHHHHHHHHHHHHT-EEEE-TTS-GGGSSEEE-HHHHGGGGTT-SEEEEPPHHHHHHHHHHHHHGGGEEEEEEEEEEESS-TT--S---SS--EE--SSS-THHHHHTTTS---EEEEEEEES-SS-EEEEEEEEESS---HHHHHHHHHTSTTEEEE-GGGT--SHHHHHHHHHHTT-GGG---SEEEEGGG-EEETTEEEEEEEE-TTTTTHHHHHHHHHHHTT-S-HHHHHHHHHHHHT---/-EEEEEE--SHHHHHHHHHHHT-TTEEEEEEEESS--HHHHHHHHTT--EEESSTTTHHHHHHTT---S-BHHHHHHH-SEEEE-PSTTHHHHHHHHHHHHT-EEEE-TTS-GGGSSEEE-HHHHGGGGTT-SEEEEPPHHHHHHHHHHHHHGGGEEEEEEEEEEESS-TT--S---SS--EE--SSS-THHHHHTTTS---EEEEEEEES--S-EEEEEEEEESS---HHHHHHHHHTSTTEEEE-GGGT--SHHHHHHHHHHTT-GGG---SEEEEGGG-EEETTEEEEEEEE-TTTTTHHHHHHHHHHHTT-S-HHHHHHHHHHHHT---/-EEEEEE--SHHHHHHHHHHHT-TTEEEEEEEESS-SHHHHHHHHTTPPEEESSGGGHHHHHHHT---S-BHHHHHHT-SEEEE-PSTTHHHHHHHHHHHHT-EEEE-TTS-GGGSSEEE-HHHHGGGGTT-SEEEEPPHHHHHHHHHHHHHGGGEEEEEEEEEEESS-TT--S---SS--EE--SSS-THHHHHTTTS---EEEEEEEES-SS-EEEEEEEEESS---HHHHHHHHHTSTTEEEE-GGGT--SHHHHHHHHHHTT-GGG---SEEEEGGG-EEETTEEEEEEEE-TTTTTHHHHHHHHHHHTT-S-HHHHHHHHHHHHT---/-EEEEEE--SHHHHHHHHHHHT-SSEEEEEEEESS--HHHHHHHHTTPPEEESSGGGHHHHHHTT---S-BHHHHHTT-SEEEE-PSTTHHHHHHHHHHHTT-EEEE-TTS-GGGSSEEE-HHHHGGGGTT-SEEEEPPHHHHHHHHHHHHHGGGEEEEEEEEEEESS-TT--S---SS--EE--SSS-THHHHHTTTS---EEEEEEEES--S-EEEEEEEEESS---HHHHHHHHHTSTTEEEE-GGGT--SHHHHHHHHHHTT-GGG---SEEEEGGG-EEETTEEEEEEEE-TTTTTHHHHHHHHHHHTT-S-HHHHHHHHHHHHT--

Organism: Pyrococcus horikoshii (strain ATCC 700860 / DSM 12428 / JCM 9974 / NBRC 100139 / OT-3) (NCBI:txid70601)

Nearest PDB structures (foldseek):
  2czc-assembly1_C  TM=1.002E+00  e=1.363E-71  Pyrococcus horikoshii OT3
  1cf2-assembly1_Q  TM=9.881E-01  e=2.960E-53  Methanothermus fervidus
  2yyy-assembly1_B  TM=9.806E-01  e=1.391E-50  Methanocaldococcus jannaschii DSM 2661
  1b7g-assembly1_O  TM=9.767E-01  e=1.296E-49  Saccharolobus solfataricus
  2xf8-assembly1_F  TM=7.141E-01  e=2.004E-16  Escherichia coli K-12